Protein AF-0000000085002048 (afdb_homodimer)

Radius of gyration: 29.56 Å; Cα contacts (8 Å, |Δi|>4): 2161; chains: 2; bounding box: 74×94×71 Å

InterPro domains:
  IPR018712 T6SS, Phospholipase effector Tle1-like, catalytic domain [PF09994] (19-318)
  IPR029058 Alpha/Beta hydrolase fold [SSF53474] (70-150)

Nearest PDB structures (foldseek):
  6avy-assembly1_A  TM=4.484E-01  e=8.006E-02  Zea mays
  3fcy-assembly1_A  TM=3.455E-01  e=4.014E-01  Thermoanaerobacterium saccharolyticum JW/SL-YS485
  6e5l-assembly1_A  TM=3.880E-01  e=7.487E+00  Homo sapiens
  5cyp-assembly2_B  TM=2.426E-01  e=3.882E+00  Homo sapiens
  6avy-assembly1_A  TM=4.381E-01  e=1.437E-01  Zea mays

Organism: Metarhizium robertsii (strain ARSEF 23 / ATCC MYA-3075) (NCBI:txid655844)

Sequence (1016 aa):
MNSECNACTSVQFSGNVKKRLIVCCDGTFNSADTGTDDYSSNVARLCHVISNFGISKTGERIPQVVYYQSGVGTGSLTYVDKARQGAFGGSLAENVCEAYNYLSNNWGPGDEIFIFGFSRGAYTARSLAGVICQVGLLTPLLMDNFFEIYSAYKNRGNQAFDETTWANQPLVPGELGTLPPQDGVPPPSYGTRLQHLRKVAHLHVNIKVVGVWDTVGSVGGPNWFAQAGEDTTFLSTKLSPKIENAFHALALDESRGNFPPTLWHIDSTCMQEDGKTPKVNLKQCWFPGYHSDVGGHGQGSVDTNSVDEITFSWMCDQLFGLLQLSGTALQKYILLRIGTSGIDTKNKSIRNLSADWRAIAWSNGELADTNSFTSLWWLSSLVATAKPAYHRIPGETKAYEKIGSEKKSIPWRQFNEEVHPSVIHRVKNRKGYMPGPFAKGWKYVESTNGARAYWVKGSGEGAIVLNEYLIPKLEEFDQSVGHDHWQSSLERTFAPKDVVDKQDTVQRMNSECNACTSVQFSGNVKKRLIVCCDGTFNSADTGTDDYSSNVARLCHVISNFGISKTGERIPQVVYYQSGVGTGSLTYVDKARQGAFGGSLAENVCEAYNYLSNNWGPGDEIFIFGFSRGAYTARSLAGVICQVGLLTPLLMDNFFEIYSAYKNRGNQAFDETTWANQPLVPGELGTLPPQDGVPPPSYGTRLQHLRKVAHLHVNIKVVGVWDTVGSVGGPNWFAQAGEDTTFLSTKLSPKIENAFHALALDESRGNFPPTLWHIDSTCMQEDGKTPKVNLKQCWFPGYHSDVGGHGQGSVDTNSVDEITFSWMCDQLFGLLQLSGTALQKYILLRIGTSGIDTKNKSIRNLSADWRAIAWSNGELADTNSFTSLWWLSSLVATAKPAYHRIPGETKAYEKIGSEKKSIPWRQFNEEVHPSVIHRVKNRKGYMPGPFAKGWKYVESTNGARAYWVKGSGEGAIVLNEYLIPKLEEFDQSVGHDHWQSSLERTFAPKDVVDKQDTVQR

Foldseek 3Di:
DPPQAQQQVDPVFVPDAAAEEEEQFEQADDCVVPVDQWDDWLSRLQVLFFDQWDADPVGDIHGYDYHYDHHDFLPPPPPPDPVVVVVRVVRLVVLLVVVLLVCQARDHPNYAYHFEYAASSLLSRLLNQVCCQQLNRAHNVLVVVVVVLLVLLQQQFQDRSCPRPQQQAFDAAVPSPHHHDDPPDDDDGCHGNNSNSSHRGGNLAAHAEYAYEFYWDQPPDDPDRPAQQGSRGSSGNEDALSYAEYHYEHEFQAFFPSTAGRFYFADPRQDDPVSPHGSHHYEYEYDYAYRCLCTHGGALVQNFALNVVLNSLVVVLVCAPPGWTFLVSVCQQAVQLAPDPDDDQPPPVDGSSCSRRHHRPQLQTDHDPPLDDPPPGVCVSVPDDRPVQGGHAQLPDWDWDDDPPDTDTGHSVRSNYAYEVSQVVCVVPPPPDDRNNCPPQKDWDADDPLDFTWIWGDDDPPIGIHTYDQQDFWAADPSQPPHRTDGGRSNVSHPDPVVNVRSVSNVD/DPPQAQQQVDPVFVPDAAAEEEEQFEQADDCVVPVDLWDDWLSRLQVLFFDQWDADPVQDIHGYDYHYDHHDFLPPPPPPDPVVVVVRVVRLVVLLVVVLLVCQARDHPNYAYHFEYAASSLLSRLLNQVCCQQLNHAHNVLVVVVVVLLVLLQQQFQDRSCPRPQQQAFDAAVPSPHHHDDPPDDDDGCHGNNSNCSHRGGNLAAHAEYYYEFYWDQPPDPPDPPAQQHSRGSSGNEDALSYAEYHYEHEFQAFQPSTAGRFYFADPRQDDPVSPHGSHHYEYEYFYAHRCLCTHGGALVQNFALNVVLNSLVVVLVCAPPGWTFLVSVCQQAVQQAPDPDDDQPPPVDGSSCSRRHHRPQLQTDHDPPLDDPPPRVCVSVPDDSPVQGGHAQLPRWDWDDDDPDTHTGHSVRSNYAYEPSQVVCVVPPPPDDRPNCPPQKDWDADDPLDFTWIWGDDDPPIGIHTYDQQDFWAADPSQPPHRTDGGRSNVSRPDPVSNVRSVSNVD

Solvent-accessible surface area (backbone atoms only — not comparable to full-atom values): 53711 Å² total; per-residue (Å²): 129,72,88,62,28,49,43,56,71,27,57,72,32,57,70,40,57,52,32,34,45,34,40,36,26,26,39,48,57,33,12,44,34,56,59,38,93,38,22,65,31,47,53,54,49,48,57,33,23,45,27,45,34,32,68,43,95,87,63,46,80,24,36,32,42,54,44,75,42,65,24,80,60,61,59,90,65,72,81,78,43,76,69,44,59,60,47,49,58,50,48,45,50,25,51,28,27,37,53,49,40,38,48,24,45,44,66,40,61,80,44,43,36,35,33,27,13,23,30,53,9,15,44,32,32,36,17,37,51,33,47,31,62,57,67,18,38,49,36,38,66,52,35,81,42,33,32,62,56,51,47,51,53,42,66,34,44,86,47,57,49,81,70,28,67,74,29,64,33,73,47,55,70,39,48,86,81,41,69,43,44,32,70,96,45,83,68,78,85,54,52,25,40,44,61,41,42,40,29,58,19,42,51,80,56,58,34,54,34,41,40,30,24,40,27,27,54,78,45,77,62,93,81,73,44,57,57,66,49,39,44,65,40,68,62,18,48,43,68,53,52,47,31,45,27,38,40,38,41,34,38,39,44,32,40,58,53,61,46,55,67,51,60,55,52,59,51,76,80,24,32,40,94,83,68,73,48,64,55,37,52,64,43,30,37,35,35,57,30,21,62,44,33,39,30,29,37,57,41,36,91,68,50,54,25,37,32,30,58,50,48,43,26,50,53,54,46,70,32,59,94,76,56,45,31,25,38,70,50,42,31,60,80,47,56,62,22,53,90,55,73,52,63,54,51,76,60,78,86,40,83,51,34,41,46,64,57,48,63,61,51,45,56,69,27,49,70,57,76,77,79,62,88,74,69,59,62,70,29,67,83,50,60,76,65,66,46,96,80,36,56,46,57,86,74,63,67,83,45,69,46,76,59,89,94,42,79,41,75,52,59,51,75,42,40,40,53,27,32,35,58,51,41,62,50,22,45,74,70,35,88,88,47,65,53,62,46,52,68,62,69,48,45,78,42,76,62,52,98,49,39,76,29,32,39,35,30,77,66,77,92,76,37,45,74,32,42,44,51,73,84,68,88,49,70,70,63,74,87,52,74,88,49,37,52,57,51,57,34,54,49,67,75,65,53,54,64,72,58,53,54,57,49,50,53,40,74,105,128,72,90,61,29,49,42,56,72,26,56,74,34,58,71,39,60,54,33,34,45,33,40,34,25,26,39,46,56,31,12,44,35,55,60,38,94,37,23,65,30,46,53,54,49,48,57,32,24,46,24,43,34,33,67,44,98,87,64,46,79,22,37,32,43,53,44,74,42,64,24,79,60,65,59,90,63,71,84,78,45,77,68,44,58,59,46,48,58,48,48,45,51,26,52,27,27,36,53,48,41,36,48,24,46,42,66,42,61,81,44,42,35,35,34,26,14,22,31,53,8,15,43,33,31,35,18,36,51,31,48,32,62,57,67,18,38,48,36,38,66,51,36,80,41,33,34,62,55,50,49,52,51,43,68,35,42,85,46,57,48,82,69,29,67,74,29,63,34,72,46,56,70,38,45,87,81,40,70,43,43,32,70,95,44,82,67,79,84,53,52,24,40,43,59,41,43,41,28,57,19,42,52,80,56,58,35,54,34,40,39,32,25,41,27,28,54,78,44,78,61,90,81,74,43,60,58,61,45,39,47,64,44,67,61,18,46,40,68,53,50,45,31,44,28,38,39,37,42,33,38,41,44,34,40,58,52,61,46,55,68,49,60,56,52,57,49,76,80,23,31,39,93,81,69,75,48,64,54,37,53,63,42,28,37,34,34,57,30,22,61,44,31,39,29,29,36,56,42,36,90,67,50,53,25,36,32,29,57,51,48,43,25,50,51,54,45,70,33,59,93,74,56,45,30,23,38,69,50,43,31,61,79,45,58,64,21,52,86,57,72,52,64,54,50,78,58,79,86,40,83,50,34,42,47,63,56,49,63,62,50,44,56,71,27,50,73,57,75,78,79,58,87,74,68,59,64,68,29,63,83,51,60,72,67,69,46,96,79,37,56,46,57,88,73,64,67,82,46,69,47,76,58,87,95,43,78,40,75,52,60,52,73,40,40,39,54,26,33,37,58,51,40,62,52,23,45,75,70,35,89,89,48,63,54,60,46,53,68,62,68,48,45,81,44,75,60,54,98,49,38,75,28,30,38,37,31,77,68,78,91,75,37,46,74,32,42,45,49,73,84,68,90,48,70,71,63,74,90,52,74,87,50,38,52,58,52,56,35,55,50,67,74,65,52,55,64,74,58,53,54,57,50,50,51,40,73,106

Structure (mmCIF, N/CA/C/O backbone):
data_AF-0000000085002048-model_v1
#
loop_
_entity.id
_entity.type
_entity.pdbx_description
1 polymer 'T6SS Phospholipase effector Tle1-like catalytic domain-containing protein'
#
loop_
_atom_site.group_PDB
_atom_site.id
_atom_site.type_symbol
_atom_site.label_atom_id
_atom_site.label_alt_id
_atom_site.label_comp_id
_atom_site.label_asym_id
_atom_site.label_entity_id
_atom_site.label_seq_id
_atom_site.pdbx_PDB_ins_code
_atom_site.Cartn_x
_atom_site.Cartn_y
_atom_site.Cartn_z
_atom_site.occupancy
_atom_site.B_iso_or_equiv
_atom_site.auth_seq_id
_atom_site.auth_comp_id
_atom_site.auth_asym_id
_atom_site.auth_atom_id
_atom_site.pdbx_PDB_model_num
ATOM 1 N N . MET A 1 1 ? -15.266 -5.094 22.219 1 43.03 1 MET A N 1
ATOM 2 C CA . MET A 1 1 ? -15.523 -5.82 20.984 1 43.03 1 MET A CA 1
ATOM 3 C C . MET A 1 1 ? -17.016 -5.879 20.688 1 43.03 1 MET A C 1
ATOM 5 O O . MET A 1 1 ? -17.828 -6.137 21.578 1 43.03 1 MET A O 1
ATOM 9 N N . ASN A 1 2 ? -17.438 -5.148 19.641 1 50 2 ASN A N 1
ATOM 10 C CA . ASN A 1 2 ? -18.859 -5.082 19.328 1 50 2 ASN A CA 1
ATOM 11 C C . ASN A 1 2 ? -19.453 -6.473 19.125 1 50 2 ASN A C 1
ATOM 13 O O . ASN A 1 2 ? -18.969 -7.242 18.281 1 50 2 ASN A O 1
ATOM 17 N N . SER A 1 3 ? -20.344 -6.98 19.969 1 63.41 3 SER A N 1
ATOM 18 C CA . SER A 1 3 ? -20.984 -8.281 20.141 1 63.41 3 SER A CA 1
ATOM 19 C C . SER A 1 3 ? -21.688 -8.727 18.859 1 63.41 3 SER A C 1
ATOM 21 O O . SER A 1 3 ? -21.891 -9.922 18.641 1 63.41 3 SER A O 1
ATOM 23 N N . GLU A 1 4 ? -21.828 -7.824 17.953 1 76.44 4 GLU A N 1
ATOM 24 C CA . GLU A 1 4 ? -22.594 -8.227 16.766 1 76.44 4 GLU A CA 1
ATOM 25 C C . GLU A 1 4 ? -21.672 -8.633 15.625 1 76.44 4 GLU A C 1
ATOM 27 O O . GLU A 1 4 ? -22.109 -9.297 14.68 1 76.44 4 GLU A O 1
ATOM 32 N N . CYS A 1 5 ? -20.406 -8.367 15.734 1 88.5 5 CYS A N 1
ATOM 33 C CA . CYS A 1 5 ? -19.484 -8.68 14.656 1 88.5 5 CYS A CA 1
ATOM 34 C C . CYS A 1 5 ? -18.906 -10.078 14.82 1 88.5 5 CYS A C 1
ATOM 36 O O . CYS A 1 5 ? -17.906 -10.266 15.523 1 88.5 5 CYS A O 1
ATOM 38 N N . ASN A 1 6 ? -19.484 -11.016 14.117 1 87.88 6 ASN A N 1
ATOM 39 C CA . ASN A 1 6 ? -19.031 -12.398 14.172 1 87.88 6 ASN A CA 1
ATOM 40 C C . ASN A 1 6 ? -17.625 -12.555 13.602 1 87.88 6 ASN A C 1
ATOM 42 O O . ASN A 1 6 ? -16.875 -13.445 14.008 1 87.88 6 ASN A O 1
ATOM 46 N N . ALA A 1 7 ? -17.312 -11.664 12.711 1 86 7 ALA A N 1
ATOM 47 C CA . ALA A 1 7 ? -15.984 -11.734 12.094 1 86 7 ALA A CA 1
ATOM 48 C C . ALA A 1 7 ? -14.883 -11.547 13.133 1 86 7 ALA A C 1
ATOM 50 O O . ALA A 1 7 ? -13.891 -12.273 13.125 1 86 7 ALA A O 1
ATOM 51 N N . CYS A 1 8 ? -15.062 -10.672 14.086 1 88.62 8 CYS A N 1
ATOM 52 C CA . CYS A 1 8 ? -14.031 -10.359 15.07 1 88.62 8 CYS A CA 1
ATOM 53 C C . CYS A 1 8 ? -13.82 -11.523 16.031 1 88.62 8 CYS A C 1
ATOM 55 O O . CYS A 1 8 ? -12.734 -11.672 16.594 1 88.62 8 CYS A O 1
ATOM 57 N N . THR A 1 9 ? -14.805 -12.344 16.156 1 86.12 9 THR A N 1
ATOM 58 C CA . THR A 1 9 ? -14.703 -13.438 17.109 1 86.12 9 THR A CA 1
ATOM 59 C C . THR A 1 9 ? -14.43 -14.758 16.391 1 86.12 9 THR A C 1
ATOM 61 O O . THR A 1 9 ? -14.242 -15.789 17.047 1 86.12 9 THR A O 1
ATOM 64 N N . SER A 1 10 ? -14.367 -14.641 15.133 1 86.19 10 SER A N 1
ATOM 65 C CA . SER A 1 10 ? -14.133 -15.852 14.359 1 86.19 10 SER A CA 1
ATOM 66 C C . SER A 1 10 ? -12.688 -16.328 14.5 1 86.19 10 SER A C 1
ATOM 68 O O . SER A 1 10 ? -11.797 -15.539 14.82 1 86.19 10 SER A O 1
ATOM 70 N N . VAL A 1 11 ? -12.477 -17.562 14.203 1 80.75 11 VAL A N 1
ATOM 71 C CA . VAL A 1 11 ? -11.148 -18.172 14.258 1 80.75 11 VAL A CA 1
ATOM 72 C C . VAL A 1 11 ? -10.258 -17.562 13.18 1 80.75 11 VAL A C 1
ATOM 74 O O . VAL A 1 11 ? -9.031 -17.562 13.305 1 80.75 11 VAL A O 1
ATOM 77 N N . GLN A 1 12 ? -10.844 -17.031 12.219 1 83.31 12 GLN A N 1
ATOM 78 C CA . GLN A 1 12 ? -10.094 -16.422 11.117 1 83.31 12 GLN A CA 1
ATOM 79 C C . GLN A 1 12 ? -9.32 -15.195 11.586 1 83.31 12 GLN A C 1
ATOM 81 O O . GLN A 1 12 ? -8.211 -14.945 11.133 1 83.31 12 GLN A O 1
ATOM 86 N N . PHE A 1 13 ? -9.891 -14.477 12.547 1 85.56 13 PHE A N 1
ATOM 87 C CA . PHE A 1 13 ? -9.297 -13.195 12.891 1 85.56 13 PHE A CA 1
ATOM 88 C C . PHE A 1 13 ? -8.875 -13.172 14.359 1 85.56 13 PHE A C 1
ATOM 90 O O . PHE A 1 13 ? -8.203 -12.234 14.805 1 85.56 13 PHE A O 1
ATOM 97 N N . SER A 1 14 ? -9.211 -14.188 15.164 1 79.12 14 SER A N 1
ATOM 98 C CA . SER A 1 14 ? -8.984 -14.188 16.609 1 79.12 14 SER A CA 1
ATOM 99 C C . SER A 1 14 ? -7.492 -14.188 16.938 1 79.12 14 SER A C 1
ATOM 101 O O . SER A 1 14 ? -7.082 -13.75 18 1 79.12 14 SER A O 1
ATOM 103 N N . GLY A 1 15 ? -6.648 -14.57 16.062 1 84.75 15 GLY A N 1
ATOM 104 C CA . GLY A 1 15 ? -5.219 -14.617 16.328 1 84.75 15 GLY A CA 1
ATOM 105 C C . GLY A 1 15 ? -4.496 -13.359 15.875 1 84.75 15 GLY A C 1
ATOM 106 O O . GLY A 1 15 ? -3.262 -13.312 15.883 1 84.75 15 GLY A O 1
ATOM 107 N N . ASN A 1 16 ? -5.227 -12.281 15.656 1 90.44 16 ASN A N 1
ATOM 108 C CA . ASN A 1 16 ? -4.633 -11.055 15.148 1 90.44 16 ASN A CA 1
ATOM 109 C C . ASN A 1 16 ? -3.621 -10.469 16.125 1 90.44 16 ASN A C 1
ATOM 111 O O . ASN A 1 16 ? -3.863 -10.453 17.344 1 90.44 16 ASN A O 1
ATOM 115 N N . VAL A 1 17 ? -2.455 -10.141 15.602 1 93.62 17 VAL A N 1
ATOM 116 C CA . VAL A 1 17 ? -1.471 -9.375 16.359 1 93.62 17 VAL A CA 1
ATOM 117 C C . VAL A 1 17 ? -1.727 -7.883 16.188 1 93.62 17 VAL A C 1
ATOM 119 O O . VAL A 1 17 ? -1.686 -7.363 15.07 1 93.62 17 VAL A O 1
ATOM 122 N N . LYS A 1 18 ? -1.966 -7.254 17.328 1 95.12 18 LYS A N 1
ATOM 123 C CA . LYS A 1 18 ? -2.34 -5.844 17.297 1 95.12 18 LYS A CA 1
ATOM 124 C C . LYS A 1 18 ? -1.286 -5.012 16.562 1 95.12 18 LYS A C 1
ATOM 126 O O . LYS A 1 18 ? -0.086 -5.195 16.781 1 95.12 18 LYS A O 1
ATOM 131 N N . LYS A 1 19 ? -1.695 -4.094 15.719 1 97.5 19 LYS A N 1
ATOM 132 C CA . LYS A 1 19 ? -0.821 -3.201 14.969 1 97.5 19 LYS A CA 1
ATOM 133 C C . LYS A 1 19 ? -1.516 -1.874 14.672 1 97.5 19 LYS A C 1
ATOM 135 O O . LYS A 1 19 ? -2.715 -1.728 14.914 1 97.5 19 LYS A O 1
ATOM 140 N N . ARG A 1 20 ? -0.737 -0.937 14.297 1 98.38 20 ARG A N 1
ATOM 141 C CA . ARG A 1 20 ? -1.254 0.335 13.797 1 98.38 20 ARG A CA 1
ATOM 142 C C . ARG A 1 20 ? -1.109 0.433 12.281 1 98.38 20 ARG A C 1
ATOM 144 O O . ARG A 1 20 ? -0.014 0.252 11.75 1 98.38 20 ARG A O 1
ATOM 151 N N . LEU A 1 21 ? -2.23 0.594 11.617 1 98.69 21 LEU A N 1
ATOM 152 C CA . LEU A 1 21 ? -2.238 0.776 10.172 1 98.69 21 LEU A CA 1
ATOM 153 C C . LEU A 1 21 ? -2.33 2.256 9.812 1 98.69 21 LEU A C 1
ATOM 155 O O . LEU A 1 21 ? -3.314 2.92 10.148 1 98.69 21 LEU A O 1
ATOM 159 N N . ILE A 1 22 ? -1.294 2.795 9.164 1 98.88 22 ILE A N 1
ATOM 160 C CA . ILE A 1 22 ? -1.186 4.219 8.852 1 98.88 22 ILE A CA 1
ATOM 161 C C . ILE A 1 22 ? -1.276 4.426 7.344 1 98.88 22 ILE A C 1
ATOM 163 O O . ILE A 1 22 ? -0.461 3.893 6.586 1 98.88 22 ILE A O 1
ATOM 167 N N . VAL A 1 23 ? -2.281 5.164 6.902 1 98.5 23 VAL A N 1
ATOM 168 C CA . VAL A 1 23 ? -2.473 5.469 5.488 1 98.5 23 VAL A CA 1
ATOM 169 C C . VAL A 1 23 ? -2.102 6.93 5.223 1 98.5 23 VAL A C 1
ATOM 171 O O . VAL A 1 23 ? -2.648 7.84 5.852 1 98.5 23 VAL A O 1
ATOM 174 N N . CYS A 1 24 ? -1.183 7.156 4.324 1 97.31 24 CYS A N 1
ATOM 175 C CA . CYS A 1 24 ? -0.73 8.492 3.951 1 97.31 24 CYS A CA 1
ATOM 176 C C . CYS A 1 24 ? -1.041 8.781 2.488 1 97.31 24 CYS A C 1
ATOM 178 O O . CYS A 1 24 ? -0.438 8.195 1.591 1 97.31 24 CYS A O 1
ATOM 180 N N . CYS A 1 25 ? -1.948 9.75 2.26 1 93.31 25 CYS A N 1
ATOM 181 C CA . CYS A 1 25 ? -2.377 10.156 0.926 1 93.31 25 CYS A CA 1
ATOM 182 C C . CYS A 1 25 ? -1.784 11.508 0.549 1 93.31 25 CYS A C 1
ATOM 184 O O . CYS A 1 25 ? -2.207 12.547 1.069 1 93.31 25 CYS A O 1
ATOM 186 N N . ASP A 1 26 ? -0.907 11.438 -0.44 1 90.12 26 ASP A N 1
ATOM 187 C CA . ASP A 1 26 ? -0.236 12.672 -0.83 1 90.12 26 ASP A CA 1
ATOM 188 C C . ASP A 1 26 ? -0.872 13.273 -2.082 1 90.12 26 ASP A C 1
ATOM 190 O O . ASP A 1 26 ? -1.252 12.539 -3.002 1 90.12 26 ASP A O 1
ATOM 194 N N . GLY A 1 27 ? -1.133 14.523 -2.08 1 77.75 27 GLY A N 1
ATOM 195 C CA . GLY A 1 27 ? -1.705 15.188 -3.24 1 77.75 27 GLY A CA 1
ATOM 196 C C . GLY A 1 27 ? -0.688 15.469 -4.332 1 77.75 27 GLY A C 1
ATOM 197 O O . GLY A 1 27 ? -1.054 15.828 -5.453 1 77.75 27 GLY A O 1
ATOM 198 N N . THR A 1 28 ? 0.549 15.344 -3.99 1 68.94 28 THR A N 1
ATOM 199 C CA . THR A 1 28 ? 1.645 15.633 -4.91 1 68.94 28 THR A CA 1
ATOM 200 C C . THR A 1 28 ? 2.42 14.367 -5.246 1 68.94 28 THR A C 1
ATOM 202 O O . THR A 1 28 ? 2.197 13.312 -4.645 1 68.94 28 THR A O 1
ATOM 205 N N . PHE A 1 29 ? 3.227 14.531 -6.348 1 60.59 29 PHE A N 1
ATOM 206 C CA . PHE A 1 29 ? 4.16 13.453 -6.641 1 60.59 29 PHE A CA 1
ATOM 207 C C . PHE A 1 29 ? 5.324 13.461 -5.66 1 60.59 29 PHE A C 1
ATOM 209 O O . PHE A 1 29 ? 5.648 14.508 -5.086 1 60.59 29 PHE A O 1
ATOM 216 N N . ASN A 1 30 ? 5.688 12.406 -5.227 1 66.44 30 ASN A N 1
ATOM 217 C CA . ASN A 1 30 ? 6.863 12.273 -4.375 1 66.44 30 ASN A CA 1
ATOM 218 C C . ASN A 1 30 ? 7.941 11.422 -5.039 1 66.44 30 ASN A C 1
ATOM 220 O O . ASN A 1 30 ? 7.652 10.352 -5.574 1 66.44 30 ASN A O 1
ATOM 224 N N . SER A 1 31 ? 9.109 11.984 -5.031 1 58.19 31 SER A N 1
ATOM 225 C CA . SER A 1 31 ? 10.273 11.336 -5.625 1 58.19 31 SER A CA 1
ATOM 226 C C . SER A 1 31 ? 10.367 9.875 -5.195 1 58.19 31 SER A C 1
ATOM 228 O O . SER A 1 31 ? 10.688 9 -6.004 1 58.19 31 SER A O 1
ATOM 230 N N . ALA A 1 32 ? 10.109 9.672 -3.963 1 58.38 32 ALA A N 1
ATOM 231 C CA . ALA A 1 32 ? 10.273 8.336 -3.393 1 58.38 32 ALA A CA 1
ATOM 232 C C . ALA A 1 32 ? 9.273 7.355 -4 1 58.38 32 ALA A C 1
ATOM 234 O O . ALA A 1 32 ? 9.5 6.141 -4.008 1 58.38 32 ALA A O 1
ATOM 235 N N . ASP A 1 33 ? 8.25 7.906 -4.57 1 57.22 33 ASP A N 1
ATOM 236 C CA . ASP A 1 33 ? 7.16 7.059 -5.047 1 57.22 33 ASP A CA 1
ATOM 237 C C . ASP A 1 33 ? 7.195 6.922 -6.566 1 57.22 33 ASP A C 1
ATOM 239 O O . ASP A 1 33 ? 6.82 5.879 -7.109 1 57.22 33 ASP A O 1
ATOM 243 N N . THR A 1 34 ? 7.754 8.031 -7.203 1 59.94 34 THR A N 1
ATOM 244 C CA . THR A 1 34 ? 7.645 8.023 -8.656 1 59.94 34 THR A CA 1
ATOM 245 C C . THR A 1 34 ? 9.023 7.949 -9.305 1 59.94 34 THR A C 1
ATOM 247 O O . THR A 1 34 ? 9.141 7.711 -10.508 1 59.94 34 THR A O 1
ATOM 250 N N . GLY A 1 35 ? 10.055 8.086 -8.5 1 59 35 GLY A N 1
ATOM 251 C CA . GLY A 1 35 ? 11.406 8.109 -9.039 1 59 35 GLY A CA 1
ATOM 252 C C . GLY A 1 35 ? 11.75 9.406 -9.742 1 59 35 GLY A C 1
ATOM 253 O O . GLY A 1 35 ? 12.625 9.438 -10.609 1 59 35 GLY A O 1
ATOM 254 N N . THR A 1 36 ? 10.953 10.398 -9.352 1 63.34 36 THR A N 1
ATOM 255 C CA . THR A 1 36 ? 11.164 11.703 -9.969 1 63.34 36 THR A CA 1
ATOM 256 C C . THR A 1 36 ? 11.875 12.648 -9 1 63.34 36 THR A C 1
ATOM 258 O O . THR A 1 36 ? 12.117 12.297 -7.844 1 63.34 36 THR A O 1
ATOM 261 N N . ASP A 1 37 ? 12.328 13.734 -9.539 1 68.88 37 ASP A N 1
ATOM 262 C CA . ASP A 1 37 ? 13.094 14.688 -8.75 1 68.88 37 ASP A CA 1
ATOM 263 C C . ASP A 1 37 ? 12.172 15.625 -7.969 1 68.88 37 ASP A C 1
ATOM 265 O O . ASP A 1 37 ? 12.305 16.844 -8.055 1 68.88 37 ASP A O 1
ATOM 269 N N . ASP A 1 38 ? 11.266 14.984 -7.207 1 71.94 38 ASP A N 1
ATOM 270 C CA . ASP A 1 38 ? 10.344 15.773 -6.398 1 71.94 38 ASP A CA 1
ATOM 271 C C . ASP A 1 38 ? 10.828 15.867 -4.953 1 71.94 38 ASP A C 1
ATOM 273 O O . ASP A 1 38 ? 11.539 14.984 -4.469 1 71.94 38 ASP A O 1
ATOM 277 N N . TYR A 1 39 ? 10.477 16.984 -4.375 1 79.12 39 TYR A N 1
ATOM 278 C CA . TYR A 1 39 ? 10.797 17.234 -2.973 1 79.12 39 TYR A CA 1
ATOM 279 C C . TYR A 1 39 ? 9.695 16.703 -2.062 1 79.12 39 TYR A C 1
ATOM 281 O O . TYR A 1 39 ? 8.547 16.562 -2.49 1 79.12 39 TYR A O 1
ATOM 289 N N . SER A 1 40 ? 10.039 16.422 -0.874 1 83.56 40 SER A N 1
ATOM 290 C CA . SER A 1 40 ? 9.125 15.719 0.023 1 83.56 40 SER A CA 1
ATOM 291 C C . SER A 1 40 ? 8.078 16.672 0.597 1 83.56 40 SER A C 1
ATOM 293 O O . SER A 1 40 ? 8.422 17.75 1.104 1 83.56 40 SER A O 1
ATOM 295 N N . SER A 1 41 ? 6.816 16.312 0.503 1 90.56 41 SER A N 1
ATOM 296 C CA . SER A 1 41 ? 5.734 16.984 1.223 1 90.56 41 SER A CA 1
ATOM 297 C C . SER A 1 41 ? 5.762 16.625 2.707 1 90.56 41 SER A C 1
ATOM 299 O O . SER A 1 41 ? 6.551 15.789 3.137 1 90.56 41 SER A O 1
ATOM 301 N N . ASN A 1 42 ? 4.953 17.344 3.494 1 95.06 42 ASN A N 1
ATOM 302 C CA . ASN A 1 42 ? 4.863 17.016 4.914 1 95.06 42 ASN A CA 1
ATOM 303 C C . ASN A 1 42 ? 4.266 15.625 5.129 1 95.06 42 ASN A C 1
ATOM 305 O O . ASN A 1 42 ? 4.555 14.969 6.129 1 95.06 42 ASN A O 1
ATOM 309 N N . VAL A 1 43 ? 3.422 15.141 4.184 1 95.62 43 VAL A N 1
ATOM 310 C CA . VAL A 1 43 ? 2.916 13.773 4.266 1 95.62 43 VAL A CA 1
ATOM 311 C C . VAL A 1 43 ? 4.066 12.781 4.094 1 95.62 43 VAL A C 1
ATOM 313 O O . VAL A 1 43 ? 4.195 11.828 4.867 1 95.62 43 VAL A O 1
ATOM 316 N N . ALA A 1 44 ? 4.891 13.023 3.094 1 92.5 44 ALA A N 1
ATOM 317 C CA . ALA A 1 44 ? 6.043 12.156 2.859 1 92.5 44 ALA A CA 1
ATOM 318 C C . ALA A 1 44 ? 7.004 12.188 4.043 1 92.5 44 ALA A C 1
ATOM 320 O O . ALA A 1 44 ? 7.492 11.141 4.484 1 92.5 44 ALA A O 1
ATOM 321 N N . ARG A 1 45 ? 7.273 13.367 4.562 1 94.56 45 ARG A N 1
ATOM 322 C CA . ARG A 1 45 ? 8.148 13.5 5.723 1 94.56 45 ARG A CA 1
ATOM 323 C C . ARG A 1 45 ? 7.613 12.703 6.91 1 94.56 45 ARG A C 1
ATOM 325 O O . ARG A 1 45 ? 8.375 12.039 7.613 1 94.56 45 ARG A O 1
ATOM 332 N N . LEU A 1 46 ? 6.328 12.844 7.109 1 97.19 46 LEU A N 1
ATOM 333 C CA . LEU A 1 46 ? 5.723 12.094 8.211 1 97.19 46 LEU A CA 1
ATOM 334 C C . LEU A 1 46 ? 5.953 10.602 8.047 1 97.19 46 LEU A C 1
ATOM 336 O O . LEU A 1 46 ? 6.293 9.906 9.008 1 97.19 46 LEU A O 1
ATOM 340 N N . CYS A 1 47 ? 5.824 10.062 6.863 1 95 47 CYS A N 1
ATOM 341 C CA . CYS A 1 47 ? 6.066 8.648 6.59 1 95 47 CYS A CA 1
ATOM 342 C C . CYS A 1 47 ? 7.48 8.25 6.996 1 95 47 CYS A C 1
ATOM 344 O O . CYS A 1 47 ? 7.695 7.156 7.523 1 95 47 CYS A O 1
ATOM 346 N N . HIS A 1 48 ? 8.383 9.18 6.773 1 94.81 48 HIS A N 1
ATOM 347 C CA . HIS A 1 48 ? 9.789 8.867 6.992 1 94.81 48 HIS A CA 1
ATOM 348 C C . HIS A 1 48 ? 10.133 8.883 8.477 1 94.81 48 HIS A C 1
ATOM 350 O O . HIS A 1 48 ? 11.117 8.266 8.898 1 94.81 48 HIS A O 1
ATOM 356 N N . VAL A 1 49 ? 9.32 9.539 9.281 1 96.81 49 VAL A N 1
ATOM 357 C CA . VAL A 1 49 ? 9.727 9.703 10.672 1 96.81 49 VAL A CA 1
ATOM 358 C C . VAL A 1 49 ? 8.914 8.766 11.562 1 96.81 49 VAL A C 1
ATOM 360 O O . VAL A 1 49 ? 9.219 8.609 12.75 1 96.81 49 VAL A O 1
ATOM 363 N N . ILE A 1 50 ? 7.863 8.133 11.055 1 97.19 50 ILE A N 1
ATOM 364 C CA . ILE A 1 50 ? 7.113 7.164 11.844 1 97.19 50 ILE A CA 1
ATOM 365 C C . ILE A 1 50 ? 8.016 5.977 12.188 1 97.19 50 ILE A C 1
ATOM 367 O O . ILE A 1 50 ? 8.641 5.387 11.297 1 97.19 50 ILE A O 1
ATOM 371 N N . SER A 1 51 ? 8.055 5.664 13.469 1 95.69 51 SER A N 1
ATOM 372 C CA . SER A 1 51 ? 8.844 4.523 13.914 1 95.69 51 SER A CA 1
ATOM 373 C C . SER A 1 51 ? 8.25 3.209 13.422 1 95.69 51 SER A C 1
ATOM 375 O O . SER A 1 51 ? 7.035 3.109 13.227 1 95.69 51 SER A O 1
ATOM 377 N N . ASN A 1 52 ? 9.078 2.195 13.297 1 93.31 52 ASN A N 1
ATOM 378 C CA . ASN A 1 52 ? 8.617 0.899 12.812 1 93.31 52 ASN A CA 1
ATOM 379 C C . ASN A 1 52 ? 7.77 0.177 13.852 1 93.31 52 ASN A C 1
ATOM 381 O O . ASN A 1 52 ? 7.086 -0.796 13.539 1 93.31 52 ASN A O 1
ATOM 385 N N . PHE A 1 53 ? 7.848 0.63 15.094 1 94.38 53 PHE A N 1
ATOM 386 C CA . PHE A 1 53 ? 7.023 0.048 16.141 1 94.38 53 PHE A CA 1
ATOM 387 C C . PHE A 1 53 ? 6.625 1.106 17.172 1 94.38 53 PHE A C 1
ATOM 389 O O . PHE A 1 53 ? 7.262 2.158 17.266 1 94.38 53 PHE A O 1
ATOM 396 N N . GLY A 1 54 ? 5.52 0.906 17.781 1 93.81 54 GLY A N 1
ATOM 397 C CA . GLY A 1 54 ? 5.051 1.691 18.906 1 93.81 54 GLY A CA 1
ATOM 398 C C . GLY A 1 54 ? 4.789 0.854 20.156 1 93.81 54 GLY A C 1
ATOM 399 O O . GLY A 1 54 ? 5.098 -0.339 20.172 1 93.81 54 GLY A O 1
ATOM 400 N N . ILE A 1 55 ? 4.414 1.528 21.141 1 91.5 55 ILE A N 1
ATOM 401 C CA . ILE A 1 55 ? 4.047 0.878 22.391 1 91.5 55 ILE A CA 1
ATOM 402 C C . ILE A 1 55 ? 2.551 1.059 22.641 1 91.5 55 ILE A C 1
ATOM 404 O O . ILE A 1 55 ? 2.045 2.184 22.641 1 91.5 55 ILE A O 1
ATOM 408 N N . SER A 1 56 ? 1.9 -0.064 22.875 1 89.75 56 SER A N 1
ATOM 409 C CA . SER A 1 56 ? 0.47 0.003 23.156 1 89.75 56 SER A CA 1
ATOM 410 C C . SER A 1 56 ? 0.203 0.576 24.531 1 89.75 56 SER A C 1
ATOM 412 O O . SER A 1 56 ? 1.134 0.781 25.312 1 89.75 56 SER A O 1
ATOM 414 N N . LYS A 1 57 ? -1.081 0.824 24.781 1 85.5 57 LYS A N 1
ATOM 415 C CA . LYS A 1 57 ? -1.486 1.333 26.078 1 85.5 57 LYS A CA 1
ATOM 416 C C . LYS A 1 57 ? -1.146 0.339 27.188 1 85.5 57 LYS A C 1
ATOM 418 O O . LYS A 1 57 ? -0.891 0.734 28.328 1 85.5 57 LYS A O 1
ATOM 423 N N . THR A 1 58 ? -1.091 -0.934 26.828 1 87.94 58 THR A N 1
ATOM 424 C CA . THR A 1 58 ? -0.803 -1.974 27.812 1 87.94 58 THR A CA 1
ATOM 425 C C . THR A 1 58 ? 0.691 -2.283 27.844 1 87.94 58 THR A C 1
ATOM 427 O O . THR A 1 58 ? 1.121 -3.215 28.531 1 87.94 58 THR A O 1
ATOM 430 N N . GLY A 1 59 ? 1.484 -1.614 27.016 1 86.88 59 GLY A N 1
ATOM 431 C CA . GLY A 1 59 ? 2.934 -1.71 27.109 1 86.88 59 GLY A CA 1
ATOM 432 C C . GLY A 1 59 ? 3.537 -2.646 26.078 1 86.88 59 GLY A C 1
ATOM 433 O O . GLY A 1 59 ? 4.758 -2.82 26.031 1 86.88 59 GLY A O 1
ATOM 434 N N . GLU A 1 60 ? 2.77 -3.258 25.281 1 89.12 60 GLU A N 1
ATOM 435 C CA . GLU A 1 60 ? 3.27 -4.188 24.281 1 89.12 60 GLU A CA 1
ATOM 436 C C . GLU A 1 60 ? 3.826 -3.438 23.062 1 89.12 60 GLU A C 1
ATOM 438 O O . GLU A 1 60 ? 3.273 -2.416 22.656 1 89.12 60 GLU A O 1
ATOM 443 N N . ARG A 1 61 ? 4.961 -3.996 22.531 1 91.81 61 ARG A N 1
ATOM 444 C CA . ARG A 1 61 ? 5.441 -3.471 21.25 1 91.81 61 ARG A CA 1
ATOM 445 C C . ARG A 1 61 ? 4.523 -3.885 20.109 1 91.81 61 ARG A C 1
ATOM 447 O O . ARG A 1 61 ? 4.184 -5.062 19.969 1 91.81 61 ARG A O 1
ATOM 454 N N . ILE A 1 62 ? 4.105 -2.939 19.359 1 94.81 62 ILE A N 1
ATOM 455 C CA . ILE A 1 62 ? 3.215 -3.24 18.234 1 94.81 62 ILE A CA 1
ATOM 456 C C . ILE A 1 62 ? 3.766 -2.619 16.953 1 94.81 62 ILE A C 1
ATOM 458 O O . ILE A 1 62 ? 4.332 -1.524 16.984 1 94.81 62 ILE A O 1
ATOM 462 N N . PRO A 1 63 ? 3.631 -3.34 15.844 1 96.81 63 PRO A N 1
ATOM 463 C CA . PRO A 1 63 ? 4.098 -2.771 14.578 1 96.81 63 PRO A CA 1
ATOM 464 C C . PRO A 1 63 ? 3.314 -1.53 14.164 1 96.81 63 PRO A C 1
ATOM 466 O O . PRO A 1 63 ? 2.102 -1.461 14.383 1 96.81 63 PRO A O 1
ATOM 469 N N . GLN A 1 64 ? 3.951 -0.526 13.664 1 97.81 64 GLN A N 1
ATOM 470 C CA . GLN A 1 64 ? 3.361 0.596 12.945 1 97.81 64 GLN A CA 1
ATOM 471 C C . GLN A 1 64 ? 3.637 0.494 11.445 1 97.81 64 GLN A C 1
ATOM 473 O O . GLN A 1 64 ? 4.777 0.661 11.008 1 97.81 64 GLN A O 1
ATOM 478 N N . VAL A 1 65 ? 2.645 0.18 10.68 1 98.44 65 VAL A N 1
ATOM 479 C CA . VAL A 1 65 ? 2.822 -0.144 9.266 1 98.44 65 VAL A CA 1
ATOM 480 C C . VAL A 1 65 ? 2.27 0.987 8.406 1 98.44 65 VAL A C 1
ATOM 482 O O . VAL A 1 65 ? 1.091 1.337 8.508 1 98.44 65 VAL A O 1
ATOM 485 N N . VAL A 1 66 ? 3.135 1.518 7.52 1 98 66 VAL A N 1
ATOM 486 C CA . VAL A 1 66 ? 2.811 2.707 6.742 1 98 66 VAL A CA 1
ATOM 487 C C . VAL A 1 66 ? 2.434 2.307 5.316 1 98 66 VAL A C 1
ATOM 489 O O . VAL A 1 66 ? 3.141 1.523 4.68 1 98 66 VAL A O 1
ATOM 492 N N . TYR A 1 67 ? 1.291 2.717 4.879 1 96.94 67 TYR A N 1
ATOM 493 C CA . TYR A 1 67 ? 0.871 2.705 3.482 1 96.94 67 TYR A CA 1
ATOM 494 C C . TYR A 1 67 ? 0.903 4.109 2.893 1 96.94 67 TYR A C 1
ATOM 496 O O . TYR A 1 67 ? 0.215 5.012 3.379 1 96.94 67 TYR A O 1
ATOM 504 N N . TYR A 1 68 ? 1.745 4.336 1.881 1 94.19 68 TYR A N 1
ATOM 505 C CA . TYR A 1 68 ? 1.875 5.637 1.234 1 94.19 68 TYR A CA 1
ATOM 506 C C . TYR A 1 68 ? 1.364 5.586 -0.201 1 94.19 68 TYR A C 1
ATOM 508 O O . TYR A 1 68 ? 1.664 4.645 -0.94 1 94.19 68 TYR A O 1
ATOM 516 N N . GLN A 1 69 ? 0.568 6.598 -0.587 1 87.81 69 GLN A N 1
ATOM 517 C CA . GLN A 1 69 ? 0.025 6.727 -1.936 1 87.81 69 GLN A CA 1
ATOM 518 C C . GLN A 1 69 ? 0.283 8.117 -2.504 1 87.81 69 GLN A C 1
ATOM 520 O O . GLN A 1 69 ? -0.083 9.125 -1.889 1 87.81 69 GLN A O 1
ATOM 525 N N . SER A 1 70 ? 0.975 8.094 -3.68 1 81.12 70 SER A N 1
ATOM 526 C CA . SER A 1 70 ? 1.217 9.367 -4.348 1 81.12 70 SER A CA 1
ATOM 527 C C . SER A 1 70 ? -0.021 9.844 -5.105 1 81.12 70 SER A C 1
ATOM 529 O O . SER A 1 70 ? -0.883 9.031 -5.457 1 81.12 70 SER A O 1
ATOM 531 N N . GLY A 1 71 ? -0.088 11.094 -5.148 1 68.5 71 GLY A N 1
ATOM 532 C CA . GLY A 1 71 ? -1.204 11.68 -5.875 1 68.5 71 GLY A CA 1
ATOM 533 C C . GLY A 1 71 ? -1.071 11.547 -7.383 1 68.5 71 GLY A C 1
ATOM 534 O O . GLY A 1 71 ? -0.098 10.977 -7.875 1 68.5 71 GLY A O 1
ATOM 535 N N . VAL A 1 72 ? -2.115 11.555 -8.219 1 50.28 72 VAL A N 1
ATOM 536 C CA . VAL A 1 72 ? -2.188 11.461 -9.672 1 50.28 72 VAL A CA 1
ATOM 537 C C . VAL A 1 72 ? -1.416 12.617 -10.305 1 50.28 72 VAL A C 1
ATOM 539 O O . VAL A 1 72 ? -1.625 13.781 -9.945 1 50.28 72 VAL A O 1
ATOM 542 N N . GLY A 1 73 ? -0.074 12.266 -10.484 1 43.03 73 GLY A N 1
ATOM 543 C CA . GLY A 1 73 ? 0.712 13.297 -11.141 1 43.03 73 GLY A CA 1
ATOM 544 C C . GLY A 1 73 ? -0.052 14.031 -12.227 1 43.03 73 GLY A C 1
ATOM 545 O O . GLY A 1 73 ? -1.025 13.508 -12.773 1 43.03 73 GLY A O 1
ATOM 546 N N . THR A 1 74 ? -0.04 15.266 -12.234 1 36.69 74 THR A N 1
ATOM 547 C CA . THR A 1 74 ? -0.461 16.031 -13.398 1 36.69 74 THR A CA 1
ATOM 548 C C . THR A 1 74 ? 0.251 15.547 -14.656 1 36.69 74 THR A C 1
ATOM 550 O O . THR A 1 74 ? 1.38 15.953 -14.938 1 36.69 74 THR A O 1
ATOM 553 N N . GLY A 1 75 ? 0.613 14.273 -14.891 1 32.59 75 GLY A N 1
ATOM 554 C CA . GLY A 1 75 ? 1.248 14.188 -16.188 1 32.59 75 GLY A CA 1
ATOM 555 C C . GLY A 1 75 ? 0.774 15.25 -17.172 1 32.59 75 GLY A C 1
ATOM 556 O O . GLY A 1 75 ? -0.012 16.125 -16.797 1 32.59 75 GLY A O 1
ATOM 557 N N . SER A 1 76 ? 1.202 14.969 -18.578 1 30.7 76 SER A N 1
ATOM 558 C CA . SER A 1 76 ? 1.017 15.852 -19.719 1 30.7 76 SER A CA 1
ATOM 559 C C . SER A 1 76 ? -0.443 16.266 -19.875 1 30.7 76 SER A C 1
ATOM 561 O O . SER A 1 76 ? -1.201 15.641 -20.609 1 30.7 76 SER A O 1
ATOM 563 N N . LEU A 1 77 ? -1.075 16.266 -19.031 1 31.14 77 LEU A N 1
ATOM 564 C CA . LEU A 1 77 ? -2.438 16.719 -19.266 1 31.14 77 LEU A CA 1
ATOM 565 C C . LEU A 1 77 ? -2.438 18.109 -19.906 1 31.14 77 LEU A C 1
ATOM 567 O O . LEU A 1 77 ? -2.373 19.125 -19.203 1 31.14 77 LEU A O 1
ATOM 571 N N . THR A 1 78 ? -1.925 18.25 -20.938 1 29.31 78 THR A N 1
ATOM 572 C CA . THR A 1 78 ? -2.168 19.516 -21.656 1 29.31 78 THR A CA 1
ATOM 573 C C . THR A 1 78 ? -3.627 19.938 -21.516 1 29.31 78 THR A C 1
ATOM 575 O O . THR A 1 78 ? -3.916 21.109 -21.266 1 29.31 78 THR A O 1
ATOM 578 N N . TYR A 1 79 ? -4.551 19.438 -22.5 1 26.38 79 TYR A N 1
ATOM 579 C CA . TYR A 1 79 ? -5.809 20.047 -22.906 1 26.38 79 TYR A CA 1
ATOM 580 C C . TYR A 1 79 ? -6.918 19.75 -21.906 1 26.38 79 TYR A C 1
ATOM 582 O O . TYR A 1 79 ? -7.266 18.578 -21.703 1 26.38 79 TYR A O 1
ATOM 590 N N . VAL A 1 80 ? -7.156 20.484 -20.953 1 32.78 80 VAL A N 1
ATOM 591 C CA . VAL A 1 80 ? -8.141 20.641 -19.891 1 32.78 80 VAL A CA 1
ATOM 592 C C . VAL A 1 80 ? -9.547 20.422 -20.453 1 32.78 80 VAL A C 1
ATOM 594 O O . VAL A 1 80 ? -10.211 21.375 -20.859 1 32.78 80 VAL A O 1
ATOM 597 N N . ASP A 1 81 ? -9.812 19.719 -21.297 1 30.78 81 ASP A N 1
ATOM 598 C CA . ASP A 1 81 ? -11.203 19.531 -21.688 1 30.78 81 ASP A CA 1
ATOM 599 C C . ASP A 1 81 ? -11.969 18.688 -20.672 1 30.78 81 ASP A C 1
ATOM 601 O O . ASP A 1 81 ? -11.359 17.984 -19.859 1 30.78 81 ASP A O 1
ATOM 605 N N . LYS A 1 82 ? -13.188 18.781 -20.484 1 35.12 82 LYS A N 1
ATOM 606 C CA . LYS A 1 82 ? -14.211 18.062 -19.719 1 35.12 82 LYS A CA 1
ATOM 607 C C . LYS A 1 82 ? -13.789 16.625 -19.453 1 35.12 82 LYS A C 1
ATOM 609 O O . LYS A 1 82 ? -14.055 16.094 -18.375 1 35.12 82 LYS A O 1
ATOM 614 N N . ALA A 1 83 ? -13.102 16.141 -20.266 1 32.66 83 ALA A N 1
ATOM 615 C CA . ALA A 1 83 ? -12.672 14.742 -20.203 1 32.66 83 ALA A CA 1
ATOM 616 C C . ALA A 1 83 ? -11.641 14.539 -19.094 1 32.66 83 ALA A C 1
ATOM 618 O O . ALA A 1 83 ? -11.625 13.492 -18.438 1 32.66 83 ALA A O 1
ATOM 619 N N . ARG A 1 84 ? -11.117 15.609 -18.609 1 37.66 84 ARG A N 1
ATOM 620 C CA . ARG A 1 84 ? -10.023 15.477 -17.656 1 37.66 84 ARG A CA 1
ATOM 621 C C . ARG A 1 84 ? -10.531 15.602 -16.219 1 37.66 84 ARG A C 1
ATOM 623 O O . ARG A 1 84 ? -10.016 14.945 -15.312 1 37.66 84 ARG A O 1
ATOM 630 N N . GLN A 1 85 ? -11.531 16.5 -16.109 1 37.72 85 GLN A N 1
ATOM 631 C CA . GLN A 1 85 ? -12.18 16.562 -14.797 1 37.72 85 GLN A CA 1
ATOM 632 C C . GLN A 1 85 ? -12.727 15.188 -14.391 1 37.72 85 GLN A C 1
ATOM 634 O O . GLN A 1 85 ? -12.617 14.797 -13.227 1 37.72 85 GLN A O 1
ATOM 639 N N . GLY A 1 86 ? -13.5 14.562 -15.305 1 38.31 86 GLY A N 1
ATOM 640 C CA . GLY A 1 86 ? -13.906 13.188 -15.117 1 38.31 86 GLY A CA 1
ATOM 641 C C . GLY A 1 86 ? -12.758 12.258 -14.773 1 38.31 86 GLY A C 1
ATOM 642 O O . GLY A 1 86 ? -12.883 11.391 -13.914 1 38.31 86 GLY A O 1
ATOM 643 N N . ALA A 1 87 ? -11.57 12.68 -15.266 1 42.84 87 ALA A N 1
ATOM 644 C CA . ALA A 1 87 ? -10.383 11.852 -15.062 1 42.84 87 ALA A CA 1
ATOM 645 C C . ALA A 1 87 ? -9.828 12.039 -13.656 1 42.84 87 ALA A C 1
ATOM 647 O O . ALA A 1 87 ? -9.383 11.078 -13.023 1 42.84 87 ALA A O 1
ATOM 648 N N . PHE A 1 88 ? -10.086 13.328 -13.023 1 49.72 88 PHE A N 1
ATOM 649 C CA . PHE A 1 88 ? -9.617 13.602 -11.672 1 49.72 88 PHE A CA 1
ATOM 650 C C . PHE A 1 88 ? -10.461 12.852 -10.641 1 49.72 88 PHE A C 1
ATOM 652 O O . PHE A 1 88 ? -9.922 12.219 -9.734 1 49.72 88 PHE A O 1
ATOM 659 N N . GLY A 1 89 ? -11.789 13.07 -10.719 1 52.34 89 GLY A N 1
ATOM 660 C CA . GLY A 1 89 ? -12.68 12.336 -9.828 1 52.34 89 GLY A CA 1
ATOM 661 C C . GLY A 1 89 ? -12.461 10.836 -9.883 1 52.34 89 GLY A C 1
ATOM 662 O O . GLY A 1 89 ? -12.484 10.164 -8.844 1 52.34 89 GLY A O 1
ATOM 663 N N . GLY A 1 90 ? -12.172 10.477 -11.086 1 60.78 90 GLY A N 1
ATOM 664 C CA . GLY A 1 90 ? -11.922 9.055 -11.273 1 60.78 90 GLY A CA 1
ATOM 665 C C . GLY A 1 90 ? -10.672 8.57 -10.562 1 60.78 90 GLY A C 1
ATOM 666 O O . GLY A 1 90 ? -10.68 7.531 -9.906 1 60.78 90 GLY A O 1
ATOM 667 N N . SER A 1 91 ? -9.688 9.445 -10.57 1 65.69 91 SER A N 1
ATOM 668 C CA . SER A 1 91 ? -8.422 9.078 -9.938 1 65.69 91 SER A CA 1
ATOM 669 C C . SER A 1 91 ? -8.531 9.117 -8.422 1 65.69 91 SER A C 1
ATOM 671 O O . SER A 1 91 ? -7.984 8.25 -7.73 1 65.69 91 SER A O 1
ATOM 673 N N . LEU A 1 92 ? -9.305 10.086 -7.891 1 71.12 92 LEU A N 1
ATOM 674 C CA . LEU A 1 92 ? -9.508 10.18 -6.449 1 71.12 92 LEU A CA 1
ATOM 675 C C . LEU A 1 92 ? -10.266 8.961 -5.934 1 71.12 92 LEU A C 1
ATOM 677 O O . LEU A 1 92 ? -9.914 8.391 -4.898 1 71.12 92 LEU A O 1
ATOM 681 N N . ALA A 1 93 ? -11.273 8.625 -6.676 1 76.44 93 ALA A N 1
ATOM 682 C CA . ALA A 1 93 ? -12.07 7.469 -6.285 1 76.44 93 ALA A CA 1
ATOM 683 C C . ALA A 1 93 ? -11.227 6.195 -6.285 1 76.44 93 ALA A C 1
ATOM 685 O O . ALA A 1 93 ? -11.352 5.363 -5.387 1 76.44 93 ALA A O 1
ATOM 686 N N . GLU A 1 94 ? -10.398 6.133 -7.219 1 79.5 94 GLU A N 1
ATOM 687 C CA . GLU A 1 94 ? -9.516 4.977 -7.293 1 79.5 94 GLU A CA 1
ATOM 688 C C . GLU A 1 94 ? -8.555 4.941 -6.105 1 79.5 94 GLU A C 1
ATOM 690 O O . GLU A 1 94 ? -8.312 3.877 -5.531 1 79.5 94 GLU A O 1
ATOM 695 N N . ASN A 1 95 ? -8.023 6.109 -5.742 1 83.94 95 ASN A N 1
ATOM 696 C CA . ASN A 1 95 ? -7.121 6.195 -4.602 1 83.94 95 ASN A CA 1
ATOM 697 C C . ASN A 1 95 ? -7.812 5.785 -3.307 1 83.94 95 ASN A C 1
ATOM 699 O O . ASN A 1 95 ? -7.219 5.102 -2.469 1 83.94 95 ASN A O 1
ATOM 703 N N . VAL A 1 96 ? -9.047 6.23 -3.156 1 88.19 96 VAL A N 1
ATOM 704 C CA . VAL A 1 96 ? -9.82 5.867 -1.975 1 88.19 96 VAL A CA 1
ATOM 705 C C . VAL A 1 96 ? -10.016 4.352 -1.928 1 88.19 96 VAL A C 1
ATOM 707 O O . VAL A 1 96 ? -9.797 3.725 -0.89 1 88.19 96 VAL A O 1
ATOM 710 N N . CYS A 1 97 ? -10.352 3.777 -3.072 1 88.38 97 CYS A N 1
ATOM 711 C CA . CYS A 1 97 ? -10.609 2.344 -3.15 1 88.38 97 CYS A CA 1
ATOM 712 C C . CYS A 1 97 ? -9.344 1.546 -2.867 1 88.38 97 CYS A C 1
ATOM 714 O O . CYS A 1 97 ? -9.383 0.547 -2.146 1 88.38 97 CYS A O 1
ATOM 716 N N . GLU A 1 98 ? -8.25 1.999 -3.361 1 89.44 98 GLU A N 1
ATOM 717 C CA . GLU A 1 98 ? -6.977 1.315 -3.139 1 89.44 98 GLU A CA 1
ATOM 718 C C . GLU A 1 98 ? -6.598 1.323 -1.66 1 89.44 98 GLU A C 1
ATOM 720 O O . GLU A 1 98 ? -6.188 0.297 -1.114 1 89.44 98 GLU A O 1
ATOM 725 N N . ALA A 1 99 ? -6.711 2.469 -1.089 1 93.75 99 ALA A N 1
ATOM 726 C CA . ALA A 1 99 ? -6.391 2.58 0.331 1 93.75 99 ALA A CA 1
ATOM 727 C C . ALA A 1 99 ? -7.355 1.755 1.179 1 93.75 99 ALA A C 1
ATOM 729 O O . ALA A 1 99 ? -6.953 1.144 2.17 1 93.75 99 ALA A O 1
ATOM 730 N N . TYR A 1 100 ? -8.656 1.776 0.818 1 94.31 100 TYR A N 1
ATOM 731 C CA . TYR A 1 100 ? -9.641 0.953 1.506 1 94.31 100 TYR A CA 1
ATOM 732 C C . TYR A 1 100 ? -9.289 -0.526 1.397 1 94.31 100 TYR A C 1
ATOM 734 O O . TYR A 1 100 ? -9.383 -1.267 2.379 1 94.31 100 TYR A O 1
ATOM 742 N N . ASN A 1 101 ? -8.914 -0.95 0.195 1 93.88 101 ASN A N 1
ATOM 743 C CA . ASN A 1 101 ? -8.5 -2.33 -0.029 1 93.88 101 ASN A CA 1
ATOM 744 C C . ASN A 1 101 ? -7.34 -2.725 0.884 1 93.88 101 ASN A C 1
ATOM 746 O O . ASN A 1 101 ? -7.332 -3.818 1.449 1 93.88 101 ASN A O 1
ATOM 750 N N . TYR A 1 102 ? -6.379 -1.83 1.042 1 96.25 102 TYR A N 1
ATOM 751 C CA . TYR A 1 102 ? -5.25 -2.062 1.938 1 96.25 102 TYR A CA 1
ATOM 752 C C . TYR A 1 102 ? -5.727 -2.305 3.363 1 96.25 102 TYR A C 1
ATOM 754 O O . TYR A 1 102 ? -5.301 -3.264 4.012 1 96.25 102 TYR A O 1
ATOM 762 N N . LEU A 1 103 ? -6.562 -1.458 3.869 1 98 103 LEU A N 1
ATOM 763 C CA . LEU A 1 103 ? -7.055 -1.579 5.238 1 98 103 LEU A CA 1
ATOM 764 C C . LEU A 1 103 ? -7.898 -2.838 5.402 1 98 103 LEU A C 1
ATOM 766 O O . LEU A 1 103 ? -7.789 -3.535 6.414 1 98 103 LEU A O 1
ATOM 770 N N . SER A 1 104 ? -8.727 -3.15 4.41 1 96.31 104 SER A N 1
ATOM 771 C CA . SER A 1 104 ? -9.578 -4.328 4.465 1 96.31 104 SER A CA 1
ATOM 772 C C . SER A 1 104 ? -8.758 -5.609 4.516 1 96.31 104 SER A C 1
ATOM 774 O O . SER A 1 104 ? -9.109 -6.555 5.227 1 96.31 104 SER A O 1
ATOM 776 N N . ASN A 1 105 ? -7.672 -5.656 3.822 1 95.38 105 ASN A N 1
ATOM 777 C CA . ASN A 1 105 ? -6.836 -6.852 3.756 1 95.38 105 ASN A CA 1
ATOM 778 C C . ASN A 1 105 ? -6.043 -7.051 5.047 1 95.38 105 ASN A C 1
ATOM 780 O O . ASN A 1 105 ? -5.594 -8.164 5.336 1 95.38 105 ASN A O 1
ATOM 784 N N . ASN A 1 106 ? -5.887 -5.996 5.836 1 97.75 106 ASN A N 1
ATOM 785 C CA . ASN A 1 106 ? -4.871 -6.113 6.879 1 97.75 106 ASN A CA 1
ATOM 786 C C . ASN A 1 106 ? -5.465 -5.891 8.266 1 97.75 106 ASN A C 1
ATOM 788 O O . ASN A 1 106 ? -4.887 -6.312 9.266 1 97.75 106 ASN A O 1
ATOM 792 N N . TRP A 1 107 ? -6.582 -5.219 8.383 1 97.56 107 TRP A N 1
ATOM 793 C CA . TRP A 1 107 ? -7.102 -4.855 9.695 1 97.56 107 TRP A CA 1
ATOM 794 C C . TRP A 1 107 ? -7.613 -6.086 10.438 1 97.56 107 TRP A C 1
ATOM 796 O O . TRP A 1 107 ? -8.234 -6.965 9.844 1 97.56 107 TRP A O 1
ATOM 806 N N . GLY A 1 108 ? -7.352 -6.227 11.664 1 95.19 108 GLY A N 1
ATOM 807 C CA . GLY A 1 108 ? -7.918 -7.188 12.594 1 95.19 108 GLY A CA 1
ATOM 808 C C . GLY A 1 108 ? -8.352 -6.559 13.906 1 95.19 108 GLY A C 1
ATOM 809 O O . GLY A 1 108 ? -8.086 -5.383 14.156 1 95.19 108 GLY A O 1
ATOM 810 N N . PRO A 1 109 ? -9.07 -7.367 14.672 1 93.44 109 PRO A N 1
ATOM 811 C CA . PRO A 1 109 ? -9.562 -6.832 15.945 1 93.44 109 PRO A CA 1
ATOM 812 C C . PRO A 1 109 ? -8.438 -6.262 16.812 1 93.44 109 PRO A C 1
ATOM 814 O O . PRO A 1 109 ? -7.402 -6.902 16.984 1 93.44 109 PRO A O 1
ATOM 817 N N . GLY A 1 110 ? -8.664 -5.02 17.297 1 93.31 110 GLY A N 1
ATOM 818 C CA . GLY A 1 110 ? -7.688 -4.371 18.156 1 93.31 110 GLY A CA 1
ATOM 819 C C . GLY A 1 110 ? -6.77 -3.418 17.422 1 93.31 110 GLY A C 1
ATOM 820 O O . GLY A 1 110 ? -6.102 -2.582 18.031 1 93.31 110 GLY A O 1
ATOM 821 N N . ASP A 1 111 ? -6.707 -3.523 16.109 1 96.94 111 ASP A N 1
ATOM 822 C CA . ASP A 1 111 ? -5.848 -2.646 15.32 1 96.94 111 ASP A CA 1
ATOM 823 C C . ASP A 1 111 ? -6.332 -1.2 15.383 1 96.94 111 ASP A C 1
ATOM 825 O O . ASP A 1 111 ? -7.52 -0.945 15.594 1 96.94 111 ASP A O 1
ATOM 829 N N . GLU A 1 112 ? -5.414 -0.284 15.281 1 98.19 112 GLU A N 1
ATOM 830 C CA . GLU A 1 112 ? -5.719 1.143 15.227 1 98.19 112 GLU A CA 1
ATOM 831 C C . GLU A 1 112 ? -5.434 1.714 13.844 1 98.19 112 GLU A C 1
ATOM 833 O O . GLU A 1 112 ? -4.465 1.323 13.188 1 98.19 112 GLU A O 1
ATOM 838 N N . ILE A 1 113 ? -6.305 2.676 13.391 1 98.75 113 ILE A N 1
ATOM 839 C CA . ILE A 1 113 ? -6.184 3.238 12.047 1 98.75 113 ILE A CA 1
ATOM 840 C C . ILE A 1 113 ? -5.832 4.719 12.141 1 98.75 113 ILE A C 1
ATOM 842 O O . ILE A 1 113 ? -6.445 5.465 12.906 1 98.75 113 ILE A O 1
ATOM 846 N N . PHE A 1 114 ? -4.84 5.133 11.406 1 98.88 114 PHE A N 1
ATOM 847 C CA . PHE A 1 114 ? -4.426 6.52 11.234 1 98.88 114 PHE A CA 1
ATOM 848 C C . PHE A 1 114 ? -4.438 6.906 9.758 1 98.88 114 PHE A C 1
ATOM 850 O O . PHE A 1 114 ? -3.941 6.16 8.914 1 98.88 114 PHE A O 1
ATOM 857 N N . ILE A 1 115 ? -5.02 8.078 9.398 1 98.75 115 ILE A N 1
ATOM 858 C CA . ILE A 1 115 ? -5.105 8.516 8.008 1 98.75 115 ILE A CA 1
ATOM 859 C C . ILE A 1 115 ? -4.605 9.953 7.887 1 98.75 115 ILE A C 1
ATOM 861 O O . ILE A 1 115 ? -5.066 10.844 8.609 1 98.75 115 ILE A O 1
ATOM 865 N N . PHE A 1 116 ? -3.682 10.188 6.961 1 98.5 116 PHE A N 1
ATOM 866 C CA . PHE A 1 116 ? -3.1 11.508 6.762 1 98.5 116 PHE A CA 1
ATOM 867 C C . PHE A 1 116 ? -3.166 11.914 5.293 1 98.5 116 PHE A C 1
ATOM 869 O O . PHE A 1 116 ? -3.219 11.062 4.41 1 98.5 116 PHE A O 1
ATOM 876 N N . GLY A 1 117 ? -3.191 13.273 5.055 1 96.19 117 GLY A N 1
ATOM 877 C CA . GLY A 1 117 ? -3.211 13.719 3.668 1 96.19 117 GLY A CA 1
ATOM 878 C C . GLY A 1 117 ? -2.877 15.188 3.506 1 96.19 117 GLY A C 1
ATOM 879 O O . GLY A 1 117 ? -2.93 15.953 4.473 1 96.19 117 GLY A O 1
ATOM 880 N N . PHE A 1 118 ? -2.523 15.531 2.268 1 92.75 118 PHE A N 1
ATOM 881 C CA . PHE A 1 118 ? -2.25 16.906 1.869 1 92.75 118 PHE A CA 1
ATOM 882 C C . PHE A 1 118 ? -2.934 17.234 0.546 1 92.75 118 PHE A C 1
ATOM 884 O O . PHE A 1 118 ? -2.857 16.453 -0.406 1 92.75 118 PHE A O 1
ATOM 891 N N . SER A 1 119 ? -3.473 18.406 0.468 1 90.06 119 SER A N 1
ATOM 892 C CA . SER A 1 119 ? -4.078 18.875 -0.77 1 90.06 119 SER A CA 1
ATOM 893 C C . SER A 1 119 ? -5.121 17.891 -1.291 1 90.06 119 SER A C 1
ATOM 895 O O . SER A 1 119 ? -6.004 17.469 -0.547 1 90.06 119 SER A O 1
ATOM 897 N N . ARG A 1 120 ? -5.109 17.469 -2.428 1 84 120 ARG A N 1
ATOM 898 C CA . ARG A 1 120 ? -6.023 16.453 -2.949 1 84 120 ARG A CA 1
ATOM 899 C C . ARG A 1 120 ? -5.895 15.148 -2.176 1 84 120 ARG A C 1
ATOM 901 O O . ARG A 1 120 ? -6.871 14.414 -2.014 1 84 120 ARG A O 1
ATOM 908 N N . GLY A 1 121 ? -4.672 14.883 -1.698 1 90.06 121 GLY A N 1
ATOM 909 C CA . GLY A 1 121 ? -4.488 13.734 -0.824 1 90.06 121 GLY A CA 1
ATOM 910 C C . GLY A 1 121 ? -5.258 13.852 0.478 1 90.06 121 GLY A C 1
ATOM 911 O O . GLY A 1 121 ? -5.715 12.844 1.024 1 90.06 121 GLY A O 1
ATOM 912 N N . ALA A 1 122 ? -5.395 15.109 0.922 1 93 122 ALA A N 1
ATOM 913 C CA . ALA A 1 122 ? -6.23 15.344 2.1 1 93 122 ALA A CA 1
ATOM 914 C C . ALA A 1 122 ? -7.691 15.008 1.811 1 93 122 ALA A C 1
ATOM 916 O O . ALA A 1 122 ? -8.383 14.445 2.66 1 93 122 ALA A O 1
ATOM 917 N N . TYR A 1 123 ? -8.141 15.414 0.659 1 87.69 123 TYR A N 1
ATOM 918 C CA . TYR A 1 123 ? -9.492 15.055 0.239 1 87.69 123 TYR A CA 1
ATOM 919 C C . TYR A 1 123 ? -9.656 13.539 0.174 1 87.69 123 TYR A C 1
ATOM 921 O O . TYR A 1 123 ? -10.68 13 0.612 1 87.69 123 TYR A O 1
ATOM 929 N N . THR A 1 124 ? -8.68 12.875 -0.364 1 88.56 124 THR A N 1
ATOM 930 C CA . THR A 1 124 ? -8.672 11.422 -0.418 1 88.56 124 THR A CA 1
ATOM 931 C C . THR A 1 124 ? -8.734 10.828 0.986 1 88.56 124 THR A C 1
ATOM 933 O O . THR A 1 124 ? -9.523 9.914 1.247 1 88.56 124 THR A O 1
ATOM 936 N N . ALA A 1 125 ? -7.922 11.32 1.867 1 94.88 125 ALA A N 1
ATOM 937 C CA . ALA A 1 125 ? -7.871 10.852 3.25 1 94.88 125 ALA A CA 1
ATOM 938 C C . ALA A 1 125 ? -9.234 10.984 3.922 1 94.88 125 ALA A C 1
ATOM 940 O O . ALA A 1 125 ? -9.719 10.039 4.547 1 94.88 125 ALA A O 1
ATOM 941 N N . ARG A 1 126 ? -9.859 12.117 3.771 1 94.56 126 ARG A N 1
ATOM 942 C CA . ARG A 1 126 ? -11.156 12.359 4.387 1 94.56 126 ARG A CA 1
ATOM 943 C C . ARG A 1 126 ? -12.234 11.484 3.758 1 94.56 126 ARG A C 1
ATOM 945 O O . ARG A 1 126 ? -13.125 10.984 4.453 1 94.56 126 ARG A O 1
ATOM 952 N N . SER A 1 127 ? -12.148 11.352 2.453 1 90.88 127 SER A N 1
ATOM 953 C CA . SER A 1 127 ? -13.109 10.5 1.764 1 90.88 127 SER A CA 1
ATOM 954 C C . SER A 1 127 ? -12.984 9.047 2.207 1 90.88 127 SER A C 1
ATOM 956 O O . SER A 1 127 ? -13.992 8.359 2.404 1 90.88 127 SER A O 1
ATOM 958 N N . LEU A 1 128 ? -11.742 8.594 2.32 1 94.19 128 LEU A N 1
ATOM 959 C CA . LEU A 1 128 ? -11.508 7.246 2.838 1 94.19 128 LEU A CA 1
ATOM 960 C C . LEU A 1 128 ? -12.133 7.082 4.219 1 94.19 128 LEU A C 1
ATOM 962 O O . LEU A 1 128 ? -12.828 6.094 4.477 1 94.19 128 LEU A O 1
ATOM 966 N N . ALA A 1 129 ? -11.875 8.055 5.07 1 96.81 129 ALA A N 1
ATOM 967 C CA . ALA A 1 129 ? -12.469 8.023 6.402 1 96.81 129 ALA A CA 1
ATOM 968 C C . ALA A 1 129 ? -13.992 7.969 6.328 1 96.81 129 ALA A C 1
ATOM 970 O O . ALA A 1 129 ? -14.633 7.227 7.078 1 96.81 129 ALA A O 1
ATOM 971 N N . GLY A 1 130 ? -14.547 8.734 5.422 1 93.5 130 GLY A N 1
ATOM 972 C CA . GLY A 1 130 ? -15.984 8.734 5.234 1 93.5 130 GLY A CA 1
ATOM 973 C C . GLY A 1 130 ? -16.531 7.363 4.875 1 93.5 130 GLY A C 1
ATOM 974 O O . GLY A 1 130 ? -17.531 6.922 5.445 1 93.5 130 GLY A O 1
ATOM 975 N N . VAL A 1 131 ? -15.914 6.695 3.965 1 92.56 131 VAL A N 1
ATOM 976 C CA . VAL A 1 131 ? -16.344 5.363 3.553 1 92.56 131 VAL A CA 1
ATOM 977 C C . VAL A 1 131 ? -16.281 4.406 4.742 1 92.56 131 VAL A C 1
ATOM 979 O O . VAL A 1 131 ? -17.234 3.67 5 1 92.56 131 VAL A O 1
ATOM 982 N N . ILE A 1 132 ? -15.195 4.418 5.48 1 96.5 132 ILE A N 1
ATOM 983 C CA . ILE A 1 132 ? -15 3.521 6.617 1 96.5 132 ILE A CA 1
ATOM 984 C C . ILE A 1 132 ? -16.062 3.789 7.672 1 96.5 132 ILE A C 1
ATOM 986 O O . ILE A 1 132 ? -16.625 2.852 8.25 1 96.5 132 ILE A O 1
ATOM 990 N N . CYS A 1 133 ? -16.312 5.055 7.918 1 95.69 133 CYS A N 1
ATOM 991 C CA . CYS A 1 133 ? -17.266 5.418 8.969 1 95.69 133 CYS A CA 1
ATOM 992 C C . CYS A 1 133 ? -18.688 5.012 8.586 1 95.69 133 CYS A C 1
ATOM 994 O O . CYS A 1 133 ? -19.531 4.828 9.461 1 95.69 133 CYS A O 1
ATOM 996 N N . GLN A 1 134 ? -19 4.883 7.285 1 92.88 134 GLN A N 1
ATOM 997 C CA . GLN A 1 134 ? -20.344 4.547 6.82 1 92.88 134 GLN A CA 1
ATOM 998 C C . GLN A 1 134 ? -20.469 3.045 6.586 1 92.88 134 GLN A C 1
ATOM 1000 O O . GLN A 1 134 ? -21.438 2.426 7.043 1 92.88 134 GLN A O 1
ATOM 1005 N N . VAL A 1 135 ? -19.484 2.451 5.961 1 92.94 135 VAL A N 1
ATOM 1006 C CA . VAL A 1 135 ? -19.594 1.075 5.484 1 92.94 135 VAL A CA 1
ATOM 1007 C C . VAL A 1 135 ? -18.781 0.154 6.391 1 92.94 135 VAL A C 1
ATOM 1009 O O . VAL A 1 135 ? -18.938 -1.069 6.34 1 92.94 135 VAL A O 1
ATOM 1012 N N . GLY A 1 136 ? -17.969 0.702 7.227 1 95.31 136 GLY A N 1
ATOM 1013 C CA . GLY A 1 136 ? -17.016 -0.099 7.98 1 95.31 136 GLY A CA 1
ATOM 1014 C C . GLY A 1 136 ? -15.883 -0.641 7.121 1 95.31 136 GLY A C 1
ATOM 1015 O O . GLY A 1 136 ? -15.523 -0.044 6.105 1 95.31 136 GLY A O 1
ATOM 1016 N N . LEU A 1 137 ? -15.25 -1.686 7.648 1 96.94 137 LEU A N 1
ATOM 1017 C CA . LEU A 1 137 ? -14.234 -2.396 6.883 1 96.94 137 LEU A CA 1
ATOM 1018 C C . LEU A 1 137 ? -14.711 -3.795 6.508 1 96.94 137 LEU A C 1
ATOM 1020 O O . LEU A 1 137 ? -15.07 -4.59 7.383 1 96.94 137 LEU A O 1
ATOM 1024 N N . LEU A 1 138 ? -14.734 -4.023 5.207 1 95.94 138 LEU A N 1
ATOM 1025 C CA . LEU A 1 138 ? -15.047 -5.367 4.734 1 95.94 138 LEU A CA 1
ATOM 1026 C C . LEU A 1 138 ? -13.906 -6.332 5.035 1 95.94 138 LEU A C 1
ATOM 1028 O O . LEU A 1 138 ? -12.742 -5.93 5.09 1 95.94 138 LEU A O 1
ATOM 1032 N N . THR A 1 139 ? -14.289 -7.621 5.312 1 94.88 139 THR A N 1
ATOM 1033 C CA . THR A 1 139 ? -13.258 -8.648 5.398 1 94.88 139 THR A CA 1
ATOM 1034 C C . THR A 1 139 ? -12.641 -8.914 4.027 1 94.88 139 THR A C 1
ATOM 1036 O O . THR A 1 139 ? -13.25 -8.609 2.998 1 94.88 139 THR A O 1
ATOM 1039 N N . PRO A 1 140 ? -11.43 -9.5 4.023 1 93.44 140 PRO A N 1
ATOM 1040 C CA . PRO A 1 140 ? -10.758 -9.695 2.74 1 93.44 140 PRO A CA 1
ATOM 1041 C C . PRO A 1 140 ? -11.609 -10.469 1.738 1 93.44 140 PRO A C 1
ATOM 1043 O O . PRO A 1 140 ? -11.703 -10.078 0.573 1 93.44 140 PRO A O 1
ATOM 1046 N N . LEU A 1 141 ? -12.281 -11.477 2.094 1 91.19 141 LEU A N 1
ATOM 1047 C CA . LEU A 1 141 ? -13.102 -12.281 1.196 1 91.19 141 LEU A CA 1
ATOM 1048 C C . LEU A 1 141 ? -14.273 -11.469 0.65 1 91.19 141 LEU A C 1
ATOM 1050 O O . LEU A 1 141 ? -14.648 -11.625 -0.513 1 91.19 141 LEU A O 1
ATOM 1054 N N . LEU A 1 142 ? -14.82 -10.656 1.501 1 92.31 142 LEU A N 1
ATOM 1055 C CA . LEU A 1 142 ? -15.977 -9.859 1.111 1 92.31 142 LEU A CA 1
ATOM 1056 C C . LEU A 1 142 ? -15.586 -8.789 0.096 1 92.31 142 LEU A C 1
ATOM 1058 O O . LEU A 1 142 ? -16.453 -8.172 -0.526 1 92.31 142 LEU A O 1
ATOM 1062 N N . MET A 1 143 ? -14.297 -8.547 -0.092 1 91.94 143 MET A N 1
ATOM 1063 C CA . MET A 1 143 ? -13.836 -7.574 -1.076 1 91.94 143 MET A CA 1
ATOM 1064 C C . MET A 1 143 ? -14.188 -8.023 -2.492 1 91.94 143 MET A C 1
ATOM 1066 O O . MET A 1 143 ? -14.18 -7.215 -3.424 1 91.94 143 MET A O 1
ATOM 1070 N N . ASP A 1 144 ? -14.492 -9.273 -2.703 1 89.12 144 ASP A N 1
ATOM 1071 C CA . ASP A 1 144 ? -15.016 -9.734 -3.986 1 89.12 144 ASP A CA 1
ATOM 1072 C C . ASP A 1 144 ? -16.328 -9.047 -4.328 1 89.12 144 ASP A C 1
ATOM 1074 O O . ASP A 1 144 ? -16.719 -8.984 -5.496 1 89.12 144 ASP A O 1
ATOM 1078 N N . ASN A 1 145 ? -17.031 -8.562 -3.312 1 90.12 145 ASN A N 1
ATOM 1079 C CA . ASN A 1 145 ? -18.328 -7.922 -3.484 1 90.12 145 ASN A CA 1
ATOM 1080 C C . ASN A 1 145 ? -18.234 -6.414 -3.264 1 90.12 145 ASN A C 1
ATOM 1082 O O . ASN A 1 145 ? -19.266 -5.754 -3.074 1 90.12 145 ASN A O 1
ATOM 1086 N N . PHE A 1 146 ? -17.078 -5.883 -3.236 1 88.5 146 PHE A N 1
ATOM 1087 C CA . PHE A 1 146 ? -16.844 -4.477 -2.932 1 88.5 146 PHE A CA 1
ATOM 1088 C C . PHE A 1 146 ? -17.609 -3.578 -3.898 1 88.5 146 PHE A C 1
ATOM 1090 O O . PHE A 1 146 ? -18.172 -2.559 -3.496 1 88.5 146 PHE A O 1
ATOM 1097 N N . PHE A 1 147 ? -17.625 -3.977 -5.121 1 82.94 147 PHE A N 1
ATOM 1098 C CA . PHE A 1 147 ? -18.25 -3.154 -6.156 1 82.94 147 PHE A CA 1
ATOM 1099 C C . PHE A 1 147 ? -19.703 -2.857 -5.809 1 82.94 147 PHE A C 1
ATOM 1101 O O . PHE A 1 147 ? -20.141 -1.708 -5.879 1 82.94 147 PHE A O 1
ATOM 1108 N N . GLU A 1 148 ? -20.422 -3.832 -5.449 1 87.31 148 GLU A N 1
ATOM 1109 C CA . GLU A 1 148 ? -21.844 -3.688 -5.129 1 87.31 148 GLU A CA 1
ATOM 1110 C C . GLU A 1 148 ? -22.047 -2.809 -3.896 1 87.31 148 GLU A C 1
ATOM 1112 O O . GLU A 1 148 ? -22.906 -1.934 -3.885 1 87.31 148 GLU A O 1
ATOM 1117 N N . ILE A 1 149 ? -21.281 -3.086 -2.92 1 90.88 149 ILE A N 1
ATOM 1118 C CA . ILE A 1 149 ? -21.406 -2.369 -1.655 1 90.88 149 ILE A CA 1
ATOM 1119 C C . ILE A 1 149 ? -21 -0.91 -1.849 1 90.88 149 ILE A C 1
ATOM 1121 O O . ILE A 1 149 ? -21.703 0.002 -1.402 1 90.88 149 ILE A O 1
ATOM 1125 N N . TYR A 1 150 ? -19.875 -0.727 -2.551 1 88 150 TYR A N 1
ATOM 1126 C CA . TYR A 1 150 ? -19.391 0.618 -2.828 1 88 150 TYR A CA 1
ATOM 1127 C C . TYR A 1 150 ? -20.375 1.392 -3.693 1 88 150 TYR A C 1
ATOM 1129 O O . TYR A 1 150 ? -20.562 2.596 -3.506 1 88 150 TYR A O 1
ATOM 1137 N N . SER A 1 151 ? -20.984 0.701 -4.664 1 85.75 151 SER A N 1
ATOM 1138 C CA . SER A 1 151 ? -22 1.33 -5.496 1 85.75 151 SER A CA 1
ATOM 1139 C C . SER A 1 151 ? -23.188 1.803 -4.66 1 85.75 151 SER A C 1
ATOM 1141 O O . SER A 1 151 ? -23.719 2.891 -4.887 1 85.75 151 SER A O 1
ATOM 1143 N N . ALA A 1 152 ? -23.609 0.994 -3.773 1 89.31 152 ALA A N 1
ATOM 1144 C CA . ALA A 1 152 ? -24.688 1.386 -2.879 1 89.31 152 ALA A CA 1
ATOM 1145 C C . ALA A 1 152 ? -24.312 2.613 -2.057 1 89.31 152 ALA A C 1
ATOM 1147 O O . ALA A 1 152 ? -25.125 3.518 -1.865 1 89.31 152 ALA A O 1
ATOM 1148 N N . TYR A 1 153 ? -23.125 2.631 -1.538 1 89.62 153 TYR A N 1
ATOM 1149 C CA . TYR A 1 153 ? -22.625 3.777 -0.79 1 89.62 153 TYR A CA 1
ATOM 1150 C C . TYR A 1 153 ? -22.609 5.031 -1.655 1 89.62 153 TYR A C 1
ATOM 1152 O O . TYR A 1 153 ? -23.062 6.098 -1.222 1 89.62 153 TYR A O 1
ATOM 1160 N N . LYS A 1 154 ? -22.078 4.918 -2.838 1 82.69 154 LYS A N 1
ATOM 1161 C CA . LYS A 1 154 ? -21.938 6.059 -3.738 1 82.69 154 LYS A CA 1
ATOM 1162 C C . LYS A 1 154 ? -23.297 6.648 -4.09 1 82.69 154 LYS A C 1
ATOM 1164 O O . LYS A 1 154 ? -23.438 7.863 -4.266 1 82.69 154 LYS A O 1
ATOM 1169 N N . ASN A 1 155 ? -24.281 5.801 -4.16 1 83.25 155 ASN A N 1
ATOM 1170 C CA . ASN A 1 155 ? -25.594 6.227 -4.645 1 83.25 155 ASN A CA 1
ATOM 1171 C C . ASN A 1 155 ? -26.547 6.531 -3.488 1 83.25 155 ASN A C 1
ATOM 1173 O O . ASN A 1 155 ? -27.75 6.664 -3.691 1 83.25 155 ASN A O 1
ATOM 1177 N N . ARG A 1 156 ? -26.047 6.688 -2.338 1 86.38 156 ARG A N 1
ATOM 1178 C CA . ARG A 1 156 ? -26.891 6.809 -1.151 1 86.38 156 ARG A CA 1
ATOM 1179 C C . ARG A 1 156 ? -27.484 8.203 -1.047 1 86.38 156 ARG A C 1
ATOM 1181 O O . ARG A 1 156 ? -28.406 8.438 -0.252 1 86.38 156 ARG A O 1
ATOM 1188 N N . GLY A 1 157 ? -26.938 9.133 -1.843 1 76.88 157 GLY A N 1
ATOM 1189 C CA . GLY A 1 157 ? -27.375 10.516 -1.707 1 76.88 157 GLY A CA 1
ATOM 1190 C C . GLY A 1 157 ? -27.094 11.094 -0.333 1 76.88 157 GLY A C 1
ATOM 1191 O O . GLY A 1 157 ? -25.969 11.016 0.165 1 76.88 157 GLY A O 1
ATOM 1192 N N . ASN A 1 158 ? -28.078 11.625 0.375 1 74.94 158 ASN A N 1
ATOM 1193 C CA . ASN A 1 158 ? -27.906 12.273 1.671 1 74.94 158 ASN A CA 1
ATOM 1194 C C . ASN A 1 158 ? -28.266 11.336 2.82 1 74.94 158 ASN A C 1
ATOM 1196 O O . ASN A 1 158 ? -28.281 11.742 3.982 1 74.94 158 ASN A O 1
ATOM 1200 N N . GLN A 1 159 ? -28.422 10.125 2.463 1 81.88 159 GLN A N 1
ATOM 1201 C CA . GLN A 1 159 ? -28.797 9.156 3.484 1 81.88 159 GLN A CA 1
ATOM 1202 C C . GLN A 1 159 ? -27.562 8.484 4.082 1 81.88 159 GLN A C 1
ATOM 1204 O O . GLN A 1 159 ? -26.547 8.344 3.412 1 81.88 159 GLN A O 1
ATOM 1209 N N . ALA A 1 160 ? -27.75 8.227 5.367 1 87.44 160 ALA A N 1
ATOM 1210 C CA . ALA A 1 160 ? -26.766 7.316 5.945 1 87.44 160 ALA A CA 1
ATOM 1211 C C . ALA A 1 160 ? -26.812 5.953 5.258 1 87.44 160 ALA A C 1
ATOM 1213 O O . ALA A 1 160 ? -27.891 5.508 4.832 1 87.44 160 ALA A O 1
ATOM 1214 N N . PHE A 1 161 ? -25.688 5.316 5.102 1 91.81 161 PHE A N 1
ATOM 1215 C CA . PHE A 1 161 ? -25.594 4.035 4.418 1 91.81 161 PHE A CA 1
ATOM 1216 C C . PHE A 1 161 ? -26.594 3.035 5.004 1 91.81 161 PHE A C 1
ATOM 1218 O O . PHE A 1 161 ? -27.281 2.324 4.262 1 91.81 161 PHE A O 1
ATOM 1225 N N . ASP A 1 162 ? -26.734 2.973 6.309 1 93.31 162 ASP A N 1
ATOM 1226 C CA . ASP A 1 162 ? -27.562 1.977 6.977 1 93.31 162 ASP A CA 1
ATOM 1227 C C . ASP A 1 162 ? -29.047 2.283 6.789 1 93.31 162 ASP A C 1
ATOM 1229 O O . ASP A 1 162 ? -29.906 1.469 7.141 1 93.31 162 ASP A O 1
ATOM 1233 N N . GLU A 1 163 ? -29.406 3.404 6.176 1 92.62 163 GLU A N 1
ATOM 1234 C CA . GLU A 1 163 ? -30.797 3.779 5.934 1 92.62 163 GLU A CA 1
ATOM 1235 C C . GLU A 1 163 ? -31.172 3.596 4.469 1 92.62 163 GLU A C 1
ATOM 1237 O O . GLU A 1 163 ? -32.344 3.777 4.09 1 92.62 163 GLU A O 1
ATOM 1242 N N . THR A 1 164 ? -30.219 3.273 3.703 1 93.19 164 THR A N 1
ATOM 1243 C CA . THR A 1 164 ? -30.5 3.129 2.279 1 93.19 164 THR A CA 1
ATOM 1244 C C . THR A 1 164 ? -31.438 1.958 2.025 1 93.19 164 THR A C 1
ATOM 1246 O O . THR A 1 164 ? -31.484 1.011 2.812 1 93.19 164 THR A O 1
ATOM 1249 N N . THR A 1 165 ? -32.094 2.068 0.893 1 95.19 165 THR A N 1
ATOM 1250 C CA . THR A 1 165 ? -32.969 0.974 0.47 1 95.19 165 THR A CA 1
ATOM 1251 C C . THR A 1 165 ? -32.156 -0.291 0.213 1 95.19 165 THR A C 1
ATOM 1253 O O . THR A 1 165 ? -32.562 -1.386 0.61 1 95.19 165 THR A O 1
ATOM 1256 N N . TRP A 1 166 ? -31.062 -0.137 -0.379 1 95 166 TRP A N 1
ATOM 1257 C CA . TRP A 1 166 ? -30.219 -1.287 -0.685 1 95 166 TRP A CA 1
ATOM 1258 C C . TRP A 1 166 ? -29.859 -2.049 0.585 1 95 166 TRP A C 1
ATOM 1260 O O . TRP A 1 166 ? -29.984 -3.273 0.642 1 95 166 TRP A O 1
ATOM 1270 N N . ALA A 1 167 ? -29.438 -1.379 1.613 1 96.5 167 ALA A N 1
ATOM 1271 C CA . ALA A 1 167 ? -28.953 -1.988 2.852 1 96.5 167 ALA A CA 1
ATOM 1272 C C . ALA A 1 167 ? -30.094 -2.701 3.584 1 96.5 167 ALA A C 1
ATOM 1274 O O . ALA A 1 167 ? -29.859 -3.711 4.258 1 96.5 167 ALA A O 1
ATOM 1275 N N . ASN A 1 168 ? -31.312 -2.223 3.383 1 97.19 168 ASN A N 1
ATOM 1276 C CA . ASN A 1 168 ? -32.406 -2.73 4.188 1 97.19 168 ASN A CA 1
ATOM 1277 C C . ASN A 1 168 ? -33.281 -3.711 3.396 1 97.19 168 ASN A C 1
ATOM 1279 O O . ASN A 1 168 ? -34.281 -4.207 3.902 1 97.19 168 ASN A O 1
ATOM 1283 N N . GLN A 1 169 ? -32.938 -4.051 2.229 1 96.19 169 GLN A N 1
ATOM 1284 C CA . GLN A 1 169 ? -33.594 -5.102 1.463 1 96.19 169 GLN A CA 1
ATOM 1285 C C . GLN A 1 169 ? -33.125 -6.484 1.905 1 96.19 169 GLN A C 1
ATOM 1287 O O . GLN A 1 169 ? -32 -6.641 2.355 1 96.19 169 GLN A O 1
ATOM 1292 N N . PRO A 1 170 ? -34.031 -7.449 1.742 1 95.19 170 PRO A N 1
ATOM 1293 C CA . PRO A 1 170 ? -33.625 -8.812 2.084 1 95.19 170 PRO A CA 1
ATOM 1294 C C . PRO A 1 170 ? -32.469 -9.312 1.24 1 95.19 170 PRO A C 1
ATOM 1296 O O . PRO A 1 170 ? -32.406 -9.023 0.043 1 95.19 170 PRO A O 1
ATOM 1299 N N . LEU A 1 171 ? -31.562 -10 1.903 1 95.25 171 LEU A N 1
ATOM 1300 C CA . LEU A 1 171 ? -30.438 -10.617 1.203 1 95.25 171 LEU A CA 1
ATOM 1301 C C . LEU A 1 171 ? -30.859 -11.914 0.521 1 95.25 171 LEU A C 1
ATOM 1303 O O . LEU A 1 171 ? -31.453 -12.789 1.155 1 95.25 171 LEU A O 1
ATOM 1307 N N . VAL A 1 172 ? -30.609 -12.039 -0.785 1 92.38 172 VAL A N 1
ATOM 1308 C CA . VAL A 1 172 ? -30.891 -13.242 -1.558 1 92.38 172 VAL A CA 1
ATOM 1309 C C . VAL A 1 172 ? -29.719 -14.211 -1.462 1 92.38 172 VAL A C 1
ATOM 1311 O O . VAL A 1 172 ? -28.562 -13.812 -1.636 1 92.38 172 VAL A O 1
ATOM 1314 N N . PRO A 1 173 ? -30.016 -15.484 -1.157 1 91 173 PRO A N 1
ATOM 1315 C CA . PRO A 1 173 ? -28.906 -16.453 -1.125 1 91 173 PRO A CA 1
ATOM 1316 C C . PRO A 1 173 ? -28.047 -16.406 -2.389 1 91 173 PRO A C 1
ATOM 1318 O O . PRO A 1 173 ? -28.594 -16.344 -3.498 1 91 173 PRO A O 1
ATOM 1321 N N . GLY A 1 174 ? -26.719 -16.422 -2.191 1 89.81 174 GLY A N 1
ATOM 1322 C CA . GLY A 1 174 ? -25.781 -16.25 -3.293 1 89.81 174 GLY A CA 1
ATOM 1323 C C . GLY A 1 174 ? -25.188 -14.859 -3.365 1 89.81 174 GLY A C 1
ATOM 1324 O O . GLY A 1 174 ? -24.109 -14.664 -3.947 1 89.81 174 GLY A O 1
ATOM 1325 N N . GLU A 1 175 ? -25.906 -13.93 -2.723 1 91.75 175 GLU A N 1
ATOM 1326 C CA . GLU A 1 175 ? -25.438 -12.547 -2.686 1 91.75 175 GLU A CA 1
ATOM 1327 C C . GLU A 1 175 ? -24.406 -12.344 -1.584 1 91.75 175 GLU A C 1
ATOM 1329 O O . GLU A 1 175 ? -24.469 -13.008 -0.544 1 91.75 175 GLU A O 1
ATOM 1334 N N . LEU A 1 176 ? -23.453 -11.398 -1.873 1 92.44 176 LEU A N 1
ATOM 1335 C CA . LEU A 1 176 ? -22.484 -10.938 -0.882 1 92.44 176 LEU A CA 1
ATOM 1336 C C . LEU A 1 176 ? -21.719 -12.109 -0.281 1 92.44 176 LEU A C 1
ATOM 1338 O O . LEU A 1 176 ? -21.5 -12.164 0.933 1 92.44 176 LEU A O 1
ATOM 1342 N N . GLY A 1 177 ? -21.438 -13.055 -1.116 1 87.75 177 GLY A N 1
ATOM 1343 C CA . GLY A 1 177 ? -20.547 -14.141 -0.74 1 87.75 177 GLY A CA 1
ATOM 1344 C C . GLY A 1 177 ? -21.266 -15.281 -0.034 1 87.75 177 GLY A C 1
ATOM 1345 O O . GLY A 1 177 ? -20.625 -16.25 0.376 1 87.75 177 GLY A O 1
ATOM 1346 N N . THR A 1 178 ? -22.609 -15.25 0.122 1 90.31 178 THR A N 1
ATOM 1347 C CA . THR A 1 178 ? -23.328 -16.328 0.772 1 90.31 178 THR A CA 1
ATOM 1348 C C . THR A 1 178 ? -23.484 -17.516 -0.17 1 90.31 178 THR A C 1
ATOM 1350 O O . THR A 1 178 ? -23.344 -17.375 -1.386 1 90.31 178 THR A O 1
ATOM 1353 N N . LEU A 1 179 ? -23.766 -18.672 0.442 1 88.25 179 LEU A N 1
ATOM 1354 C CA . LEU A 1 179 ? -23.969 -19.875 -0.344 1 88.25 179 LEU A CA 1
ATOM 1355 C C . LEU A 1 179 ? -25.266 -19.797 -1.142 1 88.25 179 LEU A C 1
ATOM 1357 O O . LEU A 1 179 ? -26.297 -19.391 -0.606 1 88.25 179 LEU A O 1
ATOM 1361 N N . PRO A 1 180 ? -25.156 -20.109 -2.43 1 89.62 180 PRO A N 1
ATOM 1362 C CA . PRO A 1 180 ? -26.391 -20.188 -3.207 1 89.62 180 PRO A CA 1
ATOM 1363 C C . PRO A 1 180 ? -27.297 -21.344 -2.779 1 89.62 180 PRO A C 1
ATOM 1365 O O . PRO A 1 180 ? -26.844 -22.25 -2.068 1 89.62 180 PRO A O 1
ATOM 1368 N N . PRO A 1 181 ? -28.578 -21.203 -3.268 1 88.56 181 PRO A N 1
ATOM 1369 C CA . PRO A 1 181 ? -29.484 -22.312 -2.953 1 88.56 181 PRO A CA 1
ATOM 1370 C C . PRO A 1 181 ? -29 -23.656 -3.494 1 88.56 181 PRO A C 1
ATOM 1372 O O . PRO A 1 181 ? -28.375 -23.703 -4.562 1 88.56 181 PRO A O 1
ATOM 1375 N N . GLN A 1 182 ? -29.203 -24.641 -2.701 1 87.25 182 GLN A N 1
ATOM 1376 C CA . GLN A 1 182 ? -28.844 -26.016 -3.055 1 87.25 182 GLN A CA 1
ATOM 1377 C C . GLN A 1 182 ? -30.078 -26.922 -3.061 1 87.25 182 GLN A C 1
ATOM 1379 O O . GLN A 1 182 ? -30.953 -26.797 -2.199 1 87.25 182 GLN A O 1
ATOM 1384 N N . ASP A 1 183 ? -30.016 -27.734 -4.043 1 85.94 183 ASP A N 1
ATOM 1385 C CA . ASP A 1 183 ? -31.141 -28.656 -4.152 1 85.94 183 ASP A CA 1
ATOM 1386 C C . ASP A 1 183 ? -31.312 -29.453 -2.863 1 85.94 183 ASP A C 1
ATOM 1388 O O . ASP A 1 183 ? -30.344 -30.031 -2.346 1 85.94 183 ASP A O 1
ATOM 1392 N N . GLY A 1 184 ? -32.531 -29.453 -2.408 1 82.38 184 GLY A N 1
ATOM 1393 C CA . GLY A 1 184 ? -32.875 -30.281 -1.258 1 82.38 184 GLY A CA 1
ATOM 1394 C C . GLY A 1 184 ? -32.469 -29.641 0.064 1 82.38 184 GLY A C 1
ATOM 1395 O O . GLY A 1 184 ? -32.719 -30.219 1.127 1 82.38 184 GLY A O 1
ATOM 1396 N N . VAL A 1 185 ? -31.844 -28.531 0.031 1 82.44 185 VAL A N 1
ATOM 1397 C CA . VAL A 1 185 ? -31.422 -27.859 1.253 1 82.44 185 VAL A CA 1
ATOM 1398 C C . VAL A 1 185 ? -32.156 -26.531 1.392 1 82.44 185 VAL A C 1
ATOM 1400 O O . VAL A 1 185 ? -32.156 -25.703 0.479 1 82.44 185 VAL A O 1
ATOM 1403 N N . PRO A 1 186 ? -32.938 -26.359 2.387 1 81.56 186 PRO A N 1
ATOM 1404 C CA . PRO A 1 186 ? -33.594 -25.047 2.574 1 81.56 186 PRO A CA 1
ATOM 1405 C C . PRO A 1 186 ? -32.594 -23.906 2.725 1 81.56 186 PRO A C 1
ATOM 1407 O O . PRO A 1 186 ? -31.578 -24.047 3.441 1 81.56 186 PRO A O 1
ATOM 1410 N N . PRO A 1 187 ? -32.812 -22.922 1.969 1 76.38 187 PRO A N 1
ATOM 1411 C CA . PRO A 1 187 ? -31.844 -21.812 2.078 1 76.38 187 PRO A CA 1
ATOM 1412 C C . PRO A 1 187 ? -31.875 -21.141 3.443 1 76.38 187 PRO A C 1
ATOM 1414 O O . PRO A 1 187 ? -32.969 -20.953 4.02 1 76.38 187 PRO A O 1
ATOM 1417 N N . PRO A 1 188 ? -30.766 -20.844 3.961 1 76.69 188 PRO A N 1
ATOM 1418 C CA . PRO A 1 188 ? -30.75 -20.109 5.23 1 76.69 188 PRO A CA 1
ATOM 1419 C C . PRO A 1 188 ? -31.297 -18.688 5.102 1 76.69 188 PRO A C 1
ATOM 1421 O O . PRO A 1 188 ? -31.25 -18.109 4.016 1 76.69 188 PRO A O 1
ATOM 1424 N N . SER A 1 189 ? -31.953 -18.234 6.105 1 82.94 189 SER A N 1
ATOM 1425 C CA . SER A 1 189 ? -32.344 -16.828 6.152 1 82.94 189 SER A CA 1
ATOM 1426 C C . SER A 1 189 ? -31.203 -15.938 6.613 1 82.94 189 SER A C 1
ATOM 1428 O O . SER A 1 189 ? -30.609 -16.188 7.664 1 82.94 189 SER A O 1
ATOM 1430 N N . TYR A 1 190 ? -30.828 -14.969 5.828 1 87.06 190 TYR A N 1
ATOM 1431 C CA . TYR A 1 190 ? -29.719 -14.07 6.156 1 87.06 190 TYR A CA 1
ATOM 1432 C C . TYR A 1 190 ? -30.25 -12.719 6.637 1 87.06 190 TYR A C 1
ATOM 1434 O O . TYR A 1 190 ? -29.469 -11.859 7.059 1 87.06 190 TYR A O 1
ATOM 1442 N N . GLY A 1 191 ? -31.594 -12.523 6.633 1 93.88 191 GLY A N 1
ATOM 1443 C CA . GLY A 1 191 ? -32.125 -11.203 6.93 1 93.88 191 GLY A CA 1
ATOM 1444 C C . GLY A 1 191 ? -31.859 -10.188 5.832 1 93.88 191 GLY A C 1
ATOM 1445 O O . GLY A 1 191 ? -31.938 -10.516 4.648 1 93.88 191 GLY A O 1
ATOM 1446 N N . THR A 1 192 ? -31.672 -8.922 6.273 1 97 192 THR A N 1
ATOM 1447 C CA . THR A 1 192 ? -31.359 -7.879 5.301 1 97 192 THR A CA 1
ATOM 1448 C C . THR A 1 192 ? -29.875 -7.883 4.961 1 97 192 THR A C 1
ATOM 1450 O O . THR A 1 192 ? -29.078 -8.523 5.648 1 97 192 THR A O 1
ATOM 1453 N N . ARG A 1 193 ? -29.5 -7.156 3.865 1 96.69 193 ARG A N 1
ATOM 1454 C CA . ARG A 1 193 ? -28.094 -7.008 3.516 1 96.69 193 ARG A CA 1
ATOM 1455 C C . ARG A 1 193 ? -27.312 -6.387 4.664 1 96.69 193 ARG A C 1
ATOM 1457 O O . ARG A 1 193 ? -26.188 -6.816 4.965 1 96.69 193 ARG A O 1
ATOM 1464 N N . LEU A 1 194 ? -27.922 -5.391 5.352 1 96.44 194 LEU A N 1
ATOM 1465 C CA . LEU A 1 194 ? -27.266 -4.715 6.473 1 96.44 194 LEU A CA 1
ATOM 1466 C C . LEU A 1 194 ? -27.047 -5.68 7.629 1 96.44 194 LEU A C 1
ATOM 1468 O O . LEU A 1 194 ? -25.969 -5.684 8.242 1 96.44 194 LEU A O 1
ATOM 1472 N N . GLN A 1 195 ? -28.047 -6.445 7.938 1 94.81 195 GLN A N 1
ATOM 1473 C CA . GLN A 1 195 ? -27.922 -7.418 9.016 1 94.81 195 GLN A CA 1
ATOM 1474 C C . GLN A 1 195 ? -26.797 -8.414 8.742 1 94.81 195 GLN A C 1
ATOM 1476 O O . GLN A 1 195 ? -26.047 -8.773 9.641 1 94.81 195 GLN A O 1
ATOM 1481 N N . HIS A 1 196 ? -26.703 -8.859 7.5 1 94.81 196 HIS A N 1
ATOM 1482 C CA . HIS A 1 196 ? -25.625 -9.766 7.098 1 94.81 196 HIS A CA 1
ATOM 1483 C C . HIS A 1 196 ? -24.266 -9.086 7.211 1 94.81 196 HIS A C 1
ATOM 1485 O O . HIS A 1 196 ? -23.328 -9.656 7.766 1 94.81 196 HIS A O 1
ATOM 1491 N N . LEU A 1 197 ? -24.125 -7.852 6.695 1 95.44 197 LEU A N 1
ATOM 1492 C CA . LEU A 1 197 ? -22.875 -7.109 6.734 1 95.44 197 LEU A CA 1
ATOM 1493 C C . LEU A 1 197 ? -22.422 -6.883 8.172 1 95.44 197 LEU A C 1
ATOM 1495 O O . LEU A 1 197 ? -21.234 -6.949 8.469 1 95.44 197 LEU A O 1
ATOM 1499 N N . ARG A 1 198 ? -23.359 -6.621 9.102 1 94.5 198 ARG A N 1
ATOM 1500 C CA . ARG A 1 198 ? -23.031 -6.41 10.508 1 94.5 198 ARG A CA 1
ATOM 1501 C C . ARG A 1 198 ? -22.375 -7.648 11.109 1 94.5 198 ARG A C 1
ATOM 1503 O O . ARG A 1 198 ? -21.578 -7.543 12.031 1 94.5 198 ARG A O 1
ATOM 1510 N N . LYS A 1 199 ? -22.688 -8.766 10.539 1 92.31 199 LYS A N 1
ATOM 1511 C CA . LYS A 1 199 ? -22.156 -10.023 11.055 1 92.31 199 LYS A CA 1
ATOM 1512 C C . LYS A 1 199 ? -20.797 -10.344 10.438 1 92.31 199 LYS A C 1
ATOM 1514 O O . LYS A 1 199 ? -19.906 -10.852 11.117 1 92.31 199 LYS A O 1
ATOM 1519 N N . VAL A 1 200 ? -20.594 -10.039 9.156 1 92.44 200 VAL A N 1
ATOM 1520 C CA . VAL A 1 200 ? -19.469 -10.609 8.438 1 92.44 200 VAL A CA 1
ATOM 1521 C C . VAL A 1 200 ? -18.453 -9.523 8.125 1 92.44 200 VAL A C 1
ATOM 1523 O O . VAL A 1 200 ? -17.375 -9.805 7.582 1 92.44 200 VAL A O 1
ATOM 1526 N N . ALA A 1 201 ? -18.719 -8.242 8.398 1 93.69 201 ALA A N 1
ATOM 1527 C CA . ALA A 1 201 ? -17.797 -7.117 8.211 1 93.69 201 ALA A CA 1
ATOM 1528 C C . ALA A 1 201 ? -17.625 -6.332 9.508 1 93.69 201 ALA A C 1
ATOM 1530 O O . ALA A 1 201 ? -18.375 -6.531 10.469 1 93.69 201 ALA A O 1
ATOM 1531 N N . HIS A 1 202 ? -16.594 -5.504 9.562 1 94.81 202 HIS A N 1
ATOM 1532 C CA . HIS A 1 202 ? -16.281 -4.711 10.75 1 94.81 202 HIS A CA 1
ATOM 1533 C C . HIS A 1 202 ? -16.938 -3.332 10.672 1 94.81 202 HIS A C 1
ATOM 1535 O O . HIS A 1 202 ? -16.25 -2.324 10.516 1 94.81 202 HIS A O 1
ATOM 1541 N N . LEU A 1 203 ? -18.203 -3.283 10.859 1 94.19 203 LEU A N 1
ATOM 1542 C CA . LEU A 1 203 ? -18.938 -2.031 10.727 1 94.19 203 LEU A CA 1
ATOM 1543 C C . LEU A 1 203 ? -18.688 -1.115 11.914 1 94.19 203 LEU A C 1
ATOM 1545 O O . LEU A 1 203 ? -18.969 0.082 11.852 1 94.19 203 LEU A O 1
ATOM 1549 N N . HIS A 1 204 ? -18.109 -1.62 12.969 1 93.88 204 HIS A N 1
ATOM 1550 C CA . HIS A 1 204 ? -17.938 -0.9 14.227 1 93.88 204 HIS A CA 1
ATOM 1551 C C . HIS A 1 204 ? -16.594 -0.172 14.266 1 93.88 204 HIS A C 1
ATOM 1553 O O . HIS A 1 204 ? -16.297 0.555 15.219 1 93.88 204 HIS A O 1
ATOM 1559 N N . VAL A 1 205 ? -15.766 -0.3 13.289 1 95.75 205 VAL A N 1
ATOM 1560 C CA . VAL A 1 205 ? -14.391 0.181 13.305 1 95.75 205 VAL A CA 1
ATOM 1561 C C . VAL A 1 205 ? -14.375 1.698 13.477 1 95.75 205 VAL A C 1
ATOM 1563 O O . VAL A 1 205 ? -15.133 2.412 12.82 1 95.75 205 VAL A O 1
ATOM 1566 N N . ASN A 1 206 ? -13.539 2.209 14.398 1 97.38 206 ASN A N 1
ATOM 1567 C CA . ASN A 1 206 ? -13.266 3.629 14.578 1 97.38 206 ASN A CA 1
ATOM 1568 C C . ASN A 1 206 ? -11.898 4.012 14.016 1 97.38 206 ASN A C 1
ATOM 1570 O O . ASN A 1 206 ? -11.039 3.15 13.812 1 97.38 206 ASN A O 1
ATOM 1574 N N . ILE A 1 207 ? -11.773 5.238 13.711 1 98.56 207 ILE A N 1
ATOM 1575 C CA . ILE A 1 207 ? -10.5 5.785 13.242 1 98.56 207 ILE A CA 1
ATOM 1576 C C . ILE A 1 207 ? -9.859 6.621 14.352 1 98.56 207 ILE A C 1
ATOM 1578 O O . ILE A 1 207 ? -10.5 7.516 14.914 1 98.56 207 ILE A O 1
ATOM 1582 N N . LYS A 1 208 ? -8.617 6.336 14.656 1 98.69 208 LYS A N 1
ATOM 1583 C CA . LYS A 1 208 ? -7.934 7.016 15.75 1 98.69 208 LYS A CA 1
ATOM 1584 C C . LYS A 1 208 ? -7.617 8.461 15.383 1 98.69 208 LYS A C 1
ATOM 1586 O O . LYS A 1 208 ? -7.816 9.367 16.203 1 98.69 208 LYS A O 1
ATOM 1591 N N . VAL A 1 209 ? -7.078 8.68 14.188 1 98.88 209 VAL A N 1
ATOM 1592 C CA . VAL A 1 209 ? -6.703 10.023 13.773 1 98.88 209 VAL A CA 1
ATOM 1593 C C . VAL A 1 209 ? -6.941 10.195 12.281 1 98.88 209 VAL A C 1
ATOM 1595 O O . VAL A 1 209 ? -6.637 9.297 11.492 1 98.88 209 VAL A O 1
ATOM 1598 N N . VAL A 1 210 ? -7.531 11.297 11.914 1 98.75 210 VAL A N 1
ATOM 1599 C CA . VAL A 1 210 ? -7.414 11.852 10.57 1 98.75 210 VAL A CA 1
ATOM 1600 C C . VAL A 1 210 ? -6.688 13.188 10.625 1 98.75 210 VAL A C 1
ATOM 1602 O O . VAL A 1 210 ? -7.188 14.148 11.211 1 98.75 210 VAL A O 1
ATOM 1605 N N . GLY A 1 211 ? -5.48 13.258 10.094 1 98.81 211 GLY A N 1
ATOM 1606 C CA . GLY A 1 211 ? -4.664 14.461 10.062 1 98.81 211 GLY A CA 1
ATOM 1607 C C . GLY A 1 211 ? -4.367 14.938 8.648 1 98.81 211 GLY A C 1
ATOM 1608 O O . GLY A 1 211 ? -3.838 14.18 7.832 1 98.81 211 GLY A O 1
ATOM 1609 N N . VAL A 1 212 ? -4.703 16.203 8.367 1 98 212 VAL A N 1
ATOM 1610 C CA . VAL A 1 212 ? -4.582 16.656 6.984 1 98 212 VAL A CA 1
ATOM 1611 C C . VAL A 1 212 ? -3.969 18.047 6.941 1 98 212 VAL A C 1
ATOM 1613 O O . VAL A 1 212 ? -4.066 18.812 7.91 1 98 212 VAL A O 1
ATOM 1616 N N . TRP A 1 213 ? -3.254 18.344 5.84 1 97.12 213 TRP A N 1
ATOM 1617 C CA . TRP A 1 213 ? -2.75 19.672 5.535 1 97.12 213 TRP A CA 1
ATOM 1618 C C . TRP A 1 213 ? -3.525 20.297 4.383 1 97.12 213 TRP A C 1
ATOM 1620 O O . TRP A 1 213 ? -3.502 19.781 3.26 1 97.12 213 TRP A O 1
ATOM 1630 N N . ASP A 1 214 ? -4.238 21.25 4.633 1 93.94 214 ASP A N 1
ATOM 1631 C CA . ASP A 1 214 ? -4.863 22.188 3.703 1 93.94 214 ASP A CA 1
ATOM 1632 C C . ASP A 1 214 ? -5.703 21.453 2.662 1 93.94 214 ASP A C 1
ATOM 1634 O O . ASP A 1 214 ? -5.438 21.547 1.463 1 93.94 214 ASP A O 1
ATOM 1638 N N . THR A 1 215 ? -6.789 20.906 3.082 1 92.19 215 THR A N 1
ATOM 1639 C CA . THR A 1 215 ? -7.699 20.156 2.223 1 92.19 215 THR A CA 1
ATOM 1640 C C . THR A 1 215 ? -8.312 21.062 1.161 1 92.19 215 THR A C 1
ATOM 1642 O O . THR A 1 215 ? -9.039 22 1.488 1 92.19 215 THR A O 1
ATOM 1645 N N . VAL A 1 216 ? -7.996 20.766 -0.132 1 79.62 216 VAL A N 1
ATOM 1646 C CA . VAL A 1 216 ? -8.594 21.562 -1.202 1 79.62 216 VAL A CA 1
ATOM 1647 C C . VAL A 1 216 ? -9.398 20.656 -2.133 1 79.62 216 VAL A C 1
ATOM 1649 O O . VAL A 1 216 ? -8.961 19.531 -2.449 1 79.62 216 VAL A O 1
ATOM 1652 N N . GLY A 1 217 ? -10.711 20.938 -2.307 1 63.28 217 GLY A N 1
ATOM 1653 C CA . GLY A 1 217 ? -11.562 20.203 -3.23 1 63.28 217 GLY A CA 1
ATOM 1654 C C . GLY A 1 217 ? -11.578 20.797 -4.625 1 63.28 217 GLY A C 1
ATOM 1655 O O . GLY A 1 217 ? -11.227 21.969 -4.812 1 63.28 217 GLY A O 1
ATOM 1656 N N . SER A 1 218 ? -11.289 20.172 -5.828 1 50.09 218 SER A N 1
ATOM 1657 C CA . SER A 1 218 ? -11.422 20.812 -7.129 1 50.09 218 SER A CA 1
ATOM 1658 C C . SER A 1 218 ? -12.859 21.266 -7.371 1 50.09 218 SER A C 1
ATOM 1660 O O . SER A 1 218 ? -13.797 20.469 -7.219 1 50.09 218 SER A O 1
ATOM 1662 N N . VAL A 1 219 ? -13.234 22.516 -7.012 1 40.88 219 VAL A N 1
ATOM 1663 C CA . VAL A 1 219 ? -14.594 23 -7.23 1 40.88 219 VAL A CA 1
ATOM 1664 C C . VAL A 1 219 ? -14.859 23.141 -8.727 1 40.88 219 VAL A C 1
ATOM 1666 O O . VAL A 1 219 ? -15.953 23.531 -9.141 1 40.88 219 VAL A O 1
ATOM 1669 N N . GLY A 1 220 ? -14.094 23.266 -9.609 1 38.03 220 GLY A N 1
ATOM 1670 C CA . GLY A 1 220 ? -14.555 23.906 -10.828 1 38.03 220 GLY A CA 1
ATOM 1671 C C . GLY A 1 220 ? -15.609 23.109 -11.57 1 38.03 220 GLY A C 1
ATOM 1672 O O . GLY A 1 220 ? -16.094 23.516 -12.625 1 38.03 220 GLY A O 1
ATOM 1673 N N . GLY A 1 221 ? -15.594 21.766 -11.789 1 37.12 221 GLY A N 1
ATOM 1674 C CA . GLY A 1 221 ? -16.594 21.422 -12.789 1 37.12 221 GLY A CA 1
ATOM 1675 C C . GLY A 1 221 ? -18.016 21.469 -12.25 1 37.12 221 GLY A C 1
ATOM 1676 O O . GLY A 1 221 ? -18.219 21.641 -11.047 1 37.12 221 GLY A O 1
ATOM 1677 N N . PRO A 1 222 ? -19.188 21.516 -13.133 1 35.31 222 PRO A N 1
ATOM 1678 C CA . PRO A 1 222 ? -20.562 21.766 -12.68 1 35.31 222 PRO A CA 1
ATOM 1679 C C . PRO A 1 222 ? -20.875 21.109 -11.336 1 35.31 222 PRO A C 1
ATOM 1681 O O . PRO A 1 222 ? -21.469 21.75 -10.461 1 35.31 222 PRO A O 1
ATOM 1684 N N . ASN A 1 223 ? -21.344 19.781 -11.203 1 34.16 223 ASN A N 1
ATOM 1685 C CA . ASN A 1 223 ? -22.062 19.156 -10.094 1 34.16 223 ASN A CA 1
ATOM 1686 C C . ASN A 1 223 ? -21.094 18.625 -9.039 1 34.16 223 ASN A C 1
ATOM 1688 O O . ASN A 1 223 ? -21.484 17.859 -8.148 1 34.16 223 ASN A O 1
ATOM 1692 N N . TRP A 1 224 ? -20 18.391 -9.273 1 35.75 224 TRP A N 1
ATOM 1693 C CA . TRP A 1 224 ? -19.359 17.438 -8.375 1 35.75 224 TRP A CA 1
ATOM 1694 C C . TRP A 1 224 ? -18.906 18.125 -7.086 1 35.75 224 TRP A C 1
ATOM 1696 O O . TRP A 1 224 ? -18.328 17.484 -6.211 1 35.75 224 TRP A O 1
ATOM 1706 N N . PHE A 1 225 ? -18.578 19.469 -7.172 1 37.16 225 PHE A N 1
ATOM 1707 C CA . PHE A 1 225 ? -17.938 20.047 -5.996 1 37.16 225 PHE A CA 1
ATOM 1708 C C . PHE A 1 225 ? -18.953 20.25 -4.875 1 37.16 225 PHE A C 1
ATOM 1710 O O . PHE A 1 225 ? -19.672 21.25 -4.859 1 37.16 225 PHE A O 1
ATOM 1717 N N . ALA A 1 226 ? -19.547 19.344 -4.391 1 36.25 226 ALA A N 1
ATOM 1718 C CA . ALA A 1 226 ? -20.422 19.703 -3.287 1 36.25 226 ALA A CA 1
ATOM 1719 C C . ALA A 1 226 ? -19.703 20.547 -2.248 1 36.25 226 ALA A C 1
ATOM 1721 O O . ALA A 1 226 ? -18.469 20.469 -2.133 1 36.25 226 ALA A O 1
ATOM 1722 N N . GLN A 1 227 ? -20.266 21.594 -1.833 1 34.34 227 GLN A N 1
ATOM 1723 C CA . GLN A 1 227 ? -19.906 22.453 -0.709 1 34.34 227 GLN A CA 1
ATOM 1724 C C . GLN A 1 227 ? -19.234 21.656 0.408 1 34.34 227 GLN A C 1
ATOM 1726 O O . GLN A 1 227 ? -19.516 20.469 0.576 1 34.34 227 GLN A O 1
ATOM 1731 N N . ALA A 1 228 ? -18.203 22.25 1.061 1 35.78 228 ALA A N 1
ATOM 1732 C CA . ALA A 1 228 ? -17.578 21.766 2.289 1 35.78 228 ALA A CA 1
ATOM 1733 C C . ALA A 1 228 ? -18.562 20.969 3.141 1 35.78 228 ALA A C 1
ATOM 1735 O O . ALA A 1 228 ? -19.625 21.484 3.498 1 35.78 228 ALA A O 1
ATOM 1736 N N . GLY A 1 229 ? -18.422 19.656 3.293 1 36.62 229 GLY A N 1
ATOM 1737 C CA . GLY A 1 229 ? -19.25 18.844 4.176 1 36.62 229 GLY A CA 1
ATOM 1738 C C . GLY A 1 229 ? -20.391 18.156 3.453 1 36.62 229 GLY A C 1
ATOM 1739 O O . GLY A 1 229 ? -21.219 17.5 4.082 1 36.62 229 GLY A O 1
ATOM 1740 N N . GLU A 1 230 ? -20.625 18.5 2.293 1 41.75 230 GLU A N 1
ATOM 1741 C CA . GLU A 1 230 ? -21.797 17.859 1.685 1 41.75 230 GLU A CA 1
ATOM 1742 C C . GLU A 1 230 ? -21.469 16.453 1.206 1 41.75 230 GLU A C 1
ATOM 1744 O O . GLU A 1 230 ? -20.391 16.219 0.657 1 41.75 230 GLU A O 1
ATOM 1749 N N . ASP A 1 231 ? -22.219 15.562 1.806 1 44.28 231 ASP A N 1
ATOM 1750 C CA . ASP A 1 231 ? -22.203 14.125 1.555 1 44.28 231 ASP A CA 1
ATOM 1751 C C . ASP A 1 231 ? -22.828 13.797 0.193 1 44.28 231 ASP A C 1
ATOM 1753 O O . ASP A 1 231 ? -23.359 12.711 -0.006 1 44.28 231 ASP A O 1
ATOM 1757 N N . THR A 1 232 ? -23.016 14.758 -0.654 1 43 232 THR A N 1
ATOM 1758 C CA . THR A 1 232 ? -23.875 14.422 -1.794 1 43 232 THR A CA 1
ATOM 1759 C C . THR A 1 232 ? -23.094 13.586 -2.812 1 43 232 THR A C 1
ATOM 1761 O O . THR A 1 232 ? -23.688 13.047 -3.752 1 43 232 THR A O 1
ATOM 1764 N N . THR A 1 233 ? -21.781 13.602 -2.555 1 54.47 233 THR A N 1
ATOM 1765 C CA . THR A 1 233 ? -21.016 12.773 -3.475 1 54.47 233 THR A CA 1
ATOM 1766 C C . THR A 1 233 ? -20.203 11.734 -2.711 1 54.47 233 THR A C 1
ATOM 1768 O O . THR A 1 233 ? -20.047 11.828 -1.49 1 54.47 233 THR A O 1
ATOM 1771 N N . PHE A 1 234 ? -20.109 10.555 -3.273 1 54 234 PHE A N 1
ATOM 1772 C CA . PHE A 1 234 ? -19.391 9.43 -2.684 1 54 234 PHE A CA 1
ATOM 1773 C C . PHE A 1 234 ? -18.062 9.891 -2.068 1 54 234 PHE A C 1
ATOM 1775 O O . PHE A 1 234 ? -17.469 9.172 -1.274 1 54 234 PHE A O 1
ATOM 1782 N N . LEU A 1 235 ? -17.75 11.148 -2.17 1 61.91 235 LEU A N 1
ATOM 1783 C CA . LEU A 1 235 ? -16.531 11.695 -1.571 1 61.91 235 LEU A CA 1
ATOM 1784 C C . LEU A 1 235 ? -16.875 12.609 -0.397 1 61.91 235 LEU A C 1
ATOM 1786 O O . LEU A 1 235 ? -16.531 13.797 -0.411 1 61.91 235 LEU A O 1
ATOM 1790 N N . SER A 1 236 ? -17.562 12.016 0.614 1 68.69 236 SER A N 1
ATOM 1791 C CA . SER A 1 236 ? -17.953 12.805 1.776 1 68.69 236 SER A CA 1
ATOM 1792 C C . SER A 1 236 ? -16.734 13.211 2.607 1 68.69 236 SER A C 1
ATOM 1794 O O . SER A 1 236 ? -15.883 12.375 2.906 1 68.69 236 SER A O 1
ATOM 1796 N N . THR A 1 237 ? -16.625 14.43 2.893 1 73.94 237 THR A N 1
ATOM 1797 C CA . THR A 1 237 ? -15.57 14.953 3.758 1 73.94 237 THR A CA 1
ATOM 1798 C C . THR A 1 237 ? -16.141 15.406 5.094 1 73.94 237 THR A C 1
ATOM 1800 O O . THR A 1 237 ? -15.492 16.141 5.84 1 73.94 237 THR A O 1
ATOM 1803 N N . LYS A 1 238 ? -17.297 14.867 5.352 1 84.31 238 LYS A N 1
ATOM 1804 C CA . LYS A 1 238 ? -17.969 15.211 6.598 1 84.31 238 LYS A CA 1
ATOM 1805 C C . LYS A 1 238 ? -17.266 14.578 7.797 1 84.31 238 LYS A C 1
ATOM 1807 O O . LYS A 1 238 ? -16.766 13.461 7.707 1 84.31 238 LYS A O 1
ATOM 1812 N N . LEU A 1 239 ? -17.281 15.32 8.883 1 93.94 239 LEU A N 1
ATOM 1813 C CA . LEU A 1 239 ? -16.766 14.773 10.133 1 93.94 239 LEU A CA 1
ATOM 1814 C C . LEU A 1 239 ? -17.703 13.695 10.68 1 93.94 239 LEU A C 1
ATOM 1816 O O . LEU A 1 239 ? -18.922 13.828 10.594 1 93.94 239 LEU A O 1
ATOM 1820 N N . SER A 1 240 ? -17.141 12.656 11.195 1 95.06 240 SER A N 1
ATOM 1821 C CA . SER A 1 240 ? -17.906 11.547 11.75 1 95.06 240 SER A CA 1
ATOM 1822 C C . SER A 1 240 ? -17.578 11.336 13.227 1 95.06 240 SER A C 1
ATOM 1824 O O . SER A 1 240 ? -16.438 11.523 13.641 1 95.06 240 SER A O 1
ATOM 1826 N N . PRO A 1 241 ? -18.594 10.914 14.016 1 96.12 241 PRO A N 1
ATOM 1827 C CA . PRO A 1 241 ? -18.328 10.602 15.422 1 96.12 241 PRO A CA 1
ATOM 1828 C C . PRO A 1 241 ? -17.422 9.375 15.586 1 96.12 241 PRO A C 1
ATOM 1830 O O . PRO A 1 241 ? -16.953 9.102 16.688 1 96.12 241 PRO A O 1
ATOM 1833 N N . LYS A 1 242 ? -17.219 8.633 14.555 1 96.88 242 LYS A N 1
ATOM 1834 C CA . LYS A 1 242 ? -16.344 7.461 14.602 1 96.88 242 LYS A CA 1
ATOM 1835 C C . LYS A 1 242 ? -14.875 7.852 14.453 1 96.88 242 LYS A C 1
ATOM 1837 O O . LYS A 1 242 ? -13.992 6.996 14.531 1 96.88 242 LYS A O 1
ATOM 1842 N N . ILE A 1 243 ? -14.609 9.062 14.227 1 98.25 243 ILE A N 1
ATOM 1843 C CA . ILE A 1 243 ? -13.258 9.602 14.234 1 98.25 243 ILE A CA 1
ATOM 1844 C C . ILE A 1 243 ? -12.938 10.172 15.617 1 98.25 243 ILE A C 1
ATOM 1846 O O . ILE A 1 243 ? -13.633 11.07 16.094 1 98.25 243 ILE A O 1
ATOM 1850 N N . GLU A 1 244 ? -11.875 9.688 16.234 1 98.44 244 GLU A N 1
ATOM 1851 C CA . GLU A 1 244 ? -11.562 10.156 17.578 1 98.44 244 GLU A CA 1
ATOM 1852 C C . GLU A 1 244 ? -10.883 11.516 17.547 1 98.44 244 GLU A C 1
ATOM 1854 O O . GLU A 1 244 ? -11.219 12.398 18.344 1 98.44 244 GLU A O 1
ATOM 1859 N N . ASN A 1 245 ? -9.93 11.656 16.656 1 98.75 245 ASN A N 1
ATOM 1860 C CA . ASN A 1 245 ? -9.172 12.891 16.516 1 98.75 245 ASN A CA 1
ATOM 1861 C C . ASN A 1 245 ? -9.125 13.359 15.07 1 98.75 245 ASN A C 1
ATOM 1863 O O . ASN A 1 245 ? -8.789 12.586 14.172 1 98.75 245 ASN A O 1
ATOM 1867 N N . ALA A 1 246 ? -9.484 14.586 14.82 1 98.69 246 ALA A N 1
ATOM 1868 C CA . ALA A 1 246 ? -9.398 15.211 13.5 1 98.69 246 ALA A CA 1
ATOM 1869 C C . ALA A 1 246 ? -8.547 16.484 13.547 1 98.69 246 ALA A C 1
ATOM 1871 O O . ALA A 1 246 ? -8.883 17.422 14.258 1 98.69 246 ALA A O 1
ATOM 1872 N N . PHE A 1 247 ? -7.41 16.516 12.859 1 98.88 247 PHE A N 1
ATOM 1873 C CA . PHE A 1 247 ? -6.461 17.625 12.875 1 98.88 247 PHE A CA 1
ATOM 1874 C C . PHE A 1 247 ? -6.285 18.203 11.484 1 98.88 247 PHE A C 1
ATOM 1876 O O . PHE A 1 247 ? -5.984 17.484 10.531 1 98.88 247 PHE A O 1
ATOM 1883 N N . HIS A 1 248 ? -6.41 19.531 11.312 1 98.62 248 HIS A N 1
ATOM 1884 C CA . HIS A 1 248 ? -6.348 20.188 10.016 1 98.62 248 HIS A CA 1
ATOM 1885 C C . HIS A 1 248 ? -5.477 21.438 10.086 1 98.62 248 HIS A C 1
ATOM 1887 O O . HIS A 1 248 ? -5.816 22.406 10.773 1 98.62 248 HIS A O 1
ATOM 1893 N N . ALA A 1 249 ? -4.332 21.406 9.391 1 98.75 249 ALA A N 1
ATOM 1894 C CA . ALA A 1 249 ? -3.496 22.594 9.219 1 98.75 249 ALA A CA 1
ATOM 1895 C C . ALA A 1 249 ? -3.895 23.375 7.969 1 98.75 249 ALA A C 1
ATOM 1897 O O . ALA A 1 249 ? -3.951 22.812 6.871 1 98.75 249 ALA A O 1
ATOM 1898 N N . LEU A 1 250 ? -4.09 24.703 8.109 1 97.25 250 LEU A N 1
ATOM 1899 C CA . LEU A 1 250 ? -4.645 25.516 7.039 1 97.25 250 LEU A CA 1
ATOM 1900 C C . LEU A 1 250 ? -3.709 26.672 6.691 1 97.25 250 LEU A C 1
ATOM 1902 O O . LEU A 1 250 ? -3.068 27.25 7.574 1 97.25 250 LEU A O 1
ATOM 1906 N N . ALA A 1 251 ? -3.703 27.047 5.402 1 95.25 251 ALA A N 1
ATOM 1907 C CA . ALA A 1 251 ? -2.877 28.156 4.902 1 95.25 251 ALA A CA 1
ATOM 1908 C C . ALA A 1 251 ? -3.658 29.453 4.883 1 95.25 251 ALA A C 1
ATOM 1910 O O . ALA A 1 251 ? -4.59 29.625 4.09 1 95.25 251 ALA A O 1
ATOM 1911 N N . LEU A 1 252 ? -3.199 30.359 5.578 1 94.88 252 LEU A N 1
ATOM 1912 C CA . LEU A 1 252 ? -3.936 31.609 5.785 1 94.88 252 LEU A CA 1
ATOM 1913 C C . LEU A 1 252 ? -3.795 32.531 4.578 1 94.88 252 LEU A C 1
ATOM 1915 O O . LEU A 1 252 ? -4.734 33.25 4.227 1 94.88 252 LEU A O 1
ATOM 1919 N N . ASP A 1 253 ? -2.678 32.531 3.889 1 91.88 253 ASP A N 1
ATOM 1920 C CA . ASP A 1 253 ? -2.357 33.5 2.871 1 91.88 253 ASP A CA 1
ATOM 1921 C C . ASP A 1 253 ? -2.75 33.031 1.479 1 91.88 253 ASP A C 1
ATOM 1923 O O . ASP A 1 253 ? -2.621 33.75 0.497 1 91.88 253 ASP A O 1
ATOM 1927 N N . GLU A 1 254 ? -3.211 31.766 1.474 1 88.62 254 GLU A N 1
ATOM 1928 C CA . GLU A 1 254 ? -3.58 31.25 0.157 1 88.62 254 GLU A CA 1
ATOM 1929 C C . GLU A 1 254 ? -4.637 32.125 -0.501 1 88.62 254 GLU A C 1
ATOM 1931 O O . GLU A 1 254 ? -5.637 32.5 0.128 1 88.62 254 GLU A O 1
ATOM 1936 N N . SER A 1 255 ? -4.41 32.438 -1.829 1 80.88 255 SER A N 1
ATOM 1937 C CA . SER A 1 255 ? -5.258 33.438 -2.467 1 80.88 255 SER A CA 1
ATOM 1938 C C . SER A 1 255 ? -5.887 32.906 -3.746 1 80.88 255 SER A C 1
ATOM 1940 O O . SER A 1 255 ? -6.566 33.625 -4.469 1 80.88 255 SER A O 1
ATOM 1942 N N . ARG A 1 256 ? -5.676 31.781 -4.098 1 74.44 256 ARG A N 1
ATOM 1943 C CA . ARG A 1 256 ? -6.324 31.203 -5.27 1 74.44 256 ARG A CA 1
ATOM 1944 C C . ARG A 1 256 ? -7.762 30.797 -4.953 1 74.44 256 ARG A C 1
ATOM 1946 O O . ARG A 1 256 ? -7.996 29.938 -4.105 1 74.44 256 ARG A O 1
ATOM 1953 N N . GLY A 1 257 ? -8.648 31.5 -5.547 1 65.88 257 GLY A N 1
ATOM 1954 C CA . GLY A 1 257 ? -10.07 31.359 -5.262 1 65.88 257 GLY A CA 1
ATOM 1955 C C . GLY A 1 257 ? -10.641 30.031 -5.699 1 65.88 257 GLY A C 1
ATOM 1956 O O . GLY A 1 257 ? -11.695 29.609 -5.215 1 65.88 257 GLY A O 1
ATOM 1957 N N . ASN A 1 258 ? -10.031 29.391 -6.527 1 61.84 258 ASN A N 1
ATOM 1958 C CA . ASN A 1 258 ? -10.555 28.141 -7.07 1 61.84 258 ASN A CA 1
ATOM 1959 C C . ASN A 1 258 ? -10.281 26.969 -6.133 1 61.84 258 ASN A C 1
ATOM 1961 O O . ASN A 1 258 ? -10.781 25.859 -6.352 1 61.84 258 ASN A O 1
ATOM 1965 N N . PHE A 1 259 ? -9.617 27.359 -4.973 1 70.12 259 PHE A N 1
ATOM 1966 C CA . PHE A 1 259 ? -9.273 26.266 -4.066 1 70.12 259 PHE A CA 1
ATOM 1967 C C . PHE A 1 259 ? -9.594 26.641 -2.625 1 70.12 259 PHE A C 1
ATOM 1969 O O . PHE A 1 259 ? -8.703 26.656 -1.772 1 70.12 259 PHE A O 1
ATOM 1976 N N . PRO A 1 260 ? -10.82 26.859 -2.479 1 78.38 260 PRO A N 1
ATOM 1977 C CA . PRO A 1 260 ? -11.117 27.078 -1.061 1 78.38 260 PRO A CA 1
ATOM 1978 C C . PRO A 1 260 ? -10.867 25.828 -0.213 1 78.38 260 PRO A C 1
ATOM 1980 O O . PRO A 1 260 ? -11.078 24.703 -0.684 1 78.38 260 PRO A O 1
ATOM 1983 N N . PRO A 1 261 ? -10.383 26.047 0.979 1 87.81 261 PRO A N 1
ATOM 1984 C CA . PRO A 1 261 ? -10.18 24.891 1.84 1 87.81 261 PRO A CA 1
ATOM 1985 C C . PRO A 1 261 ? -11.492 24.266 2.309 1 87.81 261 PRO A C 1
ATOM 1987 O O . PRO A 1 261 ? -12.5 24.969 2.447 1 87.81 261 PRO A O 1
ATOM 1990 N N . THR A 1 262 ? -11.531 23.016 2.457 1 89.25 262 THR A N 1
ATOM 1991 C CA . THR A 1 262 ? -12.664 22.297 3.012 1 89.25 262 THR A CA 1
ATOM 1992 C C . THR A 1 262 ? -12.5 22.094 4.516 1 89.25 262 THR A C 1
ATOM 1994 O O . THR A 1 262 ? -11.688 21.281 4.953 1 89.25 262 THR A O 1
ATOM 1997 N N . LEU A 1 263 ? -13.312 22.844 5.297 1 93.38 263 LEU A N 1
ATOM 1998 C CA . LEU A 1 263 ? -13.203 22.734 6.75 1 93.38 263 LEU A CA 1
ATOM 1999 C C . LEU A 1 263 ? -14.156 21.672 7.289 1 93.38 263 LEU A C 1
ATOM 2001 O O . LEU A 1 263 ? -15.164 21.359 6.656 1 93.38 263 LEU A O 1
ATOM 2005 N N . TRP A 1 264 ? -13.781 21.078 8.391 1 94.94 264 TRP A N 1
ATOM 2006 C CA . TRP A 1 264 ? -14.688 20.266 9.195 1 94.94 264 TRP A CA 1
ATOM 2007 C C . TRP A 1 264 ? -15.539 21.141 10.109 1 94.94 264 TRP A C 1
ATOM 2009 O O . TRP A 1 264 ? -15.164 22.266 10.422 1 94.94 264 TRP A O 1
ATOM 2019 N N . HIS A 1 265 ? -16.672 20.672 10.477 1 95 265 HIS A N 1
ATOM 2020 C CA . HIS A 1 265 ? -17.469 21.25 11.547 1 95 265 HIS A CA 1
ATOM 2021 C C . HIS A 1 265 ? -18.156 20.156 12.375 1 95 265 HIS A C 1
ATOM 2023 O O . HIS A 1 265 ? -18.375 19.047 11.883 1 95 265 HIS A O 1
ATOM 2029 N N . ILE A 1 266 ? -18.406 20.453 13.578 1 95.94 266 ILE A N 1
ATOM 2030 C CA . ILE A 1 266 ? -19.109 19.547 14.492 1 95.94 266 ILE A CA 1
ATOM 2031 C C . ILE A 1 266 ? -20.609 19.75 14.375 1 95.94 266 ILE A C 1
ATOM 2033 O O . ILE A 1 266 ? -21.141 20.781 14.828 1 95.94 266 ILE A O 1
ATOM 2037 N N . ASP A 1 267 ? -21.281 18.844 13.789 1 92.19 267 ASP A N 1
ATOM 2038 C CA . ASP A 1 267 ? -22.734 18.906 13.719 1 92.19 267 ASP A CA 1
ATOM 2039 C C . ASP A 1 267 ? -23.375 18.109 14.852 1 92.19 267 ASP A C 1
ATOM 2041 O O . ASP A 1 267 ? -22.688 17.672 15.773 1 92.19 267 ASP A O 1
ATOM 2045 N N . SER A 1 268 ? -24.688 17.938 14.797 1 91.25 268 SER A N 1
ATOM 2046 C CA . SER A 1 268 ? -25.406 17.312 15.891 1 91.25 268 SER A CA 1
ATOM 2047 C C . SER A 1 268 ? -25 15.859 16.078 1 91.25 268 SER A C 1
ATOM 2049 O O . SER A 1 268 ? -25.016 15.344 17.203 1 91.25 268 SER A O 1
ATOM 2051 N N . THR A 1 269 ? -24.594 15.164 15 1 90 269 THR A N 1
ATOM 2052 C CA . THR A 1 269 ? -24.203 13.766 15.086 1 90 269 THR A CA 1
ATOM 2053 C C . THR A 1 269 ? -22.859 13.617 15.805 1 90 269 THR A C 1
ATOM 2055 O O . THR A 1 269 ? -22.531 12.539 16.312 1 90 269 THR A O 1
ATOM 2058 N N . CYS A 1 270 ? -22.109 14.648 15.828 1 95 270 CYS A N 1
ATOM 2059 C CA . CYS A 1 270 ? -20.797 14.625 16.453 1 95 270 CYS A CA 1
ATOM 2060 C C . CYS A 1 270 ? -20.828 15.297 17.812 1 95 270 CYS A C 1
ATOM 2062 O O . CYS A 1 270 ? -19.781 15.727 18.328 1 95 270 CYS A O 1
ATOM 2064 N N . MET A 1 271 ? -22.016 15.469 18.375 1 94.56 271 MET A N 1
ATOM 2065 C CA . MET A 1 271 ? -22.219 16.016 19.719 1 94.56 271 MET A CA 1
ATOM 2066 C C . MET A 1 271 ? -22.781 14.969 20.656 1 94.56 271 MET A C 1
ATOM 2068 O O . MET A 1 271 ? -23.609 14.141 20.25 1 94.56 271 MET A O 1
ATOM 2072 N N . GLN A 1 272 ? -22.344 15.094 21.906 1 94.88 272 GLN A N 1
ATOM 2073 C CA . GLN A 1 272 ? -22.969 14.258 22.922 1 94.88 272 GLN A CA 1
ATOM 2074 C C . GLN A 1 272 ? -24.422 14.664 23.141 1 94.88 272 GLN A C 1
ATOM 2076 O O . GLN A 1 272 ? -24.891 15.664 22.594 1 94.88 272 GLN A O 1
ATOM 2081 N N . GLU A 1 273 ? -25.047 13.914 23.969 1 92.25 273 GLU A N 1
ATOM 2082 C CA . GLU A 1 273 ? -26.469 14.125 24.203 1 92.25 273 GLU A CA 1
ATOM 2083 C C . GLU A 1 273 ? -26.719 15.477 24.875 1 92.25 273 GLU A C 1
ATOM 2085 O O . GLU A 1 273 ? -27.781 16.078 24.703 1 92.25 273 GLU A O 1
ATOM 2090 N N . ASP A 1 274 ? -25.75 16.031 25.516 1 92.19 274 ASP A N 1
ATOM 2091 C CA . ASP A 1 274 ? -25.891 17.312 26.203 1 92.19 274 ASP A CA 1
ATOM 2092 C C . ASP A 1 274 ? -25.875 18.469 25.203 1 92.19 274 ASP A C 1
ATOM 2094 O O . ASP A 1 274 ? -26.156 19.609 25.578 1 92.19 274 ASP A O 1
ATOM 2098 N N . GLY A 1 275 ? -25.531 18.141 24 1 87.19 275 GLY A N 1
ATOM 2099 C CA . GLY A 1 275 ? -25.531 19.141 22.969 1 87.19 275 GLY A CA 1
ATOM 2100 C C . GLY A 1 275 ? -24.391 20.141 23.078 1 87.19 275 GLY A C 1
ATOM 2101 O O . GLY A 1 275 ? -24.328 21.109 22.312 1 87.19 275 GLY A O 1
ATOM 2102 N N . LYS A 1 276 ? -23.516 19.953 23.938 1 89.81 276 LYS A N 1
ATOM 2103 C CA . LYS A 1 276 ? -22.453 20.906 24.188 1 89.81 276 LYS A CA 1
ATOM 2104 C C . LYS A 1 276 ? -21.078 20.25 24.047 1 89.81 276 LYS A C 1
ATOM 2106 O O . LYS A 1 276 ? -20.125 20.891 23.578 1 89.81 276 LYS A O 1
ATOM 2111 N N . THR A 1 277 ? -21.031 19.016 24.391 1 94.75 277 THR A N 1
ATOM 2112 C CA . THR A 1 277 ? -19.75 18.328 24.406 1 94.75 277 THR A CA 1
ATOM 2113 C C . THR A 1 277 ? -19.516 17.594 23.078 1 94.75 277 THR A C 1
ATOM 2115 O O . THR A 1 277 ? -20.312 16.734 22.703 1 94.75 277 THR A O 1
ATOM 2118 N N . PRO A 1 278 ? -18.438 17.891 22.391 1 96.38 278 PRO A N 1
ATOM 2119 C CA . PRO A 1 278 ? -18.156 17.188 21.141 1 96.38 278 PRO A CA 1
ATOM 2120 C C . PRO A 1 278 ? -17.734 15.742 21.344 1 96.38 278 PRO A C 1
ATOM 2122 O O . PRO A 1 278 ? -17.062 15.438 22.344 1 96.38 278 PRO A O 1
ATOM 2125 N N . LYS A 1 279 ? -18.031 14.867 20.406 1 96.62 279 LYS A N 1
ATOM 2126 C CA . LYS A 1 279 ? -17.609 13.469 20.406 1 96.62 279 LYS A CA 1
ATOM 2127 C C . LYS A 1 279 ? -16.25 13.297 19.75 1 96.62 279 LYS A C 1
ATOM 2129 O O . LYS A 1 279 ? -15.609 12.258 19.906 1 96.62 279 LYS A O 1
ATOM 2134 N N . VAL A 1 280 ? -15.859 14.312 18.969 1 97.69 280 VAL A N 1
ATOM 2135 C CA . VAL A 1 280 ? -14.625 14.273 18.203 1 97.69 280 VAL A CA 1
ATOM 2136 C C . VAL A 1 280 ? -13.68 15.383 18.672 1 97.69 280 VAL A C 1
ATOM 2138 O O . VAL A 1 280 ? -14.109 16.516 18.906 1 97.69 280 VAL A O 1
ATOM 2141 N N . ASN A 1 281 ? -12.422 15.016 18.953 1 98.25 281 ASN A N 1
ATOM 2142 C CA . ASN A 1 281 ? -11.398 16.031 19.172 1 98.25 281 ASN A CA 1
ATOM 2143 C C . ASN A 1 281 ? -10.984 16.719 17.875 1 98.25 281 ASN A C 1
ATOM 2145 O O . ASN A 1 281 ? -10.086 16.234 17.172 1 98.25 281 ASN A O 1
ATOM 2149 N N . LEU A 1 282 ? -11.656 17.797 17.531 1 98.44 282 LEU A N 1
ATOM 2150 C CA . LEU A 1 282 ? -11.414 18.531 16.297 1 98.44 282 LEU A CA 1
ATOM 2151 C C . LEU A 1 282 ? -10.484 19.719 16.531 1 98.44 282 LEU A C 1
ATOM 2153 O O . LEU A 1 282 ? -10.719 20.531 17.438 1 98.44 282 LEU A O 1
ATOM 2157 N N . LYS A 1 283 ? -9.398 19.812 15.805 1 98.56 283 LYS A N 1
ATOM 2158 C CA . LYS A 1 283 ? -8.508 20.969 15.797 1 98.56 283 LYS A CA 1
ATOM 2159 C C . LYS A 1 283 ? -8.242 21.438 14.367 1 98.56 283 LYS A C 1
ATOM 2161 O O . LYS A 1 283 ? -7.789 20.672 13.523 1 98.56 283 LYS A O 1
ATOM 2166 N N . GLN A 1 284 ? -8.531 22.656 14.07 1 98.44 284 GLN A N 1
ATOM 2167 C CA . GLN A 1 284 ? -8.219 23.297 12.797 1 98.44 284 GLN A CA 1
ATOM 2168 C C . GLN A 1 284 ? -7.453 24.609 13.016 1 98.44 284 GLN A C 1
ATOM 2170 O O . GLN A 1 284 ? -7.973 25.547 13.625 1 98.44 284 GLN A O 1
ATOM 2175 N N . CYS A 1 285 ? -6.238 24.672 12.531 1 98.88 285 CYS A N 1
ATOM 2176 C CA . CYS A 1 285 ? -5.336 25.75 12.883 1 98.88 285 CYS A CA 1
ATOM 2177 C C . CYS A 1 285 ? -4.84 26.469 11.633 1 98.88 285 CYS A C 1
ATOM 2179 O O . CYS A 1 285 ? -4.395 25.828 10.68 1 98.88 285 CYS A O 1
ATOM 2181 N N . TRP A 1 286 ? -4.922 27.828 11.633 1 98.44 286 TRP A N 1
ATOM 2182 C CA . TRP A 1 286 ? -4.441 28.672 10.539 1 98.44 286 TRP A CA 1
ATOM 2183 C C . TRP A 1 286 ? -2.973 29.031 10.734 1 98.44 286 TRP A C 1
ATOM 2185 O O . TRP A 1 286 ? -2.574 29.469 11.812 1 98.44 286 TRP A O 1
ATOM 2195 N N . PHE A 1 287 ? -2.225 28.828 9.719 1 98.06 287 PHE A N 1
ATOM 2196 C CA . PHE A 1 287 ? -0.805 29.172 9.688 1 98.06 287 PHE A CA 1
ATOM 2197 C C . PHE A 1 287 ? -0.519 30.203 8.609 1 98.06 287 PHE A C 1
ATOM 2199 O O . PHE A 1 287 ? -1.253 30.312 7.625 1 98.06 287 PHE A O 1
ATOM 2206 N N . PRO A 1 288 ? 0.556 31 8.812 1 96.25 288 PRO A N 1
ATOM 2207 C CA . PRO A 1 288 ? 0.912 31.891 7.711 1 96.25 288 PRO A CA 1
ATOM 2208 C C . PRO A 1 288 ? 1.383 31.141 6.469 1 96.25 288 PRO A C 1
ATOM 2210 O O . PRO A 1 288 ? 1.863 30 6.578 1 96.25 288 PRO A O 1
ATOM 2213 N N . GLY A 1 289 ? 1.194 31.797 5.312 1 93.69 289 GLY A N 1
ATOM 2214 C CA . GLY A 1 289 ? 1.75 31.25 4.09 1 93.69 289 GLY A CA 1
ATOM 2215 C C . GLY A 1 289 ? 0.694 30.688 3.154 1 93.69 289 GLY A C 1
ATOM 2216 O O . GLY A 1 289 ? -0.5 30.734 3.461 1 93.69 289 GLY A O 1
ATOM 2217 N N . TYR A 1 290 ? 1.225 30.25 2.053 1 91.12 290 TYR A N 1
ATOM 2218 C CA . TYR A 1 290 ? 0.382 29.719 0.985 1 91.12 290 TYR A CA 1
ATOM 2219 C C . TYR A 1 290 ? 0.274 28.203 1.074 1 91.12 290 TYR A C 1
ATOM 2221 O O . TYR A 1 290 ? 0.852 27.578 1.972 1 91.12 290 TYR A O 1
ATOM 2229 N N . HIS A 1 291 ? -0.502 27.609 0.203 1 88.88 291 HIS A N 1
ATOM 2230 C CA . HIS A 1 291 ? -0.837 26.188 0.169 1 88.88 291 HIS A CA 1
ATOM 2231 C C . HIS A 1 291 ? 0.412 25.328 0.306 1 88.88 291 HIS A C 1
ATOM 2233 O O . HIS A 1 291 ? 0.499 24.484 1.21 1 88.88 291 HIS A O 1
ATOM 2239 N N . SER A 1 292 ? 1.462 25.562 -0.464 1 88.19 292 SER A N 1
ATOM 2240 C CA . SER A 1 292 ? 2.672 24.75 -0.465 1 88.19 292 SER A CA 1
ATOM 2241 C C . SER A 1 292 ? 3.561 25.078 0.731 1 88.19 292 SER A C 1
ATOM 2243 O O . SER A 1 292 ? 4.363 24.25 1.159 1 88.19 292 SER A O 1
ATOM 2245 N N . ASP A 1 293 ? 3.43 26.281 1.253 1 92.12 293 ASP A N 1
ATOM 2246 C CA . ASP A 1 293 ? 4.18 26.625 2.457 1 92.12 293 ASP A CA 1
ATOM 2247 C C . ASP A 1 293 ? 3.738 25.766 3.641 1 92.12 293 ASP A C 1
ATOM 2249 O O . ASP A 1 293 ? 4.551 25.422 4.496 1 92.12 293 ASP A O 1
ATOM 2253 N N . VAL A 1 294 ? 2.449 25.438 3.59 1 94.06 294 VAL A N 1
ATOM 2254 C CA . VAL A 1 294 ? 1.874 24.703 4.711 1 94.06 294 VAL A CA 1
ATOM 2255 C C . VAL A 1 294 ? 2.059 23.203 4.5 1 94.06 294 VAL A C 1
ATOM 2257 O O . VAL A 1 294 ? 2.369 22.469 5.441 1 94.06 294 VAL A O 1
ATOM 2260 N N . GLY A 1 295 ? 1.891 22.719 3.322 1 92.5 295 GLY A N 1
ATOM 2261 C CA . GLY A 1 295 ? 1.879 21.297 3.055 1 92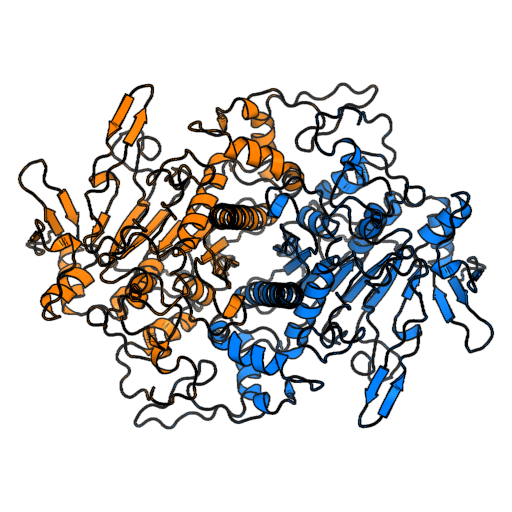.5 295 GLY A CA 1
ATOM 2262 C C . GLY A 1 295 ? 3.215 20.766 2.566 1 92.5 295 GLY A C 1
ATOM 2263 O O . GLY A 1 295 ? 3.451 19.562 2.572 1 92.5 295 GLY A O 1
ATOM 2264 N N . GLY A 1 296 ? 4.039 21.625 2.127 1 87.19 296 GLY A N 1
ATOM 2265 C CA . GLY A 1 296 ? 5.305 21.25 1.521 1 87.19 296 GLY A CA 1
ATOM 2266 C C . GLY A 1 296 ? 5.395 21.609 0.051 1 87.19 296 GLY A C 1
ATOM 2267 O O . GLY A 1 296 ? 4.395 21.562 -0.668 1 87.19 296 GLY A O 1
ATOM 2268 N N . HIS A 1 297 ? 6.668 21.859 -0.386 1 76.81 297 HIS A N 1
ATOM 2269 C CA . HIS A 1 297 ? 6.91 22.25 -1.771 1 76.81 297 HIS A CA 1
ATOM 2270 C C . HIS A 1 297 ? 7.309 21.047 -2.619 1 76.81 297 HIS A C 1
ATOM 2272 O O . HIS A 1 297 ? 7.852 20.078 -2.1 1 76.81 297 HIS A O 1
ATOM 2278 N N . GLY A 1 298 ? 7.016 21.109 -3.857 1 71.19 298 GLY A N 1
ATOM 2279 C CA . GLY A 1 298 ? 7.41 20.047 -4.773 1 71.19 298 GLY A CA 1
ATOM 2280 C C . GLY A 1 298 ? 8.867 20.141 -5.191 1 71.19 298 GLY A C 1
ATOM 2281 O O . GLY A 1 298 ? 9.43 19.156 -5.691 1 71.19 298 GLY A O 1
ATOM 2282 N N . GLN A 1 299 ? 9.391 21.359 -4.98 1 76.25 299 GLN A N 1
ATOM 2283 C CA . GLN A 1 299 ? 10.789 21.578 -5.328 1 76.25 299 GLN A CA 1
ATOM 2284 C C . GLN A 1 299 ? 11.547 22.219 -4.168 1 76.25 299 GLN A C 1
ATOM 2286 O O . GLN A 1 299 ? 11.062 23.156 -3.549 1 76.25 299 GLN A O 1
ATOM 2291 N N . GLY A 1 300 ? 12.711 21.656 -3.994 1 79.88 300 GLY A N 1
ATOM 2292 C CA . GLY A 1 300 ? 13.531 22.172 -2.904 1 79.88 300 GLY A CA 1
ATOM 2293 C C . GLY A 1 300 ? 14.016 23.594 -3.129 1 79.88 300 GLY A C 1
ATOM 2294 O O . GLY A 1 300 ? 14.234 24.328 -2.172 1 79.88 300 GLY A O 1
ATOM 2295 N N . SER A 1 301 ? 14.141 24.031 -4.352 1 77.31 301 SER A N 1
ATOM 2296 C CA . SER A 1 301 ? 14.688 25.344 -4.688 1 77.31 301 SER A CA 1
ATOM 2297 C C . SER A 1 301 ? 13.734 26.453 -4.262 1 77.31 301 SER A C 1
ATOM 2299 O O . SER A 1 301 ? 14.164 27.594 -4.051 1 77.31 301 SER A O 1
ATOM 2301 N N . VAL A 1 302 ? 12.516 26.094 -4.047 1 76 302 VAL A N 1
ATOM 2302 C CA . VAL A 1 302 ? 11.547 27.141 -3.717 1 76 302 VAL A CA 1
ATOM 2303 C C . VAL A 1 302 ? 11.141 27.016 -2.25 1 76 302 VAL A C 1
ATOM 2305 O O . VAL A 1 302 ? 10.344 27.828 -1.753 1 76 302 VAL A O 1
ATOM 2308 N N . ASP A 1 303 ? 11.633 26.047 -1.622 1 79.75 303 ASP A N 1
ATOM 2309 C CA . ASP A 1 303 ? 11.328 25.891 -0.201 1 79.75 303 ASP A CA 1
ATOM 2310 C C . ASP A 1 303 ? 12.227 26.797 0.646 1 79.75 303 ASP A C 1
ATOM 2312 O O . ASP A 1 303 ? 13.312 26.391 1.053 1 79.75 303 ASP A O 1
ATOM 2316 N N . THR A 1 304 ? 11.711 28.078 0.971 1 75 304 THR A N 1
ATOM 2317 C CA . THR A 1 304 ? 12.453 29.047 1.772 1 75 304 THR A CA 1
ATOM 2318 C C . THR A 1 304 ? 11.609 29.516 2.955 1 75 304 THR A C 1
ATOM 2320 O O . THR A 1 304 ? 11.969 30.5 3.619 1 75 304 THR A O 1
ATOM 2323 N N . ASN A 1 305 ? 10.547 29 3.344 1 73 305 ASN A N 1
ATOM 2324 C CA . ASN A 1 305 ? 9.5 29.609 4.168 1 73 305 ASN A CA 1
ATOM 2325 C C . ASN A 1 305 ? 9.641 29.203 5.633 1 73 305 ASN A C 1
ATOM 2327 O O . ASN A 1 305 ? 9.32 29.969 6.531 1 73 305 ASN A O 1
ATOM 2331 N N . SER A 1 306 ? 10 28 6 1 88.31 306 SER A N 1
ATOM 2332 C CA . SER A 1 306 ? 10.07 27.375 7.312 1 88.31 306 SER A CA 1
ATOM 2333 C C . SER A 1 306 ? 8.68 27.062 7.855 1 88.31 306 SER A C 1
ATOM 2335 O O . SER A 1 306 ? 8.539 26.516 8.953 1 88.31 306 SER A O 1
ATOM 2337 N N . VAL A 1 307 ? 7.602 27.547 7.191 1 93.19 307 VAL A N 1
ATOM 2338 C CA . VAL A 1 307 ? 6.227 27.312 7.629 1 93.19 307 VAL A CA 1
ATOM 2339 C C . VAL A 1 307 ? 5.918 25.812 7.566 1 93.19 307 VAL A C 1
ATOM 2341 O O . VAL A 1 307 ? 5.211 25.281 8.43 1 93.19 307 VAL A O 1
ATOM 2344 N N . ASP A 1 308 ? 6.422 25.172 6.539 1 93.75 308 ASP A N 1
ATOM 2345 C CA . ASP A 1 308 ? 6.191 23.734 6.426 1 93.75 308 ASP A CA 1
ATOM 2346 C C . ASP A 1 308 ? 6.777 23 7.621 1 93.75 308 ASP A C 1
ATOM 2348 O O . ASP A 1 308 ? 6.203 22.016 8.086 1 93.75 308 ASP A O 1
ATOM 2352 N N . GLU A 1 309 ? 7.934 23.516 8.203 1 95.31 309 GLU A N 1
ATOM 2353 C CA . GLU A 1 309 ? 8.484 22.922 9.414 1 95.31 309 GLU A CA 1
ATOM 2354 C C . GLU A 1 309 ? 7.574 23.156 10.609 1 95.31 309 GLU A C 1
ATOM 2356 O O . GLU A 1 309 ? 7.445 22.281 11.477 1 95.31 309 GLU A O 1
ATOM 2361 N N . ILE A 1 310 ? 6.988 24.344 10.688 1 97.31 310 ILE A N 1
ATOM 2362 C CA . ILE A 1 310 ? 6.082 24.656 11.789 1 97.31 310 ILE A CA 1
ATOM 2363 C C . ILE A 1 310 ? 4.863 23.734 11.734 1 97.31 310 ILE A C 1
ATOM 2365 O O . ILE A 1 310 ? 4.52 23.109 12.734 1 97.31 310 ILE A O 1
ATOM 2369 N N . THR A 1 311 ? 4.215 23.609 10.555 1 98.12 311 THR A N 1
ATOM 2370 C CA . THR A 1 311 ? 2.998 22.812 10.422 1 98.12 311 THR A CA 1
ATOM 2371 C C . THR A 1 311 ? 3.303 21.328 10.586 1 98.12 311 THR A C 1
ATOM 2373 O O . THR A 1 311 ? 2.482 20.578 11.117 1 98.12 311 THR A O 1
ATOM 2376 N N . PHE A 1 312 ? 4.48 20.906 10.102 1 97.62 312 PHE A N 1
ATOM 2377 C CA . PHE A 1 312 ? 4.926 19.531 10.328 1 97.62 312 PHE A CA 1
ATOM 2378 C C . PHE A 1 312 ? 5.051 19.234 11.82 1 97.62 312 PHE A C 1
ATOM 2380 O O . PHE A 1 312 ? 4.527 18.234 12.305 1 97.62 312 PHE A O 1
ATOM 2387 N N . SER A 1 313 ? 5.695 20.109 12.508 1 98 313 SER A N 1
ATOM 2388 C CA . SER A 1 313 ? 5.906 19.938 13.938 1 98 313 SER A CA 1
ATOM 2389 C C . SER A 1 313 ? 4.59 20.031 14.703 1 98 313 SER A C 1
ATOM 2391 O O . SER A 1 313 ? 4.402 19.328 15.703 1 98 313 SER A O 1
ATOM 2393 N N . TRP A 1 314 ? 3.723 20.938 14.266 1 98.69 314 TRP A N 1
ATOM 2394 C CA . TRP A 1 314 ? 2.389 21.016 14.852 1 98.69 314 TRP A CA 1
ATOM 2395 C C . TRP A 1 314 ? 1.676 19.672 14.781 1 98.69 314 TRP A C 1
ATOM 2397 O O . TRP A 1 314 ? 1.126 19.203 15.781 1 98.69 314 TRP A O 1
ATOM 2407 N N . MET A 1 315 ? 1.649 19.016 13.656 1 98.81 315 MET A N 1
ATOM 2408 C CA . MET A 1 315 ? 1.018 17.719 13.477 1 98.81 315 MET A CA 1
ATOM 2409 C C . MET A 1 315 ? 1.683 16.656 14.352 1 98.81 315 MET A C 1
ATOM 2411 O O . MET A 1 315 ? 0.999 15.875 15.016 1 98.81 315 MET A O 1
ATOM 2415 N N . CYS A 1 316 ? 3.027 16.641 14.398 1 98.12 316 CYS A N 1
ATOM 2416 C CA . CYS A 1 316 ? 3.752 15.695 15.242 1 98.12 316 CYS A CA 1
ATOM 2417 C C . CYS A 1 316 ? 3.33 15.836 16.703 1 98.12 316 CYS A C 1
ATOM 2419 O O . CYS A 1 316 ? 3.141 14.836 17.391 1 98.12 316 CYS A O 1
ATOM 2421 N N . ASP A 1 317 ? 3.193 17.047 17.141 1 98.06 317 ASP A N 1
ATOM 2422 C CA . ASP A 1 317 ? 2.807 17.281 18.531 1 98.06 317 ASP A CA 1
ATOM 2423 C C . ASP A 1 317 ? 1.39 16.781 18.797 1 98.06 317 ASP A C 1
ATOM 2425 O O . ASP A 1 317 ? 1.101 16.281 19.875 1 98.06 317 ASP A O 1
ATOM 2429 N N . GLN A 1 318 ? 0.472 16.953 17.75 1 98.19 318 GLN A N 1
ATOM 2430 C CA . GLN A 1 318 ? -0.877 16.422 17.922 1 98.19 318 GLN A CA 1
ATOM 2431 C C . GLN A 1 318 ? -0.857 14.906 18.094 1 98.19 318 GLN A C 1
ATOM 2433 O O . GLN A 1 318 ? -1.738 14.336 18.734 1 98.19 318 GLN A O 1
ATOM 2438 N N . LEU A 1 319 ? 0.11 14.203 17.562 1 97.62 319 LEU A N 1
ATOM 2439 C CA . LEU A 1 319 ? 0.173 12.75 17.516 1 97.62 319 LEU A CA 1
ATOM 2440 C C . LEU A 1 319 ? 0.851 12.195 18.766 1 97.62 319 LEU A C 1
ATOM 2442 O O . LEU A 1 319 ? 0.936 10.977 18.938 1 97.62 319 LEU A O 1
ATOM 2446 N N . PHE A 1 320 ? 1.342 13.062 19.625 1 94.56 320 PHE A N 1
ATOM 2447 C CA . PHE A 1 320 ? 2.031 12.633 20.828 1 94.56 320 PHE A CA 1
ATOM 2448 C C . PHE A 1 320 ? 1.148 11.711 21.672 1 94.56 320 PHE A C 1
ATOM 2450 O O . PHE A 1 320 ? 0.001 12.055 21.969 1 94.56 320 PHE A O 1
ATOM 2457 N N . GLY A 1 321 ? 1.728 10.562 21.984 1 91.81 321 GLY A N 1
ATOM 2458 C CA . GLY A 1 321 ? 0.996 9.586 22.781 1 91.81 321 GLY A CA 1
ATOM 2459 C C . GLY A 1 321 ? 0.097 8.688 21.953 1 91.81 321 GLY A C 1
ATOM 2460 O O . GLY A 1 321 ? -0.439 7.703 22.453 1 91.81 321 GLY A O 1
ATOM 2461 N N . LEU A 1 322 ? -0.127 9.016 20.719 1 95.44 322 LEU A N 1
ATOM 2462 C CA . LEU A 1 322 ? -0.994 8.234 19.844 1 95.44 322 LEU A CA 1
ATOM 2463 C C . LEU A 1 322 ? -0.171 7.418 18.844 1 95.44 322 LEU A C 1
ATOM 2465 O O . LEU A 1 322 ? -0.483 6.25 18.594 1 95.44 322 LEU A O 1
ATOM 2469 N N . LEU A 1 323 ? 0.848 7.969 18.344 1 96.19 323 LEU A N 1
ATOM 2470 C CA . LEU A 1 323 ? 1.743 7.395 17.344 1 96.19 323 LEU A CA 1
ATOM 2471 C C . LEU A 1 323 ? 3.201 7.668 17.703 1 96.19 323 LEU A C 1
ATOM 2473 O O . LEU A 1 323 ? 3.545 8.773 18.125 1 96.19 323 LEU A O 1
ATOM 2477 N N . GLN A 1 324 ? 4.051 6.68 17.625 1 95.75 324 GLN A N 1
ATOM 2478 C CA . GLN A 1 324 ? 5.453 6.883 17.969 1 95.75 324 GLN A CA 1
ATOM 2479 C C . GLN A 1 324 ? 6.266 7.312 16.75 1 95.75 324 GLN A C 1
ATOM 2481 O O . GLN A 1 324 ? 6.145 6.719 15.672 1 95.75 324 GLN A O 1
ATOM 2486 N N . LEU A 1 325 ? 7.027 8.305 16.922 1 96.38 325 LEU A N 1
ATOM 2487 C CA . LEU A 1 325 ? 7.898 8.875 15.891 1 96.38 325 LEU A CA 1
ATOM 2488 C C . LEU A 1 325 ? 9.367 8.695 16.266 1 96.38 325 LEU A C 1
ATOM 2490 O O . LEU A 1 325 ? 9.719 8.734 17.453 1 96.38 325 LEU A O 1
ATOM 2494 N N . SER A 1 326 ? 10.195 8.547 15.266 1 95.06 326 SER A N 1
ATOM 2495 C CA . SER A 1 326 ? 11.625 8.344 15.469 1 95.06 326 SER A CA 1
ATOM 2496 C C . SER A 1 326 ? 12.328 9.641 15.836 1 95.06 326 SER A C 1
ATOM 2498 O O . SER A 1 326 ? 12.32 10.602 15.062 1 95.06 326 SER A O 1
ATOM 2500 N N . GLY A 1 327 ? 12.977 9.625 17 1 92.81 327 GLY A N 1
ATOM 2501 C CA . GLY A 1 327 ? 13.789 10.773 17.391 1 92.81 327 GLY A CA 1
ATOM 2502 C C . GLY A 1 327 ? 14.961 11.016 16.469 1 92.81 327 GLY A C 1
ATOM 2503 O O . GLY A 1 327 ? 15.266 12.164 16.125 1 92.81 327 GLY A O 1
ATOM 2504 N N . THR A 1 328 ? 15.547 9.945 16.031 1 91.31 328 THR A N 1
ATOM 2505 C CA . THR A 1 328 ? 16.688 10.023 15.125 1 91.31 328 THR A CA 1
ATOM 2506 C C . THR A 1 328 ? 16.281 10.648 13.797 1 91.31 328 THR A C 1
ATOM 2508 O O . THR A 1 328 ? 16.969 11.516 13.266 1 91.31 328 THR A O 1
ATOM 2511 N N . ALA A 1 329 ? 15.172 10.242 13.312 1 92.62 329 ALA A N 1
ATOM 2512 C CA . ALA A 1 329 ? 14.711 10.773 12.031 1 92.62 329 ALA A CA 1
ATOM 2513 C C . ALA A 1 329 ? 14.352 12.25 12.148 1 92.62 329 ALA A C 1
ATOM 2515 O O . ALA A 1 329 ? 14.594 13.039 11.227 1 92.62 329 ALA A O 1
ATOM 2516 N N . LEU A 1 330 ? 13.773 12.648 13.273 1 94.81 330 LEU A N 1
ATOM 2517 C CA . LEU A 1 330 ? 13.352 14.031 13.484 1 94.81 330 LEU A CA 1
ATOM 2518 C C . LEU A 1 330 ? 14.562 14.953 13.609 1 94.81 330 LEU A C 1
ATOM 2520 O O . LEU A 1 330 ? 14.445 16.172 13.422 1 94.81 330 LEU A O 1
ATOM 2524 N N . GLN A 1 331 ? 15.711 14.422 13.914 1 90.25 331 GLN A N 1
ATOM 2525 C CA . GLN A 1 331 ? 16.938 15.219 13.938 1 90.25 331 GLN A CA 1
ATOM 2526 C C . GLN A 1 331 ? 17.219 15.836 12.57 1 90.25 331 GLN A C 1
ATOM 2528 O O . GLN A 1 331 ? 17.516 17.031 12.469 1 90.25 331 GLN A O 1
ATOM 2533 N N . LYS A 1 332 ? 17.016 15.047 11.594 1 86.88 332 LYS A N 1
ATOM 2534 C CA . LYS A 1 332 ? 17.312 15.5 10.242 1 86.88 332 LYS A CA 1
ATOM 2535 C C . LYS A 1 332 ? 16.359 16.609 9.805 1 86.88 332 LYS A C 1
ATOM 2537 O O . LYS A 1 332 ? 16.797 17.656 9.297 1 86.88 332 LYS A O 1
ATOM 2542 N N . TYR A 1 333 ? 15.102 16.484 10.039 1 88.12 333 TYR A N 1
ATOM 2543 C CA . TYR A 1 333 ? 14.117 17.406 9.484 1 88.12 333 TYR A CA 1
ATOM 2544 C C . TYR A 1 333 ? 14.023 18.672 10.328 1 88.12 333 TYR A C 1
ATOM 2546 O O . TYR A 1 333 ? 13.688 19.75 9.812 1 88.12 333 TYR A O 1
ATOM 2554 N N . ILE A 1 334 ? 14.328 18.562 11.625 1 91.75 334 ILE A N 1
ATOM 2555 C CA . ILE A 1 334 ? 14.039 19.719 12.477 1 91.75 334 ILE A CA 1
ATOM 2556 C C . ILE A 1 334 ? 15.242 20 13.367 1 91.75 334 ILE A C 1
ATOM 2558 O O . ILE A 1 334 ? 15.867 21.062 13.25 1 91.75 334 ILE A O 1
ATOM 2562 N N . LEU A 1 335 ? 15.742 19.109 14.086 1 89 335 LEU A N 1
ATOM 2563 C CA . LEU A 1 335 ? 16.578 19.375 15.25 1 89 335 LEU A CA 1
ATOM 2564 C C . LEU A 1 335 ? 17.969 19.844 14.828 1 89 335 LEU A C 1
ATOM 2566 O O . LEU A 1 335 ? 18.562 20.703 15.484 1 89 335 LEU A O 1
ATOM 2570 N N . LEU A 1 336 ? 18.469 19.359 13.773 1 87.5 336 LEU A N 1
ATOM 2571 C CA . LEU A 1 336 ? 19.812 19.734 13.328 1 87.5 336 LEU A CA 1
ATOM 2572 C C . LEU A 1 336 ? 19.766 21.078 12.594 1 87.5 336 LEU A C 1
ATOM 2574 O O . LEU A 1 336 ? 20.812 21.641 12.273 1 87.5 336 LEU A O 1
ATOM 2578 N N . ARG A 1 337 ? 18.609 21.547 12.406 1 89 337 ARG A N 1
ATOM 2579 C CA . ARG A 1 337 ? 18.469 22.781 11.648 1 89 337 ARG A CA 1
ATOM 2580 C C . ARG A 1 337 ? 18.156 23.953 12.578 1 89 337 ARG A C 1
ATOM 2582 O O . ARG A 1 337 ? 17.891 25.062 12.109 1 89 337 ARG A O 1
ATOM 2589 N N . ILE A 1 338 ? 18.172 23.578 13.828 1 88.31 338 ILE A N 1
ATOM 2590 C CA . ILE A 1 338 ? 17.875 24.609 14.812 1 88.31 338 ILE A CA 1
ATOM 2591 C C . ILE A 1 338 ? 19.188 25.141 15.414 1 88.31 338 ILE A C 1
ATOM 2593 O O . ILE A 1 338 ? 19.953 24.391 16.016 1 88.31 338 ILE A O 1
ATOM 2597 N N . GLY A 1 339 ? 19.562 26.344 15.203 1 70.69 339 GLY A N 1
ATOM 2598 C CA . GLY A 1 339 ? 20.672 26.984 15.914 1 70.69 339 GLY A CA 1
ATOM 2599 C C . GLY A 1 339 ? 22.031 26.594 15.375 1 70.69 339 GLY A C 1
ATOM 2600 O O . GLY A 1 339 ? 23.062 26.984 15.938 1 70.69 339 GLY A O 1
ATOM 2601 N N . THR A 1 340 ? 22.062 25.531 14.469 1 66.19 340 THR A N 1
ATOM 2602 C CA . THR A 1 340 ? 23.359 25.141 13.945 1 66.19 340 THR A CA 1
ATOM 2603 C C . THR A 1 340 ? 23.875 26.156 12.93 1 66.19 340 THR A C 1
ATOM 2605 O O . THR A 1 340 ? 23.188 26.453 11.945 1 66.19 340 THR A O 1
ATOM 2608 N N . SER A 1 341 ? 24.828 26.812 13.344 1 70.19 341 SER A N 1
ATOM 2609 C CA . SER A 1 341 ? 25.438 27.812 12.484 1 70.19 341 SER A CA 1
ATOM 2610 C C . SER A 1 341 ? 26.609 27.25 11.695 1 70.19 341 SER A C 1
ATOM 2612 O O . SER A 1 341 ? 27.188 26.234 12.086 1 70.19 341 SER A O 1
ATOM 2614 N N . GLY A 1 342 ? 26.781 27.734 10.555 1 80.31 342 GLY A N 1
ATOM 2615 C CA . GLY A 1 342 ? 27.984 27.5 9.789 1 80.31 342 GLY A CA 1
ATOM 2616 C C . GLY A 1 342 ? 27.875 26.297 8.859 1 80.31 342 GLY A C 1
ATOM 2617 O O . GLY A 1 342 ? 28.891 25.734 8.43 1 80.31 342 GLY A O 1
ATOM 2618 N N . ILE A 1 343 ? 26.641 25.781 8.711 1 85.5 343 ILE A N 1
ATOM 2619 C CA . ILE A 1 343 ? 26.469 24.688 7.766 1 85.5 343 ILE A CA 1
ATOM 2620 C C . ILE A 1 343 ? 26.578 25.234 6.336 1 85.5 343 ILE A C 1
ATOM 2622 O O . ILE A 1 343 ? 25.906 26.203 5.98 1 85.5 343 ILE A O 1
ATOM 2626 N N . ASP A 1 344 ? 27.484 24.625 5.562 1 86.56 344 ASP A N 1
ATOM 2627 C CA . ASP A 1 344 ? 27.703 25.031 4.176 1 86.56 344 ASP A CA 1
ATOM 2628 C C . ASP A 1 344 ? 26.672 24.375 3.256 1 86.56 344 ASP A C 1
ATOM 2630 O O . ASP A 1 344 ? 26.719 23.172 3.012 1 86.56 344 ASP A O 1
ATOM 2634 N N . THR A 1 345 ? 25.797 25.188 2.768 1 87.5 345 THR A N 1
ATOM 2635 C CA . THR A 1 345 ? 24.75 24.688 1.888 1 87.5 345 THR A CA 1
ATOM 2636 C C . THR A 1 345 ? 24.938 25.219 0.469 1 87.5 345 THR A C 1
ATOM 2638 O O . THR A 1 345 ? 23.984 25.25 -0.312 1 87.5 345 THR A O 1
ATOM 2641 N N . LYS A 1 346 ? 26.172 25.578 0.045 1 86.62 346 LYS A N 1
ATOM 2642 C CA . LYS A 1 346 ? 26.391 26.312 -1.197 1 86.62 346 LYS A CA 1
ATOM 2643 C C . LYS A 1 346 ? 26.688 25.359 -2.352 1 86.62 346 LYS A C 1
ATOM 2645 O O . LYS A 1 346 ? 26.641 25.75 -3.518 1 86.62 346 LYS A O 1
ATOM 2650 N N . ASN A 1 347 ? 26.969 24.141 -2.037 1 87.94 347 ASN A N 1
ATOM 2651 C CA . ASN A 1 347 ? 27.281 23.188 -3.104 1 87.94 347 ASN A CA 1
ATOM 2652 C C . ASN A 1 347 ? 26.047 22.875 -3.949 1 87.94 347 ASN A C 1
ATOM 2654 O O . ASN A 1 347 ? 25.219 22.062 -3.549 1 87.94 347 ASN A O 1
ATOM 2658 N N . LYS A 1 348 ? 25.953 23.297 -5.09 1 86.44 348 LYS A N 1
ATOM 2659 C CA . LYS A 1 348 ? 24.781 23.188 -5.949 1 86.44 348 LYS A CA 1
ATOM 2660 C C . LYS A 1 348 ? 24.734 21.828 -6.645 1 86.44 348 LYS A C 1
ATOM 2662 O O . LYS A 1 348 ? 23.719 21.469 -7.234 1 86.44 348 LYS A O 1
ATOM 2667 N N . SER A 1 349 ? 25.766 21.094 -6.559 1 85.75 349 SER A N 1
ATOM 2668 C CA . SER A 1 349 ? 25.797 19.781 -7.195 1 85.75 349 SER A CA 1
ATOM 2669 C C . SER A 1 349 ? 25.031 18.75 -6.375 1 85.75 349 SER A C 1
ATOM 2671 O O . SER A 1 349 ? 24.703 17.672 -6.875 1 85.75 349 SER A O 1
ATOM 2673 N N . ILE A 1 350 ? 24.859 19.156 -5.156 1 87.69 350 ILE A N 1
ATOM 2674 C CA . ILE A 1 350 ? 24.109 18.266 -4.289 1 87.69 350 ILE A CA 1
ATOM 2675 C C . ILE A 1 350 ? 22.625 18.656 -4.309 1 87.69 350 ILE A C 1
ATOM 2677 O O . ILE A 1 350 ? 22.266 19.766 -3.898 1 87.69 350 ILE A O 1
ATOM 2681 N N . ARG A 1 351 ? 21.859 17.688 -4.727 1 85.31 351 ARG A N 1
ATOM 2682 C CA . ARG A 1 351 ? 20.438 17.922 -4.887 1 85.31 351 ARG A CA 1
ATOM 2683 C C . ARG A 1 351 ? 19.797 18.344 -3.568 1 85.31 351 ARG A C 1
ATOM 2685 O O . ARG A 1 351 ? 20 17.688 -2.539 1 85.31 351 ARG A O 1
ATOM 2692 N N . ASN A 1 352 ? 19.031 19.422 -3.564 1 85.5 352 ASN A N 1
ATOM 2693 C CA . ASN A 1 352 ? 18.188 19.906 -2.479 1 85.5 352 ASN A CA 1
ATOM 2694 C C . ASN A 1 352 ? 19 20.203 -1.223 1 85.5 352 ASN A C 1
ATOM 2696 O O . ASN A 1 352 ? 18.453 20.203 -0.114 1 85.5 352 ASN A O 1
ATOM 2700 N N . LEU A 1 353 ? 20.297 20.406 -1.396 1 87.12 353 LEU A N 1
ATOM 2701 C CA . LEU A 1 353 ? 21.172 20.609 -0.244 1 87.12 353 LEU A CA 1
ATOM 2702 C C . LEU A 1 353 ? 20.719 21.812 0.581 1 87.12 353 LEU A C 1
ATOM 2704 O O . LEU A 1 353 ? 20.531 21.703 1.797 1 87.12 353 LEU A O 1
ATOM 2708 N N . SER A 1 354 ? 20.5 22.906 -0.016 1 86.81 354 SER A N 1
ATOM 2709 C CA . SER A 1 354 ? 20.094 24.125 0.69 1 86.81 354 SER A CA 1
ATOM 2710 C C . SER A 1 354 ? 18.75 23.953 1.372 1 86.81 354 SER A C 1
ATOM 2712 O O . SER A 1 354 ? 18.578 24.328 2.533 1 86.81 354 SER A O 1
ATOM 2714 N N . ALA A 1 355 ? 17.812 23.359 0.736 1 86.62 355 ALA A N 1
ATOM 2715 C CA . ALA A 1 355 ? 16.484 23.156 1.283 1 86.62 355 ALA A CA 1
ATOM 2716 C C . ALA A 1 355 ? 16.516 22.203 2.477 1 86.62 355 ALA A C 1
ATOM 2718 O O . ALA A 1 355 ? 15.805 22.406 3.465 1 86.62 355 ALA A O 1
ATOM 2719 N N . ASP A 1 356 ? 17.375 21.219 2.4 1 87.5 356 ASP A N 1
ATOM 2720 C CA . ASP A 1 356 ? 17.438 20.172 3.414 1 87.5 356 ASP A CA 1
ATOM 2721 C C . ASP A 1 356 ? 18.109 20.672 4.688 1 87.5 356 ASP A C 1
ATOM 2723 O O . ASP A 1 356 ? 17.828 20.172 5.781 1 87.5 356 ASP A O 1
ATOM 2727 N N . TRP A 1 357 ? 18.953 21.734 4.52 1 88.81 357 TRP A N 1
ATOM 2728 C CA . TRP A 1 357 ? 19.812 22 5.672 1 88.81 357 TRP A CA 1
ATOM 2729 C C . TRP A 1 357 ? 19.75 23.469 6.066 1 88.81 357 TRP A C 1
ATOM 2731 O O . TRP A 1 357 ? 20.391 23.891 7.031 1 88.81 357 TRP A O 1
ATOM 2741 N N . ARG A 1 358 ? 18.969 24.234 5.367 1 87.06 358 ARG A N 1
ATOM 2742 C CA . ARG A 1 358 ? 18.828 25.641 5.742 1 87.06 358 ARG A CA 1
ATOM 2743 C C . ARG A 1 358 ? 18.297 25.766 7.164 1 87.06 358 ARG A C 1
ATOM 2745 O O . ARG A 1 358 ? 17.391 25.031 7.566 1 87.06 358 ARG A O 1
ATOM 2752 N N . ALA A 1 359 ? 18.828 26.781 7.82 1 89 359 ALA A N 1
ATOM 2753 C CA . ALA A 1 359 ? 18.375 27.031 9.188 1 89 359 ALA A CA 1
ATOM 2754 C C . ALA A 1 359 ? 16.891 27.422 9.211 1 89 359 ALA A C 1
ATOM 2756 O O . ALA A 1 359 ? 16.438 28.172 8.344 1 89 359 ALA A O 1
ATOM 2757 N N . ILE A 1 360 ? 16.188 26.938 10.188 1 91.19 360 ILE A N 1
ATOM 2758 C CA . ILE A 1 360 ? 14.766 27.25 10.328 1 91.19 360 ILE A CA 1
ATOM 2759 C C . ILE A 1 360 ? 14.602 28.656 10.898 1 91.19 360 ILE A C 1
ATOM 2761 O O . ILE A 1 360 ? 15.109 28.953 11.984 1 91.19 360 ILE A O 1
ATOM 2765 N N . ALA A 1 361 ? 13.836 29.453 10.211 1 90 361 ALA A N 1
ATOM 2766 C CA . ALA A 1 361 ? 13.656 30.844 10.594 1 90 361 ALA A CA 1
ATOM 2767 C C . ALA A 1 361 ? 12.305 31.062 11.266 1 90 361 ALA A C 1
ATOM 2769 O O . ALA A 1 361 ? 11.914 32.188 11.547 1 90 361 ALA A O 1
ATOM 2770 N N . TRP A 1 362 ? 11.617 29.922 11.562 1 93.06 362 TRP A N 1
ATOM 2771 C CA . TRP A 1 362 ? 10.281 29.938 12.148 1 93.06 362 TRP A CA 1
ATOM 2772 C C . TRP A 1 362 ? 9.359 30.875 11.375 1 93.06 362 TRP A C 1
ATOM 2774 O O . TRP A 1 362 ? 9.203 30.75 10.164 1 93.06 362 TRP A O 1
ATOM 2784 N N . SER A 1 363 ? 8.773 31.969 11.977 1 90.19 363 SER A N 1
ATOM 2785 C CA . SER A 1 363 ? 7.766 32.781 11.305 1 90.19 363 SER A CA 1
ATOM 2786 C C . SER A 1 363 ? 8.406 33.781 10.336 1 90.19 363 SER A C 1
ATOM 2788 O O . SER A 1 363 ? 7.719 34.375 9.516 1 90.19 363 SER A O 1
ATOM 2790 N N . ASN A 1 364 ? 9.688 33.875 10.266 1 86.38 364 ASN A N 1
ATOM 2791 C CA . ASN A 1 364 ? 10.383 34.875 9.461 1 86.38 364 ASN A CA 1
ATOM 2792 C C . ASN A 1 364 ? 10.836 34.281 8.125 1 86.38 364 ASN A C 1
ATOM 2794 O O . ASN A 1 364 ? 11.508 34.969 7.344 1 86.38 364 ASN A O 1
ATOM 2798 N N . GLY A 1 365 ? 10.531 33.062 7.887 1 86.12 365 GLY A N 1
ATOM 2799 C CA . GLY A 1 365 ? 10.859 32.469 6.594 1 86.12 365 GLY A CA 1
ATOM 2800 C C . GLY A 1 365 ? 10.211 33.219 5.43 1 86.12 365 GLY A C 1
ATOM 2801 O O . GLY A 1 365 ? 9.227 33.938 5.613 1 86.12 365 GLY A O 1
ATOM 2802 N N . GLU A 1 366 ? 10.789 33.094 4.254 1 86.44 366 GLU A N 1
ATOM 2803 C CA . GLU A 1 366 ? 10.266 33.75 3.061 1 86.44 366 GLU A CA 1
ATOM 2804 C C . GLU A 1 366 ? 9.133 32.906 2.434 1 86.44 366 GLU A C 1
ATOM 2806 O O . GLU A 1 366 ? 9.328 31.75 2.08 1 86.44 366 GLU A O 1
ATOM 2811 N N . LEU A 1 367 ? 8.023 33.594 2.385 1 85.62 367 LEU A N 1
ATOM 2812 C CA . LEU A 1 367 ? 6.867 32.906 1.801 1 85.62 367 LEU A CA 1
ATOM 2813 C C . LEU A 1 367 ? 6.902 33 0.278 1 85.62 367 LEU A C 1
ATOM 2815 O O . LEU A 1 367 ? 7.426 33.969 -0.283 1 85.62 367 LEU A O 1
ATOM 2819 N N . ALA A 1 368 ? 6.523 31.984 -0.388 1 73.62 368 ALA A N 1
ATOM 2820 C CA . ALA A 1 368 ? 6.488 31.969 -1.849 1 73.62 368 ALA A CA 1
ATOM 2821 C C . ALA A 1 368 ? 5.094 31.625 -2.361 1 73.62 368 ALA A C 1
ATOM 2823 O O . ALA A 1 368 ? 4.512 30.609 -1.971 1 73.62 368 ALA A O 1
ATOM 2824 N N . ASP A 1 369 ? 4.531 32.688 -3.082 1 61.62 369 ASP A N 1
ATOM 2825 C CA . ASP A 1 369 ? 3.271 32.438 -3.773 1 61.62 369 ASP A CA 1
ATOM 2826 C C . ASP A 1 369 ? 3.492 31.547 -5.004 1 61.62 369 ASP A C 1
ATOM 2828 O O . ASP A 1 369 ? 4.07 32 -5.996 1 61.62 369 ASP A O 1
ATOM 2832 N N . THR A 1 370 ? 3.498 30.406 -4.828 1 56.97 370 THR A N 1
ATOM 2833 C CA . THR A 1 370 ? 3.754 29.531 -5.961 1 56.97 370 THR A CA 1
ATOM 2834 C C . THR A 1 370 ? 2.605 29.594 -6.965 1 56.97 370 THR A C 1
ATOM 2836 O O . THR A 1 370 ? 2.496 28.734 -7.848 1 56.97 370 THR A O 1
ATOM 2839 N N . ASN A 1 371 ? 1.572 30.547 -6.777 1 49.69 371 ASN A N 1
ATOM 2840 C CA . ASN A 1 371 ? 0.511 30.75 -7.754 1 49.69 371 ASN A CA 1
ATOM 2841 C C . ASN A 1 371 ? 1.062 31.281 -9.078 1 49.69 371 ASN A C 1
ATOM 2843 O O . ASN A 1 371 ? 0.345 31.328 -10.078 1 49.69 371 ASN A O 1
ATOM 2847 N N . SER A 1 372 ? 2.049 32.125 -9.07 1 40.06 372 SER A N 1
ATOM 2848 C CA . SER A 1 372 ? 2.453 32.719 -10.344 1 40.06 372 SER A CA 1
ATOM 2849 C C . SER A 1 372 ? 2.611 31.656 -11.43 1 40.06 372 SER A C 1
ATOM 2851 O O . SER A 1 372 ? 2.699 30.453 -11.125 1 40.06 372 SER A O 1
ATOM 2853 N N . PHE A 1 373 ? 3.285 32.062 -12.773 1 33.53 373 PHE A N 1
ATOM 2854 C CA . PHE A 1 373 ? 3.242 31.484 -14.117 1 33.53 373 PHE A CA 1
ATOM 2855 C C . PHE A 1 373 ? 3.6 30 -14.086 1 33.53 373 PHE A C 1
ATOM 2857 O O . PHE A 1 373 ? 3.072 29.203 -14.875 1 33.53 373 PHE A O 1
ATOM 2864 N N . THR A 1 374 ? 4.871 29.688 -13.984 1 33.28 374 THR A N 1
ATOM 2865 C CA . THR A 1 374 ? 5.66 28.688 -14.695 1 33.28 374 THR A CA 1
ATOM 2866 C C . THR A 1 374 ? 5.375 27.297 -14.148 1 33.28 374 THR A C 1
ATOM 2868 O O . THR A 1 374 ? 5.848 26.297 -14.695 1 33.28 374 THR A O 1
ATOM 2871 N N . SER A 1 375 ? 5.281 27.141 -12.867 1 35.69 375 SER A N 1
ATOM 2872 C CA . SER A 1 375 ? 5.391 25.719 -12.562 1 35.69 375 SER A CA 1
ATOM 2873 C C . SER A 1 375 ? 4.09 24.984 -12.875 1 35.69 375 SER A C 1
ATOM 2875 O O . SER A 1 375 ? 3.033 25.328 -12.344 1 35.69 375 SER A O 1
ATOM 2877 N N . LEU A 1 376 ? 3.811 24.688 -14.086 1 33.69 376 LEU A N 1
ATOM 2878 C CA . LEU A 1 376 ? 2.785 24.016 -14.867 1 33.69 376 LEU A CA 1
ATOM 2879 C C . LEU A 1 376 ? 2.15 22.875 -14.07 1 33.69 376 LEU A C 1
ATOM 2881 O O . LEU A 1 376 ? 1.259 22.188 -14.562 1 33.69 376 LEU A O 1
ATOM 2885 N N . TRP A 1 377 ? 2.801 22.578 -13.094 1 34.22 377 TRP A N 1
ATOM 2886 C CA . TRP A 1 377 ? 2.418 21.266 -12.594 1 34.22 377 TRP A CA 1
ATOM 2887 C C . TRP A 1 377 ? 0.967 21.266 -12.125 1 34.22 377 TRP A C 1
ATOM 2889 O O . TRP A 1 377 ? 0.222 20.312 -12.398 1 34.22 377 TRP A O 1
ATOM 2899 N N . TRP A 1 378 ? 0.628 22.281 -11.219 1 39.09 378 TRP A N 1
ATOM 2900 C CA . TRP A 1 378 ? -0.687 22.359 -10.586 1 39.09 378 TRP A CA 1
ATOM 2901 C C . TRP A 1 378 ? -1.662 23.141 -11.461 1 39.09 378 TRP A C 1
ATOM 2903 O O . TRP A 1 378 ? -2.852 23.234 -11.148 1 39.09 378 TRP A O 1
ATOM 2913 N N . LEU A 1 379 ? -1.088 23.938 -12.406 1 35.5 379 LEU A N 1
ATOM 2914 C CA . LEU A 1 379 ? -1.732 25.031 -13.117 1 35.5 379 LEU A CA 1
ATOM 2915 C C . LEU A 1 379 ? -2.889 24.531 -13.969 1 35.5 379 LEU A C 1
ATOM 2917 O O . LEU A 1 379 ? -3.814 25.281 -14.281 1 35.5 379 LEU A O 1
ATOM 2921 N N . SER A 1 380 ? -2.672 23.406 -14.633 1 34.34 380 SER A N 1
ATOM 2922 C CA . SER A 1 380 ? -3.752 23.281 -15.602 1 34.34 380 SER A CA 1
ATOM 2923 C C . SER A 1 380 ? -5.117 23.359 -14.93 1 34.34 380 SER A C 1
ATOM 2925 O O . SER A 1 380 ? -6.113 23.703 -15.57 1 34.34 380 SER A O 1
ATOM 2927 N N . SER A 1 381 ? -5.184 22.688 -13.875 1 35.53 381 SER A N 1
ATOM 2928 C CA . SER A 1 381 ? -6.484 22.938 -13.266 1 35.53 381 SER A CA 1
ATOM 2929 C C . SER A 1 381 ? -6.605 24.391 -12.797 1 35.53 381 SER A C 1
ATOM 2931 O O . SER A 1 381 ? -7.691 24.844 -12.445 1 35.53 381 SER A O 1
ATOM 2933 N N . LEU A 1 382 ? -5.504 24.984 -12.5 1 38.56 382 LEU A N 1
ATOM 2934 C CA . LEU A 1 382 ? -5.32 26.297 -11.914 1 38.56 382 LEU A CA 1
ATOM 2935 C C . LEU A 1 382 ? -5.625 27.406 -12.93 1 38.56 382 LEU A C 1
ATOM 2937 O O . LEU A 1 382 ? -5.605 28.578 -12.594 1 38.56 382 LEU A O 1
ATOM 2941 N N . VAL A 1 383 ? -5.285 27.188 -14.219 1 34.09 383 VAL A N 1
ATOM 2942 C CA . VAL A 1 383 ? -5.281 28.359 -15.086 1 34.09 383 VAL A CA 1
ATOM 2943 C C . VAL A 1 383 ? -6.504 29.234 -14.789 1 34.09 383 VAL A C 1
ATOM 2945 O O . VAL A 1 383 ? -6.449 30.453 -14.922 1 34.09 383 VAL A O 1
ATOM 2948 N N . ALA A 1 384 ? -7.656 28.641 -14.961 1 35.06 384 ALA A N 1
ATOM 2949 C CA . ALA A 1 384 ? -8.656 29.594 -15.453 1 35.06 384 ALA A CA 1
ATOM 2950 C C . ALA A 1 384 ? -8.891 30.719 -14.453 1 35.06 384 ALA A C 1
ATOM 2952 O O . ALA A 1 384 ? -9.016 31.875 -14.836 1 35.06 384 ALA A O 1
ATOM 2953 N N . THR A 1 385 ? -9.539 30.578 -13.25 1 38 385 THR A N 1
ATOM 2954 C CA . THR A 1 385 ? -10.312 31.672 -12.672 1 38 385 THR A CA 1
ATOM 2955 C C . THR A 1 385 ? -9.562 32.312 -11.5 1 38 385 THR A C 1
ATOM 2957 O O . THR A 1 385 ? -9.875 32.031 -10.336 1 38 385 THR A O 1
ATOM 2960 N N . ALA A 1 386 ? -8.219 32.594 -11.703 1 44.28 386 ALA A N 1
ATOM 2961 C CA . ALA A 1 386 ? -7.621 33.438 -10.688 1 44.28 386 ALA A CA 1
ATOM 2962 C C . ALA A 1 386 ? -8.445 34.719 -10.492 1 44.28 386 ALA A C 1
ATOM 2964 O O . ALA A 1 386 ? -8.594 35.5 -11.422 1 44.28 386 ALA A O 1
ATOM 2965 N N . LYS A 1 387 ? -9.305 34.75 -9.703 1 46.44 387 LYS A N 1
ATOM 2966 C CA . LYS A 1 387 ? -9.914 36.031 -9.328 1 46.44 387 LYS A CA 1
ATOM 2967 C C . LYS A 1 387 ? -8.961 36.844 -8.469 1 46.44 387 LYS A C 1
ATOM 2969 O O . LYS A 1 387 ? -8.562 36.406 -7.383 1 46.44 387 LYS A O 1
ATOM 2974 N N . PRO A 1 388 ? -8.141 37.812 -8.961 1 51.19 388 PRO A N 1
ATOM 2975 C CA . PRO A 1 388 ? -7.18 38.688 -8.273 1 51.19 388 PRO A CA 1
ATOM 2976 C C . PRO A 1 388 ? -7.648 39.094 -6.875 1 51.19 388 PRO A C 1
ATOM 2978 O O . PRO A 1 388 ? -6.824 39.406 -6.012 1 51.19 388 PRO A O 1
ATOM 2981 N N . ALA A 1 389 ? -8.844 38.688 -6.414 1 62.03 389 ALA A N 1
ATOM 2982 C CA . ALA A 1 389 ? -9.312 39.312 -5.172 1 62.03 389 ALA A CA 1
ATOM 2983 C C . ALA A 1 389 ? -9.828 38.25 -4.199 1 62.03 389 ALA A C 1
ATOM 2985 O O . ALA A 1 389 ? -10.516 38.594 -3.229 1 62.03 389 ALA A O 1
ATOM 2986 N N . TYR A 1 390 ? -9.117 37.031 -4.191 1 79.81 390 TYR A N 1
ATOM 2987 C CA . TYR A 1 390 ? -9.672 36.031 -3.291 1 79.81 390 TYR A CA 1
ATOM 2988 C C . TYR A 1 390 ? -8.828 35.906 -2.025 1 79.81 390 TYR A C 1
ATOM 2990 O O . TYR A 1 390 ? -7.598 35.938 -2.086 1 79.81 390 TYR A O 1
ATOM 2998 N N . HIS A 1 391 ? -9.531 35.969 -0.829 1 87.38 391 HIS A N 1
ATOM 2999 C CA . HIS A 1 391 ? -8.945 35.656 0.463 1 87.38 391 HIS A CA 1
ATOM 3000 C C . HIS A 1 391 ? -9.75 34.562 1.165 1 87.38 391 HIS A C 1
ATOM 3002 O O . HIS A 1 391 ? -10.984 34.531 1.071 1 87.38 391 HIS A O 1
ATOM 3008 N N . ARG A 1 392 ? -8.992 33.688 1.803 1 91.44 392 ARG A N 1
ATOM 3009 C CA . ARG A 1 392 ? -9.695 32.75 2.691 1 91.44 392 ARG A CA 1
ATOM 3010 C C . ARG A 1 392 ? -10.383 33.5 3.828 1 91.44 392 ARG A C 1
ATOM 3012 O O . ARG A 1 392 ? -10.109 34.688 4.059 1 91.44 392 ARG A O 1
ATOM 3019 N N . ILE A 1 393 ? -11.352 32.812 4.484 1 92.31 393 ILE A N 1
ATOM 3020 C CA . ILE A 1 393 ? -12.227 33.562 5.391 1 92.31 393 ILE A CA 1
ATOM 3021 C C . ILE A 1 393 ? -12.289 32.844 6.738 1 92.31 393 ILE A C 1
ATOM 3023 O O . ILE A 1 393 ? -13.344 32.344 7.141 1 92.31 393 ILE A O 1
ATOM 3027 N N . PRO A 1 394 ? -11.148 32.875 7.516 1 96.19 394 PRO A N 1
ATOM 3028 C CA . PRO A 1 394 ? -11.164 32.25 8.828 1 96.19 394 PRO A CA 1
ATOM 3029 C C . PRO A 1 394 ? -12.359 32.656 9.68 1 96.19 394 PRO A C 1
ATOM 3031 O O . PRO A 1 394 ? -12.648 33.844 9.797 1 96.19 394 PRO A O 1
ATOM 3034 N N . GLY A 1 395 ? -13.031 31.688 10.211 1 96.12 395 GLY A N 1
ATOM 3035 C CA . GLY A 1 395 ? -14.125 31.922 11.141 1 96.12 395 GLY A CA 1
ATOM 3036 C C . GLY A 1 395 ? -15.43 32.281 10.453 1 96.12 395 GLY A C 1
ATOM 3037 O O . GLY A 1 395 ? -16.469 32.438 11.109 1 96.12 395 GLY A O 1
ATOM 3038 N N . GLU A 1 396 ? -15.477 32.344 9.133 1 94.38 396 GLU A N 1
ATOM 3039 C CA . GLU A 1 396 ? -16.656 32.844 8.445 1 94.38 396 GLU A CA 1
ATOM 3040 C C . GLU A 1 396 ? -17.219 31.828 7.469 1 94.38 396 GLU A C 1
ATOM 3042 O O . GLU A 1 396 ? -18.094 32.125 6.664 1 94.38 396 GLU A O 1
ATOM 3047 N N . THR A 1 397 ? -16.609 30.656 7.559 1 91.56 397 THR A N 1
ATOM 3048 C CA . THR A 1 397 ? -17.125 29.609 6.688 1 91.56 397 THR A CA 1
ATOM 3049 C C . THR A 1 397 ? -18.562 29.281 7.031 1 91.56 397 THR A C 1
ATOM 3051 O O . THR A 1 397 ? -18.922 29.156 8.203 1 91.56 397 THR A O 1
ATOM 3054 N N . LYS A 1 398 ? -19.422 29.172 6.016 1 89.81 398 LYS A N 1
ATOM 3055 C CA . LYS A 1 398 ? -20.812 28.828 6.227 1 89.81 398 LYS A CA 1
ATOM 3056 C C . LYS A 1 398 ? -21.078 27.344 5.969 1 89.81 398 LYS A C 1
ATOM 3058 O O . LYS A 1 398 ? -20.5 26.766 5.047 1 89.81 398 LYS A O 1
ATOM 3063 N N . ALA A 1 399 ? -21.797 26.766 6.887 1 88.94 399 ALA A N 1
ATOM 3064 C CA . ALA A 1 399 ? -22.234 25.375 6.742 1 88.94 399 ALA A CA 1
ATOM 3065 C C . ALA A 1 399 ? -23.625 25.172 7.348 1 88.94 399 ALA A C 1
ATOM 3067 O O . ALA A 1 399 ? -24.078 26 8.148 1 88.94 399 ALA A O 1
ATOM 3068 N N . TYR A 1 400 ? -24.312 24.141 6.848 1 88.56 400 TYR A N 1
ATOM 3069 C CA . TYR A 1 400 ? -25.656 23.844 7.309 1 88.56 400 TYR A CA 1
ATOM 3070 C C . TYR A 1 400 ? -25.828 22.344 7.559 1 88.56 400 TYR A C 1
ATOM 3072 O O . TYR A 1 400 ? -25.141 21.531 6.953 1 88.56 400 TYR A O 1
ATOM 3080 N N . GLU A 1 401 ? -26.609 22.031 8.508 1 87.25 401 GLU A N 1
ATOM 3081 C CA . GLU A 1 401 ? -27.031 20.641 8.742 1 87.25 401 GLU A CA 1
ATOM 3082 C C . GLU A 1 401 ? -28.531 20.484 8.547 1 87.25 401 GLU A C 1
ATOM 3084 O O . GLU A 1 401 ? -29.312 21.375 8.914 1 87.25 401 GLU A O 1
ATOM 3089 N N . LYS A 1 402 ? -28.875 19.391 7.883 1 80.5 402 LYS A N 1
ATOM 3090 C CA . LYS A 1 402 ? -30.281 19.094 7.699 1 80.5 402 LYS A CA 1
ATOM 3091 C C . LYS A 1 402 ? -30.812 18.234 8.852 1 80.5 402 LYS A C 1
ATOM 3093 O O . LYS A 1 402 ? -30.312 17.141 9.109 1 80.5 402 LYS A O 1
ATOM 3098 N N . ILE A 1 403 ? -31.656 18.766 9.578 1 79.81 403 ILE A N 1
ATOM 3099 C CA . ILE A 1 403 ? -32.344 18.047 10.633 1 79.81 403 ILE A CA 1
ATOM 3100 C C . ILE A 1 403 ? -33.844 17.922 10.281 1 79.81 403 ILE A C 1
ATOM 3102 O O . ILE A 1 403 ? -34.594 18.906 10.391 1 79.81 403 ILE A O 1
ATOM 3106 N N . GLY A 1 404 ? -34.25 16.719 9.891 1 76.25 404 GLY A N 1
ATOM 3107 C CA . GLY A 1 404 ? -35.594 16.594 9.344 1 76.25 404 GLY A CA 1
ATOM 3108 C C . GLY A 1 404 ? -35.812 17.391 8.078 1 76.25 404 GLY A C 1
ATOM 3109 O O . GLY A 1 404 ? -35.062 17.25 7.109 1 76.25 404 GLY A O 1
ATOM 3110 N N . SER A 1 405 ? -36.75 18.312 8 1 81.38 405 SER A N 1
ATOM 3111 C CA . SER A 1 405 ? -37.062 19.141 6.844 1 81.38 405 SER A CA 1
ATOM 3112 C C . SER A 1 405 ? -36.438 20.531 6.984 1 81.38 405 SER A C 1
ATOM 3114 O O . SER A 1 405 ? -36.531 21.344 6.055 1 81.38 405 SER A O 1
ATOM 3116 N N . GLU A 1 406 ? -35.719 20.719 8.07 1 84.94 406 GLU A N 1
ATOM 3117 C CA . GLU A 1 406 ? -35.188 22.047 8.344 1 84.94 406 GLU A CA 1
ATOM 3118 C C . GLU A 1 406 ? -33.688 22.125 8.102 1 84.94 406 GLU A C 1
ATOM 3120 O O . GLU A 1 406 ? -32.969 21.156 8.359 1 84.94 406 GLU A O 1
ATOM 3125 N N . LYS A 1 407 ? -33.312 23.234 7.621 1 88.44 407 LYS A N 1
ATOM 3126 C CA . LYS A 1 407 ? -31.891 23.562 7.449 1 88.44 407 LYS A CA 1
ATOM 3127 C C . LYS A 1 407 ? -31.406 24.484 8.562 1 88.44 407 LYS A C 1
ATOM 3129 O O . LYS A 1 407 ? -31.906 25.594 8.719 1 88.44 407 LYS A O 1
ATOM 3134 N N . LYS A 1 408 ? -30.484 23.984 9.297 1 89.69 408 LYS A N 1
ATOM 3135 C CA . LYS A 1 408 ? -29.953 24.766 10.414 1 89.69 408 LYS A CA 1
ATOM 3136 C C . LYS A 1 408 ? -28.516 25.172 10.148 1 89.69 408 LYS A C 1
ATOM 3138 O O . LYS A 1 408 ? -27.688 24.344 9.75 1 89.69 408 LYS A O 1
ATOM 3143 N N . SER A 1 409 ? -28.219 26.406 10.391 1 91.69 409 SER A N 1
ATOM 3144 C CA . SER A 1 409 ? -26.859 26.922 10.211 1 91.69 409 SER A CA 1
ATOM 3145 C C . SER A 1 409 ? -25.938 26.438 11.32 1 91.69 409 SER A C 1
ATOM 3147 O O . SER A 1 409 ? -26.328 26.375 12.484 1 91.69 409 SER A O 1
ATOM 3149 N N . ILE A 1 410 ? -24.703 26.125 11 1 92.88 410 ILE A N 1
ATOM 3150 C CA . ILE A 1 410 ? -23.688 25.719 11.961 1 92.88 410 ILE A CA 1
ATOM 3151 C C . ILE A 1 410 ? -22.953 26.953 12.492 1 92.88 410 ILE A C 1
ATOM 3153 O O . ILE A 1 410 ? -22.391 27.734 11.727 1 92.88 410 ILE A O 1
ATOM 3157 N N . PRO A 1 411 ? -22.969 27.156 13.758 1 93.25 411 PRO A N 1
ATOM 3158 C CA . PRO A 1 411 ? -22.234 28.297 14.32 1 93.25 411 PRO A CA 1
ATOM 3159 C C . PRO A 1 411 ? -20.734 28.203 14.086 1 93.25 411 PRO A C 1
ATOM 3161 O O . PRO A 1 411 ? -20.172 27.109 14.016 1 93.25 411 PRO A O 1
ATOM 3164 N N . TRP A 1 412 ? -20.078 29.391 14 1 94.5 412 TRP A N 1
ATOM 3165 C CA . TRP A 1 412 ? -18.656 29.453 13.703 1 94.5 412 TRP A CA 1
ATOM 3166 C C . TRP A 1 412 ? -17.844 28.688 14.758 1 94.5 412 TRP A C 1
ATOM 3168 O O . TRP A 1 412 ? -16.797 28.109 14.453 1 94.5 412 TRP A O 1
ATOM 3178 N N . ARG A 1 413 ? -18.297 28.609 16.016 1 94.88 413 ARG A N 1
ATOM 3179 C CA . ARG A 1 413 ? -17.578 27.969 17.109 1 94.88 413 ARG A CA 1
ATOM 3180 C C . ARG A 1 413 ? -17.453 26.453 16.875 1 94.88 413 ARG A C 1
ATOM 3182 O O . ARG A 1 413 ? -16.547 25.812 17.391 1 94.88 413 ARG A O 1
ATOM 3189 N N . GLN A 1 414 ? -18.344 25.922 16.062 1 95.12 414 GLN A N 1
ATOM 3190 C CA . GLN A 1 414 ? -18.375 24.484 15.852 1 95.12 414 GLN A CA 1
ATOM 3191 C C . GLN A 1 414 ? -17.375 24.062 14.781 1 95.12 414 GLN A C 1
ATOM 3193 O O . GLN A 1 414 ? -17.219 22.859 14.508 1 95.12 414 GLN A O 1
ATOM 3198 N N . PHE A 1 415 ? -16.703 25.016 14.203 1 96.44 415 PHE A N 1
ATOM 3199 C CA . PHE A 1 415 ? -15.578 24.719 13.32 1 96.44 415 PHE A CA 1
ATOM 3200 C C . PHE A 1 415 ? -14.281 24.562 14.117 1 96.44 415 PHE A C 1
ATOM 3202 O O . PHE A 1 415 ? -13.305 24 13.625 1 96.44 415 PHE A O 1
ATOM 3209 N N . ASN A 1 416 ? -14.266 25.094 15.297 1 97.44 416 ASN A N 1
ATOM 3210 C CA . ASN A 1 416 ? -13.141 25 16.219 1 97.44 416 ASN A CA 1
ATOM 3211 C C . ASN A 1 416 ? -11.836 25.453 15.57 1 97.44 416 ASN A C 1
ATOM 3213 O O . ASN A 1 416 ? -10.836 24.734 15.609 1 97.44 416 ASN A O 1
ATOM 3217 N N . GLU A 1 417 ? -11.883 26.625 14.961 1 98.31 417 GLU A N 1
ATOM 3218 C CA . GLU A 1 417 ? -10.719 27.219 14.312 1 98.31 417 GLU A CA 1
ATOM 3219 C C . GLU A 1 417 ? -9.852 27.969 15.32 1 98.31 417 GLU A C 1
ATOM 3221 O O . GLU A 1 417 ? -10.367 28.641 16.219 1 98.31 417 GLU A O 1
ATOM 3226 N N . GLU A 1 418 ? -8.547 27.828 15.156 1 98.56 418 GLU A N 1
ATOM 3227 C CA . GLU A 1 418 ? -7.547 28.578 15.914 1 98.56 418 GLU A CA 1
ATOM 3228 C C . GLU A 1 418 ? -6.504 29.203 14.984 1 98.56 418 GLU A C 1
ATOM 3230 O O . GLU A 1 418 ? -6.414 28.844 13.812 1 98.56 418 GLU A O 1
ATOM 3235 N N . VAL A 1 419 ? -5.801 30.172 15.508 1 98.62 419 VAL A N 1
ATOM 3236 C CA . VAL A 1 419 ? -4.73 30.812 14.742 1 98.62 419 VAL A CA 1
ATOM 3237 C C . VAL A 1 419 ? -3.389 30.562 15.43 1 98.62 419 VAL A C 1
ATOM 3239 O O . VAL A 1 419 ? -3.234 30.828 16.625 1 98.62 419 VAL A O 1
ATOM 3242 N N . HIS A 1 420 ? -2.471 30.047 14.758 1 98.69 420 HIS A N 1
ATOM 3243 C CA . HIS A 1 420 ? -1.151 29.75 15.312 1 98.69 420 HIS A CA 1
ATOM 3244 C C . HIS A 1 420 ? -0.427 31.047 15.703 1 98.69 420 HIS A C 1
ATOM 3246 O O . HIS A 1 420 ? -0.509 32.031 14.992 1 98.69 420 HIS A O 1
ATOM 3252 N N . PRO A 1 421 ? 0.375 31.047 16.734 1 98.06 421 PRO A N 1
ATOM 3253 C CA . PRO A 1 421 ? 1.062 32.281 17.172 1 98.06 421 PRO A CA 1
ATOM 3254 C C . PRO A 1 421 ? 2.074 32.781 16.141 1 98.06 421 PRO A C 1
ATOM 3256 O O . PRO A 1 421 ? 2.492 33.938 16.203 1 98.06 421 PRO A O 1
ATOM 3259 N N . SER A 1 422 ? 2.506 31.938 15.203 1 97.88 422 SER A N 1
ATOM 3260 C CA . SER A 1 422 ? 3.436 32.375 14.164 1 97.88 422 SER A CA 1
ATOM 3261 C C . SER A 1 422 ? 2.82 33.469 13.289 1 97.88 422 SER A C 1
ATOM 3263 O O . SER A 1 422 ? 3.539 34.219 12.633 1 97.88 422 SER A O 1
ATOM 3265 N N . VAL A 1 423 ? 1.478 33.562 13.25 1 97.69 423 VAL A N 1
ATOM 3266 C CA . VAL A 1 423 ? 0.809 34.562 12.438 1 97.69 423 VAL A CA 1
ATOM 3267 C C . VAL A 1 423 ? 1.077 35.969 13.016 1 97.69 423 VAL A C 1
ATOM 3269 O O . VAL A 1 423 ? 1.633 36.812 12.328 1 97.69 423 VAL A O 1
ATOM 3272 N N . ILE A 1 424 ? 0.751 36.125 14.266 1 97.25 424 ILE A N 1
ATOM 3273 C CA . ILE A 1 424 ? 0.925 37.438 14.875 1 97.25 424 ILE A CA 1
ATOM 3274 C C . ILE A 1 424 ? 2.414 37.781 14.992 1 97.25 424 ILE A C 1
ATOM 3276 O O . ILE A 1 424 ? 2.818 38.938 14.852 1 97.25 424 ILE A O 1
ATOM 3280 N N . HIS A 1 425 ? 3.195 36.75 15.305 1 96.75 425 HIS A N 1
ATOM 3281 C CA . HIS A 1 425 ? 4.637 36.969 15.375 1 96.75 425 HIS A CA 1
ATOM 3282 C C . HIS A 1 425 ? 5.18 37.5 14.055 1 96.75 425 HIS A C 1
ATOM 3284 O O . HIS A 1 425 ? 6.023 38.406 14.039 1 96.75 425 HIS A O 1
ATOM 3290 N N . ARG A 1 426 ? 4.773 36.938 12.961 1 95.88 426 ARG A N 1
ATOM 3291 C CA . ARG A 1 426 ? 5.195 37.406 11.641 1 95.88 426 ARG A CA 1
ATOM 3292 C C . ARG A 1 426 ? 4.703 38.844 11.383 1 95.88 426 ARG A C 1
ATOM 3294 O O . ARG A 1 426 ? 5.441 39.688 10.852 1 95.88 426 ARG A O 1
ATOM 3301 N N . VAL A 1 427 ? 3.457 39.188 11.711 1 95.81 427 VAL A N 1
ATOM 3302 C CA . VAL A 1 427 ? 2.889 40.5 11.539 1 95.81 427 VAL A CA 1
ATOM 3303 C C . VAL A 1 427 ? 3.754 41.531 12.266 1 95.81 427 VAL A C 1
ATOM 3305 O O . VAL A 1 427 ? 4.016 42.625 11.742 1 95.81 427 VAL A O 1
ATOM 3308 N N . LYS A 1 428 ? 4.234 41.156 13.367 1 94.12 428 LYS A N 1
ATOM 3309 C CA . LYS A 1 428 ? 4.984 42.094 14.211 1 94.12 428 LYS A CA 1
ATOM 3310 C C . LYS A 1 428 ? 6.438 42.219 13.75 1 94.12 428 LYS A C 1
ATOM 3312 O O . LYS A 1 428 ? 7.074 43.25 13.945 1 94.12 428 LYS A O 1
ATOM 3317 N N . ASN A 1 429 ? 6.961 41.156 13.148 1 91.44 429 ASN A N 1
ATOM 3318 C CA . ASN A 1 429 ? 8.406 41.125 12.938 1 91.44 429 ASN A CA 1
ATOM 3319 C C . ASN A 1 429 ? 8.766 41.25 11.461 1 91.44 429 ASN A C 1
ATOM 3321 O O . ASN A 1 429 ? 9.922 41.5 11.117 1 91.44 429 ASN A O 1
ATOM 3325 N N . ARG A 1 430 ? 7.844 41 10.641 1 90.69 430 ARG A N 1
ATOM 3326 C CA . ARG A 1 430 ? 8.109 41.156 9.211 1 90.69 430 ARG A CA 1
ATOM 3327 C C . ARG A 1 430 ? 7.426 42.406 8.656 1 90.69 430 ARG A C 1
ATOM 3329 O O . ARG A 1 430 ? 6.199 42.469 8.562 1 90.69 430 ARG A O 1
ATOM 3336 N N . LYS A 1 431 ? 8.273 43.281 8.219 1 88.62 431 LYS A N 1
ATOM 3337 C CA . LYS A 1 431 ? 7.746 44.562 7.707 1 88.62 431 LYS A CA 1
ATOM 3338 C C . LYS A 1 431 ? 6.84 44.312 6.5 1 88.62 431 LYS A C 1
ATOM 3340 O O . LYS A 1 431 ? 7.207 43.625 5.562 1 88.62 431 LYS A O 1
ATOM 3345 N N . GLY A 1 432 ? 5.66 44.812 6.605 1 88.94 432 GLY A N 1
ATOM 3346 C CA . GLY A 1 432 ? 4.754 44.812 5.473 1 88.94 432 GLY A CA 1
ATOM 3347 C C . GLY A 1 432 ? 3.877 43.562 5.398 1 88.94 432 GLY A C 1
ATOM 3348 O O . GLY A 1 432 ? 3.012 43.469 4.527 1 88.94 432 GLY A O 1
ATOM 3349 N N . TYR A 1 433 ? 4.105 42.688 6.297 1 92.56 433 TYR A N 1
ATOM 3350 C CA . TYR A 1 433 ? 3.297 41.5 6.227 1 92.56 433 TYR A CA 1
ATOM 3351 C C . TYR A 1 433 ? 1.978 41.656 6.969 1 92.56 433 TYR A C 1
ATOM 3353 O O . TYR A 1 433 ? 1.962 42.094 8.125 1 92.56 433 TYR A O 1
ATOM 3361 N N . MET A 1 434 ? 0.912 41.438 6.32 1 93.06 434 MET A N 1
ATOM 3362 C CA . MET A 1 434 ? -0.444 41.281 6.84 1 93.06 434 MET A CA 1
ATOM 3363 C C . MET A 1 434 ? -1.209 40.219 6.051 1 93.06 434 MET A C 1
ATOM 3365 O O . MET A 1 434 ? -1.374 40.344 4.836 1 93.06 434 MET A O 1
ATOM 3369 N N . PRO A 1 435 ? -1.549 39.156 6.793 1 93.06 435 PRO A N 1
ATOM 3370 C CA . PRO A 1 435 ? -2.305 38.156 6.012 1 93.06 435 PRO A CA 1
ATOM 3371 C C . PRO A 1 435 ? -3.588 38.75 5.418 1 93.06 435 PRO A C 1
ATOM 3373 O O . PRO A 1 435 ? -4.305 39.5 6.098 1 93.06 435 PRO A O 1
ATOM 3376 N N . GLY A 1 436 ? -3.885 38.375 4.191 1 89.44 436 GLY A N 1
ATOM 3377 C CA . GLY A 1 436 ? -5.027 38.906 3.465 1 89.44 436 GLY A CA 1
ATOM 3378 C C . GLY A 1 436 ? -6.328 38.812 4.242 1 89.44 436 GLY A C 1
ATOM 3379 O O . GLY A 1 436 ? -7.027 39.812 4.422 1 89.44 436 GLY A O 1
ATOM 3380 N N . PRO A 1 437 ? -6.633 37.688 4.734 1 93.12 437 PRO A N 1
ATOM 3381 C CA . PRO A 1 437 ? -7.891 37.5 5.453 1 93.12 437 PRO A CA 1
ATOM 3382 C C . PRO A 1 437 ? -8.008 38.375 6.691 1 93.12 437 PRO A C 1
ATOM 3384 O O . PRO A 1 437 ? -9.117 38.75 7.098 1 93.12 437 PRO A O 1
ATOM 3387 N N . PHE A 1 438 ? -6.938 38.812 7.305 1 94.81 438 PHE A N 1
ATOM 3388 C CA . PHE A 1 438 ? -6.973 39.562 8.555 1 94.81 438 PHE A CA 1
ATOM 3389 C C . PHE A 1 438 ? -6.73 41.062 8.297 1 94.81 438 PHE A C 1
ATOM 3391 O O . PHE A 1 438 ? -6.664 41.844 9.234 1 94.81 438 PHE A O 1
ATOM 3398 N N . ALA A 1 439 ? -6.613 41.406 7.02 1 91.12 439 ALA A N 1
ATOM 3399 C CA . ALA A 1 439 ? -6.281 42.781 6.668 1 91.12 439 ALA A CA 1
ATOM 3400 C C . ALA A 1 439 ? -7.438 43.75 6.984 1 91.12 439 ALA A C 1
ATOM 3402 O O . ALA A 1 439 ? -7.227 44.938 7.254 1 91.12 439 ALA A O 1
ATOM 3403 N N . LYS A 1 440 ? -8.625 43.125 6.926 1 89.62 440 LYS A N 1
ATOM 3404 C CA . LYS A 1 440 ? -9.789 44 7.164 1 89.62 440 LYS A CA 1
ATOM 3405 C C . LYS A 1 440 ? -10.695 43.375 8.234 1 89.62 440 LYS A C 1
ATOM 3407 O O . LYS A 1 440 ? -11.102 42.219 8.133 1 89.62 440 LYS A O 1
ATOM 3412 N N . GLY A 1 441 ? -10.961 44.156 9.211 1 91.94 441 GLY A N 1
ATOM 3413 C CA . GLY A 1 441 ? -12.023 43.812 10.141 1 91.94 441 GLY A CA 1
ATOM 3414 C C . GLY A 1 441 ? -11.555 42.969 11.305 1 91.94 441 GLY A C 1
ATOM 3415 O O . GLY A 1 441 ? -12.32 42.688 12.227 1 91.94 441 GLY A O 1
ATOM 3416 N N . TRP A 1 442 ? -10.43 42.5 11.281 1 96.31 442 TRP A N 1
ATOM 3417 C CA . TRP A 1 442 ? -9.914 41.656 12.367 1 96.31 442 TRP A CA 1
ATOM 3418 C C . TRP A 1 442 ? -8.977 42.469 13.266 1 96.31 442 TRP A C 1
ATOM 3420 O O . TRP A 1 442 ? -8.203 43.312 12.781 1 96.31 442 TRP A O 1
ATOM 3430 N N . LYS A 1 443 ? -9.086 42.219 14.57 1 96.12 443 LYS A N 1
ATOM 3431 C CA . LYS A 1 443 ? -8.195 42.812 15.57 1 96.12 443 LYS A CA 1
ATOM 3432 C C . LYS A 1 443 ? -7.57 41.719 16.453 1 96.12 443 LYS A C 1
ATOM 3434 O O . LYS A 1 443 ? -8.242 40.75 16.844 1 96.12 443 LYS A O 1
ATOM 3439 N N . TYR A 1 444 ? -6.301 41.812 16.641 1 96.94 444 TYR A N 1
ATOM 3440 C CA . TYR A 1 444 ? -5.602 40.906 17.547 1 96.94 444 TYR A CA 1
ATOM 3441 C C . TYR A 1 444 ? -5.625 41.438 18.969 1 96.94 444 TYR A C 1
ATOM 3443 O O . TYR A 1 444 ? -5.305 42.594 19.219 1 96.94 444 TYR A O 1
ATOM 3451 N N . VAL A 1 445 ? -6.016 40.625 19.906 1 96.44 445 VAL A N 1
ATOM 3452 C CA . VAL A 1 445 ? -6.023 40.969 21.328 1 96.44 445 VAL A CA 1
ATOM 3453 C C . VAL A 1 445 ? -4.957 40.125 22.047 1 96.44 445 VAL A C 1
ATOM 3455 O O . VAL A 1 445 ? -5.016 38.906 22.062 1 96.44 445 VAL A O 1
ATOM 3458 N N . GLU A 1 446 ? -4.043 40.781 22.688 1 95.25 446 GLU A N 1
ATOM 3459 C CA . GLU A 1 446 ? -2.934 40.125 23.375 1 95.25 446 GLU A CA 1
ATOM 3460 C C . GLU A 1 446 ? -3.41 39.406 24.641 1 95.25 446 GLU A C 1
ATOM 3462 O O . GLU A 1 446 ? -4.469 39.719 25.188 1 95.25 446 GLU A O 1
ATOM 3467 N N . SER A 1 447 ? -2.57 38.406 24.938 1 92.38 447 SER A N 1
ATOM 3468 C CA . SER A 1 447 ? -2.812 37.719 26.203 1 92.38 447 SER A CA 1
ATOM 3469 C C . SER A 1 447 ? -2.613 38.656 27.375 1 92.38 447 SER A C 1
ATOM 3471 O O . SER A 1 447 ? -1.604 39.375 27.453 1 92.38 447 SER A O 1
ATOM 3473 N N . THR A 1 448 ? -3.645 38.781 28.234 1 87.69 448 THR A N 1
ATOM 3474 C CA . THR A 1 448 ? -3.568 39.562 29.453 1 87.69 448 THR A CA 1
ATOM 3475 C C . THR A 1 448 ? -4.051 38.781 30.656 1 87.69 448 THR A C 1
ATOM 3477 O O . THR A 1 448 ? -5.055 38.062 30.578 1 87.69 448 THR A O 1
ATOM 3480 N N . ASN A 1 449 ? -3.33 38.875 31.844 1 85.94 449 ASN A N 1
ATOM 3481 C CA . ASN A 1 449 ? -3.715 38.281 33.125 1 85.94 449 ASN A CA 1
ATOM 3482 C C . ASN A 1 449 ? -4.07 36.781 32.969 1 85.94 449 ASN A C 1
ATOM 3484 O O . ASN A 1 449 ? -5.117 36.344 33.469 1 85.94 449 ASN A O 1
ATOM 3488 N N . GLY A 1 450 ? -3.281 36.125 32.125 1 86.69 450 GLY A N 1
ATOM 3489 C CA . GLY A 1 450 ? -3.471 34.688 32.031 1 86.69 450 GLY A CA 1
ATOM 3490 C C . GLY A 1 450 ? -4.5 34.281 31 1 86.69 450 GLY A C 1
ATOM 3491 O O . GLY A 1 450 ? -4.715 33.094 30.766 1 86.69 450 GLY A O 1
ATOM 3492 N N . ALA A 1 451 ? -5.18 35.188 30.422 1 92.19 451 ALA A N 1
ATOM 3493 C CA . ALA A 1 451 ? -6.16 34.875 29.391 1 92.19 451 ALA A CA 1
ATOM 3494 C C . ALA A 1 451 ? -5.473 34.625 28.047 1 92.19 451 ALA A C 1
ATOM 3496 O O . ALA A 1 451 ? -4.453 35.219 27.734 1 92.19 451 ALA A O 1
ATOM 3497 N N . ARG A 1 452 ? -6.035 33.75 27.328 1 95.19 452 ARG A N 1
ATOM 3498 C CA . ARG A 1 452 ? -5.5 33.375 26.016 1 95.19 452 ARG A CA 1
ATOM 3499 C C . ARG A 1 452 ? -5.684 34.469 25 1 95.19 452 ARG A C 1
ATOM 3501 O O . ARG A 1 452 ? -6.715 35.156 24.984 1 95.19 452 ARG A O 1
ATOM 3508 N N . ALA A 1 453 ? -4.629 34.812 24.188 1 97.19 453 ALA A N 1
ATOM 3509 C CA . ALA A 1 453 ? -4.738 35.781 23.078 1 97.19 453 ALA A CA 1
ATOM 3510 C C . ALA A 1 453 ? -5.703 35.25 22.016 1 97.19 453 ALA A C 1
ATOM 3512 O O . ALA A 1 453 ? -5.984 34.062 21.938 1 97.19 453 ALA A O 1
ATOM 3513 N N . TYR A 1 454 ? -6.301 36.188 21.219 1 97.56 454 TYR A N 1
ATOM 3514 C CA . TYR A 1 454 ? -7.258 35.812 20.188 1 97.56 454 TYR A CA 1
ATOM 3515 C C . TYR A 1 454 ? -7.379 36.875 19.125 1 97.56 454 TYR A C 1
ATOM 3517 O O . TYR A 1 454 ? -6.895 38 19.297 1 97.56 454 TYR A O 1
ATOM 3525 N N . TRP A 1 455 ? -7.848 36.5 17.953 1 97.94 455 TRP A N 1
ATOM 3526 C CA . TRP A 1 455 ? -8.289 37.406 16.891 1 97.94 455 TRP A CA 1
ATOM 3527 C C . TRP A 1 455 ? -9.805 37.594 16.938 1 97.94 455 TRP A C 1
ATOM 3529 O O . TRP A 1 455 ? -10.547 36.625 17.141 1 97.94 455 TRP A O 1
ATOM 3539 N N . VAL A 1 456 ? -10.227 38.812 16.781 1 97.81 456 VAL A N 1
ATOM 3540 C CA . VAL A 1 456 ? -11.664 39.062 16.891 1 97.81 456 VAL A CA 1
ATOM 3541 C C . VAL A 1 456 ? -12.125 39.906 15.711 1 97.81 456 VAL A C 1
ATOM 3543 O O . VAL A 1 456 ? -11.414 40.812 15.266 1 97.81 456 VAL A O 1
ATOM 3546 N N . LYS A 1 457 ? -13.203 39.562 15.125 1 97.19 457 LYS A N 1
ATOM 3547 C CA . LYS A 1 457 ? -13.898 40.312 14.102 1 97.19 457 LYS A CA 1
ATOM 3548 C C . LYS A 1 457 ? -15.312 40.688 14.539 1 97.19 457 LYS A C 1
ATOM 3550 O O . LYS A 1 457 ? -16.078 39.812 14.945 1 97.19 457 LYS A O 1
ATOM 3555 N N . GLY A 1 458 ? -15.586 42 14.336 1 94 458 GLY A N 1
ATOM 3556 C CA . GLY A 1 458 ? -16.891 42.469 14.773 1 94 458 GLY A CA 1
ATOM 3557 C C . GLY A 1 458 ? -16.938 42.812 16.25 1 94 458 GLY A C 1
ATOM 3558 O O . GLY A 1 458 ? -15.891 43.031 16.875 1 94 458 GLY A O 1
ATOM 3559 N N . SER A 1 459 ? -18.25 43.219 16.734 1 90.5 459 SER A N 1
ATOM 3560 C CA . SER A 1 459 ? -18.422 43.625 18.125 1 90.5 459 SER A CA 1
ATOM 3561 C C . SER A 1 459 ? -19.703 43.031 18.719 1 90.5 459 SER A C 1
ATOM 3563 O O . SER A 1 459 ? -20.594 42.625 18 1 90.5 459 SER A O 1
ATOM 3565 N N . GLY A 1 460 ? -19.688 42.875 20.031 1 88.31 460 GLY A N 1
ATOM 3566 C CA . GLY A 1 460 ? -20.875 42.438 20.75 1 88.31 460 GLY A CA 1
ATOM 3567 C C . GLY A 1 460 ? -21.094 40.938 20.656 1 88.31 460 GLY A C 1
ATOM 3568 O O . GLY A 1 460 ? -20.125 40.156 20.672 1 88.31 460 GLY A O 1
ATOM 3569 N N . GLU A 1 461 ? -22.312 40.469 20.672 1 86.88 461 GLU A N 1
ATOM 3570 C CA . GLU A 1 461 ? -22.688 39.062 20.719 1 86.88 461 GLU A CA 1
ATOM 3571 C C . GLU A 1 461 ? -22.438 38.375 19.375 1 86.88 461 GLU A C 1
ATOM 3573 O O . GLU A 1 461 ? -22.266 37.156 19.312 1 86.88 461 GLU A O 1
ATOM 3578 N N . GLY A 1 462 ? -22.266 39.094 18.391 1 89.69 462 GLY A N 1
ATOM 3579 C CA . GLY A 1 462 ? -22.094 38.531 17.047 1 89.69 462 GLY A CA 1
ATOM 3580 C C . GLY A 1 462 ? -20.641 38.5 16.609 1 89.69 462 GLY A C 1
ATOM 3581 O O . GLY A 1 462 ? -20.328 38.062 15.492 1 89.69 462 GLY A O 1
ATOM 3582 N N . ALA A 1 463 ? -19.781 38.812 17.531 1 95.38 463 ALA A N 1
ATOM 3583 C CA . ALA A 1 463 ? -18.359 38.844 17.188 1 95.38 463 ALA A CA 1
ATOM 3584 C C . ALA A 1 463 ? -17.828 37.438 16.969 1 95.38 463 ALA A C 1
ATOM 3586 O O . ALA A 1 463 ? -18.234 36.5 17.672 1 95.38 463 ALA A O 1
ATOM 3587 N N . ILE A 1 464 ? -17.031 37.281 15.984 1 96.94 464 ILE A N 1
ATOM 3588 C CA . ILE A 1 464 ? -16.312 36.031 15.742 1 96.94 464 ILE A CA 1
ATOM 3589 C C . ILE A 1 464 ? -14.961 36.094 16.438 1 96.94 464 ILE A C 1
ATOM 3591 O O . ILE A 1 464 ? -14.188 37.031 16.266 1 96.94 464 ILE A O 1
ATOM 3595 N N . VAL A 1 465 ? -14.672 35.094 17.266 1 97.44 465 VAL A N 1
ATOM 3596 C CA . VAL A 1 465 ? -13.422 35.031 18.016 1 97.44 465 VAL A CA 1
ATOM 3597 C C . VAL A 1 465 ? -12.664 33.75 17.656 1 97.44 465 VAL A C 1
ATOM 3599 O O . VAL A 1 465 ? -13.211 32.656 17.734 1 97.44 465 VAL A O 1
ATOM 3602 N N . LEU A 1 466 ? -11.461 33.906 17.203 1 98.25 466 LEU A N 1
ATOM 3603 C CA . LEU A 1 466 ? -10.539 32.781 16.984 1 98.25 466 LEU A CA 1
ATOM 3604 C C . LEU A 1 466 ? -9.398 32.812 17.984 1 98.25 466 LEU A C 1
ATOM 3606 O O . LEU A 1 466 ? -8.547 33.719 17.938 1 98.25 466 LEU A O 1
ATOM 3610 N N . ASN A 1 467 ? -9.336 31.844 18.844 1 97.81 467 ASN A N 1
ATOM 3611 C CA . ASN A 1 467 ? -8.289 31.781 19.859 1 97.81 467 ASN A CA 1
ATOM 3612 C C . ASN A 1 467 ? -6.922 31.516 19.25 1 97.81 467 ASN A C 1
ATOM 3614 O O . ASN A 1 467 ? -6.82 30.875 18.203 1 97.81 467 ASN A O 1
ATOM 3618 N N . GLU A 1 468 ? -5.926 32.062 19.859 1 98.12 468 GLU A N 1
ATOM 3619 C CA . GLU A 1 468 ? -4.562 31.688 19.5 1 98.12 468 GLU A CA 1
ATOM 3620 C C . GLU A 1 468 ? -4.266 30.25 19.938 1 98.12 468 GLU A C 1
ATOM 3622 O O . GLU A 1 468 ? -4.59 29.859 21.047 1 98.12 468 GLU A O 1
ATOM 3627 N N . TYR A 1 469 ? -3.746 29.484 19.047 1 98.31 469 TYR A N 1
ATOM 3628 C CA . TYR A 1 469 ? -3.328 28.125 19.359 1 98.31 469 TYR A CA 1
ATOM 3629 C C . TYR A 1 469 ? -2.248 28.125 20.438 1 98.31 469 TYR A C 1
ATOM 3631 O O . TYR A 1 469 ? -1.324 28.938 20.391 1 98.31 469 TYR A O 1
ATOM 3639 N N . LEU A 1 470 ? -2.355 27.266 21.453 1 97.56 470 LEU A N 1
ATOM 3640 C CA . LEU A 1 470 ? -1.345 27.094 22.484 1 97.56 470 LEU A CA 1
ATOM 3641 C C . LEU A 1 470 ? -0.439 25.906 22.172 1 97.56 470 LEU A C 1
ATOM 3643 O O . LEU A 1 470 ? -0.904 24.766 22.109 1 97.56 470 LEU A O 1
ATOM 3647 N N . ILE A 1 471 ? 0.861 26.156 21.969 1 97.56 471 ILE A N 1
ATOM 3648 C CA . ILE A 1 471 ? 1.832 25.078 21.781 1 97.56 471 ILE A CA 1
ATOM 3649 C C . ILE A 1 471 ? 1.917 24.234 23.047 1 97.56 471 ILE A C 1
ATOM 3651 O O . ILE A 1 471 ? 2.24 24.75 24.125 1 97.56 471 ILE A O 1
ATOM 3655 N N . PRO A 1 472 ? 1.689 22.953 22.891 1 95.81 472 PRO A N 1
ATOM 3656 C CA . PRO A 1 472 ? 1.544 22.141 24.094 1 95.81 472 PRO A CA 1
ATOM 3657 C C . PRO A 1 472 ? 2.873 21.875 24.812 1 95.81 472 PRO A C 1
ATOM 3659 O O . PRO A 1 472 ? 3.916 21.781 24.156 1 95.81 472 PRO A O 1
ATOM 3662 N N . LYS A 1 473 ? 2.773 21.812 26.141 1 92.81 473 LYS A N 1
ATOM 3663 C CA . LYS A 1 473 ? 3.863 21.266 26.938 1 92.81 473 LYS A CA 1
ATOM 3664 C C . LYS A 1 473 ? 3.764 19.75 27.047 1 92.81 473 LYS A C 1
ATOM 3666 O O . LYS A 1 473 ? 2.797 19.219 27.609 1 92.81 473 LYS A O 1
ATOM 3671 N N . LEU A 1 474 ? 4.637 19.094 26.344 1 89.44 474 LEU A N 1
ATOM 3672 C CA . LEU A 1 474 ? 4.555 17.641 26.328 1 89.44 474 LEU A CA 1
ATOM 3673 C C . LEU A 1 474 ? 5.703 17.016 27.125 1 89.44 474 LEU A C 1
ATOM 3675 O O . LEU A 1 474 ? 6.848 17.453 27 1 89.44 474 LEU A O 1
ATOM 3679 N N . GLU A 1 475 ? 5.41 16.312 28.25 1 74 475 GLU A N 1
ATOM 3680 C CA . GLU A 1 475 ? 6.434 15.703 29.094 1 74 475 GLU A CA 1
ATOM 3681 C C . GLU A 1 475 ? 6.621 14.234 28.75 1 74 475 GLU A C 1
ATOM 3683 O O . GLU A 1 475 ? 5.773 13.633 28.078 1 74 475 GLU A O 1
ATOM 3688 N N . GLU A 1 476 ? 7.75 13.758 29.188 1 64.5 476 GLU A N 1
ATOM 3689 C CA . GLU A 1 476 ? 8.32 12.453 28.844 1 64.5 476 GLU A CA 1
ATOM 3690 C C . GLU A 1 476 ? 7.336 11.328 29.141 1 64.5 476 GLU A C 1
ATOM 3692 O O . GLU A 1 476 ? 6.625 11.367 30.156 1 64.5 476 GLU A O 1
ATOM 3697 N N . PHE A 1 477 ? 6.949 10.711 28.031 1 57.59 477 PHE A N 1
ATOM 3698 C CA . PHE A 1 477 ? 6.215 9.461 28.219 1 57.59 477 PHE A CA 1
ATOM 3699 C C . PHE A 1 477 ? 7.125 8.375 28.781 1 57.59 477 PHE A C 1
ATOM 3701 O O . PHE A 1 477 ? 8.234 8.172 28.281 1 57.59 477 PHE A O 1
ATOM 3708 N N . ASP A 1 478 ? 7.109 7.91 30 1 55.09 478 ASP A N 1
ATOM 3709 C CA . ASP A 1 478 ? 7.938 6.945 30.719 1 55.09 478 ASP A CA 1
ATOM 3710 C C . ASP A 1 478 ? 8.211 5.715 29.859 1 55.09 478 ASP A C 1
ATOM 3712 O O . ASP A 1 478 ? 9.305 5.145 29.906 1 55.09 478 ASP A O 1
ATOM 3716 N N . GLN A 1 479 ? 7.266 5.113 29.219 1 52.81 479 GLN A N 1
ATOM 3717 C CA . GLN A 1 479 ? 7.297 3.729 28.766 1 52.81 479 GLN A CA 1
ATOM 3718 C C . GLN A 1 479 ? 8.219 3.568 27.562 1 52.81 479 GLN A C 1
ATOM 3720 O O . GLN A 1 479 ? 8.477 2.449 27.109 1 52.81 479 GLN A O 1
ATOM 3725 N N . SER A 1 480 ? 8.781 4.625 27 1 57.94 480 SER A N 1
ATOM 3726 C CA . SER A 1 480 ? 9.586 4.426 25.797 1 57.94 480 SER A CA 1
ATOM 3727 C C . SER A 1 480 ? 11.078 4.492 26.125 1 57.94 480 SER A C 1
ATOM 3729 O O . SER A 1 480 ? 11.898 4.777 25.25 1 57.94 480 SER A O 1
ATOM 3731 N N . VAL A 1 481 ? 11.391 4.07 27.359 1 61.12 481 VAL A N 1
ATOM 3732 C CA . VAL A 1 481 ? 12.797 4.152 27.75 1 61.12 481 VAL A CA 1
ATOM 3733 C C . VAL A 1 481 ? 13.602 3.08 27.016 1 61.12 481 VAL A C 1
ATOM 3735 O O . VAL A 1 481 ? 13.219 1.908 27 1 61.12 481 VAL A O 1
ATOM 3738 N N . GLY A 1 482 ? 14.555 3.506 26.266 1 74.25 482 GLY A N 1
ATOM 3739 C CA . GLY A 1 482 ? 15.508 2.676 25.547 1 74.25 482 GLY A CA 1
ATOM 3740 C C . GLY A 1 482 ? 15.203 2.57 24.062 1 74.25 482 GLY A C 1
ATOM 3741 O O . GLY A 1 482 ? 15.969 1.953 23.312 1 74.25 482 GLY A O 1
ATOM 3742 N N . HIS A 1 483 ? 14.062 3.258 23.719 1 85.94 483 HIS A N 1
ATOM 3743 C CA . HIS A 1 483 ? 13.742 3.219 22.297 1 85.94 483 HIS A CA 1
ATOM 3744 C C . HIS A 1 483 ? 13.992 4.574 21.641 1 85.94 483 HIS A C 1
ATOM 3746 O O . HIS A 1 483 ? 14.211 5.574 22.328 1 85.94 483 HIS A O 1
ATOM 3752 N N . ASP A 1 484 ? 14.062 4.598 20.328 1 91.19 484 ASP A N 1
ATOM 3753 C CA . ASP A 1 484 ? 14.312 5.809 19.562 1 91.19 484 ASP A CA 1
ATOM 3754 C C . ASP A 1 484 ? 13.031 6.621 19.375 1 91.19 484 ASP A C 1
ATOM 3756 O O . ASP A 1 484 ? 12.883 7.34 18.391 1 91.19 484 ASP A O 1
ATOM 3760 N N . HIS A 1 485 ? 12.141 6.68 20.359 1 91.94 485 HIS A N 1
ATOM 3761 C CA . HIS A 1 485 ? 10.875 7.402 20.219 1 91.94 485 HIS A CA 1
ATOM 3762 C C . HIS A 1 485 ? 11.008 8.836 20.719 1 91.94 485 HIS A C 1
ATOM 3764 O O . HIS A 1 485 ? 11.555 9.086 21.797 1 91.94 485 HIS A O 1
ATOM 3770 N N . TRP A 1 486 ? 10.539 9.781 19.891 1 93.19 486 TRP A N 1
ATOM 3771 C CA . TRP A 1 486 ? 10.5 11.18 20.297 1 93.19 486 TRP A CA 1
ATOM 3772 C C . TRP A 1 486 ? 9.508 11.383 21.438 1 93.19 486 TRP A C 1
ATOM 3774 O O . TRP A 1 486 ? 8.367 10.906 21.375 1 93.19 486 TRP A O 1
ATOM 3784 N N . GLN A 1 487 ? 9.93 12.18 22.516 1 89.88 487 GLN A N 1
ATOM 3785 C CA . GLN A 1 487 ? 9.117 12.234 23.719 1 89.88 487 GLN A CA 1
ATOM 3786 C C . GLN A 1 487 ? 8.953 13.672 24.203 1 89.88 487 GLN A C 1
ATOM 3788 O O . GLN A 1 487 ? 8.93 13.93 25.422 1 89.88 487 GLN A O 1
ATOM 3793 N N . SER A 1 488 ? 8.898 14.609 23.328 1 91.88 488 SER A N 1
ATOM 3794 C CA . SER A 1 488 ? 8.734 16.016 23.703 1 91.88 488 SER A CA 1
ATOM 3795 C C . SER A 1 488 ? 7.953 16.781 22.656 1 91.88 488 SER A C 1
ATOM 3797 O O . SER A 1 488 ? 7.496 16.203 21.656 1 91.88 488 SER A O 1
ATOM 3799 N N . SER A 1 489 ? 7.668 18.062 23.031 1 95.06 489 SER A N 1
ATOM 3800 C CA . SER A 1 489 ? 7.047 18.953 22.062 1 95.06 489 SER A CA 1
ATOM 3801 C C . SER A 1 489 ? 8.047 19.391 21 1 95.06 489 SER A C 1
ATOM 3803 O O . SER A 1 489 ? 8.992 20.125 21.297 1 95.06 489 SER A O 1
ATOM 3805 N N . LEU A 1 490 ? 7.805 18.984 19.812 1 95.88 490 LEU A N 1
ATOM 3806 C CA . LEU A 1 490 ? 8.711 19.328 18.719 1 95.88 490 LEU A CA 1
ATOM 3807 C C . LEU A 1 490 ? 8.656 20.828 18.422 1 95.88 490 LEU A C 1
ATOM 3809 O O . LEU A 1 490 ? 9.695 21.453 18.219 1 95.88 490 LEU A O 1
ATOM 3813 N N . GLU A 1 491 ? 7.48 21.453 18.5 1 96.56 491 GLU A N 1
ATOM 3814 C CA . GLU A 1 491 ? 7.316 22.875 18.234 1 96.56 491 GLU A CA 1
ATOM 3815 C C . GLU A 1 491 ? 8.109 23.719 19.219 1 96.56 491 GLU A C 1
ATOM 3817 O O . GLU A 1 491 ? 8.695 24.734 18.844 1 96.56 491 GLU A O 1
ATOM 3822 N N . ARG A 1 492 ? 8.141 23.328 20.375 1 95.56 492 ARG A N 1
ATOM 3823 C CA . ARG A 1 492 ? 8.781 24.125 21.406 1 95.56 492 ARG A CA 1
ATOM 3824 C C . ARG A 1 492 ? 10.297 24.109 21.25 1 95.56 492 ARG A C 1
ATOM 3826 O O . ARG A 1 492 ? 10.992 24.938 21.844 1 95.56 492 ARG A O 1
ATOM 3833 N N . THR A 1 493 ? 10.852 23.172 20.516 1 93.62 493 THR A N 1
ATOM 3834 C CA . THR A 1 493 ? 12.297 23.094 20.359 1 93.62 493 THR A CA 1
ATOM 3835 C C . THR A 1 493 ? 12.812 24.281 19.547 1 93.62 493 THR A C 1
ATOM 3837 O O . THR A 1 493 ? 14.008 24.609 19.594 1 93.62 493 THR A O 1
ATOM 3840 N N . PHE A 1 494 ? 11.938 24.938 18.734 1 93 494 PHE A N 1
ATOM 3841 C CA . PHE A 1 494 ? 12.484 26 17.891 1 93 494 PHE A CA 1
ATOM 3842 C C . PHE A 1 494 ? 11.562 27.203 17.875 1 93 494 PHE A C 1
ATOM 3844 O O . PHE A 1 494 ? 11.859 28.203 17.219 1 93 494 PHE A O 1
ATOM 3851 N N . ALA A 1 495 ? 10.398 27.188 18.625 1 95.56 495 ALA A N 1
ATOM 3852 C CA . ALA A 1 495 ? 9.602 28.406 18.781 1 95.56 495 ALA A CA 1
ATOM 3853 C C . ALA A 1 495 ? 10.375 29.469 19.547 1 95.56 495 ALA A C 1
ATOM 3855 O O . ALA A 1 495 ? 11.086 29.172 20.5 1 95.56 495 ALA A O 1
ATOM 3856 N N . PRO A 1 496 ? 10.219 30.75 19.094 1 94.94 496 PRO A N 1
ATOM 3857 C CA . PRO A 1 496 ? 10.93 31.828 19.797 1 94.94 496 PRO A CA 1
ATOM 3858 C C . PRO A 1 496 ? 10.594 31.891 21.281 1 94.94 496 PRO A C 1
ATOM 3860 O O . PRO A 1 496 ? 9.445 31.656 21.672 1 94.94 496 PRO A O 1
ATOM 3863 N N . LYS A 1 497 ? 11.578 32.281 22.047 1 94.06 497 LYS A N 1
ATOM 3864 C CA . LYS A 1 497 ? 11.445 32.312 23.5 1 94.06 497 LYS A CA 1
ATOM 3865 C C . LYS A 1 497 ? 10.336 33.281 23.922 1 94.06 497 LYS A C 1
ATOM 3867 O O . LYS A 1 497 ? 9.594 33 24.859 1 94.06 497 LYS A O 1
ATOM 3872 N N . ASP A 1 498 ? 10.273 34.375 23.297 1 92.94 498 ASP A N 1
ATOM 3873 C CA . ASP A 1 498 ? 9.266 35.375 23.656 1 92.94 498 ASP A CA 1
ATOM 3874 C C . ASP A 1 498 ? 7.859 34.844 23.422 1 92.94 498 ASP A C 1
ATOM 3876 O O . ASP A 1 498 ? 6.926 35.188 24.156 1 92.94 498 ASP A O 1
ATOM 3880 N N . VAL A 1 499 ? 7.664 34 22.406 1 95 499 VAL A N 1
ATOM 3881 C CA . VAL A 1 499 ? 6.371 33.406 22.125 1 95 499 VAL A CA 1
ATOM 3882 C C . VAL A 1 499 ? 6.047 32.344 23.188 1 95 499 VAL A C 1
ATOM 3884 O O . VAL A 1 499 ? 4.965 32.375 23.781 1 95 499 VAL A O 1
ATOM 3887 N N . VAL A 1 500 ? 7 31.469 23.484 1 95.19 500 VAL A N 1
ATOM 3888 C CA . VAL A 1 500 ? 6.793 30.375 24.422 1 95.19 500 VAL A CA 1
ATOM 3889 C C . VAL A 1 500 ? 6.543 30.922 25.812 1 95.19 500 VAL A C 1
ATOM 3891 O O . VAL A 1 500 ? 5.684 30.406 26.547 1 95.19 500 VAL A O 1
ATOM 3894 N N . ASP A 1 501 ? 7.27 31.969 26.188 1 93.5 501 ASP A N 1
ATOM 3895 C CA . ASP A 1 501 ? 7.109 32.594 27.516 1 93.5 501 ASP A CA 1
ATOM 3896 C C . ASP A 1 501 ? 5.699 33.125 27.688 1 93.5 501 ASP A C 1
ATOM 3898 O O . ASP A 1 501 ? 5.086 32.938 28.75 1 93.5 501 ASP A O 1
ATOM 3902 N N . LYS A 1 502 ? 5.223 33.812 26.719 1 92.25 502 LYS A N 1
ATOM 3903 C CA . LYS A 1 502 ? 3.871 34.375 26.766 1 92.25 502 LYS A CA 1
ATOM 3904 C C . LYS A 1 502 ? 2.826 33.25 26.859 1 92.25 502 LYS A C 1
ATOM 3906 O O . LYS A 1 502 ? 1.868 33.344 27.641 1 92.25 502 LYS A O 1
ATOM 3911 N N . GLN A 1 503 ? 3.029 32.219 26.062 1 94.44 503 GLN A N 1
ATOM 3912 C CA . GLN A 1 503 ? 2.09 31.125 26.047 1 94.44 503 GLN A CA 1
ATOM 3913 C C . GLN A 1 503 ? 2.102 30.359 27.375 1 94.44 503 GLN A C 1
ATOM 3915 O O . GLN A 1 503 ? 1.065 29.875 27.828 1 94.44 503 GLN A O 1
ATOM 3920 N N . ASP A 1 504 ? 3.256 30.25 28.031 1 93.5 504 ASP A N 1
ATOM 3921 C CA . ASP A 1 504 ? 3.391 29.531 29.297 1 93.5 504 ASP A CA 1
ATOM 3922 C C . ASP A 1 504 ? 2.631 30.25 30.422 1 93.5 504 ASP A C 1
ATOM 3924 O O . ASP A 1 504 ? 2.174 29.609 31.375 1 93.5 504 ASP A O 1
ATOM 3928 N N . THR A 1 505 ? 2.412 31.531 30.312 1 91.38 505 THR A N 1
ATOM 3929 C CA . THR A 1 505 ? 1.646 32.281 31.297 1 91.38 505 THR A CA 1
ATOM 3930 C C . THR A 1 505 ? 0.166 31.922 31.234 1 91.38 505 THR A C 1
ATOM 3932 O O . THR A 1 505 ? -0.541 31.984 32.25 1 91.38 505 THR A O 1
ATOM 3935 N N . VAL A 1 506 ? -0.227 31.531 30.094 1 91.5 506 VAL A N 1
ATOM 3936 C CA . VAL A 1 506 ? -1.624 31.172 29.859 1 91.5 506 VAL A CA 1
ATOM 3937 C C . VAL A 1 506 ? -1.871 29.734 30.312 1 91.5 506 VAL A C 1
ATOM 3939 O O . VAL A 1 506 ? -2.969 29.406 30.766 1 91.5 506 VAL A O 1
ATOM 3942 N N . GLN A 1 507 ? -0.887 28.844 30.172 1 88.94 507 GLN A N 1
ATOM 3943 C CA . GLN A 1 507 ? -1.043 27.406 30.422 1 88.94 507 GLN A CA 1
ATOM 3944 C C . GLN A 1 507 ? -0.73 27.078 31.875 1 88.94 507 GLN A C 1
ATOM 3946 O O . GLN A 1 507 ? -0.734 25.906 32.281 1 88.94 507 GLN A O 1
ATOM 3951 N N . ARG A 1 508 ? -0.489 28.031 32.812 1 75.25 508 ARG A N 1
ATOM 3952 C CA . A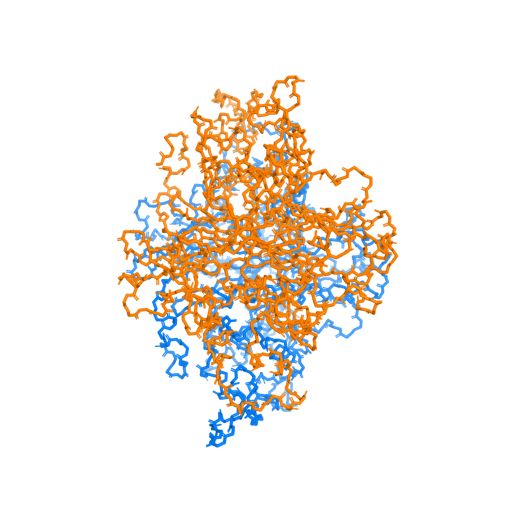RG A 1 508 ? -0.294 27.828 34.25 1 75.25 508 ARG A CA 1
ATOM 3953 C C . ARG A 1 508 ? -1.624 27.578 34.938 1 75.25 508 ARG A C 1
ATOM 3955 O O . ARG A 1 508 ? -2.656 28.109 34.531 1 75.25 508 ARG A O 1
ATOM 3962 N N . MET B 1 1 ? 22.516 -11.555 11.227 1 43.16 1 MET B N 1
ATOM 3963 C CA . MET B 1 1 ? 22.469 -10.109 11.023 1 43.16 1 MET B CA 1
ATOM 3964 C C . MET B 1 1 ? 23.781 -9.609 10.43 1 43.16 1 MET B C 1
ATOM 3966 O O . MET B 1 1 ? 24.859 -10.016 10.867 1 43.16 1 MET B O 1
ATOM 3970 N N . ASN B 1 2 ? 23.75 -9.211 9.148 1 49.78 2 ASN B N 1
ATOM 3971 C CA . ASN B 1 2 ? 24.969 -8.773 8.477 1 49.78 2 ASN B CA 1
ATOM 3972 C C . ASN B 1 2 ? 25.672 -7.664 9.25 1 49.78 2 ASN B C 1
ATOM 3974 O O . ASN B 1 2 ? 25.078 -6.629 9.547 1 49.78 2 ASN B O 1
ATOM 3978 N N . SER B 1 3 ? 26.859 -7.844 9.828 1 63.62 3 SER B N 1
ATOM 3979 C CA . SER B 1 3 ? 27.703 -7.066 10.727 1 63.62 3 SER B CA 1
ATOM 3980 C C . SER B 1 3 ? 28.016 -5.695 10.141 1 63.62 3 SER B C 1
ATOM 3982 O O . SER B 1 3 ? 28.328 -4.754 10.875 1 63.62 3 SER B O 1
ATOM 3984 N N . GLU B 1 4 ? 27.734 -5.52 8.898 1 76.75 4 GLU B N 1
ATOM 3985 C CA . GLU B 1 4 ? 28.141 -4.242 8.32 1 76.75 4 GLU B CA 1
ATOM 3986 C C . GLU B 1 4 ? 26.969 -3.254 8.289 1 76.75 4 GLU B C 1
ATOM 3988 O O . GLU B 1 4 ? 27.188 -2.047 8.156 1 76.75 4 GLU B O 1
ATOM 3993 N N . CYS B 1 5 ? 25.781 -3.719 8.539 1 88.62 5 CYS B N 1
ATOM 3994 C CA . CYS B 1 5 ? 24.625 -2.842 8.477 1 88.62 5 CYS B CA 1
ATOM 3995 C C . CYS B 1 5 ? 24.359 -2.189 9.836 1 88.62 5 CYS B C 1
ATOM 3997 O O . CYS B 1 5 ? 23.688 -2.771 10.688 1 88.62 5 CYS B O 1
ATOM 3999 N N . ASN B 1 6 ? 24.812 -0.975 9.969 1 87.94 6 ASN B N 1
ATOM 4000 C CA . ASN B 1 6 ? 24.641 -0.232 11.211 1 87.94 6 ASN B CA 1
ATOM 4001 C C . ASN B 1 6 ? 23.156 0.085 11.461 1 87.94 6 ASN B C 1
ATOM 4003 O O . ASN B 1 6 ? 22.734 0.218 12.609 1 87.94 6 ASN B O 1
ATOM 4007 N N . ALA B 1 7 ? 22.453 0.173 10.391 1 86.06 7 ALA B N 1
ATOM 4008 C CA . ALA B 1 7 ? 21.031 0.478 10.523 1 86.06 7 ALA B CA 1
ATOM 4009 C C . ALA B 1 7 ? 20.312 -0.612 11.312 1 86.06 7 ALA B C 1
ATOM 4011 O O . ALA B 1 7 ? 19.484 -0.318 12.18 1 86.06 7 ALA B O 1
ATOM 4012 N N . CYS B 1 8 ? 20.641 -1.85 11.117 1 88.69 8 CYS B N 1
ATOM 4013 C CA . CYS B 1 8 ? 19.953 -2.967 11.75 1 88.69 8 CYS B CA 1
ATOM 4014 C C . CYS B 1 8 ? 20.234 -3.008 13.25 1 88.69 8 CYS B C 1
ATOM 4016 O O . CYS B 1 8 ? 19.422 -3.52 14.023 1 88.69 8 CYS B O 1
ATOM 4018 N N . THR B 1 9 ? 21.328 -2.451 13.633 1 86.19 9 THR B N 1
ATOM 4019 C CA . THR B 1 9 ? 21.719 -2.52 15.039 1 86.19 9 THR B CA 1
ATOM 4020 C C . THR B 1 9 ? 21.438 -1.191 15.734 1 86.19 9 THR B C 1
ATOM 4022 O O . THR B 1 9 ? 21.656 -1.065 16.938 1 86.19 9 THR B O 1
ATOM 4025 N N . SER B 1 10 ? 20.953 -0.309 14.969 1 86.31 10 SER B N 1
ATOM 4026 C CA . SER B 1 10 ? 20.672 1.002 15.547 1 86.31 10 SER B CA 1
ATOM 4027 C C . SER B 1 10 ? 19.453 0.959 16.453 1 86.31 10 SER B C 1
ATOM 4029 O O . SER B 1 10 ? 18.594 0.079 16.312 1 86.31 10 SER B O 1
ATOM 4031 N N . VAL B 1 11 ? 19.344 1.933 17.297 1 81.06 11 VAL B N 1
ATOM 4032 C CA . VAL B 1 11 ? 18.219 2.059 18.219 1 81.06 11 VAL B CA 1
ATOM 4033 C C . VAL B 1 11 ? 16.938 2.365 17.438 1 81.06 11 VAL B C 1
ATOM 4035 O O . VAL B 1 11 ? 15.836 2.07 17.891 1 81.06 11 VAL B O 1
ATOM 4038 N N . GLN B 1 12 ? 17.109 2.869 16.297 1 83.44 12 GLN B N 1
ATOM 4039 C CA . GLN B 1 12 ? 15.969 3.223 15.453 1 83.44 12 GLN B CA 1
ATOM 4040 C C . GLN B 1 12 ? 15.203 1.978 15.016 1 83.44 12 GLN B C 1
ATOM 4042 O O . GLN B 1 12 ? 13.977 1.997 14.914 1 83.44 12 GLN B O 1
ATOM 4047 N N . PHE B 1 13 ? 15.93 0.883 14.82 1 85.75 13 PHE B N 1
ATOM 4048 C CA . PHE B 1 13 ? 15.281 -0.272 14.211 1 85.75 13 PHE B CA 1
ATOM 4049 C C . PHE B 1 13 ? 15.352 -1.482 15.133 1 85.75 13 PHE B C 1
ATOM 4051 O O . PHE B 1 13 ? 14.719 -2.508 14.875 1 85.75 13 PHE B O 1
ATOM 4058 N N . SER B 1 14 ? 16.094 -1.426 16.25 1 79.38 14 SER B N 1
ATOM 4059 C CA . SER B 1 14 ? 16.328 -2.57 17.125 1 79.38 14 SER B CA 1
ATOM 4060 C C . SER B 1 14 ? 15.039 -3.047 17.781 1 79.38 14 SER B C 1
ATOM 4062 O O . SER B 1 14 ? 14.93 -4.211 18.172 1 79.38 14 SER B O 1
ATOM 4064 N N . GLY B 1 15 ? 14.047 -2.275 17.875 1 84.81 15 GLY B N 1
ATOM 4065 C CA . GLY B 1 15 ? 12.797 -2.676 18.516 1 84.81 15 GLY B CA 1
ATOM 4066 C C . GLY B 1 15 ? 11.781 -3.225 17.531 1 84.81 15 GLY B C 1
ATOM 4067 O O . GLY B 1 15 ? 10.625 -3.449 17.891 1 84.81 15 GLY B O 1
ATOM 4068 N N . ASN B 1 16 ? 12.211 -3.613 16.359 1 90.5 16 ASN B N 1
ATOM 4069 C CA . ASN B 1 16 ? 11.297 -4.082 15.32 1 90.5 16 ASN B CA 1
ATOM 4070 C C . ASN B 1 16 ? 10.57 -5.352 15.742 1 90.5 16 ASN B C 1
ATOM 4072 O O . ASN B 1 16 ? 11.18 -6.258 16.312 1 90.5 16 ASN B O 1
ATOM 4076 N N . VAL B 1 17 ? 9.258 -5.328 15.562 1 93.69 17 VAL B N 1
ATOM 4077 C CA . VAL B 1 17 ? 8.461 -6.539 15.719 1 93.69 17 VAL B CA 1
ATOM 4078 C C . VAL B 1 17 ? 8.414 -7.301 14.391 1 93.69 17 VAL B C 1
ATOM 4080 O O . VAL B 1 17 ? 7.945 -6.77 13.383 1 93.69 17 VAL B O 1
ATOM 4083 N N . LYS B 1 18 ? 8.891 -8.531 14.469 1 95.12 18 LYS B N 1
ATOM 4084 C CA . LYS B 1 18 ? 9.008 -9.328 13.25 1 95.12 18 LYS B CA 1
ATOM 4085 C C . LYS B 1 18 ? 7.66 -9.445 12.539 1 95.12 18 LYS B C 1
ATOM 4087 O O . LYS B 1 18 ? 6.637 -9.688 13.188 1 95.12 18 LYS B O 1
ATOM 4092 N N . LYS B 1 19 ? 7.633 -9.305 11.242 1 97.5 19 LYS B N 1
ATOM 4093 C CA . LYS B 1 19 ? 6.434 -9.422 10.414 1 97.5 19 LYS B CA 1
ATOM 4094 C C . LYS B 1 19 ? 6.781 -9.906 9.008 1 97.5 19 LYS B C 1
ATOM 4096 O O . LYS B 1 19 ? 7.957 -10 8.648 1 97.5 19 LYS B O 1
ATOM 4101 N N . ARG B 1 20 ? 5.785 -10.32 8.328 1 98.38 20 ARG B N 1
ATOM 4102 C CA . ARG B 1 20 ? 5.91 -10.648 6.914 1 98.38 20 ARG B CA 1
ATOM 4103 C C . ARG B 1 20 ? 5.273 -9.57 6.043 1 98.38 20 ARG B C 1
ATOM 4105 O O . ARG B 1 20 ? 4.109 -9.219 6.238 1 98.38 20 ARG B O 1
ATOM 4112 N N . LEU B 1 21 ? 6.078 -8.992 5.191 1 98.69 21 LEU B N 1
ATOM 4113 C CA . LEU B 1 21 ? 5.59 -7.996 4.246 1 98.69 21 LEU B CA 1
ATOM 4114 C C . LEU B 1 21 ? 5.328 -8.625 2.881 1 98.69 21 LEU B C 1
ATOM 4116 O O . LEU B 1 21 ? 6.25 -9.141 2.246 1 98.69 21 LEU B O 1
ATOM 4120 N N . ILE B 1 22 ? 4.074 -8.625 2.436 1 98.88 22 ILE B N 1
ATOM 4121 C CA . ILE B 1 22 ? 3.652 -9.289 1.205 1 98.88 22 ILE B CA 1
ATOM 4122 C C . ILE B 1 22 ? 3.227 -8.242 0.176 1 98.88 22 ILE B C 1
ATOM 4124 O O . ILE B 1 22 ? 2.307 -7.457 0.423 1 98.88 22 ILE B O 1
ATOM 4128 N N . VAL B 1 23 ? 3.91 -8.203 -0.958 1 98.5 23 VAL B N 1
ATOM 4129 C CA . VAL B 1 23 ? 3.592 -7.281 -2.045 1 98.5 23 VAL B CA 1
ATOM 4130 C C . VAL B 1 23 ? 2.93 -8.047 -3.189 1 98.5 23 VAL B C 1
ATOM 4132 O O . VAL B 1 23 ? 3.492 -9.008 -3.709 1 98.5 23 VAL B O 1
ATOM 4135 N N . CYS B 1 24 ? 1.747 -7.633 -3.574 1 97.31 24 CYS B N 1
ATOM 4136 C CA . CYS B 1 24 ? 0.995 -8.25 -4.66 1 97.31 24 CYS B CA 1
ATOM 4137 C C . CYS B 1 24 ? 0.772 -7.262 -5.797 1 97.31 24 CYS B C 1
ATOM 4139 O O . CYS B 1 24 ? 0.015 -6.301 -5.652 1 97.31 24 CYS B O 1
ATOM 4141 N N . CYS B 1 25 ? 1.394 -7.547 -6.957 1 93.31 25 CYS B N 1
ATOM 4142 C CA . CYS B 1 25 ? 1.305 -6.711 -8.148 1 93.31 25 CYS B CA 1
ATOM 4143 C C . CYS B 1 25 ? 0.416 -7.355 -9.203 1 93.31 25 CYS B C 1
ATOM 4145 O O . CYS B 1 25 ? 0.812 -8.336 -9.836 1 93.31 25 CYS B O 1
ATOM 4147 N N . ASP B 1 26 ? -0.699 -6.691 -9.422 1 90.12 26 ASP B N 1
ATOM 4148 C CA . ASP B 1 26 ? -1.646 -7.266 -10.367 1 90.12 26 ASP B CA 1
ATOM 4149 C C . ASP B 1 26 ? -1.548 -6.578 -11.727 1 90.12 26 ASP B C 1
ATOM 4151 O O . ASP B 1 26 ? -1.368 -5.359 -11.797 1 90.12 26 ASP B O 1
ATOM 4155 N N . GLY B 1 27 ? -1.505 -7.316 -12.766 1 77.69 27 GLY B N 1
ATOM 4156 C CA . GLY B 1 27 ? -1.442 -6.75 -14.102 1 77.69 27 GLY B CA 1
ATOM 4157 C C . GLY B 1 27 ? -2.785 -6.246 -14.602 1 77.69 27 GLY B C 1
ATOM 4158 O O . GLY B 1 27 ? -2.855 -5.559 -15.617 1 77.69 27 GLY B O 1
ATOM 4159 N N . THR B 1 28 ? -3.814 -6.617 -13.922 1 68.25 28 THR B N 1
ATOM 4160 C CA . THR B 1 28 ? -5.176 -6.266 -14.312 1 68.25 28 THR B CA 1
ATOM 4161 C C . THR B 1 28 ? -5.812 -5.336 -13.281 1 68.25 28 THR B C 1
ATOM 4163 O O . THR B 1 28 ? -5.242 -5.109 -12.211 1 68.25 28 THR B O 1
ATOM 4166 N N . PHE B 1 29 ? -6.938 -4.723 -13.773 1 59.81 29 PHE B N 1
ATOM 4167 C CA . PHE B 1 29 ? -7.734 -3.973 -12.805 1 59.81 29 PHE B CA 1
ATOM 4168 C C . PHE B 1 29 ? -8.516 -4.918 -11.906 1 59.81 29 PHE B C 1
ATOM 4170 O O . PHE B 1 29 ? -8.828 -6.047 -12.297 1 59.81 29 PHE B O 1
ATOM 4177 N N . ASN B 1 30 ? -8.539 -4.656 -10.734 1 64.44 30 ASN B N 1
ATOM 4178 C CA . ASN B 1 30 ? -9.344 -5.418 -9.781 1 64.44 30 ASN B CA 1
ATOM 4179 C C . ASN B 1 30 ? -10.43 -4.551 -9.156 1 64.44 30 ASN B C 1
ATOM 4181 O O . ASN B 1 30 ? -10.164 -3.432 -8.719 1 64.44 30 ASN B O 1
ATOM 4185 N N . SER B 1 31 ? -11.617 -5.09 -9.219 1 55.56 31 SER B N 1
ATOM 4186 C CA . SER B 1 31 ? -12.789 -4.414 -8.68 1 55.56 31 SER B CA 1
ATOM 4187 C C . SER B 1 31 ? -12.516 -3.854 -7.285 1 55.56 31 SER B C 1
ATOM 4189 O O . SER B 1 31 ? -12.93 -2.738 -6.965 1 55.56 31 SER B O 1
ATOM 4191 N N . ALA B 1 32 ? -11.852 -4.629 -6.527 1 55.78 32 ALA B N 1
ATOM 4192 C CA . ALA B 1 32 ? -11.609 -4.262 -5.133 1 55.78 32 ALA B CA 1
ATOM 4193 C C . ALA B 1 32 ? -10.719 -3.029 -5.035 1 55.78 32 ALA B C 1
ATOM 4195 O O . ALA B 1 32 ? -10.734 -2.318 -4.027 1 55.78 32 ALA B O 1
ATOM 4196 N N . ASP B 1 33 ? -10.023 -2.779 -6.098 1 55.38 33 ASP B N 1
ATOM 4197 C CA . ASP B 1 33 ? -9.031 -1.716 -6.059 1 55.38 33 ASP B CA 1
ATOM 4198 C C . ASP B 1 33 ? -9.523 -0.471 -6.789 1 55.38 33 ASP B C 1
ATOM 4200 O O . ASP B 1 33 ? -9.18 0.653 -6.418 1 55.38 33 ASP B O 1
ATOM 4204 N N . THR B 1 34 ? -10.422 -0.76 -7.812 1 57.81 34 THR B N 1
ATOM 4205 C CA . THR B 1 34 ? -10.781 0.375 -8.656 1 57.81 34 THR B CA 1
ATOM 4206 C C . THR B 1 34 ? -12.266 0.702 -8.516 1 57.81 34 THR B C 1
ATOM 4208 O O . THR B 1 34 ? -12.719 1.758 -8.961 1 57.81 34 THR B O 1
ATOM 4211 N N . GLY B 1 35 ? -13 -0.155 -7.84 1 56.5 35 GLY B N 1
ATOM 4212 C CA . GLY B 1 35 ? -14.438 0.03 -7.719 1 56.5 35 GLY B CA 1
ATOM 4213 C C . GLY B 1 35 ? -15.188 -0.294 -8.992 1 56.5 35 GLY B C 1
ATOM 4214 O O . GLY B 1 35 ? -16.281 0.215 -9.219 1 56.5 35 GLY B O 1
ATOM 4215 N N . THR B 1 36 ? -14.469 -1.094 -9.797 1 61.84 36 THR B N 1
ATOM 4216 C CA . THR B 1 36 ? -15.07 -1.468 -11.07 1 61.84 36 THR B CA 1
ATOM 4217 C C . THR B 1 36 ? -15.586 -2.904 -11.031 1 61.84 36 THR B C 1
ATOM 4219 O O . THR B 1 36 ? -15.383 -3.609 -10.039 1 61.84 36 THR B O 1
ATOM 4222 N N . ASP B 1 37 ? -16.344 -3.232 -12.023 1 67.75 37 ASP B N 1
ATOM 4223 C CA . ASP B 1 37 ? -16.969 -4.551 -12.07 1 67.75 37 ASP B CA 1
ATOM 4224 C C . ASP B 1 37 ? -16.016 -5.59 -12.633 1 67.75 37 ASP B C 1
ATOM 4226 O O . ASP B 1 37 ? -16.344 -6.316 -13.578 1 67.75 37 ASP B O 1
ATOM 4230 N N . ASP B 1 38 ? -14.805 -5.629 -12.016 1 71 38 ASP B N 1
ATOM 4231 C CA . ASP B 1 38 ? -13.812 -6.598 -12.469 1 71 38 ASP B CA 1
ATOM 4232 C C . ASP B 1 38 ? -13.812 -7.84 -11.586 1 71 38 ASP B C 1
ATOM 4234 O O . ASP B 1 38 ? -14.195 -7.773 -10.414 1 71 38 ASP B O 1
ATOM 4238 N N . TYR B 1 39 ? -13.461 -8.93 -12.242 1 78.25 39 TYR B N 1
ATOM 4239 C CA . TYR B 1 39 ? -13.352 -10.203 -11.547 1 78.25 39 TYR B CA 1
ATOM 4240 C C . TYR B 1 39 ? -11.945 -10.398 -10.984 1 78.25 39 TYR B C 1
ATOM 4242 O O . TYR B 1 39 ? -10.984 -9.789 -11.469 1 78.25 39 TYR B O 1
ATOM 4250 N N . SER B 1 40 ? -11.852 -11.195 -9.992 1 83.06 40 SER B N 1
ATOM 4251 C CA . SER B 1 40 ? -10.602 -11.305 -9.25 1 83.06 40 SER B CA 1
ATOM 4252 C C . SER B 1 40 ? -9.594 -12.164 -9.992 1 83.06 40 SER B C 1
ATOM 4254 O O . SER B 1 40 ? -9.914 -13.273 -10.438 1 83.06 40 SER B O 1
ATOM 4256 N N . SER B 1 41 ? -8.383 -11.672 -10.172 1 90.44 41 SER B N 1
ATOM 4257 C CA . SER B 1 41 ? -7.238 -12.461 -10.625 1 90.44 41 SER B CA 1
ATOM 4258 C C . SER B 1 41 ? -6.738 -13.391 -9.516 1 90.44 41 SER B C 1
ATOM 4260 O O . SER B 1 41 ? -7.207 -13.32 -8.383 1 90.44 41 SER B O 1
ATOM 4262 N N . ASN B 1 42 ? -5.84 -14.312 -9.891 1 95.06 42 ASN B N 1
ATOM 4263 C CA . ASN B 1 42 ? -5.25 -15.18 -8.875 1 95.06 42 ASN B CA 1
ATOM 4264 C C . ASN B 1 42 ? -4.41 -14.383 -7.879 1 95.06 42 ASN B C 1
ATOM 4266 O O . ASN B 1 42 ? -4.266 -14.789 -6.723 1 95.06 42 ASN B O 1
ATOM 4270 N N . VAL B 1 43 ? -3.85 -13.227 -8.305 1 95.56 43 VAL B N 1
ATOM 4271 C CA . VAL B 1 43 ? -3.137 -12.359 -7.371 1 95.56 43 VAL B CA 1
ATOM 4272 C C . VAL B 1 43 ? -4.113 -11.797 -6.34 1 95.56 43 VAL B C 1
ATOM 4274 O O . VAL B 1 43 ? -3.836 -11.812 -5.141 1 95.56 43 VAL B O 1
ATOM 4277 N N . ALA B 1 44 ? -5.238 -11.305 -6.812 1 92.31 44 ALA B N 1
ATOM 4278 C CA . ALA B 1 44 ? -6.254 -10.766 -5.91 1 92.31 44 ALA B CA 1
ATOM 4279 C C . ALA B 1 44 ? -6.781 -11.844 -4.969 1 92.31 44 ALA B C 1
ATOM 4281 O O . ALA B 1 44 ? -6.93 -11.609 -3.77 1 92.31 44 ALA B O 1
ATOM 4282 N N . ARG B 1 45 ? -7.047 -13.023 -5.5 1 94.56 45 ARG B N 1
ATOM 4283 C CA . ARG B 1 45 ? -7.516 -14.133 -4.676 1 94.56 45 ARG B CA 1
ATOM 4284 C C . ARG B 1 45 ? -6.512 -14.461 -3.574 1 94.56 45 ARG B C 1
ATOM 4286 O O . ARG B 1 45 ? -6.895 -14.703 -2.43 1 94.56 45 ARG B O 1
ATOM 4293 N N . LEU B 1 46 ? -5.273 -14.5 -3.982 1 97.19 46 LEU B N 1
ATOM 4294 C CA . LEU B 1 46 ? -4.238 -14.781 -2.994 1 97.19 46 LEU B CA 1
ATOM 4295 C C . LEU B 1 46 ? -4.277 -13.758 -1.863 1 97.19 46 LEU B C 1
ATOM 4297 O O . LEU B 1 46 ? -4.176 -14.125 -0.689 1 97.19 46 LEU B O 1
ATOM 4301 N N . CYS B 1 47 ? -4.441 -12.484 -2.145 1 95.06 47 CYS B N 1
ATOM 4302 C CA . CYS B 1 47 ? -4.531 -11.438 -1.133 1 95.06 47 CYS B CA 1
ATOM 4303 C C . CYS B 1 47 ? -5.66 -11.719 -0.151 1 95.06 47 CYS B C 1
ATOM 4305 O O . CYS B 1 47 ? -5.523 -11.477 1.049 1 95.06 47 CYS B O 1
ATOM 4307 N N . HIS B 1 48 ? -6.719 -12.281 -0.702 1 94.75 48 HIS B N 1
ATOM 4308 C CA . HIS B 1 48 ? -7.918 -12.477 0.108 1 94.75 48 HIS B CA 1
ATOM 4309 C C . HIS B 1 48 ? -7.762 -13.68 1.034 1 94.75 48 HIS B C 1
ATOM 4311 O O . HIS B 1 48 ? -8.445 -13.773 2.057 1 94.75 48 HIS B O 1
ATOM 4317 N N . VAL B 1 49 ? -6.859 -14.578 0.712 1 96.81 49 VAL B N 1
ATOM 4318 C CA . VAL B 1 49 ? -6.82 -15.812 1.491 1 96.81 49 VAL B CA 1
ATOM 4319 C C . VAL B 1 49 ? -5.629 -15.781 2.447 1 96.81 49 VAL B C 1
ATOM 4321 O O . VAL B 1 49 ? -5.504 -16.641 3.318 1 96.81 49 VAL B O 1
ATOM 4324 N N . ILE B 1 50 ? -4.711 -14.836 2.311 1 97.19 50 ILE B N 1
ATOM 4325 C CA . ILE B 1 50 ? -3.605 -14.719 3.256 1 97.19 50 ILE B CA 1
ATOM 4326 C C . ILE B 1 50 ? -4.148 -14.391 4.645 1 97.19 50 ILE B C 1
ATOM 4328 O O . ILE B 1 50 ? -4.922 -13.438 4.805 1 97.19 50 ILE B O 1
ATOM 4332 N N . SER B 1 51 ? -3.727 -15.188 5.609 1 95.69 51 SER B N 1
ATOM 4333 C CA . SER B 1 51 ? -4.145 -14.945 6.984 1 95.69 51 SER B CA 1
ATOM 4334 C C . SER B 1 51 ? -3.545 -13.648 7.527 1 95.69 51 SER B C 1
ATOM 4336 O O . SER B 1 51 ? -2.463 -13.242 7.102 1 95.69 51 SER B O 1
ATOM 4338 N N . ASN B 1 52 ? -4.211 -13.047 8.5 1 93.25 52 ASN B N 1
ATOM 4339 C CA . ASN B 1 52 ? -3.736 -11.797 9.078 1 93.25 52 ASN B CA 1
ATOM 4340 C C . ASN B 1 52 ? -2.496 -12.016 9.945 1 93.25 52 ASN B C 1
ATOM 4342 O O . ASN B 1 52 ? -1.807 -11.055 10.297 1 93.25 52 ASN B O 1
ATOM 4346 N N . PHE B 1 53 ? -2.236 -13.266 10.312 1 94.38 53 PHE B N 1
ATOM 4347 C CA . PHE B 1 53 ? -1.038 -13.578 11.086 1 94.38 53 PHE B CA 1
ATOM 4348 C C . PHE B 1 53 ? -0.503 -14.961 10.711 1 94.38 53 PHE B C 1
ATOM 4350 O O . PHE B 1 53 ? -1.233 -15.789 10.164 1 94.38 53 PHE B O 1
ATOM 4357 N N . GLY B 1 54 ? 0.763 -15.125 10.859 1 93.81 54 GLY B N 1
ATOM 4358 C CA . GLY B 1 54 ? 1.438 -16.406 10.734 1 93.81 54 GLY B CA 1
ATOM 4359 C C . GLY B 1 54 ? 2.203 -16.797 11.984 1 93.81 54 GLY B C 1
ATOM 4360 O O . GLY B 1 54 ? 2.1 -16.141 13.016 1 93.81 54 GLY B O 1
ATOM 4361 N N . ILE B 1 55 ? 2.771 -17.906 11.898 1 91.38 55 ILE B N 1
ATOM 4362 C CA . ILE B 1 55 ? 3.615 -18.422 12.977 1 91.38 55 ILE B CA 1
ATOM 4363 C C . ILE B 1 55 ? 5.066 -18.484 12.508 1 91.38 55 ILE B C 1
ATOM 4365 O O . ILE B 1 55 ? 5.359 -19.094 11.477 1 91.38 55 ILE B O 1
ATOM 4369 N N . SER B 1 56 ? 5.918 -17.859 13.281 1 89.38 56 SER B N 1
ATOM 4370 C CA . SER B 1 56 ? 7.332 -17.906 12.93 1 89.38 56 SER B CA 1
ATOM 4371 C C . SER B 1 56 ? 7.93 -19.281 13.18 1 89.38 56 SER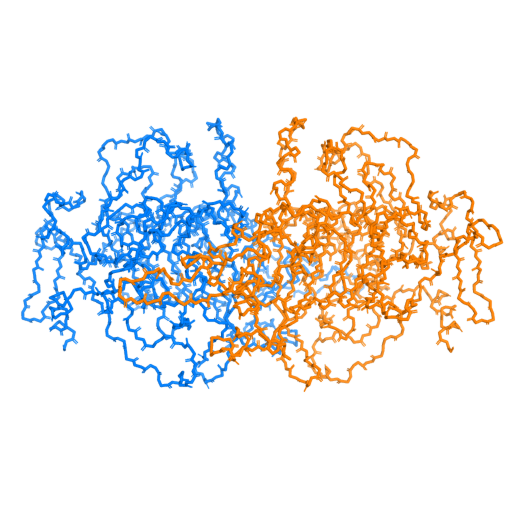 B C 1
ATOM 4373 O O . SER B 1 56 ? 7.273 -20.156 13.758 1 89.38 56 SER B O 1
ATOM 4375 N N . LYS B 1 57 ? 9.164 -19.422 12.703 1 85 57 LYS B N 1
ATOM 4376 C CA . LYS B 1 57 ? 9.875 -20.672 12.914 1 85 57 LYS B CA 1
ATOM 4377 C C . LYS B 1 57 ? 10.062 -20.969 14.398 1 85 57 LYS B C 1
ATOM 4379 O O . LYS B 1 57 ? 10.125 -22.125 14.812 1 85 57 LYS B O 1
ATOM 4384 N N . THR B 1 58 ? 10.102 -19.891 15.188 1 87.62 58 THR B N 1
ATOM 4385 C CA . THR B 1 58 ? 10.312 -20.047 16.625 1 87.62 58 THR B CA 1
ATOM 4386 C C . THR B 1 58 ? 8.977 -20.109 17.359 1 87.62 58 THR B C 1
ATOM 4388 O O . THR B 1 58 ? 8.938 -20.125 18.594 1 87.62 58 THR B O 1
ATOM 4391 N N . GLY B 1 59 ? 7.875 -20.016 16.641 1 86.69 59 GLY B N 1
ATOM 4392 C CA . GLY B 1 59 ? 6.566 -20.25 17.234 1 86.69 59 GLY B CA 1
ATOM 4393 C C . GLY B 1 59 ? 5.82 -18.969 17.562 1 86.69 59 GLY B C 1
ATOM 4394 O O . GLY B 1 59 ? 4.691 -19.016 18.062 1 86.69 59 GLY B O 1
ATOM 4395 N N . GLU B 1 60 ? 6.383 -17.859 17.344 1 89.06 60 GLU B N 1
ATOM 4396 C CA . GLU B 1 60 ? 5.742 -16.594 17.656 1 89.06 60 GLU B CA 1
ATOM 4397 C C . GLU B 1 60 ? 4.719 -16.219 16.594 1 89.06 60 GLU B C 1
ATOM 4399 O O . GLU B 1 60 ? 4.945 -16.438 15.398 1 89.06 60 GLU B O 1
ATOM 4404 N N . ARG B 1 61 ? 3.566 -15.641 17.078 1 91.75 61 ARG B N 1
ATOM 4405 C CA . ARG B 1 61 ? 2.627 -15.062 16.125 1 91.75 61 ARG B CA 1
ATOM 4406 C C . ARG B 1 61 ? 3.186 -13.781 15.508 1 91.75 61 ARG B C 1
ATOM 4408 O O . ARG B 1 61 ? 3.65 -12.898 16.219 1 91.75 61 ARG B O 1
ATOM 4415 N N . ILE B 1 62 ? 3.184 -13.719 14.227 1 94.75 62 ILE B N 1
ATOM 4416 C CA . ILE B 1 62 ? 3.709 -12.539 13.547 1 94.75 62 ILE B CA 1
ATOM 4417 C C . ILE B 1 62 ? 2.688 -12.031 12.539 1 94.75 62 ILE B C 1
ATOM 4419 O O . ILE B 1 62 ? 1.991 -12.82 11.898 1 94.75 62 ILE B O 1
ATOM 4423 N N . PRO B 1 63 ? 2.574 -10.711 12.438 1 96.81 63 PRO B N 1
ATOM 4424 C CA . PRO B 1 63 ? 1.646 -10.164 11.445 1 96.81 63 PRO B CA 1
ATOM 4425 C C . PRO B 1 63 ? 2.053 -10.492 10.008 1 96.81 63 PRO B C 1
ATOM 4427 O O . PRO B 1 63 ? 3.244 -10.508 9.688 1 96.81 63 PRO B O 1
ATOM 4430 N N . GLN B 1 64 ? 1.139 -10.836 9.164 1 97.75 64 GLN B N 1
ATOM 4431 C CA . GLN B 1 64 ? 1.285 -10.891 7.711 1 97.75 64 GLN B CA 1
ATOM 4432 C C . GLN B 1 64 ? 0.568 -9.727 7.039 1 97.75 64 GLN B C 1
ATOM 4434 O O . GLN B 1 64 ? -0.664 -9.672 7.027 1 97.75 64 GLN B O 1
ATOM 4439 N N . VAL B 1 65 ? 1.297 -8.773 6.535 1 98.44 65 VAL B N 1
ATOM 4440 C CA . VAL B 1 65 ? 0.73 -7.516 6.055 1 98.44 65 VAL B CA 1
ATOM 4441 C C . VAL B 1 65 ? 0.794 -7.469 4.531 1 98.44 65 VAL B C 1
ATOM 4443 O O . VAL B 1 65 ? 1.875 -7.574 3.945 1 98.44 65 VAL B O 1
ATOM 4446 N N . VAL B 1 66 ? -0.381 -7.266 3.912 1 98 66 VAL B N 1
ATOM 4447 C CA . VAL B 1 66 ? -0.513 -7.355 2.463 1 98 66 VAL B CA 1
ATOM 4448 C C . VAL B 1 66 ? -0.555 -5.953 1.857 1 98 66 VAL B C 1
ATOM 4450 O O . VAL B 1 66 ? -1.297 -5.09 2.33 1 98 66 VAL B O 1
ATOM 4453 N N . TYR B 1 67 ? 0.312 -5.695 0.938 1 96.94 67 TYR B N 1
ATOM 4454 C CA . TYR B 1 67 ? 0.26 -4.547 0.039 1 96.94 67 TYR B CA 1
ATOM 4455 C C . TYR B 1 67 ? -0.176 -4.973 -1.359 1 96.94 67 TYR B C 1
ATOM 4457 O O . TYR B 1 67 ? 0.491 -5.781 -2.006 1 96.94 67 TYR B O 1
ATOM 4465 N N . TYR B 1 68 ? -1.321 -4.477 -1.831 1 94.19 68 TYR B N 1
ATOM 4466 C CA . TYR B 1 68 ? -1.854 -4.809 -3.148 1 94.19 68 TYR B CA 1
ATOM 4467 C C . TYR B 1 68 ? -1.829 -3.592 -4.066 1 94.19 68 TYR B C 1
ATOM 4469 O O . TYR B 1 68 ? -2.199 -2.488 -3.658 1 94.19 68 TYR B O 1
ATOM 4477 N N . GLN B 1 69 ? -1.37 -3.801 -5.312 1 87.56 69 GLN B N 1
ATOM 4478 C CA . GLN B 1 69 ? -1.325 -2.756 -6.328 1 87.56 69 GLN B CA 1
ATOM 4479 C C . GLN B 1 69 ? -1.963 -3.23 -7.633 1 87.56 69 GLN B C 1
ATOM 4481 O O . GLN B 1 69 ? -1.581 -4.27 -8.172 1 87.56 69 GLN B O 1
ATOM 4486 N N . SER B 1 70 ? -2.979 -2.416 -8.055 1 80.94 70 SER B N 1
ATOM 4487 C CA . SER B 1 70 ? -3.617 -2.73 -9.328 1 80.94 70 SER B CA 1
ATOM 4488 C C . SER B 1 70 ? -2.775 -2.248 -10.5 1 80.94 70 SER B C 1
ATOM 4490 O O . SER B 1 70 ? -1.962 -1.333 -10.352 1 80.94 70 SER B O 1
ATOM 4492 N N . GLY B 1 71 ? -2.912 -2.986 -11.508 1 68.12 71 GLY B N 1
ATOM 4493 C CA . GLY B 1 71 ? -2.186 -2.621 -12.711 1 68.12 71 GLY B CA 1
ATOM 4494 C C . GLY B 1 71 ? -2.773 -1.412 -13.414 1 68.12 71 GLY B C 1
ATOM 4495 O O . GLY B 1 71 ? -3.766 -0.842 -12.961 1 68.12 71 GLY B O 1
ATOM 4496 N N . VAL B 1 72 ? -2.062 -0.603 -14.211 1 50.09 72 VAL B N 1
ATOM 4497 C CA . VAL B 1 72 ? -2.438 0.578 -14.977 1 50.09 72 VAL B CA 1
ATOM 4498 C C . VAL B 1 72 ? -3.541 0.218 -15.969 1 50.09 72 VAL B C 1
ATOM 4500 O O . VAL B 1 72 ? -3.41 -0.739 -16.734 1 50.09 72 VAL B O 1
ATOM 4503 N N . GLY B 1 73 ? -4.805 0.344 -15.367 1 42.81 73 GLY B N 1
ATOM 4504 C CA . GLY B 1 73 ? -5.902 0.067 -16.281 1 42.81 73 GLY B CA 1
ATOM 4505 C C . GLY B 1 73 ? -5.652 0.569 -17.688 1 42.81 73 GLY B C 1
ATOM 4506 O O . GLY B 1 73 ? -4.844 1.476 -17.891 1 42.81 73 GLY B O 1
ATOM 4507 N N . THR B 1 74 ? -5.84 -0.203 -18.625 1 36.81 74 THR B N 1
ATOM 4508 C CA . THR B 1 74 ? -5.93 0.28 -20 1 36.81 74 THR B CA 1
ATOM 4509 C C . THR B 1 74 ? -6.949 1.41 -20.109 1 36.81 74 THR B C 1
ATOM 4511 O O . THR B 1 74 ? -8.156 1.159 -20.219 1 36.81 74 THR B O 1
ATOM 4514 N N . GLY B 1 75 ? -7.164 2.348 -19.172 1 32.59 75 GLY B N 1
ATOM 4515 C CA . GLY B 1 75 ? -8.164 3.291 -19.656 1 32.59 75 GLY B CA 1
ATOM 4516 C C . GLY B 1 75 ? -8.219 3.393 -21.156 1 32.59 75 GLY B C 1
ATOM 4517 O O . GLY B 1 75 ? -7.477 2.697 -21.859 1 32.59 75 GLY B O 1
ATOM 4518 N N . SER B 1 76 ? -9.141 4.469 -21.656 1 30.27 76 SER B N 1
ATOM 4519 C CA . SER B 1 76 ? -9.469 4.754 -23.047 1 30.27 76 SER B CA 1
ATOM 4520 C C . SER B 1 76 ? -8.211 4.918 -23.891 1 30.27 76 SER B C 1
ATOM 4522 O O . SER B 1 76 ? -7.715 6.035 -24.062 1 30.27 76 SER B O 1
ATOM 4524 N N . LEU B 1 77 ? -7.332 4.387 -23.594 1 31.31 77 LEU B N 1
ATOM 4525 C CA . LEU B 1 77 ? -6.203 4.559 -24.5 1 31.31 77 LEU B CA 1
ATOM 4526 C C . LEU B 1 77 ? -6.594 4.191 -25.938 1 31.31 77 LEU B C 1
ATOM 4528 O O . LEU B 1 77 ? -6.551 3.02 -26.312 1 31.31 77 LEU B O 1
ATOM 4532 N N . THR B 1 78 ? -7.457 4.809 -26.484 1 29.3 78 THR B N 1
ATOM 4533 C CA . THR B 1 78 ? -7.609 4.633 -27.938 1 29.3 78 THR B CA 1
ATOM 4534 C C . THR B 1 78 ? -6.246 4.535 -28.609 1 29.3 78 THR B C 1
ATOM 4536 O O . THR B 1 78 ? -6.027 3.65 -29.438 1 29.3 78 THR B O 1
ATOM 4539 N N . TYR B 1 79 ? -5.672 5.75 -29.125 1 25.73 79 TYR B N 1
ATOM 4540 C CA . TYR B 1 79 ? -4.68 5.914 -30.172 1 25.73 79 TYR B CA 1
ATOM 4541 C C . TYR B 1 79 ? -3.281 5.582 -29.656 1 25.73 79 TYR B C 1
ATOM 4543 O O . TYR B 1 79 ? -2.764 6.258 -28.766 1 25.73 79 TYR B O 1
ATOM 4551 N N . VAL B 1 80 ? -2.795 4.383 -29.75 1 31.17 80 VAL B N 1
ATOM 4552 C CA . VAL B 1 80 ? -1.527 3.705 -29.5 1 31.17 80 VAL B CA 1
ATOM 4553 C C . VAL B 1 80 ? -0.381 4.508 -30.109 1 31.17 80 VAL B C 1
ATOM 4555 O O . VAL B 1 80 ? -0.024 4.301 -31.281 1 31.17 80 VAL B O 1
ATOM 4558 N N . ASP B 1 81 ? -0.324 5.68 -30.141 1 31.83 81 ASP B N 1
ATOM 4559 C CA . ASP B 1 81 ? 0.877 6.32 -30.672 1 31.83 81 ASP B CA 1
ATOM 4560 C C . ASP B 1 81 ? 2.059 6.137 -29.719 1 31.83 81 ASP B C 1
ATOM 4562 O O . ASP B 1 81 ? 1.868 5.855 -28.531 1 31.83 81 ASP B O 1
ATOM 4566 N N . LYS B 1 82 ? 3.334 6.09 -30.094 1 34.09 82 LYS B N 1
ATOM 4567 C CA . LYS B 1 82 ? 4.645 6.109 -29.453 1 34.09 82 LYS B CA 1
ATOM 4568 C C . LYS B 1 82 ? 4.555 6.703 -28.047 1 34.09 82 LYS B C 1
ATOM 4570 O O . LYS B 1 82 ? 5.227 6.238 -27.125 1 34.09 82 LYS B O 1
ATOM 4575 N N . ALA B 1 83 ? 3.686 7.574 -27.891 1 31.58 83 ALA B N 1
ATOM 4576 C CA . ALA B 1 83 ? 3.533 8.32 -26.641 1 31.58 83 ALA B CA 1
ATOM 4577 C C . ALA B 1 83 ? 2.938 7.445 -25.547 1 31.58 83 ALA B C 1
ATOM 4579 O O . ALA B 1 83 ? 3.285 7.586 -24.375 1 31.58 83 ALA B O 1
ATOM 4580 N N . ARG B 1 84 ? 2.395 6.34 -25.922 1 37.47 84 ARG B N 1
ATOM 4581 C CA . ARG B 1 84 ? 1.689 5.512 -24.938 1 37.47 84 ARG B CA 1
ATOM 4582 C C . ARG B 1 84 ? 2.59 4.402 -24.406 1 37.47 84 ARG B C 1
ATOM 4584 O O . ARG B 1 84 ? 2.486 4.016 -23.25 1 37.47 84 ARG B O 1
ATOM 4591 N N . GLN B 1 85 ? 3.424 3.924 -25.375 1 38.22 85 GLN B N 1
ATOM 4592 C CA . GLN B 1 85 ? 4.434 2.979 -24.906 1 38.22 85 GLN B CA 1
ATOM 4593 C C . GLN B 1 85 ? 5.289 3.588 -23.797 1 38.22 85 GLN B C 1
ATOM 4595 O O . GLN B 1 85 ? 5.625 2.912 -22.828 1 38.22 85 GLN B O 1
ATOM 4600 N N . GLY B 1 86 ? 5.824 4.805 -24.062 1 38.38 86 GLY B N 1
ATOM 4601 C CA . GLY B 1 86 ? 6.484 5.574 -23.016 1 38.38 86 GLY B CA 1
ATOM 4602 C C . GLY B 1 86 ? 5.656 5.699 -21.75 1 38.38 86 GLY B C 1
ATOM 4603 O O . GLY B 1 86 ? 6.184 5.594 -20.641 1 38.38 86 GLY B O 1
ATOM 4604 N N . ALA B 1 87 ? 4.324 5.641 -21.984 1 42.72 87 ALA B N 1
ATOM 4605 C CA . ALA B 1 87 ? 3.402 5.805 -20.859 1 42.72 87 ALA B CA 1
ATOM 4606 C C . ALA B 1 87 ? 3.295 4.516 -20.047 1 42.72 87 ALA B C 1
ATOM 4608 O O . ALA B 1 87 ? 3.234 4.559 -18.812 1 42.72 87 ALA B O 1
ATOM 4609 N N . PHE B 1 88 ? 3.539 3.275 -20.781 1 49.25 88 PHE B N 1
ATOM 4610 C CA . PHE B 1 88 ? 3.49 1.989 -20.094 1 49.25 88 PHE B CA 1
ATOM 4611 C C . PHE B 1 88 ? 4.723 1.796 -19.219 1 49.25 88 PHE B C 1
ATOM 4613 O O . PHE B 1 88 ? 4.605 1.408 -18.047 1 49.25 88 PHE B O 1
ATOM 4620 N N . GLY B 1 89 ? 5.91 1.92 -19.859 1 51.66 89 GLY B N 1
ATOM 4621 C CA . GLY B 1 89 ? 7.141 1.834 -19.094 1 51.66 89 GLY B CA 1
ATOM 4622 C C . GLY B 1 89 ? 7.156 2.766 -17.891 1 51.66 89 GLY B C 1
ATOM 4623 O O . GLY B 1 89 ? 7.617 2.389 -16.812 1 51.66 89 GLY B O 1
ATOM 4624 N N . GLY B 1 90 ? 6.559 3.879 -18.188 1 60.19 90 GLY B N 1
ATOM 4625 C CA . GLY B 1 90 ? 6.488 4.859 -17.125 1 60.19 90 GLY B CA 1
ATOM 4626 C C . GLY B 1 90 ? 5.617 4.418 -15.961 1 60.19 90 GLY B C 1
ATOM 4627 O O . GLY B 1 90 ? 6 4.562 -14.797 1 60.19 90 GLY B O 1
ATOM 4628 N N . SER B 1 91 ? 4.566 3.721 -16.312 1 65.81 91 SER B N 1
ATOM 4629 C CA . SER B 1 91 ? 3.645 3.262 -15.281 1 65.81 91 SER B CA 1
ATOM 4630 C C . SER B 1 91 ? 4.227 2.088 -14.508 1 65.81 91 SER B C 1
ATOM 4632 O O . SER B 1 91 ? 4.074 2.006 -13.289 1 65.81 91 SER B O 1
ATOM 4634 N N . LEU B 1 92 ? 4.973 1.195 -15.203 1 71.19 92 LEU B N 1
ATOM 4635 C CA . LEU B 1 92 ? 5.605 0.064 -14.531 1 71.19 92 LEU B CA 1
ATOM 4636 C C . LEU B 1 92 ? 6.676 0.539 -13.555 1 71.19 92 LEU B C 1
ATOM 4638 O O . LEU B 1 92 ? 6.762 0.039 -12.43 1 71.19 92 LEU B O 1
ATOM 4642 N N . ALA B 1 93 ? 7.434 1.475 -14.031 1 76.56 93 ALA B N 1
ATOM 4643 C CA . ALA B 1 93 ? 8.484 2.021 -13.18 1 76.56 93 ALA B CA 1
ATOM 4644 C C . ALA B 1 93 ? 7.895 2.674 -11.93 1 76.56 93 ALA B C 1
ATOM 4646 O O . ALA B 1 93 ? 8.43 2.52 -10.828 1 76.56 93 ALA B O 1
ATOM 4647 N N . GLU B 1 94 ? 6.824 3.295 -12.141 1 79.75 94 GLU B N 1
ATOM 4648 C CA . GLU B 1 94 ? 6.152 3.93 -11.008 1 79.75 94 GLU B CA 1
ATOM 4649 C C . GLU B 1 94 ? 5.641 2.891 -10.016 1 79.75 94 GLU B C 1
ATOM 4651 O O . GLU B 1 94 ? 5.766 3.07 -8.797 1 79.75 94 GLU B O 1
ATOM 4656 N N . ASN B 1 95 ? 5.086 1.799 -10.539 1 84.12 95 ASN B N 1
ATOM 4657 C CA . ASN B 1 95 ? 4.594 0.729 -9.68 1 84.12 95 ASN B CA 1
ATOM 4658 C C . ASN B 1 95 ? 5.723 0.096 -8.867 1 84.12 95 ASN B C 1
ATOM 4660 O O . ASN B 1 95 ? 5.543 -0.216 -7.691 1 84.12 95 ASN B O 1
ATOM 4664 N N . VAL B 1 96 ? 6.844 -0.096 -9.523 1 88.31 96 VAL B N 1
ATOM 4665 C CA . VAL B 1 96 ? 8.008 -0.658 -8.844 1 88.31 96 VAL B CA 1
ATOM 4666 C C . VAL B 1 96 ? 8.445 0.276 -7.715 1 88.31 96 VAL B C 1
ATOM 4668 O O . VAL B 1 96 ? 8.672 -0.167 -6.586 1 88.31 96 VAL B O 1
ATOM 4671 N N . CYS B 1 97 ? 8.492 1.572 -8.023 1 88.62 97 CYS B N 1
ATOM 4672 C CA . CYS B 1 97 ? 8.93 2.562 -7.047 1 88.62 97 CYS B CA 1
ATOM 4673 C C . CYS B 1 97 ? 7.965 2.641 -5.871 1 88.62 97 CYS B C 1
ATOM 4675 O O . CYS B 1 97 ? 8.391 2.713 -4.719 1 88.62 97 CYS B O 1
ATOM 4677 N N . GLU B 1 98 ? 6.707 2.564 -6.145 1 89.56 98 GLU B N 1
ATOM 4678 C CA . GLU B 1 98 ? 5.695 2.615 -5.09 1 89.56 98 GLU B CA 1
ATOM 4679 C C . GLU B 1 98 ? 5.812 1.418 -4.152 1 89.56 98 GLU B C 1
ATOM 4681 O O . GLU B 1 98 ? 5.766 1.572 -2.932 1 89.56 98 GLU B O 1
ATOM 4686 N N . ALA B 1 99 ? 5.926 0.286 -4.75 1 93.81 99 ALA B N 1
ATOM 4687 C CA . ALA B 1 99 ? 6.066 -0.923 -3.941 1 93.81 99 ALA B CA 1
ATOM 4688 C C . ALA B 1 99 ? 7.367 -0.906 -3.146 1 93.81 99 ALA B C 1
ATOM 4690 O O . ALA B 1 99 ? 7.406 -1.347 -1.995 1 93.81 99 ALA B O 1
ATOM 4691 N N . TYR B 1 100 ? 8.461 -0.434 -3.777 1 94.44 100 TYR B N 1
ATOM 4692 C CA . TYR B 1 100 ? 9.734 -0.294 -3.078 1 94.44 100 TYR B CA 1
ATOM 4693 C C . TYR B 1 100 ? 9.602 0.654 -1.892 1 94.44 100 TYR B C 1
ATOM 4695 O O . TYR B 1 100 ? 10.117 0.378 -0.808 1 94.44 100 TYR B O 1
ATOM 4703 N N . ASN B 1 101 ? 8.93 1.781 -2.117 1 94 101 ASN B N 1
ATOM 4704 C CA . ASN B 1 101 ? 8.688 2.748 -1.053 1 94 101 ASN B CA 1
ATOM 4705 C C . ASN B 1 101 ? 7.957 2.111 0.127 1 94 101 ASN B C 1
ATOM 4707 O O . ASN B 1 101 ? 8.305 2.361 1.283 1 94 101 ASN B O 1
ATOM 4711 N N . TYR B 1 102 ? 6.98 1.276 -0.161 1 96.25 102 TYR B N 1
ATOM 4712 C CA . TYR B 1 102 ? 6.25 0.556 0.876 1 96.25 102 TYR B CA 1
ATOM 4713 C C . TYR B 1 102 ? 7.191 -0.312 1.703 1 96.25 102 TYR B C 1
ATOM 4715 O O . TYR B 1 102 ? 7.152 -0.281 2.936 1 96.25 102 TYR B O 1
ATOM 4723 N N . LEU B 1 103 ? 7.992 -1.088 1.063 1 98 103 LEU B N 1
ATOM 4724 C CA . LEU B 1 103 ? 8.914 -1.983 1.761 1 98 103 LEU B CA 1
ATOM 4725 C C . LEU B 1 103 ? 9.953 -1.192 2.547 1 98 103 LEU B C 1
ATOM 4727 O O . LEU B 1 103 ? 10.281 -1.552 3.68 1 98 103 LEU B O 1
ATOM 4731 N N . SER B 1 104 ? 10.453 -0.104 1.973 1 96.38 104 SER B N 1
ATOM 4732 C CA . SER B 1 104 ? 11.461 0.722 2.633 1 96.38 104 SER B CA 1
ATOM 4733 C C . SER B 1 104 ? 10.906 1.35 3.908 1 96.38 104 SER B C 1
ATOM 4735 O O . SER B 1 104 ? 11.617 1.449 4.914 1 96.38 104 SER B O 1
ATOM 4737 N N . ASN B 1 105 ? 9.672 1.731 3.902 1 95.5 105 ASN B N 1
ATOM 4738 C CA . ASN B 1 105 ? 9.062 2.393 5.051 1 95.5 105 ASN B CA 1
ATOM 4739 C C . ASN B 1 105 ? 8.758 1.402 6.172 1 95.5 105 ASN B C 1
ATOM 4741 O O . ASN B 1 105 ? 8.602 1.796 7.328 1 95.5 105 ASN B O 1
ATOM 4745 N N . ASN B 1 106 ? 8.703 0.119 5.852 1 97.75 106 ASN B N 1
ATOM 4746 C CA . ASN B 1 106 ? 8.102 -0.768 6.844 1 97.75 106 ASN B CA 1
ATOM 4747 C C . ASN B 1 106 ? 9.062 -1.88 7.254 1 97.75 106 ASN B C 1
ATOM 4749 O O . ASN B 1 106 ? 8.898 -2.484 8.32 1 97.75 106 ASN B O 1
ATOM 4753 N N . TRP B 1 107 ? 10.031 -2.207 6.453 1 97.56 107 TRP B N 1
ATOM 4754 C CA . TRP B 1 107 ? 10.875 -3.359 6.738 1 97.56 107 TRP B CA 1
ATOM 4755 C C . TRP B 1 107 ? 11.789 -3.084 7.934 1 97.56 107 TRP B C 1
ATOM 4757 O O . TRP B 1 107 ? 12.32 -1.981 8.07 1 97.56 107 TRP B O 1
ATOM 4767 N N . GLY B 1 108 ? 11.961 -3.975 8.805 1 95.12 108 GLY B N 1
ATOM 4768 C CA . GLY B 1 108 ? 12.945 -4.004 9.875 1 95.12 108 GLY B CA 1
ATOM 4769 C C . GLY B 1 108 ? 13.672 -5.332 9.992 1 95.12 108 GLY B C 1
ATOM 4770 O O . GLY B 1 108 ? 13.312 -6.301 9.312 1 95.12 108 GLY B O 1
ATOM 4771 N N . PRO B 1 109 ? 14.703 -5.305 10.805 1 93.44 109 PRO B N 1
ATOM 4772 C CA . PRO B 1 109 ? 15.477 -6.539 10.945 1 93.44 109 PRO B CA 1
ATOM 4773 C C . PRO B 1 109 ? 14.625 -7.734 11.352 1 93.44 109 PRO B C 1
ATOM 4775 O O . PRO B 1 109 ? 13.805 -7.633 12.273 1 93.44 109 PRO B O 1
ATOM 4778 N N . GLY B 1 110 ? 14.797 -8.852 10.594 1 93.31 110 GLY B N 1
ATOM 4779 C CA . GLY B 1 110 ? 14.062 -10.07 10.891 1 93.31 110 GLY B CA 1
ATOM 4780 C C . GLY B 1 110 ? 12.82 -10.234 10.039 1 93.31 110 GLY B C 1
ATOM 4781 O O . GLY B 1 110 ? 12.258 -11.328 9.953 1 93.31 110 GLY B O 1
ATOM 4782 N N . ASP B 1 111 ? 12.352 -9.172 9.406 1 96.94 111 ASP B N 1
ATOM 4783 C CA . ASP B 1 111 ? 11.156 -9.25 8.578 1 96.94 111 ASP B CA 1
ATOM 4784 C C . ASP B 1 111 ? 11.398 -10.117 7.344 1 96.94 111 ASP B C 1
ATOM 4786 O O . ASP B 1 111 ? 12.539 -10.25 6.887 1 96.94 111 ASP B O 1
ATOM 4790 N N . GLU B 1 112 ? 10.367 -10.758 6.883 1 98.19 112 GLU B N 1
ATOM 4791 C CA . GLU B 1 112 ? 10.414 -11.547 5.656 1 98.19 112 GLU B CA 1
ATOM 4792 C C . GLU B 1 112 ? 9.609 -10.883 4.539 1 98.19 112 GLU B C 1
ATOM 4794 O O . GLU B 1 112 ? 8.562 -10.297 4.789 1 98.19 112 GLU B O 1
ATOM 4799 N N . ILE B 1 113 ? 10.125 -11 3.271 1 98.75 113 ILE B N 1
ATOM 4800 C CA . ILE B 1 113 ? 9.492 -10.344 2.135 1 98.75 113 ILE B CA 1
ATOM 4801 C C . ILE B 1 113 ? 8.961 -11.391 1.16 1 98.75 113 ILE B C 1
ATOM 4803 O O . ILE B 1 113 ? 9.664 -12.344 0.823 1 98.75 113 ILE B O 1
ATOM 4807 N N . PHE B 1 114 ? 7.738 -11.234 0.755 1 98.88 114 PHE B N 1
ATOM 4808 C CA . PHE B 1 114 ? 7.078 -12.031 -0.275 1 98.88 114 PHE B CA 1
ATOM 4809 C C . PHE B 1 114 ? 6.559 -11.141 -1.396 1 98.88 114 PHE B C 1
ATOM 4811 O O . PHE B 1 114 ? 5.941 -10.102 -1.137 1 98.88 114 PHE B O 1
ATOM 4818 N N . ILE B 1 115 ? 6.809 -11.5 -2.676 1 98.81 115 ILE B N 1
ATOM 4819 C CA . ILE B 1 115 ? 6.375 -10.695 -3.811 1 98.81 115 ILE B CA 1
ATOM 4820 C C . ILE B 1 115 ? 5.645 -11.578 -4.824 1 98.81 115 ILE B C 1
ATOM 4822 O O . ILE B 1 115 ? 6.164 -12.609 -5.242 1 98.81 115 ILE B O 1
ATOM 4826 N N . PHE B 1 116 ? 4.449 -11.156 -5.223 1 98.5 116 PHE B N 1
ATOM 4827 C CA . PHE B 1 116 ? 3.635 -11.922 -6.164 1 98.5 116 PHE B CA 1
ATOM 4828 C C . PHE B 1 116 ? 3.166 -11.039 -7.312 1 98.5 116 PHE B C 1
ATOM 4830 O O . PHE B 1 116 ? 3.064 -9.812 -7.164 1 98.5 116 PHE B O 1
ATOM 4837 N N . GLY B 1 117 ? 2.896 -11.695 -8.492 1 96.12 117 GLY B N 1
ATOM 4838 C CA . GLY B 1 117 ? 2.4 -10.906 -9.602 1 96.12 117 GLY B CA 1
ATOM 4839 C C . GLY B 1 117 ? 1.809 -11.75 -10.719 1 96.12 117 GLY B C 1
ATOM 4840 O O . GLY B 1 117 ? 2.049 -12.953 -10.781 1 96.12 117 GLY B O 1
ATOM 4841 N N . PHE B 1 118 ? 1.033 -11.062 -11.555 1 92.69 118 PHE B N 1
ATOM 4842 C CA . PHE B 1 118 ? 0.433 -11.656 -12.75 1 92.69 118 PHE B CA 1
ATOM 4843 C C . PHE B 1 118 ? 0.603 -10.742 -13.953 1 92.69 118 PHE B C 1
ATOM 4845 O O . PHE B 1 118 ? 0.361 -9.531 -13.859 1 92.69 118 PHE B O 1
ATOM 4852 N N . SER B 1 119 ? 0.882 -11.328 -15.062 1 90 119 SER B N 1
ATOM 4853 C CA . SER B 1 119 ? 0.98 -10.586 -16.312 1 90 119 SER B CA 1
ATOM 4854 C C . SER B 1 119 ? 1.946 -9.414 -16.172 1 90 119 SER B C 1
ATOM 4856 O O . SER B 1 119 ? 3.08 -9.578 -15.727 1 90 119 SER B O 1
ATOM 4858 N N . ARG B 1 120 ? 1.644 -8.266 -16.484 1 84 120 ARG B N 1
ATOM 4859 C CA . ARG B 1 120 ? 2.492 -7.098 -16.297 1 84 120 ARG B CA 1
ATOM 4860 C C . ARG B 1 120 ? 2.82 -6.895 -14.82 1 84 120 ARG B C 1
ATOM 4862 O O . ARG B 1 120 ? 3.9 -6.402 -14.484 1 84 120 ARG B O 1
ATOM 4869 N N . GLY B 1 121 ? 1.875 -7.297 -13.969 1 90 121 GLY B N 1
ATOM 4870 C CA . GLY B 1 121 ? 2.16 -7.281 -12.539 1 90 121 GLY B CA 1
ATOM 4871 C C . GLY B 1 121 ? 3.277 -8.227 -12.148 1 90 121 GLY B C 1
ATOM 4872 O O . GLY B 1 121 ? 4.035 -7.945 -11.219 1 90 121 GLY B O 1
ATOM 4873 N N . ALA B 1 122 ? 3.348 -9.336 -12.906 1 93 122 ALA B N 1
ATOM 4874 C CA . ALA B 1 122 ? 4.465 -10.25 -12.695 1 93 122 ALA B CA 1
ATOM 4875 C C . ALA B 1 122 ? 5.789 -9.594 -13.062 1 93 122 ALA B C 1
ATOM 4877 O O . ALA B 1 122 ? 6.797 -9.781 -12.375 1 93 122 ALA B O 1
ATOM 4878 N N . TYR B 1 123 ? 5.781 -8.891 -14.164 1 87.75 123 TYR B N 1
ATOM 4879 C CA . TYR B 1 123 ? 6.965 -8.133 -14.555 1 87.75 123 TYR B CA 1
ATOM 4880 C C . TYR B 1 123 ? 7.34 -7.109 -13.484 1 87.75 123 TYR B C 1
ATOM 4882 O O . TYR B 1 123 ? 8.516 -6.953 -13.156 1 87.75 123 TYR B O 1
ATOM 4890 N N . THR B 1 124 ? 6.359 -6.441 -12.961 1 88.69 124 THR B N 1
ATOM 4891 C CA . THR B 1 124 ? 6.562 -5.492 -11.875 1 88.69 124 THR B CA 1
ATOM 4892 C C . THR B 1 124 ? 7.16 -6.188 -10.656 1 88.69 124 THR B C 1
ATOM 4894 O O . THR B 1 124 ? 8.125 -5.695 -10.062 1 88.69 124 THR B O 1
ATOM 4897 N N . ALA B 1 125 ? 6.605 -7.297 -10.289 1 94.88 125 ALA B N 1
ATOM 4898 C CA . ALA B 1 125 ? 7.074 -8.07 -9.141 1 94.88 125 ALA B CA 1
ATOM 4899 C C . ALA B 1 125 ? 8.539 -8.461 -9.305 1 94.88 125 ALA B C 1
ATOM 4901 O O . ALA B 1 125 ? 9.344 -8.266 -8.391 1 94.88 125 ALA B O 1
ATOM 4902 N N . ARG B 1 126 ? 8.891 -8.953 -10.445 1 94.62 126 ARG B N 1
ATOM 4903 C CA . ARG B 1 126 ? 10.266 -9.375 -10.711 1 94.62 126 ARG B CA 1
ATOM 4904 C C . ARG B 1 126 ? 11.211 -8.18 -10.734 1 94.62 126 ARG B C 1
ATOM 4906 O O . ARG B 1 126 ? 12.344 -8.258 -10.25 1 94.62 126 ARG B O 1
ATOM 4913 N N . SER B 1 127 ? 10.727 -7.102 -11.328 1 91 127 SER B N 1
ATOM 4914 C CA . SER B 1 127 ? 11.547 -5.891 -11.367 1 91 127 SER B CA 1
ATOM 4915 C C . SER B 1 127 ? 11.797 -5.348 -9.961 1 91 127 SER B C 1
ATOM 4917 O O . SER B 1 127 ? 12.906 -4.914 -9.648 1 91 127 SER B O 1
ATOM 4919 N N . LEU B 1 128 ? 10.75 -5.348 -9.156 1 94.19 128 LEU B N 1
ATOM 4920 C CA . LEU B 1 128 ? 10.906 -4.945 -7.762 1 94.19 128 LEU B CA 1
ATOM 4921 C C . LEU B 1 128 ? 11.961 -5.805 -7.066 1 94.19 128 LEU B C 1
ATOM 4923 O O . LEU B 1 128 ? 12.844 -5.277 -6.387 1 94.19 128 LEU B O 1
ATOM 4927 N N . ALA B 1 129 ? 11.844 -7.094 -7.258 1 96.81 129 ALA B N 1
ATOM 4928 C CA . ALA B 1 129 ? 12.828 -8 -6.68 1 96.81 129 ALA B CA 1
ATOM 4929 C C . ALA B 1 129 ? 14.234 -7.668 -7.168 1 96.81 129 ALA B C 1
ATOM 4931 O O . ALA B 1 129 ? 15.195 -7.688 -6.391 1 96.81 129 ALA B O 1
ATOM 4932 N N . GLY B 1 130 ? 14.336 -7.363 -8.445 1 93.5 130 GLY B N 1
ATOM 4933 C CA . GLY B 1 130 ? 15.625 -6.988 -9.008 1 93.5 130 GLY B CA 1
ATOM 4934 C C . GLY B 1 130 ? 16.234 -5.777 -8.336 1 93.5 130 GLY B C 1
ATOM 4935 O O . GLY B 1 130 ? 17.422 -5.781 -7.992 1 93.5 130 GLY B O 1
ATOM 4936 N N . VAL B 1 131 ? 15.461 -4.77 -8.117 1 92.62 131 VAL B N 1
ATOM 4937 C CA . VAL B 1 131 ? 15.938 -3.555 -7.461 1 92.62 131 VAL B CA 1
ATOM 4938 C C . VAL B 1 131 ? 16.422 -3.881 -6.051 1 92.62 131 VAL B C 1
ATOM 4940 O O . VAL B 1 131 ? 17.5 -3.467 -5.645 1 92.62 131 VAL B O 1
ATOM 4943 N N . ILE B 1 132 ? 15.641 -4.625 -5.301 1 96.44 132 ILE B N 1
ATOM 4944 C CA . ILE B 1 132 ? 15.961 -4.969 -3.92 1 96.44 132 ILE B CA 1
ATOM 4945 C C . ILE B 1 132 ? 17.25 -5.773 -3.877 1 96.44 132 ILE B C 1
ATOM 4947 O O . ILE B 1 132 ? 18.109 -5.543 -3.018 1 96.44 132 ILE B O 1
ATOM 4951 N N . CYS B 1 133 ? 17.375 -6.703 -4.789 1 95.69 133 CYS B N 1
ATOM 4952 C CA . CYS B 1 133 ? 18.531 -7.586 -4.781 1 95.69 133 CYS B CA 1
ATOM 4953 C C . CYS B 1 133 ? 19.797 -6.816 -5.137 1 95.69 133 CYS B C 1
ATOM 4955 O O . CYS B 1 133 ? 20.906 -7.238 -4.785 1 95.69 133 CYS B O 1
ATOM 4957 N N . GLN B 1 134 ? 19.688 -5.695 -5.867 1 92.94 134 GLN B N 1
ATOM 4958 C CA . GLN B 1 134 ? 20.844 -4.914 -6.297 1 92.94 134 GLN B CA 1
ATOM 4959 C C . GLN B 1 134 ? 21.141 -3.775 -5.32 1 92.94 134 GLN B C 1
ATOM 4961 O O . GLN B 1 134 ? 22.281 -3.594 -4.895 1 92.94 134 GLN B O 1
ATOM 4966 N N . VAL B 1 135 ? 20.109 -3.078 -4.902 1 93 135 VAL B N 1
ATOM 4967 C CA . VAL B 1 135 ? 20.266 -1.841 -4.141 1 93 135 VAL B CA 1
ATOM 4968 C C . VAL B 1 135 ? 19.938 -2.092 -2.672 1 93 135 VAL B C 1
ATOM 4970 O O . VAL B 1 135 ? 20.266 -1.268 -1.811 1 93 135 VAL B O 1
ATOM 4973 N N . GLY B 1 136 ? 19.359 -3.207 -2.365 1 95.25 136 GLY B N 1
ATOM 4974 C CA . GLY B 1 136 ? 18.844 -3.438 -1.028 1 95.25 136 GLY B CA 1
ATOM 4975 C C . GLY B 1 136 ? 17.594 -2.621 -0.724 1 95.25 136 GLY B C 1
ATOM 4976 O O . GLY B 1 136 ? 16.844 -2.268 -1.632 1 95.25 136 GLY B O 1
ATOM 4977 N N . LEU B 1 137 ? 17.344 -2.473 0.575 1 97 137 LEU B N 1
ATOM 4978 C CA . LEU B 1 137 ? 16.266 -1.603 1.02 1 97 137 LEU B CA 1
ATOM 4979 C C . LEU B 1 137 ? 16.812 -0.371 1.731 1 97 137 LEU B C 1
ATOM 4981 O O . LEU B 1 137 ? 17.547 -0.493 2.715 1 97 137 LEU B O 1
ATOM 4985 N N . LEU B 1 138 ? 16.453 0.773 1.187 1 96 138 LEU B N 1
ATOM 4986 C CA . LEU B 1 138 ? 16.812 2.023 1.851 1 96 138 LEU B CA 1
ATOM 4987 C C . LEU B 1 138 ? 15.992 2.213 3.125 1 96 138 LEU B C 1
ATOM 4989 O O . LEU B 1 138 ? 14.859 1.732 3.219 1 96 138 LEU B O 1
ATOM 4993 N N . THR B 1 139 ? 16.641 2.855 4.133 1 94.94 139 THR B N 1
ATOM 4994 C CA . THR B 1 139 ? 15.867 3.27 5.301 1 94.94 139 THR B CA 1
ATOM 4995 C C . THR B 1 139 ? 14.898 4.391 4.934 1 94.94 139 THR B C 1
ATOM 4997 O O . THR B 1 139 ? 15.094 5.082 3.934 1 94.94 139 THR B O 1
ATOM 5000 N N . PRO B 1 140 ? 13.852 4.57 5.773 1 93.56 140 PRO B N 1
ATOM 5001 C CA . PRO B 1 140 ? 12.844 5.57 5.422 1 93.56 140 PRO B CA 1
ATOM 5002 C C . PRO B 1 140 ? 13.445 6.953 5.188 1 93.56 140 PRO B C 1
ATOM 5004 O O . PRO B 1 140 ? 13.102 7.621 4.203 1 93.56 140 PRO B O 1
ATOM 5007 N N . LEU B 1 141 ? 14.344 7.418 5.926 1 91.12 141 LEU B N 1
ATOM 5008 C CA . LEU B 1 141 ? 14.953 8.734 5.781 1 91.12 141 LEU B CA 1
ATOM 5009 C C . LEU B 1 141 ? 15.742 8.828 4.477 1 91.12 141 LEU B C 1
ATOM 5011 O O . LEU B 1 141 ? 15.75 9.875 3.826 1 91.12 141 LEU B O 1
ATOM 5015 N N . LEU B 1 142 ? 16.391 7.75 4.16 1 92.5 142 LEU B N 1
ATOM 5016 C CA . LEU B 1 142 ? 17.219 7.734 2.961 1 92.5 142 LEU B CA 1
ATOM 5017 C C . LEU B 1 142 ? 16.359 7.785 1.703 1 92.5 142 LEU B C 1
ATOM 5019 O O . LEU B 1 142 ? 16.875 8.016 0.604 1 92.5 142 LEU B O 1
ATOM 5023 N N . MET B 1 143 ? 15.055 7.586 1.821 1 92.19 143 MET B N 1
ATOM 5024 C CA . MET B 1 143 ? 14.156 7.664 0.674 1 92.19 143 MET B CA 1
ATOM 5025 C C . MET B 1 143 ? 14.102 9.086 0.124 1 92.19 143 MET B C 1
ATOM 5027 O O . MET B 1 143 ? 13.672 9.297 -1.01 1 92.19 143 MET B O 1
ATOM 5031 N N . ASP B 1 144 ? 14.523 10.07 0.871 1 89.31 144 ASP B N 1
ATOM 5032 C CA . ASP B 1 144 ? 14.68 11.422 0.349 1 89.31 144 ASP B CA 1
ATOM 5033 C C . ASP B 1 144 ? 15.695 11.461 -0.792 1 89.31 144 ASP B C 1
ATOM 5035 O O . ASP B 1 144 ? 15.672 12.375 -1.615 1 89.31 144 ASP B O 1
ATOM 5039 N N . ASN B 1 145 ? 16.594 10.492 -0.812 1 90.44 145 ASN B N 1
ATOM 5040 C CA . ASN B 1 145 ? 17.656 10.43 -1.813 1 90.44 145 ASN B CA 1
ATOM 5041 C C . ASN B 1 145 ? 17.406 9.312 -2.82 1 90.44 145 ASN B C 1
ATOM 5043 O O . ASN B 1 145 ? 18.312 8.914 -3.555 1 90.44 145 ASN B O 1
ATOM 5047 N N . PHE B 1 146 ? 16.234 8.766 -2.844 1 88.88 146 PHE B N 1
ATOM 5048 C CA . PHE B 1 146 ? 15.891 7.625 -3.68 1 88.88 146 PHE B CA 1
ATOM 5049 C C . PHE B 1 146 ? 16.156 7.93 -5.148 1 88.88 146 PHE B C 1
ATOM 5051 O O . PHE B 1 146 ? 16.656 7.074 -5.887 1 88.88 146 PHE B O 1
ATOM 5058 N N . PHE B 1 147 ? 15.844 9.125 -5.539 1 83.5 147 PHE B N 1
ATOM 5059 C CA . PHE B 1 147 ? 15.969 9.5 -6.941 1 83.5 147 PHE B CA 1
ATOM 5060 C C . PHE B 1 147 ? 17.391 9.273 -7.441 1 83.5 147 PHE B C 1
ATOM 5062 O O . PHE B 1 147 ? 17.594 8.688 -8.508 1 83.5 147 PHE B O 1
ATOM 5069 N N . GLU B 1 148 ? 18.344 9.727 -6.719 1 87.62 148 GLU B N 1
ATOM 5070 C CA . GLU B 1 148 ? 19.734 9.609 -7.105 1 87.62 148 GLU B CA 1
ATOM 5071 C C . GLU B 1 148 ? 20.188 8.156 -7.156 1 87.62 148 GLU B C 1
ATOM 5073 O O . GLU B 1 148 ? 20.859 7.738 -8.102 1 87.62 148 GLU B O 1
ATOM 5078 N N . ILE B 1 149 ? 19.828 7.449 -6.16 1 91.06 149 ILE B N 1
ATOM 5079 C CA . ILE B 1 149 ? 20.234 6.051 -6.047 1 91.06 149 ILE B CA 1
ATOM 5080 C C . ILE B 1 149 ? 19.562 5.23 -7.145 1 91.06 149 ILE B C 1
ATOM 5082 O O . ILE B 1 149 ? 20.219 4.43 -7.82 1 91.06 149 ILE B O 1
ATOM 5086 N N . TYR B 1 150 ? 18.266 5.477 -7.32 1 88.19 150 TYR B N 1
ATOM 5087 C CA . TYR B 1 150 ? 17.5 4.781 -8.352 1 88.19 150 TYR B CA 1
ATOM 5088 C C . TYR B 1 150 ? 18.031 5.117 -9.742 1 88.19 150 TYR B C 1
ATOM 5090 O O . TYR B 1 150 ? 18.078 4.254 -10.617 1 88.19 150 TYR B O 1
ATOM 5098 N N . SER B 1 151 ? 18.391 6.387 -9.945 1 86 151 SER B N 1
ATOM 5099 C CA . SER B 1 151 ? 18.984 6.797 -11.219 1 86 151 SER B CA 1
ATOM 5100 C C . SER B 1 151 ? 20.281 6.047 -11.492 1 86 151 SER B C 1
ATOM 5102 O O . SER B 1 151 ? 20.531 5.629 -12.625 1 86 151 SER B O 1
ATOM 5104 N N . ALA B 1 152 ? 21.078 5.93 -10.508 1 89.5 152 ALA B N 1
ATOM 5105 C CA . ALA B 1 152 ? 22.328 5.172 -10.656 1 89.5 152 ALA B CA 1
ATOM 5106 C C . ALA B 1 152 ? 22.031 3.719 -11.016 1 89.5 152 ALA B C 1
ATOM 5108 O O . ALA B 1 152 ? 22.719 3.137 -11.867 1 89.5 152 ALA B O 1
ATOM 5109 N N . TYR B 1 153 ? 21.078 3.119 -10.375 1 89.69 153 TYR B N 1
ATOM 5110 C CA . TYR B 1 153 ? 20.672 1.753 -10.68 1 89.69 153 TYR B CA 1
ATOM 5111 C C . TYR B 1 153 ? 20.188 1.637 -12.117 1 89.69 153 TYR B C 1
ATOM 5113 O O . TYR B 1 153 ? 20.578 0.713 -12.844 1 89.69 153 TYR B O 1
ATOM 5121 N N . LYS B 1 154 ? 19.328 2.533 -12.516 1 82.88 154 LYS B N 1
ATOM 5122 C CA . LYS B 1 154 ? 18.719 2.498 -13.844 1 82.88 154 LYS B CA 1
ATOM 5123 C C . LYS B 1 154 ? 19.781 2.611 -14.93 1 82.88 154 LYS B C 1
ATOM 5125 O O . LYS B 1 154 ? 19.656 2.012 -16 1 82.88 154 LYS B O 1
ATOM 5130 N N . ASN B 1 155 ? 20.812 3.357 -14.641 1 83.31 155 ASN B N 1
ATOM 5131 C CA . ASN B 1 155 ? 21.812 3.666 -15.656 1 83.31 155 ASN B CA 1
ATOM 5132 C C . ASN B 1 155 ? 23.031 2.746 -15.547 1 83.31 155 ASN B C 1
ATOM 5134 O O . ASN B 1 155 ? 24.078 3.012 -16.156 1 83.31 155 ASN B O 1
ATOM 5138 N N . ARG B 1 156 ? 22.906 1.683 -14.867 1 86.31 156 ARG B N 1
ATOM 5139 C CA . ARG B 1 156 ? 24.062 0.833 -14.57 1 86.31 156 ARG B CA 1
ATOM 5140 C C . ARG B 1 156 ? 24.438 -0.018 -15.781 1 86.31 156 ARG B C 1
ATOM 5142 O O . ARG B 1 156 ? 25.516 -0.624 -15.805 1 86.31 156 ARG B O 1
ATOM 5149 N N . GLY B 1 157 ? 23.531 -0.075 -16.766 1 76.94 157 GLY B N 1
ATOM 5150 C CA . GLY B 1 157 ? 23.781 -0.966 -17.875 1 76.94 157 GLY B CA 1
ATOM 5151 C C . GLY B 1 157 ? 23.875 -2.424 -17.469 1 76.94 157 GLY B C 1
ATOM 5152 O O . GLY B 1 157 ? 23.016 -2.938 -16.766 1 76.94 157 GLY B O 1
ATOM 5153 N N . ASN B 1 158 ? 24.922 -3.15 -17.812 1 74.75 158 ASN B N 1
ATOM 5154 C CA . ASN B 1 158 ? 25.078 -4.574 -17.531 1 74.75 158 ASN B CA 1
ATOM 5155 C C . ASN B 1 158 ? 25.922 -4.816 -16.297 1 74.75 158 ASN B C 1
ATOM 5157 O O . ASN B 1 158 ? 26.25 -5.961 -15.969 1 74.75 158 ASN B O 1
ATOM 5161 N N . GLN B 1 159 ? 26.141 -3.771 -15.602 1 81.75 159 GLN B N 1
ATOM 5162 C CA . GLN B 1 159 ? 26.969 -3.895 -14.406 1 81.75 159 GLN B CA 1
ATOM 5163 C C . GLN B 1 159 ? 26.109 -4.133 -13.164 1 81.75 159 GLN B C 1
ATOM 5165 O O . GLN B 1 159 ? 24.953 -3.695 -13.109 1 81.75 159 GLN B O 1
ATOM 5170 N N . ALA B 1 160 ? 26.734 -4.918 -12.312 1 87.31 160 ALA B N 1
ATOM 5171 C CA . ALA B 1 160 ? 26.141 -4.945 -10.977 1 87.31 160 ALA B CA 1
ATOM 5172 C C . ALA B 1 160 ? 26.188 -3.566 -10.328 1 87.31 160 ALA B C 1
ATOM 5174 O O . ALA B 1 160 ? 27.109 -2.789 -10.562 1 87.31 160 ALA B O 1
ATOM 5175 N N . PHE B 1 161 ? 25.172 -3.236 -9.57 1 91.88 161 PHE B N 1
ATOM 5176 C CA . PHE B 1 161 ? 25.062 -1.929 -8.93 1 91.88 161 PHE B CA 1
ATOM 5177 C C . PHE B 1 161 ? 26.344 -1.6 -8.164 1 91.88 161 PHE B C 1
ATOM 5179 O O . PHE B 1 161 ? 26.844 -0.481 -8.242 1 91.88 161 PHE B O 1
ATOM 5186 N N . ASP B 1 162 ? 26.891 -2.537 -7.43 1 93.31 162 ASP B N 1
ATOM 5187 C CA . ASP B 1 162 ? 28.047 -2.303 -6.559 1 93.31 162 ASP B CA 1
ATOM 5188 C C . ASP B 1 162 ? 29.328 -2.111 -7.371 1 93.31 162 ASP B C 1
ATOM 5190 O O . ASP B 1 162 ? 30.359 -1.737 -6.82 1 93.31 162 ASP B O 1
ATOM 5194 N N . GLU B 1 163 ? 29.281 -2.281 -8.688 1 92.56 163 GLU B N 1
ATOM 5195 C CA . GLU B 1 163 ? 30.453 -2.111 -9.555 1 92.56 163 GLU B CA 1
ATOM 5196 C C . GLU B 1 163 ? 30.359 -0.811 -10.344 1 92.56 163 GLU B C 1
ATOM 5198 O O . GLU B 1 163 ? 31.297 -0.452 -11.062 1 92.56 163 GLU B O 1
ATOM 5203 N N . THR B 1 164 ? 29.266 -0.184 -10.219 1 93.12 164 THR B N 1
ATOM 5204 C CA . THR B 1 164 ? 29.094 1.043 -10.992 1 93.12 164 THR B CA 1
ATOM 5205 C C . THR B 1 164 ? 30.078 2.113 -10.539 1 93.12 164 THR B C 1
ATOM 5207 O O . THR B 1 164 ? 30.531 2.105 -9.391 1 93.12 164 THR B O 1
ATOM 5210 N N . THR B 1 165 ? 30.344 3.021 -11.469 1 95.19 165 THR B N 1
ATOM 5211 C CA . THR B 1 165 ? 31.188 4.164 -11.141 1 95.19 165 THR B CA 1
ATOM 5212 C C . THR B 1 165 ? 30.547 5.02 -10.055 1 95.19 165 THR B C 1
ATOM 5214 O O . THR B 1 165 ? 31.219 5.457 -9.117 1 95.19 165 THR B O 1
ATOM 5217 N N . TRP B 1 166 ? 29.312 5.203 -10.148 1 95 166 TRP B N 1
ATOM 5218 C CA . TRP B 1 166 ? 28.594 6.02 -9.164 1 95 166 TRP B CA 1
ATOM 5219 C C . TRP B 1 166 ? 28.781 5.457 -7.762 1 95 166 TRP B C 1
ATOM 5221 O O . TRP B 1 166 ? 29.125 6.199 -6.832 1 95 166 TRP B O 1
ATOM 5231 N N . ALA B 1 167 ? 28.609 4.188 -7.566 1 96.56 167 ALA B N 1
ATOM 5232 C CA . ALA B 1 167 ? 28.656 3.541 -6.258 1 96.56 167 ALA B CA 1
ATOM 5233 C C . ALA B 1 167 ? 30.062 3.6 -5.664 1 96.56 167 ALA B C 1
ATOM 5235 O O . ALA B 1 167 ? 30.234 3.68 -4.445 1 96.56 167 ALA B O 1
ATOM 5236 N N . ASN B 1 168 ? 31.062 3.645 -6.535 1 97.25 168 ASN B N 1
ATOM 5237 C CA . ASN B 1 168 ? 32.438 3.518 -6.055 1 97.25 168 ASN B CA 1
ATOM 5238 C C . ASN B 1 168 ? 33.125 4.867 -6.012 1 97.25 168 ASN B C 1
ATOM 5240 O O . ASN B 1 168 ? 34.312 4.945 -5.672 1 97.25 168 ASN B O 1
ATOM 5244 N N . GLN B 1 169 ? 32.5 5.922 -6.297 1 96.19 169 GLN B N 1
ATOM 5245 C CA . GLN B 1 169 ? 33.062 7.27 -6.129 1 96.19 169 GLN B CA 1
ATOM 5246 C C . GLN B 1 169 ? 32.969 7.715 -4.672 1 96.19 169 GLN B C 1
ATOM 5248 O O . GLN B 1 169 ? 32.062 7.285 -3.936 1 96.19 169 GLN B O 1
ATOM 5253 N N . PRO B 1 170 ? 33.906 8.586 -4.309 1 95.12 170 PRO B N 1
ATOM 5254 C CA . PRO B 1 170 ? 33.844 9.109 -2.943 1 95.12 170 PRO B CA 1
ATOM 5255 C C . PRO B 1 170 ? 32.562 9.883 -2.656 1 95.12 170 PRO B C 1
ATOM 5257 O O . PRO B 1 170 ? 32.094 10.609 -3.523 1 95.12 170 PRO B O 1
ATOM 5260 N N . LEU B 1 171 ? 32.062 9.664 -1.47 1 95.25 171 LEU B N 1
ATOM 5261 C CA . LEU B 1 171 ? 30.891 10.406 -1.031 1 95.25 171 LEU B CA 1
ATOM 5262 C C . LEU B 1 171 ? 31.266 11.805 -0.559 1 95.25 171 LEU B C 1
ATOM 5264 O O . LEU B 1 171 ? 32.156 11.961 0.265 1 95.25 171 LEU B O 1
ATOM 5268 N N . VAL B 1 172 ? 30.625 12.844 -1.101 1 92.31 172 VAL B N 1
ATOM 5269 C CA . VAL B 1 172 ? 30.828 14.234 -0.703 1 92.31 172 VAL B CA 1
ATOM 5270 C C . VAL B 1 172 ? 29.922 14.578 0.475 1 92.31 172 VAL B C 1
ATOM 5272 O O . VAL B 1 172 ? 28.719 14.281 0.45 1 92.31 172 VAL B O 1
ATOM 5275 N N . PRO B 1 173 ? 30.484 15.18 1.517 1 90.81 173 PRO B N 1
ATOM 5276 C CA . PRO B 1 173 ? 29.625 15.578 2.629 1 90.81 173 PRO B CA 1
ATOM 5277 C C . PRO B 1 173 ? 28.406 16.391 2.174 1 90.81 173 PRO B C 1
ATOM 5279 O O . PRO B 1 173 ? 28.531 17.281 1.331 1 90.81 173 PRO B O 1
ATOM 5282 N N . GLY B 1 174 ? 27.234 16.047 2.744 1 89.69 174 GLY B N 1
ATOM 5283 C CA . GLY B 1 174 ? 25.984 16.625 2.307 1 89.69 174 GLY B CA 1
ATOM 5284 C C . GLY B 1 174 ? 25.188 15.727 1.386 1 89.69 174 GLY B C 1
ATOM 5285 O O . GLY B 1 174 ? 23.969 15.891 1.251 1 89.69 174 GLY B O 1
ATOM 5286 N N . GLU B 1 175 ? 25.922 14.781 0.803 1 91.75 175 GLU B N 1
ATOM 5287 C CA . GLU B 1 175 ? 25.281 13.82 -0.092 1 91.75 175 GLU B CA 1
ATOM 5288 C C . GLU B 1 175 ? 2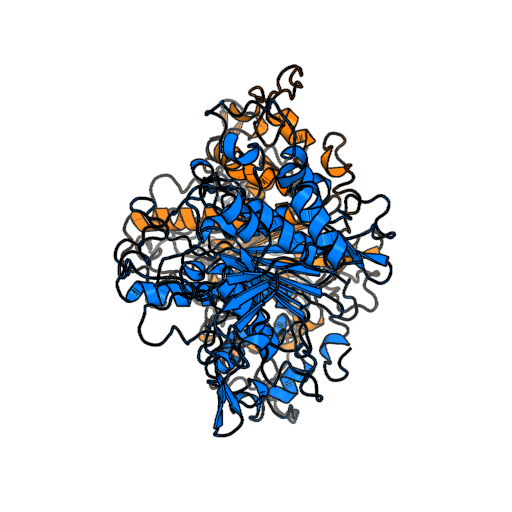4.641 12.68 0.691 1 91.75 175 GLU B C 1
ATOM 5290 O O . GLU B 1 175 ? 25.125 12.289 1.752 1 91.75 175 GLU B O 1
ATOM 5295 N N . LEU B 1 176 ? 23.5 12.156 0.116 1 92.56 176 LEU B N 1
ATOM 5296 C CA . LEU B 1 176 ? 22.844 10.953 0.621 1 92.56 176 LEU B CA 1
ATOM 5297 C C . LEU B 1 176 ? 22.5 11.094 2.102 1 92.56 176 LEU B C 1
ATOM 5299 O O . LEU B 1 176 ? 22.719 10.164 2.883 1 92.56 176 LEU B O 1
ATOM 5303 N N . GLY B 1 177 ? 22.125 12.273 2.447 1 87.75 177 GLY B N 1
ATOM 5304 C CA . GLY B 1 177 ? 21.578 12.516 3.775 1 87.75 177 GLY B CA 1
ATOM 5305 C C . GLY B 1 177 ? 22.641 12.797 4.812 1 87.75 177 GLY B C 1
ATOM 5306 O O . GLY B 1 177 ? 22.344 12.984 5.992 1 87.75 177 GLY B O 1
ATOM 5307 N N . THR B 1 178 ? 23.938 12.875 4.445 1 90.25 178 THR B N 1
ATOM 5308 C CA . THR B 1 178 ? 25 13.172 5.402 1 90.25 178 THR B CA 1
ATOM 5309 C C . THR B 1 178 ? 25.031 14.656 5.738 1 90.25 178 THR B C 1
ATOM 5311 O O . THR B 1 178 ? 24.484 15.477 4.996 1 90.25 178 THR B O 1
ATOM 5314 N N . LEU B 1 179 ? 25.656 14.945 6.867 1 88.06 179 LEU B N 1
ATOM 5315 C CA . LEU B 1 179 ? 25.781 16.344 7.289 1 88.06 179 LEU B CA 1
ATOM 5316 C C . LEU B 1 179 ? 26.734 17.094 6.363 1 88.06 179 LEU B C 1
ATOM 5318 O O . LEU B 1 179 ? 27.812 16.609 6.023 1 88.06 179 LEU B O 1
ATOM 5322 N N . PRO B 1 180 ? 26.266 18.266 5.93 1 89.44 180 PRO B N 1
ATOM 5323 C CA . PRO B 1 180 ? 27.188 19.094 5.156 1 89.44 180 PRO B CA 1
ATOM 5324 C C . PRO B 1 180 ? 28.359 19.625 5.992 1 89.44 180 PRO B C 1
ATOM 5326 O O . PRO B 1 180 ? 28.312 19.562 7.227 1 89.44 180 PRO B O 1
ATOM 5329 N N . PRO B 1 181 ? 29.375 20.125 5.199 1 88.38 181 PRO B N 1
ATOM 5330 C CA . PRO B 1 181 ? 30.5 20.719 5.934 1 88.38 181 PRO B CA 1
ATOM 5331 C C . PRO B 1 181 ? 30.078 21.891 6.816 1 88.38 181 PRO B C 1
ATOM 5333 O O . PRO B 1 181 ? 29.172 22.641 6.453 1 88.38 181 PRO B O 1
ATOM 5336 N N . GLN B 1 182 ? 30.672 21.938 7.953 1 87.06 182 GLN B N 1
ATOM 5337 C CA . GLN B 1 182 ? 30.438 23 8.914 1 87.06 182 GLN B CA 1
ATOM 5338 C C . GLN B 1 182 ? 31.734 23.766 9.211 1 87.06 182 GLN B C 1
ATOM 5340 O O . GLN B 1 182 ? 32.812 23.156 9.32 1 87.06 182 GLN B O 1
ATOM 5345 N N . ASP B 1 183 ? 31.484 25 9.297 1 85.62 183 ASP B N 1
ATOM 5346 C CA . ASP B 1 183 ? 32.656 25.844 9.586 1 85.62 183 ASP B CA 1
ATOM 5347 C C . ASP B 1 183 ? 33.344 25.391 10.859 1 85.62 183 ASP B C 1
ATOM 5349 O O . ASP B 1 183 ? 32.719 25.203 11.898 1 85.62 183 ASP B O 1
ATOM 5353 N N . GLY B 1 184 ? 34.625 25.219 10.711 1 82.25 184 GLY B N 1
ATOM 5354 C CA . GLY B 1 184 ? 35.438 24.906 11.867 1 82.25 184 GLY B CA 1
ATOM 5355 C C . GLY B 1 184 ? 35.406 23.438 12.25 1 82.25 184 GLY B C 1
ATOM 5356 O O . GLY B 1 184 ? 36.062 23.016 13.203 1 82.25 184 GLY B O 1
ATOM 5357 N N . VAL B 1 185 ? 34.625 22.672 11.586 1 82.31 185 VAL B N 1
ATOM 5358 C CA . VAL B 1 185 ? 34.531 21.25 11.891 1 82.31 185 VAL B CA 1
ATOM 5359 C C . VAL B 1 185 ? 35.031 20.422 10.711 1 82.31 185 VAL B C 1
ATOM 5361 O O . VAL B 1 185 ? 34.594 20.594 9.578 1 82.31 185 VAL B O 1
ATOM 5364 N N . PRO B 1 186 ? 36.062 19.688 10.875 1 81.12 186 PRO B N 1
ATOM 5365 C CA . PRO B 1 186 ? 36.5 18.828 9.781 1 81.12 186 PRO B CA 1
ATOM 5366 C C . PRO B 1 186 ? 35.438 17.844 9.328 1 81.12 186 PRO B C 1
ATOM 5368 O O . PRO B 1 186 ? 34.781 17.219 10.172 1 81.12 186 PRO B O 1
ATOM 5371 N N . PRO B 1 187 ? 35.219 17.812 8.078 1 76.19 187 PRO B N 1
ATOM 5372 C CA . PRO B 1 187 ? 34.188 16.891 7.633 1 76.19 187 PRO B CA 1
ATOM 5373 C C . PRO B 1 187 ? 34.562 15.43 7.844 1 76.19 187 PRO B C 1
ATOM 5375 O O . PRO B 1 187 ? 35.719 15.055 7.668 1 76.19 187 PRO B O 1
ATOM 5378 N N . PRO B 1 188 ? 33.656 14.656 8.281 1 76.62 188 PRO B N 1
ATOM 5379 C CA . PRO B 1 188 ? 33.938 13.227 8.422 1 76.62 188 PRO B CA 1
ATOM 5380 C C . PRO B 1 188 ? 34.188 12.539 7.082 1 76.62 188 PRO B C 1
ATOM 5382 O O . PRO B 1 188 ? 33.688 13.008 6.047 1 76.62 188 PRO B O 1
ATOM 5385 N N . SER B 1 189 ? 35.062 11.602 7.059 1 82.94 189 SER B N 1
ATOM 5386 C CA . SER B 1 189 ? 35.219 10.758 5.875 1 82.94 189 SER B CA 1
ATOM 5387 C C . SER B 1 189 ? 34.156 9.672 5.812 1 82.94 189 SER B C 1
ATOM 5389 O O . SER B 1 189 ? 33.969 8.922 6.773 1 82.94 189 SER B O 1
ATOM 5391 N N . TYR B 1 190 ? 33.406 9.617 4.77 1 87.12 190 TYR B N 1
ATOM 5392 C CA . TYR B 1 190 ? 32.344 8.641 4.609 1 87.12 190 TYR B CA 1
ATOM 5393 C C . TYR B 1 190 ? 32.75 7.516 3.672 1 87.12 190 TYR B C 1
ATOM 5395 O O . TYR B 1 190 ? 32.031 6.539 3.49 1 87.12 190 TYR B O 1
ATOM 5403 N N . GLY B 1 191 ? 34 7.613 3.084 1 93.88 191 GLY B N 1
ATOM 5404 C CA . GLY B 1 191 ? 34.375 6.648 2.066 1 93.88 191 GLY B CA 1
ATOM 5405 C C . GLY B 1 191 ? 33.625 6.816 0.765 1 93.88 191 GLY B C 1
ATOM 5406 O O . GLY B 1 191 ? 33.375 7.945 0.333 1 93.88 191 GLY B O 1
ATOM 5407 N N . THR B 1 192 ? 33.375 5.66 0.093 1 97 192 THR B N 1
ATOM 5408 C CA . THR B 1 192 ? 32.625 5.707 -1.147 1 97 192 THR B CA 1
ATOM 5409 C C . THR B 1 192 ? 31.109 5.73 -0.858 1 97 192 THR B C 1
ATOM 5411 O O . THR B 1 192 ? 30.688 5.48 0.273 1 97 192 THR B O 1
ATOM 5414 N N . ARG B 1 193 ? 30.312 6.062 -1.9 1 96.69 193 ARG B N 1
ATOM 5415 C CA . ARG B 1 193 ? 28.859 6.016 -1.758 1 96.69 193 ARG B CA 1
ATOM 5416 C C . ARG B 1 193 ? 28.391 4.625 -1.348 1 96.69 193 ARG B C 1
ATOM 5418 O O . ARG B 1 193 ? 27.516 4.48 -0.494 1 96.69 193 ARG B O 1
ATOM 5425 N N . LEU B 1 194 ? 29.016 3.58 -1.92 1 96.5 194 LEU B N 1
ATOM 5426 C CA . LEU B 1 194 ? 28.672 2.199 -1.607 1 96.5 194 LEU B CA 1
ATOM 5427 C C . LEU B 1 194 ? 28.984 1.876 -0.151 1 96.5 194 LEU B C 1
ATOM 5429 O O . LEU B 1 194 ? 28.188 1.24 0.535 1 96.5 194 LEU B O 1
ATOM 5433 N N . GLN B 1 195 ? 30.141 2.266 0.282 1 94.81 195 GLN B N 1
ATOM 5434 C CA . GLN B 1 195 ? 30.531 2.023 1.669 1 94.81 195 GLN B CA 1
ATOM 5435 C C . GLN B 1 195 ? 29.547 2.676 2.635 1 94.81 195 GLN B C 1
ATOM 5437 O O . GLN B 1 195 ? 29.188 2.086 3.654 1 94.81 195 GLN B O 1
ATOM 5442 N N . HIS B 1 196 ? 29.125 3.891 2.328 1 94.88 196 HIS B N 1
ATOM 5443 C CA . HIS B 1 196 ? 28.125 4.59 3.143 1 94.88 196 HIS B CA 1
ATOM 5444 C C . HIS B 1 196 ? 26.781 3.867 3.121 1 94.88 196 HIS B C 1
ATOM 5446 O O . HIS B 1 196 ? 26.172 3.65 4.172 1 94.88 196 HIS B O 1
ATOM 5452 N N . LEU B 1 197 ? 26.297 3.477 1.935 1 95.44 197 LEU B N 1
ATOM 5453 C CA . LEU B 1 197 ? 25.031 2.787 1.789 1 95.44 197 LEU B CA 1
ATOM 5454 C C . LEU B 1 197 ? 25.031 1.469 2.557 1 95.44 197 LEU B C 1
ATOM 5456 O O . LEU B 1 197 ? 24.016 1.093 3.156 1 95.44 197 LEU B O 1
ATOM 5460 N N . ARG B 1 198 ? 26.172 0.751 2.57 1 94.5 198 ARG B N 1
ATOM 5461 C CA . ARG B 1 198 ? 26.281 -0.511 3.293 1 94.5 198 ARG B CA 1
ATOM 5462 C C . ARG B 1 198 ? 26.062 -0.306 4.789 1 94.5 198 ARG B C 1
ATOM 5464 O O . ARG B 1 198 ? 25.594 -1.209 5.48 1 94.5 198 ARG B O 1
ATOM 5471 N N . LYS B 1 199 ? 26.344 0.866 5.23 1 92.31 199 LYS B N 1
ATOM 5472 C CA . LYS B 1 199 ? 26.219 1.174 6.652 1 92.31 199 LYS B CA 1
ATOM 5473 C C . LYS B 1 199 ? 24.797 1.63 6.988 1 92.31 199 LYS B C 1
ATOM 5475 O O . LYS B 1 199 ? 24.266 1.278 8.039 1 92.31 199 LYS B O 1
ATOM 5480 N N . VAL B 1 200 ? 24.156 2.395 6.105 1 92.44 200 VAL B N 1
ATOM 5481 C CA . VAL B 1 200 ? 22.953 3.125 6.512 1 92.44 200 VAL B CA 1
ATOM 5482 C C . VAL B 1 200 ? 21.734 2.525 5.832 1 92.44 200 VAL B C 1
ATOM 5484 O O . VAL B 1 200 ? 20.594 2.939 6.098 1 92.44 200 VAL B O 1
ATOM 5487 N N . ALA B 1 201 ? 21.859 1.565 4.918 1 93.75 201 ALA B N 1
ATOM 5488 C CA . ALA B 1 201 ? 20.781 0.869 4.242 1 93.75 201 ALA B CA 1
ATOM 5489 C C . ALA B 1 201 ? 20.891 -0.642 4.418 1 93.75 201 ALA B C 1
ATOM 5491 O O . ALA B 1 201 ? 21.938 -1.14 4.863 1 93.75 201 ALA B O 1
ATOM 5492 N N . HIS B 1 202 ? 19.828 -1.363 4.137 1 94.88 202 HIS B N 1
ATOM 5493 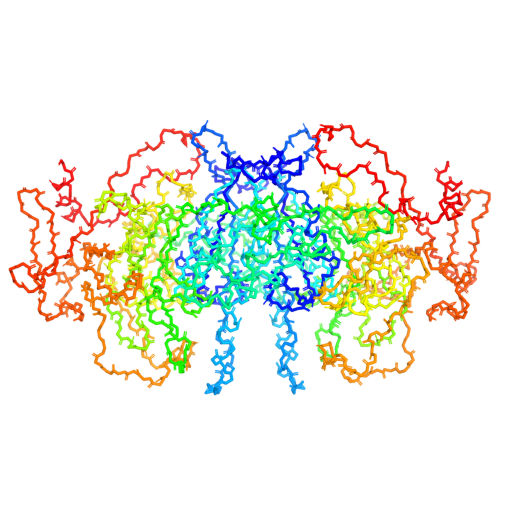C CA . HIS B 1 202 ? 19.797 -2.814 4.281 1 94.88 202 HIS B CA 1
ATOM 5494 C C . HIS B 1 202 ? 20.156 -3.51 2.977 1 94.88 202 HIS B C 1
ATOM 5496 O O . HIS B 1 202 ? 19.297 -4.125 2.336 1 94.88 202 HIS B O 1
ATOM 5502 N N . LEU B 1 203 ? 21.391 -3.482 2.643 1 94.19 203 LEU B N 1
ATOM 5503 C CA . LEU B 1 203 ? 21.828 -4.035 1.369 1 94.19 203 LEU B CA 1
ATOM 5504 C C . LEU B 1 203 ? 21.828 -5.562 1.409 1 94.19 203 LEU B C 1
ATOM 5506 O O . LEU B 1 203 ? 21.891 -6.215 0.365 1 94.19 203 LEU B O 1
ATOM 5510 N N . HIS B 1 204 ? 21.703 -6.152 2.564 1 93.88 204 HIS B N 1
ATOM 5511 C CA . HIS B 1 204 ? 21.828 -7.59 2.766 1 93.88 204 HIS B CA 1
ATOM 5512 C C . HIS B 1 204 ? 20.469 -8.281 2.656 1 93.88 204 HIS B C 1
ATOM 5514 O O . HIS B 1 204 ? 20.391 -9.516 2.723 1 93.88 204 HIS B O 1
ATOM 5520 N N . VAL B 1 205 ? 19.406 -7.586 2.479 1 95.75 205 VAL B N 1
ATOM 5521 C CA . VAL B 1 205 ? 18.062 -8.117 2.557 1 95.75 205 VAL B CA 1
ATOM 5522 C C . VAL B 1 205 ? 17.859 -9.195 1.495 1 95.75 205 VAL B C 1
ATOM 5524 O O . VAL B 1 205 ? 18.25 -9.016 0.339 1 95.75 205 VAL B O 1
ATOM 5527 N N . ASN B 1 206 ? 17.297 -10.344 1.887 1 97.38 206 ASN B N 1
ATOM 5528 C CA . ASN B 1 206 ? 16.859 -11.406 0.987 1 97.38 206 ASN B CA 1
ATOM 5529 C C . ASN B 1 206 ? 15.352 -11.43 0.816 1 97.38 206 ASN B C 1
ATOM 5531 O O . ASN B 1 206 ? 14.617 -10.875 1.641 1 97.38 206 ASN B O 1
ATOM 5535 N N . ILE B 1 207 ? 14.938 -11.984 -0.256 1 98.5 207 ILE B N 1
ATOM 5536 C CA . ILE B 1 207 ? 13.516 -12.164 -0.532 1 98.5 207 ILE B CA 1
ATOM 5537 C C . ILE B 1 207 ? 13.133 -13.633 -0.353 1 98.5 207 ILE B C 1
ATOM 5539 O O . ILE B 1 207 ? 13.766 -14.516 -0.932 1 98.5 207 ILE B O 1
ATOM 5543 N N . LYS B 1 208 ? 12.117 -13.883 0.446 1 98.69 208 LYS B N 1
ATOM 5544 C CA . LYS B 1 208 ? 11.719 -15.25 0.752 1 98.69 208 LYS B CA 1
ATOM 5545 C C . LYS B 1 208 ? 11.078 -15.922 -0.461 1 98.69 208 LYS B C 1
ATOM 5547 O O . LYS B 1 208 ? 11.383 -17.078 -0.773 1 98.69 208 LYS B O 1
ATOM 5552 N N . VAL B 1 209 ? 10.172 -15.227 -1.124 1 98.88 209 VAL B N 1
ATOM 5553 C CA . VAL B 1 209 ? 9.469 -15.805 -2.268 1 98.88 209 VAL B CA 1
ATOM 5554 C C . VAL B 1 209 ? 9.195 -14.727 -3.307 1 98.88 209 VAL B C 1
ATOM 5556 O O . VAL B 1 209 ? 8.797 -13.609 -2.961 1 98.88 209 VAL B O 1
ATOM 5559 N N . VAL B 1 210 ? 9.461 -15.039 -4.539 1 98.75 210 VAL B N 1
ATOM 5560 C CA . VAL B 1 210 ? 8.836 -14.367 -5.676 1 98.75 210 VAL B CA 1
ATOM 5561 C C . VAL B 1 210 ? 7.961 -15.359 -6.441 1 98.75 210 VAL B C 1
ATOM 5563 O O . VAL B 1 210 ? 8.469 -16.328 -7.02 1 98.75 210 VAL B O 1
ATOM 5566 N N . GLY B 1 211 ? 6.645 -15.188 -6.398 1 98.81 211 GLY B N 1
ATOM 5567 C CA . GLY B 1 211 ? 5.684 -16.031 -7.082 1 98.81 211 GLY B CA 1
ATOM 5568 C C . GLY B 1 211 ? 4.883 -15.305 -8.141 1 98.81 211 GLY B C 1
ATOM 5569 O O . GLY B 1 211 ? 4.25 -14.281 -7.848 1 98.81 211 GLY B O 1
ATOM 5570 N N . VAL B 1 212 ? 4.902 -15.828 -9.375 1 98 212 VAL B N 1
ATOM 5571 C CA . VAL B 1 212 ? 4.281 -15.062 -10.445 1 98 212 VAL B CA 1
ATOM 5572 C C . VAL B 1 212 ? 3.475 -16 -11.344 1 98 212 VAL B C 1
ATOM 5574 O O . VAL B 1 212 ? 3.754 -17.203 -11.414 1 98 212 VAL B O 1
ATOM 5577 N N . TRP B 1 213 ? 2.412 -15.445 -11.961 1 97.12 213 TRP B N 1
ATOM 5578 C CA . TRP B 1 213 ? 1.632 -16.125 -12.992 1 97.12 213 TRP B CA 1
ATOM 5579 C C . TRP B 1 213 ? 1.891 -15.5 -14.359 1 97.12 213 TRP B C 1
ATOM 5581 O O . TRP B 1 213 ? 1.59 -14.328 -14.586 1 97.12 213 TRP B O 1
ATOM 5591 N N . ASP B 1 214 ? 2.486 -16.172 -15.172 1 93.94 214 ASP B N 1
ATOM 5592 C CA . ASP B 1 214 ? 2.625 -15.945 -16.609 1 93.94 214 ASP B CA 1
ATOM 5593 C C . ASP B 1 214 ? 3.193 -14.555 -16.891 1 93.94 214 ASP B C 1
ATOM 5595 O O . ASP B 1 214 ? 2.543 -13.734 -17.547 1 93.94 214 ASP B O 1
ATOM 5599 N N . THR B 1 215 ? 4.43 -14.367 -16.578 1 92.19 215 THR B N 1
ATOM 5600 C CA . THR B 1 215 ? 5.121 -13.094 -16.766 1 92.19 215 THR B CA 1
ATOM 5601 C C . THR B 1 215 ? 5.215 -12.742 -18.25 1 92.19 215 THR B C 1
ATOM 5603 O O . THR B 1 215 ? 5.852 -13.461 -19.016 1 92.19 215 THR B O 1
ATOM 5606 N N . VAL B 1 216 ? 4.555 -11.609 -18.641 1 79.75 216 VAL B N 1
ATOM 5607 C CA . VAL B 1 216 ? 4.652 -11.18 -20.031 1 79.75 216 VAL B CA 1
ATOM 5608 C C . VAL B 1 216 ? 5.242 -9.773 -20.094 1 79.75 216 VAL B C 1
ATOM 5610 O O . VAL B 1 216 ? 4.91 -8.914 -19.266 1 79.75 216 VAL B O 1
ATOM 5613 N N . GLY B 1 217 ? 6.383 -9.602 -20.828 1 63.28 217 GLY B N 1
ATOM 5614 C CA . GLY B 1 217 ? 6.984 -8.297 -21.047 1 63.28 217 GLY B CA 1
ATOM 5615 C C . GLY B 1 217 ? 6.449 -7.598 -22.281 1 63.28 217 GLY B C 1
ATOM 5616 O O . GLY B 1 217 ? 5.875 -8.234 -23.172 1 63.28 217 GLY B O 1
ATOM 5617 N N . SER B 1 218 ? 5.895 -6.32 -22.391 1 49.97 218 SER B N 1
ATOM 5618 C CA . SER B 1 218 ? 5.5 -5.711 -23.656 1 49.97 218 SER B CA 1
ATOM 5619 C C . SER B 1 218 ? 6.691 -5.574 -24.594 1 49.97 218 SER B C 1
ATOM 5621 O O . SER B 1 218 ? 7.734 -5.043 -24.203 1 49.97 218 SER B O 1
ATOM 5623 N N . VAL B 1 219 ? 6.992 -6.586 -25.438 1 40.72 219 VAL B N 1
ATOM 5624 C CA . VAL B 1 219 ? 8.117 -6.508 -26.375 1 40.72 219 VAL B CA 1
ATOM 5625 C C . VAL B 1 219 ? 7.859 -5.402 -27.391 1 40.72 219 VAL B C 1
ATOM 5627 O O . VAL B 1 219 ? 8.711 -5.125 -28.25 1 40.72 219 VAL B O 1
ATOM 5630 N N . GLY B 1 220 ? 6.828 -4.957 -27.766 1 38.16 220 GLY B N 1
ATOM 5631 C CA . GLY B 1 220 ? 6.781 -4.359 -29.094 1 38.16 220 GLY B CA 1
ATOM 5632 C C . GLY B 1 220 ? 7.586 -3.078 -29.203 1 38.16 220 GLY B C 1
ATOM 5633 O O . GLY B 1 220 ? 7.641 -2.457 -30.266 1 38.16 220 GLY B O 1
ATOM 5634 N N . GLY B 1 221 ? 7.727 -2.115 -28.25 1 37.31 221 GLY B N 1
ATOM 5635 C CA . GLY B 1 221 ? 8.398 -0.957 -28.812 1 37.31 221 GLY B CA 1
ATOM 5636 C C . GLY B 1 221 ? 9.891 -1.163 -29 1 37.31 221 GLY B C 1
ATOM 5637 O O . GLY B 1 221 ? 10.445 -2.172 -28.562 1 37.31 221 GLY B O 1
ATOM 5638 N N . PRO B 1 222 ? 10.719 -0.328 -29.844 1 35.12 222 PRO B N 1
ATOM 5639 C CA . PRO B 1 222 ? 12.109 -0.594 -30.203 1 35.12 222 PRO B CA 1
ATOM 5640 C C . PRO B 1 222 ? 12.922 -1.191 -29.062 1 35.12 222 PRO B C 1
ATOM 5642 O O . PRO B 1 222 ? 13.664 -2.156 -29.25 1 35.12 222 PRO B O 1
ATOM 5645 N N . ASN B 1 223 ? 13.633 -0.439 -28.094 1 34.34 223 ASN B N 1
ATOM 5646 C CA . ASN B 1 223 ? 14.734 -0.869 -27.25 1 34.34 223 ASN B CA 1
ATOM 5647 C C . ASN B 1 223 ? 14.227 -1.546 -25.969 1 34.34 223 ASN B C 1
ATOM 5649 O O . ASN B 1 223 ? 14.977 -1.709 -25.016 1 34.34 223 ASN B O 1
ATOM 5653 N N . TRP B 1 224 ? 13.195 -1.416 -25.594 1 35.72 224 TRP B N 1
ATOM 5654 C CA . TRP B 1 224 ? 12.984 -1.675 -24.172 1 35.72 224 TRP B CA 1
ATOM 5655 C C . TRP B 1 224 ? 12.898 -3.174 -23.891 1 35.72 224 TRP B C 1
ATOM 5657 O O . TRP B 1 224 ? 12.688 -3.592 -22.75 1 35.72 224 TRP B O 1
ATOM 5667 N N . PHE B 1 225 ? 12.406 -3.973 -24.906 1 36.84 225 PHE B N 1
ATOM 5668 C CA . PHE B 1 225 ? 12.094 -5.352 -24.547 1 36.84 225 PHE B CA 1
ATOM 5669 C C . PHE B 1 225 ? 13.375 -6.16 -24.359 1 36.84 225 PHE B C 1
ATOM 5671 O O . PHE B 1 225 ? 13.961 -6.641 -25.328 1 36.84 225 PHE B O 1
ATOM 5678 N N . ALA B 1 226 ? 14.18 -5.844 -23.547 1 36.81 226 ALA B N 1
ATOM 5679 C CA . ALA B 1 226 ? 15.305 -6.773 -23.469 1 36.81 226 ALA B CA 1
ATOM 5680 C C . ALA B 1 226 ? 14.812 -8.203 -23.266 1 36.81 226 ALA B C 1
ATOM 5682 O O . ALA B 1 226 ? 13.719 -8.43 -22.75 1 36.81 226 ALA B O 1
ATOM 5683 N N . GLN B 1 227 ? 15.328 -9.117 -24 1 36 227 GLN B N 1
ATOM 5684 C CA . GLN B 1 227 ? 15.211 -10.57 -23.906 1 36 227 GLN B CA 1
ATOM 5685 C C . GLN B 1 227 ? 15.047 -11.008 -22.453 1 36 227 GLN B C 1
ATOM 5687 O O . GLN B 1 227 ? 15.531 -10.344 -21.531 1 36 227 GLN B O 1
ATOM 5692 N N . ALA B 1 228 ? 14.172 -12 -22.234 1 37.22 228 ALA B N 1
ATOM 5693 C CA . ALA B 1 228 ? 14.016 -12.719 -20.969 1 37.22 228 ALA B CA 1
ATOM 5694 C C . ALA B 1 228 ? 15.32 -12.734 -20.172 1 37.22 228 ALA B C 1
ATOM 5696 O O . ALA B 1 228 ? 16.359 -13.141 -20.703 1 37.22 228 ALA B O 1
ATOM 5697 N N . GLY B 1 229 ? 15.406 -12.078 -19.016 1 37.78 229 GLY B N 1
ATOM 5698 C CA . GLY B 1 229 ? 16.562 -12.164 -18.125 1 37.78 229 GLY B CA 1
ATOM 5699 C C . GLY B 1 229 ? 17.562 -11.039 -18.344 1 37.78 229 GLY B C 1
ATOM 5700 O O . GLY B 1 229 ? 18.625 -11.016 -17.734 1 37.78 229 GLY B O 1
ATOM 5701 N N . GLU B 1 230 ? 17.375 -10.289 -19.328 1 42.56 230 GLU B N 1
ATOM 5702 C CA . GLU B 1 230 ? 18.406 -9.273 -19.531 1 42.56 230 GLU B CA 1
ATOM 5703 C C . GLU B 1 230 ? 18.188 -8.07 -18.625 1 42.56 230 GLU B C 1
ATOM 5705 O O . GLU B 1 230 ? 17.047 -7.66 -18.391 1 42.56 230 GLU B O 1
ATOM 5710 N N . ASP B 1 231 ? 19.281 -7.848 -17.891 1 45.12 231 ASP B N 1
ATOM 5711 C CA . ASP B 1 231 ? 19.422 -6.754 -16.922 1 45.12 231 ASP B CA 1
ATOM 5712 C C . ASP B 1 231 ? 19.656 -5.426 -17.641 1 45.12 231 ASP B C 1
ATOM 5714 O O . ASP B 1 231 ? 20.359 -4.555 -17.141 1 45.12 231 ASP B O 1
ATOM 5718 N N . THR B 1 232 ? 19.344 -5.285 -18.906 1 43.5 232 THR B N 1
ATOM 5719 C CA . THR B 1 232 ? 19.859 -4.102 -19.578 1 43.5 232 THR B CA 1
ATOM 5720 C C . THR B 1 232 ? 19 -2.881 -19.266 1 43.5 232 THR B C 1
ATOM 5722 O O . THR B 1 232 ? 19.375 -1.75 -19.578 1 43.5 232 THR B O 1
ATOM 5725 N N . THR B 1 233 ? 17.844 -3.238 -18.734 1 54.84 233 THR B N 1
ATOM 5726 C CA . THR B 1 233 ? 17 -2.088 -18.422 1 54.84 233 THR B CA 1
ATOM 5727 C C . THR B 1 233 ? 16.594 -2.109 -16.953 1 54.84 233 THR B C 1
ATOM 5729 O O . THR B 1 233 ? 16.797 -3.107 -16.25 1 54.84 233 THR B O 1
ATOM 5732 N N . PHE B 1 234 ? 16.438 -0.941 -16.391 1 53.94 234 PHE B N 1
ATOM 5733 C CA . PHE B 1 234 ? 16.031 -0.756 -15 1 53.94 234 PHE B CA 1
ATOM 5734 C C . PHE B 1 234 ? 14.961 -1.76 -14.609 1 53.94 234 PHE B C 1
ATOM 5736 O O . PHE B 1 234 ? 14.727 -1.997 -13.422 1 53.94 234 PHE B O 1
ATOM 5743 N N . LEU B 1 235 ? 14.492 -2.521 -15.516 1 61.56 235 LEU B N 1
ATOM 5744 C CA . LEU B 1 235 ? 13.469 -3.518 -15.219 1 61.56 235 LEU B CA 1
ATOM 5745 C C . LEU B 1 235 ? 14.023 -4.93 -15.375 1 61.56 235 LEU B C 1
ATOM 5747 O O . LEU B 1 235 ? 13.508 -5.719 -16.172 1 61.56 235 LEU B O 1
ATOM 5751 N N . SER B 1 236 ? 15.109 -5.215 -14.586 1 68.62 236 SER B N 1
ATOM 5752 C CA . SER B 1 236 ? 15.719 -6.539 -14.672 1 68.62 236 SER B CA 1
ATOM 5753 C C . SER B 1 236 ? 14.789 -7.609 -14.109 1 68.62 236 SER B C 1
ATOM 5755 O O . SER B 1 236 ? 14.234 -7.453 -13.023 1 68.62 236 SER B O 1
ATOM 5757 N N . THR B 1 237 ? 14.547 -8.609 -14.844 1 73.62 237 THR B N 1
ATOM 5758 C CA . THR B 1 237 ? 13.75 -9.758 -14.43 1 73.62 237 THR B CA 1
ATOM 5759 C C . THR B 1 237 ? 14.633 -10.984 -14.227 1 73.62 237 THR B C 1
ATOM 5761 O O . THR B 1 237 ? 14.133 -12.109 -14.148 1 73.62 237 THR B O 1
ATOM 5764 N N . LYS B 1 238 ? 15.875 -10.68 -14.031 1 84.31 238 LYS B N 1
ATOM 5765 C CA . LYS B 1 238 ? 16.844 -11.75 -13.836 1 84.31 238 LYS B CA 1
ATOM 5766 C C . LYS B 1 238 ? 16.688 -12.383 -12.453 1 84.31 238 LYS B C 1
ATOM 5768 O O . LYS B 1 238 ? 16.375 -11.695 -11.477 1 84.31 238 LYS B O 1
ATOM 5773 N N . LEU B 1 239 ? 16.938 -13.68 -12.43 1 93.94 239 LEU B N 1
ATOM 5774 C CA . LEU B 1 239 ? 16.953 -14.383 -11.148 1 93.94 239 LEU B CA 1
ATOM 5775 C C . LEU B 1 239 ? 18.172 -13.977 -10.32 1 93.94 239 LEU B C 1
ATOM 5777 O O . LEU B 1 239 ? 19.266 -13.805 -10.859 1 93.94 239 LEU B O 1
ATOM 5781 N N . SER B 1 240 ? 17.984 -13.82 -9.055 1 95.06 240 SER B N 1
ATOM 5782 C CA . SER B 1 240 ? 19.047 -13.438 -8.141 1 95.06 240 SER B CA 1
ATOM 5783 C C . SER B 1 240 ? 19.25 -14.484 -7.051 1 95.06 240 SER B C 1
ATOM 5785 O O . SER B 1 240 ? 18.281 -15.102 -6.594 1 95.06 240 SER B O 1
ATOM 5787 N N . PRO B 1 241 ? 20.516 -14.68 -6.621 1 96.06 241 PRO B N 1
ATOM 5788 C CA . PRO B 1 241 ? 20.75 -15.602 -5.508 1 96.06 241 PRO B CA 1
ATOM 5789 C C . PRO B 1 241 ? 20.156 -15.102 -4.191 1 96.06 241 PRO B C 1
ATOM 5791 O O . PRO B 1 241 ? 20.109 -15.859 -3.215 1 96.06 241 PRO B O 1
ATOM 5794 N N . LYS B 1 242 ? 19.75 -13.883 -4.133 1 96.88 242 LYS B N 1
ATOM 5795 C CA . LYS B 1 242 ? 19.141 -13.328 -2.93 1 96.88 242 LYS B CA 1
ATOM 5796 C C . LYS B 1 242 ? 17.656 -13.688 -2.848 1 96.88 242 LYS B C 1
ATOM 5798 O O . LYS B 1 242 ? 16.984 -13.344 -1.871 1 96.88 242 LYS B O 1
ATOM 5803 N N . ILE B 1 243 ? 17.156 -14.312 -3.816 1 98.25 243 ILE B N 1
ATOM 5804 C CA . ILE B 1 243 ? 15.805 -14.867 -3.787 1 98.25 243 ILE B CA 1
ATOM 5805 C C . ILE B 1 243 ? 15.859 -16.328 -3.361 1 98.25 243 ILE B C 1
ATOM 5807 O O . ILE B 1 243 ? 16.531 -17.141 -3.998 1 98.25 243 ILE B O 1
ATOM 5811 N N . GLU B 1 244 ? 15.141 -16.656 -2.303 1 98.44 244 GLU B N 1
ATOM 5812 C CA . GLU B 1 244 ? 15.203 -18.031 -1.805 1 98.44 244 GLU B CA 1
ATOM 5813 C C . GLU B 1 244 ? 14.344 -18.969 -2.65 1 98.44 244 GLU B C 1
ATOM 5815 O O . GLU B 1 244 ? 14.773 -20.078 -2.992 1 98.44 244 GLU B O 1
ATOM 5820 N N . ASN B 1 245 ? 13.148 -18.531 -2.943 1 98.75 245 ASN B N 1
ATOM 5821 C CA . ASN B 1 245 ? 12.203 -19.312 -3.727 1 98.75 245 ASN B CA 1
ATOM 5822 C C . ASN B 1 245 ? 11.617 -18.5 -4.879 1 98.75 245 ASN B C 1
ATOM 5824 O O . ASN B 1 245 ? 11.141 -17.375 -4.676 1 98.75 245 ASN B O 1
ATOM 5828 N N . ALA B 1 246 ? 11.68 -19 -6.074 1 98.69 246 ALA B N 1
ATOM 5829 C CA . ALA B 1 246 ? 11.086 -18.391 -7.258 1 98.69 246 ALA B CA 1
ATOM 5830 C C . ALA B 1 246 ? 10.109 -19.359 -7.934 1 98.69 246 ALA B C 1
ATOM 5832 O O . ALA B 1 246 ? 10.5 -20.438 -8.375 1 98.69 246 ALA B O 1
ATOM 5833 N N . PHE B 1 247 ? 8.82 -19.031 -7.98 1 98.88 247 PHE B N 1
ATOM 5834 C CA . PHE B 1 247 ? 7.766 -19.875 -8.523 1 98.88 247 PHE B CA 1
ATOM 5835 C C . PHE B 1 247 ? 7.062 -19.203 -9.688 1 98.88 247 PHE B C 1
ATOM 5837 O O . PHE B 1 247 ? 6.598 -18.062 -9.562 1 98.88 247 PHE B O 1
ATOM 5844 N N . HIS B 1 248 ? 6.926 -19.875 -10.828 1 98.62 248 HIS B N 1
ATOM 5845 C CA . HIS B 1 248 ? 6.348 -19.297 -12.039 1 98.62 248 HIS B CA 1
ATOM 5846 C C . HIS B 1 248 ? 5.359 -20.266 -12.68 1 98.62 248 HIS B C 1
ATOM 5848 O O . HIS B 1 248 ? 5.746 -21.344 -13.148 1 98.62 248 HIS B O 1
ATOM 5854 N N . ALA B 1 249 ? 4.066 -19.906 -12.68 1 98.75 249 ALA B N 1
ATOM 5855 C CA . ALA B 1 249 ? 3.045 -20.641 -13.414 1 98.75 249 ALA B CA 1
ATOM 5856 C C . ALA B 1 249 ? 2.898 -20.109 -14.836 1 98.75 249 ALA B C 1
ATOM 5858 O O . ALA B 1 249 ? 2.691 -18.906 -15.039 1 98.75 249 ALA B O 1
ATOM 5859 N N . LEU B 1 250 ? 2.914 -21.016 -15.836 1 97.25 250 LEU B N 1
ATOM 5860 C CA . LEU B 1 250 ? 2.959 -20.609 -17.234 1 97.25 250 LEU B CA 1
ATOM 5861 C C . LEU B 1 250 ? 1.792 -21.203 -18.016 1 97.25 250 LEU B C 1
ATOM 5863 O O . LEU B 1 250 ? 1.386 -22.344 -17.766 1 97.25 250 LEU B O 1
ATOM 5867 N N . ALA B 1 251 ? 1.313 -20.453 -19.016 1 95.25 251 ALA B N 1
ATOM 5868 C CA . ALA B 1 251 ? 0.209 -20.875 -19.875 1 95.25 251 ALA B CA 1
ATOM 5869 C C . ALA B 1 251 ? 0.726 -21.562 -21.141 1 95.25 251 ALA B C 1
ATOM 5871 O O . ALA B 1 251 ? 1.312 -20.906 -22 1 95.25 251 ALA B O 1
ATOM 5872 N N . LEU B 1 252 ? 0.376 -22.734 -21.297 1 94.88 252 LEU B N 1
ATOM 5873 C CA . LEU B 1 252 ? 0.933 -23.547 -22.375 1 94.88 252 LEU B CA 1
ATOM 5874 C C . LEU B 1 252 ? 0.272 -23.219 -23.703 1 94.88 252 LEU B C 1
ATOM 5876 O O . LEU B 1 252 ? 0.927 -23.234 -24.75 1 94.88 252 LEU B O 1
ATOM 5880 N N . ASP B 1 253 ? -0.986 -22.859 -23.719 1 91.88 253 ASP B N 1
ATOM 5881 C CA . ASP B 1 253 ? -1.767 -22.75 -24.953 1 91.88 253 ASP B CA 1
ATOM 5882 C C . ASP B 1 253 ? -1.769 -21.312 -25.469 1 91.88 253 ASP B C 1
ATOM 5884 O O . ASP B 1 253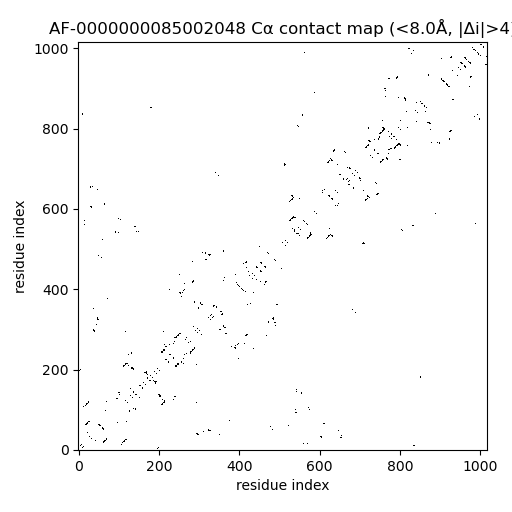 ? -2.312 -21.031 -26.547 1 91.88 253 ASP B O 1
ATOM 5888 N N . GLU B 1 254 ? -1.148 -20.453 -24.656 1 88.56 254 GLU B N 1
ATOM 5889 C CA . GLU B 1 254 ? -1.144 -19.062 -25.109 1 88.56 254 GLU B CA 1
ATOM 5890 C C . GLU B 1 254 ? -0.502 -18.938 -26.5 1 88.56 254 GLU B C 1
ATOM 5892 O O . GLU B 1 254 ? 0.579 -19.484 -26.734 1 88.56 254 GLU B O 1
ATOM 5897 N N . SER B 1 255 ? -1.188 -18.141 -27.406 1 80.75 255 SER B N 1
ATOM 5898 C CA . SER B 1 255 ? -0.758 -18.141 -28.797 1 80.75 255 SER B CA 1
ATOM 5899 C C . SER B 1 255 ? -0.491 -16.734 -29.297 1 80.75 255 SER B C 1
ATOM 5901 O O . SER B 1 255 ? -0.198 -16.531 -30.469 1 80.75 255 SER B O 1
ATOM 5903 N N . ARG B 1 256 ? -0.626 -15.797 -28.562 1 74.25 256 ARG B N 1
ATOM 5904 C CA . ARG B 1 256 ? -0.304 -14.438 -28.984 1 74.25 256 ARG B CA 1
ATOM 5905 C C . ARG B 1 256 ? 1.201 -14.195 -28.953 1 74.25 256 ARG B C 1
ATOM 5907 O O . ARG B 1 256 ? 1.825 -14.266 -27.891 1 74.25 256 ARG B O 1
ATOM 5914 N N . GLY B 1 257 ? 1.741 -14.047 -30.109 1 65.75 257 GLY B N 1
ATOM 5915 C CA . GLY B 1 257 ? 3.18 -13.953 -30.297 1 65.75 257 GLY B CA 1
ATOM 5916 C C . GLY B 1 257 ? 3.777 -12.695 -29.703 1 65.75 257 GLY B C 1
ATOM 5917 O O . GLY B 1 257 ? 4.98 -12.633 -29.438 1 65.75 257 GLY B O 1
ATOM 5918 N N . ASN B 1 258 ? 3.037 -11.758 -29.469 1 61.75 258 ASN B N 1
ATOM 5919 C CA . ASN B 1 258 ? 3.543 -10.477 -28.969 1 61.75 258 ASN B CA 1
ATOM 5920 C C . ASN B 1 258 ? 3.779 -10.516 -27.453 1 61.75 258 ASN B C 1
ATOM 5922 O O . ASN B 1 258 ? 4.367 -9.594 -26.891 1 61.75 258 ASN B O 1
ATOM 5926 N N . PHE B 1 259 ? 3.461 -11.742 -26.906 1 70.19 259 PHE B N 1
ATOM 5927 C CA . PHE B 1 259 ? 3.602 -11.82 -25.453 1 70.19 259 PHE B CA 1
ATOM 5928 C C . PHE B 1 259 ? 4.301 -13.109 -25.047 1 70.19 259 PHE B C 1
ATOM 5930 O O . PHE B 1 259 ? 3.736 -13.922 -24.312 1 70.19 259 PHE B O 1
ATOM 5937 N N . PRO B 1 260 ? 5.477 -13.148 -25.516 1 78.31 260 PRO B N 1
ATOM 5938 C CA . PRO B 1 260 ? 6.172 -14.328 -25 1 78.31 260 PRO B CA 1
ATOM 5939 C C . PRO B 1 260 ? 6.406 -14.25 -23.484 1 78.31 260 PRO B C 1
ATOM 5941 O O . PRO B 1 260 ? 6.625 -13.164 -22.953 1 78.31 260 PRO B O 1
ATOM 5944 N N . PRO B 1 261 ? 6.293 -15.391 -22.844 1 87.81 261 PRO B N 1
ATOM 5945 C CA . PRO B 1 261 ? 6.562 -15.359 -21.406 1 87.81 261 PRO B CA 1
ATOM 5946 C C . PRO B 1 261 ? 8.039 -15.125 -21.094 1 87.81 261 PRO B C 1
ATOM 5948 O O . PRO B 1 261 ? 8.914 -15.5 -21.875 1 87.81 261 PRO B O 1
ATOM 5951 N N . THR B 1 262 ? 8.32 -14.453 -20.062 1 89.19 262 THR B N 1
ATOM 5952 C CA . THR B 1 262 ? 9.672 -14.25 -19.562 1 89.19 262 THR B CA 1
ATOM 5953 C C . THR B 1 262 ? 10.031 -15.305 -18.531 1 89.19 262 THR B C 1
ATOM 5955 O O . THR B 1 262 ? 9.547 -15.258 -17.391 1 89.19 262 THR B O 1
ATOM 5958 N N . LEU B 1 263 ? 10.922 -16.234 -18.922 1 93.31 263 LEU B N 1
ATOM 5959 C CA . LEU B 1 263 ? 11.297 -17.312 -18 1 93.31 263 LEU B CA 1
ATOM 5960 C C . LEU B 1 263 ? 12.531 -16.906 -17.188 1 93.31 263 LEU B C 1
ATOM 5962 O O . LEU B 1 263 ? 13.32 -16.078 -17.625 1 93.31 263 LEU B O 1
ATOM 5966 N N . TRP B 1 264 ? 12.633 -17.453 -16 1 94.94 264 TRP B N 1
ATOM 5967 C CA . TRP B 1 264 ? 13.867 -17.406 -15.219 1 94.94 264 TRP B CA 1
ATOM 5968 C C . TRP B 1 264 ? 14.812 -18.531 -15.656 1 94.94 264 TRP B C 1
ATOM 5970 O O . TRP B 1 264 ? 14.383 -19.531 -16.234 1 94.94 264 TRP B O 1
ATOM 5980 N N . HIS B 1 265 ? 16.047 -18.328 -15.445 1 94.94 265 HIS B N 1
ATOM 5981 C CA . HIS B 1 265 ? 17.047 -19.375 -15.547 1 94.94 265 HIS B CA 1
ATOM 5982 C C . HIS B 1 265 ? 18.125 -19.234 -14.477 1 94.94 265 HIS B C 1
ATOM 5984 O O . HIS B 1 265 ? 18.344 -18.125 -13.961 1 94.94 265 HIS B O 1
ATOM 5990 N N . ILE B 1 266 ? 18.703 -20.297 -14.117 1 95.88 266 ILE B N 1
ATOM 5991 C CA . ILE B 1 266 ? 19.797 -20.328 -13.141 1 95.88 266 ILE B CA 1
ATOM 5992 C C . ILE B 1 266 ? 21.125 -20.141 -13.844 1 95.88 266 ILE B C 1
ATOM 5994 O O . ILE B 1 266 ? 21.609 -21.031 -14.539 1 95.88 266 ILE B O 1
ATOM 5998 N N . ASP B 1 267 ? 21.703 -19.016 -13.688 1 92.12 267 ASP B N 1
ATOM 5999 C CA . ASP B 1 267 ? 23.031 -18.766 -14.242 1 92.12 267 ASP B CA 1
ATOM 6000 C C . ASP B 1 267 ? 24.125 -19.031 -13.203 1 92.12 267 ASP B C 1
ATOM 6002 O O . ASP B 1 267 ? 23.844 -19.578 -12.133 1 92.12 267 ASP B O 1
ATOM 6006 N N . SER B 1 268 ? 25.359 -18.688 -13.516 1 91.06 268 SER B N 1
ATOM 6007 C CA . SER B 1 268 ? 26.484 -19.016 -12.656 1 91.06 268 SER B CA 1
ATOM 6008 C C . SER B 1 268 ? 26.375 -18.312 -11.305 1 91.06 268 SER B C 1
ATOM 6010 O O . SER B 1 268 ? 26.844 -18.844 -10.289 1 91.06 268 SER B O 1
ATOM 6012 N N . THR B 1 269 ? 25.766 -17.125 -11.258 1 89.94 269 THR B N 1
ATOM 6013 C CA . THR B 1 269 ? 25.656 -16.375 -10.008 1 89.94 269 THR B CA 1
ATOM 6014 C C . THR B 1 269 ? 24.656 -17.047 -9.07 1 89.94 269 THR B C 1
ATOM 6016 O O . THR B 1 269 ? 24.672 -16.812 -7.859 1 89.94 269 THR B O 1
ATOM 6019 N N . CYS B 1 270 ? 23.812 -17.828 -9.602 1 95 270 CYS B N 1
ATOM 6020 C CA . CYS B 1 270 ? 22.781 -18.5 -8.82 1 95 270 CYS B CA 1
ATOM 6021 C C . CYS B 1 270 ? 23.141 -19.953 -8.578 1 95 270 CYS B C 1
ATOM 6023 O O . CYS B 1 270 ? 22.266 -20.781 -8.273 1 95 270 CYS B O 1
ATOM 6025 N N . MET B 1 271 ? 24.406 -20.297 -8.781 1 94.56 271 MET B N 1
ATOM 6026 C CA . MET B 1 271 ? 24.938 -21.641 -8.516 1 94.56 271 MET B CA 1
ATOM 6027 C C . MET B 1 271 ? 25.938 -21.609 -7.363 1 94.56 271 MET B C 1
ATOM 6029 O O . MET B 1 271 ? 26.703 -20.656 -7.219 1 94.56 271 MET B O 1
ATOM 6033 N N . GLN B 1 272 ? 25.891 -22.703 -6.629 1 94.88 272 GLN B N 1
ATOM 6034 C CA . GLN B 1 272 ? 26.938 -22.859 -5.621 1 94.88 272 GLN B CA 1
ATOM 6035 C C . GLN B 1 272 ? 28.297 -23.062 -6.266 1 94.88 272 GLN B C 1
ATOM 6037 O O . GLN B 1 272 ? 28.406 -23.188 -7.488 1 94.88 272 GLN B O 1
ATOM 6042 N N . GLU B 1 273 ? 29.25 -23.125 -5.43 1 92.25 273 GLU B N 1
ATOM 6043 C CA . GLU B 1 273 ? 30.625 -23.219 -5.906 1 92.25 273 GLU B CA 1
ATOM 6044 C C . GLU B 1 273 ? 30.859 -24.531 -6.656 1 92.25 273 GLU B C 1
ATOM 6046 O O . GLU B 1 273 ? 31.719 -24.609 -7.539 1 92.25 273 GLU B O 1
ATOM 6051 N N . ASP B 1 274 ? 30.047 -25.516 -6.414 1 92 274 ASP B N 1
ATOM 6052 C CA . ASP B 1 274 ? 30.219 -26.812 -7.059 1 92 274 ASP B CA 1
ATOM 6053 C C . ASP B 1 274 ? 29.703 -26.781 -8.5 1 92 274 ASP B C 1
ATOM 6055 O O . ASP B 1 274 ? 29.906 -27.734 -9.258 1 92 274 ASP B O 1
ATOM 6059 N N . GLY B 1 275 ? 29.062 -25.719 -8.812 1 87.12 275 GLY B N 1
ATOM 6060 C CA . GLY B 1 275 ? 28.578 -25.547 -10.172 1 87.12 275 GLY B CA 1
ATOM 6061 C C . GLY B 1 275 ? 27.391 -26.422 -10.5 1 87.12 275 GLY B C 1
ATOM 6062 O O . GLY B 1 275 ? 26.938 -26.469 -11.648 1 87.12 275 GLY B O 1
ATOM 6063 N N . LYS B 1 276 ? 26.875 -27.109 -9.602 1 89.81 276 LYS B N 1
ATOM 6064 C CA . LYS B 1 276 ? 25.812 -28.078 -9.859 1 89.81 276 LYS B CA 1
ATOM 6065 C C . LYS B 1 276 ? 24.578 -27.766 -9.008 1 89.81 276 LYS B C 1
ATOM 6067 O O . LYS B 1 276 ? 23.453 -27.969 -9.453 1 89.81 276 LYS B O 1
ATOM 6072 N N . THR B 1 277 ? 24.828 -27.281 -7.848 1 94.69 277 THR B N 1
ATOM 6073 C CA . THR B 1 277 ? 23.75 -27.062 -6.902 1 94.69 277 THR B CA 1
ATOM 6074 C C . THR B 1 277 ? 23.234 -25.625 -7.004 1 94.69 277 THR B C 1
ATOM 6076 O O . THR B 1 277 ? 23.984 -24.672 -6.809 1 94.69 277 THR B O 1
ATOM 6079 N N . PRO B 1 278 ? 21.953 -25.453 -7.266 1 96.38 278 PRO B N 1
ATOM 6080 C CA . PRO B 1 278 ? 21.391 -24.094 -7.34 1 96.38 278 PRO B CA 1
ATOM 6081 C C . PRO B 1 278 ? 21.297 -23.422 -5.973 1 96.38 278 PRO B C 1
ATOM 6083 O O . PRO B 1 278 ? 21.047 -24.109 -4.969 1 96.38 278 PRO B O 1
ATOM 6086 N N . LYS B 1 279 ? 21.406 -22.109 -5.91 1 96.62 279 LYS B N 1
ATOM 6087 C CA . LYS B 1 279 ? 21.25 -21.312 -4.699 1 96.62 279 LYS B CA 1
ATOM 6088 C C . LYS B 1 279 ? 19.781 -20.922 -4.5 1 96.62 279 LYS B C 1
ATOM 6090 O O . LYS B 1 279 ? 19.391 -20.484 -3.412 1 96.62 279 LYS B O 1
ATOM 6095 N N . VAL B 1 280 ? 19.016 -21.031 -5.598 1 97.62 280 VAL B N 1
ATOM 6096 C CA . VAL B 1 280 ? 17.609 -20.609 -5.602 1 97.62 280 VAL B CA 1
ATOM 6097 C C . VAL B 1 280 ? 16.719 -21.797 -5.883 1 97.62 280 VAL B C 1
ATOM 6099 O O . VAL B 1 280 ? 17.016 -22.625 -6.758 1 97.62 280 VAL B O 1
ATOM 6102 N N . ASN B 1 281 ? 15.68 -21.984 -5.051 1 98.25 281 ASN B N 1
ATOM 6103 C CA . ASN B 1 281 ? 14.633 -22.953 -5.379 1 98.25 281 ASN B CA 1
ATOM 6104 C C . ASN B 1 281 ? 13.727 -22.438 -6.488 1 98.25 281 ASN B C 1
ATOM 6106 O O . ASN B 1 281 ? 12.734 -21.75 -6.219 1 98.25 281 ASN B O 1
ATOM 6110 N N . LEU B 1 282 ? 14.086 -22.75 -7.73 1 98.44 282 LEU B N 1
ATOM 6111 C CA . LEU B 1 282 ? 13.344 -22.297 -8.898 1 98.44 282 LEU B CA 1
ATOM 6112 C C . LEU B 1 282 ? 12.367 -23.359 -9.383 1 98.44 282 LEU B C 1
ATOM 6114 O O . LEU B 1 282 ? 12.75 -24.516 -9.586 1 98.44 282 LEU B O 1
ATOM 6118 N N . LYS B 1 283 ? 11.102 -23.031 -9.508 1 98.56 283 LYS B N 1
ATOM 6119 C CA . LYS B 1 283 ? 10.086 -23.891 -10.117 1 98.56 283 LYS B CA 1
ATOM 6120 C C . LYS B 1 283 ? 9.305 -23.125 -11.188 1 98.56 283 LYS B C 1
ATOM 6122 O O . LYS B 1 283 ? 8.734 -22.078 -10.922 1 98.56 283 LYS B O 1
ATOM 6127 N N . GLN B 1 284 ? 9.297 -23.609 -12.383 1 98.44 284 GLN B N 1
ATOM 6128 C CA . GLN B 1 284 ? 8.5 -23.078 -13.484 1 98.44 284 GLN B CA 1
ATOM 6129 C C . GLN B 1 284 ? 7.645 -24.188 -14.117 1 98.44 284 GLN B C 1
ATOM 6131 O O . GLN B 1 284 ? 8.18 -25.156 -14.664 1 98.44 284 GLN B O 1
ATOM 6136 N N . CYS B 1 285 ? 6.352 -24.031 -14.031 1 98.88 285 CYS B N 1
ATOM 6137 C CA . CYS B 1 285 ? 5.445 -25.125 -14.383 1 98.88 285 CYS B CA 1
ATOM 6138 C C . CYS B 1 285 ? 4.469 -24.688 -15.469 1 98.88 285 CYS B C 1
ATOM 6140 O O . CYS B 1 285 ? 3.85 -23.625 -15.367 1 98.88 285 CYS B O 1
ATOM 6142 N N . TRP B 1 286 ? 4.324 -25.516 -16.547 1 98.44 286 TRP B N 1
ATOM 6143 C CA . TRP B 1 286 ? 3.396 -25.281 -17.641 1 98.44 286 TRP B CA 1
ATOM 6144 C C . TRP B 1 286 ? 2.029 -25.891 -17.344 1 98.44 286 TRP B C 1
ATOM 6146 O O . TRP B 1 286 ? 1.933 -27.047 -16.953 1 98.44 286 TRP B O 1
ATOM 6156 N N . PHE B 1 287 ? 1.039 -25.109 -17.516 1 98.12 287 PHE B N 1
ATOM 6157 C CA . PHE B 1 287 ? -0.349 -25.516 -17.328 1 98.12 287 PHE B CA 1
ATOM 6158 C C . PHE B 1 287 ? -1.126 -25.391 -18.641 1 98.12 287 PHE B C 1
ATOM 6160 O O . PHE B 1 287 ? -0.772 -24.578 -19.5 1 98.12 287 PHE B O 1
ATOM 6167 N N . PRO B 1 288 ? -2.195 -26.203 -18.797 1 96.25 288 PRO B N 1
ATOM 6168 C CA . PRO B 1 288 ? -3.023 -25.969 -19.984 1 96.25 288 PRO B CA 1
ATOM 6169 C C . PRO B 1 288 ? -3.738 -24.625 -19.938 1 96.25 288 PRO B C 1
ATOM 6171 O O . PRO B 1 288 ? -3.973 -24.078 -18.859 1 96.25 288 PRO B O 1
ATOM 6174 N N . GLY B 1 289 ? -4.043 -24.125 -21.141 1 93.75 289 GLY B N 1
ATOM 6175 C CA . GLY B 1 289 ? -4.863 -22.922 -21.219 1 93.75 289 GLY B CA 1
ATOM 6176 C C . GLY B 1 289 ? -4.09 -21.688 -21.656 1 93.75 289 GLY B C 1
ATOM 6177 O O . GLY B 1 289 ? -2.883 -21.766 -21.906 1 93.75 289 GLY B O 1
ATOM 6178 N N . TYR B 1 290 ? -4.855 -20.656 -21.75 1 91.19 290 TYR B N 1
ATOM 6179 C CA . TYR B 1 290 ? -4.328 -19.375 -22.219 1 91.19 290 TYR B CA 1
ATOM 6180 C C . TYR B 1 290 ? -3.955 -18.484 -21.047 1 91.19 290 TYR B C 1
ATOM 6182 O O . TYR B 1 290 ? -4.109 -18.875 -19.891 1 91.19 290 TYR B O 1
ATOM 6190 N N . HIS B 1 291 ? -3.414 -17.328 -21.328 1 88.75 291 HIS B N 1
ATOM 6191 C CA . HIS B 1 291 ? -2.889 -16.359 -20.359 1 88.75 291 HIS B CA 1
ATOM 6192 C C . HIS B 1 291 ? -3.879 -16.125 -19.234 1 88.75 291 HIS B C 1
ATOM 6194 O O . HIS B 1 291 ? -3.543 -16.312 -18.062 1 88.75 291 HIS B O 1
ATOM 6200 N N . SER B 1 292 ? -5.145 -15.852 -19.516 1 88.06 292 SER B N 1
ATOM 6201 C CA . SER B 1 292 ? -6.148 -15.531 -18.5 1 88.06 292 SER B CA 1
ATOM 6202 C C . SER B 1 292 ? -6.652 -16.797 -17.797 1 88.06 292 SER B C 1
ATOM 6204 O O . SER B 1 292 ? -7.145 -16.719 -16.672 1 88.06 292 SER B O 1
ATOM 6206 N N . ASP B 1 293 ? -6.547 -17.922 -18.484 1 92.12 293 ASP B N 1
ATOM 6207 C CA . ASP B 1 293 ? -6.918 -19.172 -17.828 1 92.12 293 ASP B CA 1
ATOM 6208 C C . ASP B 1 293 ? -5.992 -19.484 -16.656 1 92.12 293 ASP B C 1
ATOM 6210 O O . ASP B 1 293 ? -6.426 -20.047 -15.648 1 92.12 293 ASP B O 1
ATOM 6214 N N . VAL B 1 294 ? -4.75 -19.031 -16.844 1 94.19 294 VAL B N 1
ATOM 6215 C CA . VAL B 1 294 ? -3.736 -19.344 -15.836 1 94.19 294 VAL B CA 1
ATOM 6216 C C . VAL B 1 294 ? -3.742 -18.281 -14.742 1 94.19 294 VAL B C 1
ATOM 6218 O O . VAL B 1 294 ? -3.611 -18.594 -13.562 1 94.19 294 VAL B O 1
ATOM 6221 N N . GLY B 1 295 ? -3.896 -17.047 -15.094 1 92.5 295 GLY B N 1
ATOM 6222 C CA . GLY B 1 295 ? -3.746 -15.953 -14.148 1 92.5 295 GLY B CA 1
ATOM 6223 C C . GLY B 1 295 ? -5.07 -15.469 -13.586 1 92.5 295 GLY B C 1
ATOM 6224 O O . GLY B 1 295 ? -5.094 -14.75 -12.586 1 92.5 295 GLY B O 1
ATOM 6225 N N . GLY B 1 296 ? -6.113 -15.812 -14.203 1 87 296 GLY B N 1
ATOM 6226 C CA . GLY B 1 296 ? -7.43 -15.32 -13.844 1 87 296 GLY B CA 1
ATOM 6227 C C . GLY B 1 296 ? -8.039 -14.414 -14.906 1 87 296 GLY B C 1
ATOM 6228 O O . GLY B 1 296 ? -7.324 -13.656 -15.562 1 87 296 GLY B O 1
ATOM 6229 N N . HIS B 1 297 ? -9.398 -14.445 -14.953 1 76.69 297 HIS B N 1
ATOM 6230 C CA . HIS B 1 297 ? -10.125 -13.641 -15.938 1 76.69 297 HIS B CA 1
ATOM 6231 C C . HIS B 1 297 ? -10.57 -12.312 -15.344 1 76.69 297 HIS B C 1
ATOM 6233 O O . HIS B 1 297 ? -10.758 -12.203 -14.125 1 76.69 297 HIS B O 1
ATOM 6239 N N . GLY B 1 298 ? -10.688 -11.328 -16.156 1 70.88 298 GLY B N 1
ATOM 6240 C CA . GLY B 1 298 ? -11.18 -10.039 -15.719 1 70.88 298 GLY B CA 1
ATOM 6241 C C . GLY B 1 298 ? -12.688 -9.992 -15.562 1 70.88 298 GLY B C 1
ATOM 6242 O O . GLY B 1 298 ? -13.227 -9.094 -14.914 1 70.88 298 GLY B O 1
ATOM 6243 N N . GLN B 1 299 ? -13.312 -10.992 -16.219 1 75.94 299 GLN B N 1
ATOM 6244 C CA . GLN B 1 299 ? -14.766 -11.078 -16.156 1 75.94 299 GLN B CA 1
ATOM 6245 C C . GLN B 1 299 ? -15.219 -12.484 -15.766 1 75.94 299 GLN B C 1
ATOM 6247 O O . GLN B 1 299 ? -14.719 -13.469 -16.312 1 75.94 299 GLN B O 1
ATOM 6252 N N . GLY B 1 300 ? -16.156 -12.453 -14.875 1 79.5 300 GLY B N 1
ATOM 6253 C CA . GLY B 1 300 ? -16.672 -13.734 -14.406 1 79.5 300 GLY B CA 1
ATOM 6254 C C . GLY B 1 300 ? -17.406 -14.508 -15.469 1 79.5 300 GLY B C 1
ATOM 6255 O O . GLY B 1 300 ? -17.438 -15.742 -15.453 1 79.5 300 GLY B O 1
ATOM 6256 N N . SER B 1 301 ? -17.984 -13.844 -16.453 1 77.25 301 SER B N 1
ATOM 6257 C CA . SER B 1 301 ? -18.812 -14.484 -17.469 1 77.25 301 SER B CA 1
ATOM 6258 C C . SER B 1 301 ? -17.969 -15.359 -18.391 1 77.25 301 SER B C 1
ATOM 6260 O O . SER B 1 301 ? -18.484 -16.281 -19.016 1 77.25 301 SER B O 1
ATOM 6262 N N . VAL B 1 302 ? -16.703 -15.109 -18.391 1 75.75 302 VAL B N 1
ATOM 6263 C CA . VAL B 1 302 ? -15.859 -15.859 -19.328 1 75.75 302 VAL B CA 1
ATOM 6264 C C . VAL B 1 302 ? -15 -16.859 -18.547 1 75.75 302 VAL B C 1
ATOM 6266 O O . VAL B 1 302 ? -14.242 -17.625 -19.156 1 75.75 302 VAL B O 1
ATOM 6269 N N . ASP B 1 303 ? -15.094 -16.797 -17.297 1 79.88 303 ASP B N 1
ATOM 6270 C CA . ASP B 1 303 ? -14.336 -17.766 -16.5 1 79.88 303 ASP B CA 1
ATOM 6271 C C . ASP B 1 303 ? -15.055 -19.109 -16.422 1 79.88 303 ASP B C 1
ATOM 6273 O O . ASP B 1 303 ? -15.867 -19.344 -15.539 1 79.88 303 ASP B O 1
ATOM 6277 N N . THR B 1 304 ? -14.672 -20.078 -17.406 1 75.12 304 THR B N 1
ATOM 6278 C CA . THR B 1 304 ? -15.266 -21.406 -17.453 1 75.12 304 THR B CA 1
ATOM 6279 C C . THR B 1 304 ? -14.18 -22.484 -17.422 1 75.12 304 THR B C 1
ATOM 6281 O O . THR B 1 304 ? -14.453 -23.656 -17.672 1 75.12 304 THR B O 1
ATOM 6284 N N . ASN B 1 305 ? -12.969 -22.297 -17.172 1 73.38 305 ASN B N 1
ATOM 6285 C CA . ASN B 1 305 ? -11.836 -23.141 -17.484 1 73.38 305 ASN B CA 1
ATOM 6286 C C . ASN B 1 305 ? -11.469 -24.047 -16.297 1 73.38 305 ASN B C 1
ATOM 6288 O O . ASN B 1 305 ? -11.109 -25.203 -16.5 1 73.38 305 ASN B O 1
ATOM 6292 N N . SER B 1 306 ? -11.422 -23.641 -15.047 1 88.44 306 SER B N 1
ATOM 6293 C CA . SER B 1 306 ? -10.969 -24.25 -13.805 1 88.44 306 SER B CA 1
ATOM 6294 C C . SER B 1 306 ? -9.445 -24.266 -13.711 1 88.44 306 SER B C 1
ATOM 6296 O O . SER B 1 306 ? -8.883 -24.734 -12.719 1 88.44 306 SER B O 1
ATOM 6298 N N . VAL B 1 307 ? -8.727 -23.906 -14.797 1 93.31 307 VAL B N 1
ATOM 6299 C CA . VAL B 1 307 ? -7.27 -23.875 -14.812 1 93.31 307 VAL B CA 1
ATOM 6300 C C . VAL B 1 307 ? -6.762 -22.859 -13.805 1 93.31 307 VAL B C 1
ATOM 6302 O O . VAL B 1 307 ? -5.746 -23.078 -13.141 1 93.31 307 VAL B O 1
ATOM 6305 N N . ASP B 1 308 ? -7.473 -21.75 -13.727 1 93.81 308 ASP B N 1
ATOM 6306 C CA . ASP B 1 308 ? -7.066 -20.734 -12.766 1 93.81 308 ASP B CA 1
ATOM 6307 C C . ASP B 1 308 ? -7.121 -21.281 -11.336 1 93.81 308 ASP B C 1
ATOM 6309 O O . ASP B 1 308 ? -6.277 -20.938 -10.508 1 93.81 308 ASP B O 1
ATOM 6313 N N . GLU B 1 309 ? -8.102 -22.219 -11.047 1 95.38 309 GLU B N 1
ATOM 6314 C CA . GLU B 1 309 ? -8.133 -22.859 -9.734 1 95.38 309 GLU B CA 1
ATOM 6315 C C . GLU B 1 309 ? -6.938 -23.781 -9.539 1 95.38 309 GLU B C 1
ATOM 6317 O O . GLU B 1 309 ? -6.402 -23.891 -8.438 1 95.38 309 GLU B O 1
ATOM 6322 N N . ILE B 1 310 ? -6.555 -24.5 -10.594 1 97.38 310 ILE B N 1
ATOM 6323 C CA . ILE B 1 310 ? -5.41 -25.391 -10.516 1 97.38 310 ILE B CA 1
ATOM 6324 C C . ILE B 1 310 ? -4.145 -24.594 -10.227 1 97.38 310 ILE B C 1
ATOM 6326 O O . ILE B 1 310 ? -3.398 -24.906 -9.297 1 97.38 310 ILE B O 1
ATOM 6330 N N . THR B 1 311 ? -3.893 -23.516 -10.992 1 98.19 311 THR B N 1
ATOM 6331 C CA . THR B 1 311 ? -2.674 -22.719 -10.852 1 98.19 311 THR B CA 1
ATOM 6332 C C . THR B 1 311 ? -2.67 -21.969 -9.523 1 98.19 311 THR B C 1
ATOM 6334 O O . THR B 1 311 ? -1.614 -21.781 -8.914 1 98.19 311 THR B O 1
ATOM 6337 N N . PHE B 1 312 ? -3.855 -21.5 -9.086 1 97.69 312 PHE B N 1
ATOM 6338 C CA . PHE B 1 312 ? -3.984 -20.891 -7.77 1 97.69 312 PHE B CA 1
ATOM 6339 C C . PHE B 1 312 ? -3.578 -21.875 -6.676 1 97.69 312 PHE B C 1
ATOM 6341 O O . PHE B 1 312 ? -2.773 -21.547 -5.801 1 97.69 312 PHE B O 1
ATOM 6348 N N . SER B 1 313 ? -4.094 -23.047 -6.758 1 98.06 313 SER B N 1
ATOM 6349 C CA . SER B 1 313 ? -3.807 -24.078 -5.758 1 98.06 313 SER B CA 1
ATOM 6350 C C . SER B 1 313 ? -2.348 -24.516 -5.816 1 98.06 313 SER B C 1
ATOM 6352 O O . SER B 1 313 ? -1.743 -24.812 -4.785 1 98.06 313 SER B O 1
ATOM 6354 N N . TRP B 1 314 ? -1.82 -24.609 -7.031 1 98.69 314 TRP B N 1
ATOM 6355 C CA . TRP B 1 314 ? -0.401 -24.906 -7.195 1 98.69 314 TRP B CA 1
ATOM 6356 C C . TRP B 1 314 ? 0.456 -23.891 -6.43 1 98.69 314 TRP B C 1
ATOM 6358 O O . TRP B 1 314 ? 1.363 -24.281 -5.691 1 98.69 314 TRP B O 1
ATOM 6368 N N . MET B 1 315 ? 0.216 -22.609 -6.566 1 98.81 315 MET B N 1
ATOM 6369 C CA . MET B 1 315 ? 0.955 -21.562 -5.867 1 98.81 315 MET B CA 1
ATOM 6370 C C . MET B 1 315 ? 0.781 -21.688 -4.359 1 98.81 315 MET B C 1
ATOM 6372 O O . MET B 1 315 ? 1.754 -21.609 -3.607 1 98.81 315 MET B O 1
ATOM 6376 N N . CYS B 1 316 ? -0.46 -21.922 -3.887 1 98.12 316 CYS B N 1
ATOM 6377 C CA . CYS B 1 316 ? -0.719 -22.094 -2.463 1 98.12 316 CYS B CA 1
ATOM 6378 C C . CYS B 1 316 ? 0.12 -23.234 -1.892 1 98.12 316 CYS B C 1
ATOM 6380 O O . CYS B 1 316 ? 0.675 -23.109 -0.797 1 98.12 316 CYS B O 1
ATOM 6382 N N . ASP B 1 317 ? 0.203 -24.312 -2.623 1 98.06 317 ASP B N 1
ATOM 6383 C CA . ASP B 1 317 ? 0.969 -25.453 -2.156 1 98.06 317 ASP B CA 1
ATOM 6384 C C . ASP B 1 317 ? 2.459 -25.125 -2.072 1 98.06 317 ASP B C 1
ATOM 6386 O O . ASP B 1 317 ? 3.154 -25.609 -1.173 1 98.06 317 ASP B O 1
ATOM 6390 N N . GLN B 1 318 ? 2.951 -24.281 -3.072 1 98.19 318 GLN B N 1
ATOM 6391 C CA . GLN B 1 318 ? 4.352 -23.875 -3 1 98.19 318 GLN B CA 1
ATOM 6392 C C . GLN B 1 318 ? 4.625 -23.062 -1.739 1 98.19 318 GLN B C 1
ATOM 6394 O O . GLN B 1 318 ? 5.742 -23.062 -1.224 1 98.19 318 GLN B O 1
ATOM 6399 N N . LEU B 1 319 ? 3.656 -22.391 -1.187 1 97.56 319 LEU B N 1
ATOM 6400 C CA . LEU B 1 319 ? 3.811 -21.453 -0.077 1 97.56 319 LEU B CA 1
ATOM 6401 C C . LEU B 1 319 ? 3.664 -22.172 1.262 1 97.56 319 LEU B C 1
ATOM 6403 O O . LEU B 1 319 ? 3.834 -21.562 2.32 1 97.56 319 LEU B O 1
ATOM 6407 N N . PHE B 1 320 ? 3.355 -23.438 1.229 1 94.5 320 PHE B N 1
ATOM 6408 C CA . PHE B 1 320 ? 3.164 -24.219 2.449 1 94.5 320 PHE B CA 1
ATOM 6409 C C . PHE B 1 320 ? 4.402 -24.141 3.336 1 94.5 320 PHE B C 1
ATOM 6411 O O . PHE B 1 320 ? 5.516 -24.406 2.877 1 94.5 320 PHE B O 1
ATOM 6418 N N . GLY B 1 321 ? 4.137 -23.766 4.582 1 91.75 321 GLY B N 1
ATOM 6419 C CA . GLY B 1 321 ? 5.227 -23.641 5.535 1 91.75 321 GLY B CA 1
ATOM 6420 C C . GLY B 1 321 ? 5.941 -22.312 5.477 1 91.75 321 GLY B C 1
ATOM 6421 O O . GLY B 1 321 ? 6.762 -22 6.34 1 91.75 321 GLY B O 1
ATOM 6422 N N . LEU B 1 322 ? 5.707 -21.531 4.477 1 95.38 322 LEU B N 1
ATOM 6423 C CA . LEU B 1 322 ? 6.355 -20.234 4.305 1 95.38 322 LEU B CA 1
ATOM 6424 C C . LEU B 1 322 ? 5.398 -19.109 4.645 1 95.38 322 LEU B C 1
ATOM 6426 O O . LEU B 1 322 ? 5.789 -18.125 5.293 1 95.38 322 LEU B O 1
ATOM 6430 N N . LEU B 1 323 ? 4.207 -19.219 4.277 1 96.12 323 LEU B N 1
ATOM 6431 C CA . LEU B 1 323 ? 3.139 -18.234 4.445 1 96.12 323 LEU B CA 1
ATOM 6432 C C . LEU B 1 323 ? 1.847 -18.922 4.898 1 96.12 323 LEU B C 1
ATOM 6434 O O . LEU B 1 323 ? 1.483 -19.984 4.387 1 96.12 323 LEU B O 1
ATOM 6438 N N . GLN B 1 324 ? 1.188 -18.375 5.883 1 95.62 324 GLN B N 1
ATOM 6439 C CA . GLN B 1 324 ? -0.045 -18.984 6.367 1 95.62 324 GLN B CA 1
ATOM 6440 C C . GLN B 1 324 ? -1.259 -18.438 5.613 1 95.62 324 GLN B C 1
ATOM 6442 O O . GLN B 1 324 ? -1.396 -17.234 5.43 1 95.62 324 GLN B O 1
ATOM 6447 N N . LEU B 1 325 ? -2.076 -19.312 5.184 1 96.38 325 LEU B N 1
ATOM 6448 C CA . LEU B 1 325 ? -3.307 -19.016 4.457 1 96.38 325 LEU B CA 1
ATOM 6449 C C . LEU B 1 325 ? -4.531 -19.422 5.27 1 96.38 325 LEU B C 1
ATOM 6451 O O . LEU B 1 325 ? -4.488 -20.406 6.008 1 96.38 325 LEU B O 1
ATOM 6455 N N . SER B 1 326 ? -5.602 -18.688 5.098 1 95.12 326 SER B N 1
ATOM 6456 C CA . SER B 1 326 ? -6.844 -18.938 5.824 1 95.12 326 SER B CA 1
ATOM 6457 C C . SER B 1 326 ? -7.586 -20.141 5.258 1 95.12 326 SER B C 1
ATOM 6459 O O . SER B 1 326 ? -7.984 -20.141 4.09 1 95.12 326 SER B O 1
ATOM 6461 N N . GLY B 1 327 ? -7.82 -21.141 6.137 1 92.88 327 GLY B N 1
ATOM 6462 C CA . GLY B 1 327 ? -8.633 -22.266 5.73 1 92.88 327 GLY B CA 1
ATOM 6463 C C . GLY B 1 327 ? -10.07 -21.891 5.406 1 92.88 327 GLY B C 1
ATOM 6464 O O . GLY B 1 327 ? -10.641 -22.406 4.441 1 92.88 327 GLY B O 1
ATOM 6465 N N . THR B 1 328 ? -10.578 -21 6.172 1 91.5 328 THR B N 1
ATOM 6466 C CA . THR B 1 328 ? -11.938 -20.516 5.973 1 91.5 328 THR B CA 1
ATOM 6467 C C . THR B 1 328 ? -12.078 -19.828 4.625 1 91.5 328 THR B C 1
ATOM 6469 O O . THR B 1 328 ? -13.039 -20.078 3.889 1 91.5 328 THR B O 1
ATOM 6472 N N . ALA B 1 329 ? -11.141 -19.016 4.312 1 92.75 329 ALA B N 1
ATOM 6473 C CA . ALA B 1 329 ? -11.211 -18.297 3.041 1 92.75 329 ALA B CA 1
ATOM 6474 C C . ALA B 1 329 ? -11.062 -19.25 1.86 1 92.75 329 ALA B C 1
ATOM 6476 O O . ALA B 1 329 ? -11.711 -19.078 0.826 1 92.75 329 ALA B O 1
ATOM 6477 N N . LEU B 1 330 ? -10.227 -20.281 1.996 1 94.94 330 LEU B N 1
ATOM 6478 C CA . LEU B 1 330 ? -9.984 -21.234 0.917 1 94.94 330 LEU B CA 1
ATOM 6479 C C . LEU B 1 330 ? -11.219 -22.094 0.667 1 94.94 330 LEU B C 1
ATOM 6481 O O . LEU B 1 330 ? -11.352 -22.688 -0.401 1 94.94 330 LEU B O 1
ATOM 6485 N N . GLN B 1 331 ? -12.109 -22.172 1.613 1 90.38 331 GLN B N 1
ATOM 6486 C CA . GLN B 1 331 ? -13.367 -22.875 1.406 1 90.38 331 GLN B CA 1
ATOM 6487 C C . GLN B 1 331 ? -14.164 -22.25 0.26 1 90.38 331 GLN B C 1
ATOM 6489 O O . GLN B 1 331 ? -14.664 -22.969 -0.611 1 90.38 331 GLN B O 1
ATOM 6494 N N . LYS B 1 332 ? -14.172 -20.984 0.258 1 87.06 332 LYS B N 1
ATOM 6495 C CA . LYS B 1 332 ? -14.961 -20.281 -0.745 1 87.06 332 LYS B CA 1
ATOM 6496 C C . LYS B 1 332 ? -14.391 -20.484 -2.145 1 87.06 332 LYS B C 1
ATOM 6498 O O . LYS B 1 332 ? -15.125 -20.812 -3.078 1 87.06 332 LYS B O 1
ATOM 6503 N N . TYR B 1 333 ? -13.117 -20.375 -2.33 1 88.25 333 TYR B N 1
ATOM 6504 C CA . TYR B 1 333 ? -12.523 -20.375 -3.664 1 88.25 333 TYR B CA 1
ATOM 6505 C C . TYR B 1 333 ? -12.367 -21.797 -4.195 1 88.25 333 TYR B C 1
ATOM 6507 O O . TYR B 1 333 ? -12.391 -22.016 -5.406 1 88.25 333 TYR B O 1
ATOM 6515 N N . ILE B 1 334 ? -12.227 -22.781 -3.295 1 92.06 334 ILE B N 1
ATOM 6516 C CA . ILE B 1 334 ? -11.867 -24.094 -3.795 1 92.06 334 ILE B CA 1
ATOM 6517 C C . ILE B 1 334 ? -12.75 -25.156 -3.139 1 92.06 334 ILE B C 1
ATOM 6519 O O . ILE B 1 334 ? -13.539 -25.828 -3.816 1 92.06 334 ILE B O 1
ATOM 6523 N N . LEU B 1 335 ? -12.836 -25.234 -1.89 1 89.25 335 LEU B N 1
ATOM 6524 C CA . LEU B 1 335 ? -13.289 -26.422 -1.183 1 89.25 335 LEU B CA 1
ATOM 6525 C C . LEU B 1 335 ? -14.797 -26.609 -1.331 1 89.25 335 LEU B C 1
ATOM 6527 O O . LEU B 1 335 ? -15.281 -27.734 -1.422 1 89.25 335 LEU B O 1
ATOM 6531 N N . LEU B 1 336 ? -15.531 -25.578 -1.383 1 87.75 336 LEU B N 1
ATOM 6532 C CA . LEU B 1 336 ? -16.984 -25.672 -1.507 1 87.75 336 LEU B CA 1
ATOM 6533 C C . LEU B 1 336 ? -17.391 -25.953 -2.951 1 87.75 336 LEU B C 1
ATOM 6535 O O . LEU B 1 336 ? -18.547 -26.234 -3.23 1 87.75 336 LEU B O 1
ATOM 6539 N N . ARG B 1 337 ? -16.422 -25.922 -3.777 1 89.56 337 ARG B N 1
ATOM 6540 C CA . ARG B 1 337 ? -16.734 -26.094 -5.195 1 89.56 337 ARG B CA 1
ATOM 6541 C C . ARG B 1 337 ? -16.328 -27.484 -5.68 1 89.56 337 ARG B C 1
ATOM 6543 O O . ARG B 1 337 ? -16.375 -27.766 -6.879 1 89.56 337 ARG B O 1
ATOM 6550 N N . ILE B 1 338 ? -15.867 -28.203 -4.703 1 88.38 338 ILE B N 1
ATOM 6551 C CA . ILE B 1 338 ? -15.414 -29.547 -5.055 1 88.38 338 ILE B CA 1
ATOM 6552 C C . ILE B 1 338 ? -16.5 -30.562 -4.699 1 88.38 338 ILE B C 1
ATOM 6554 O O . ILE B 1 338 ? -16.844 -30.734 -3.527 1 88.38 338 ILE B O 1
ATOM 6558 N N . GLY B 1 339 ? -17.219 -31.125 -5.613 1 70.81 339 GLY B N 1
ATOM 6559 C CA . GLY B 1 339 ? -18.109 -32.25 -5.375 1 70.81 339 GLY B CA 1
ATOM 6560 C C . GLY B 1 339 ? -19.484 -31.828 -4.898 1 70.81 339 GLY B C 1
ATOM 6561 O O . GLY B 1 339 ? -20.328 -32.656 -4.566 1 70.81 339 GLY B O 1
ATOM 6562 N N . THR B 1 340 ? -19.641 -30.484 -4.551 1 66.56 340 THR B N 1
ATOM 6563 C CA . THR B 1 340 ? -20.969 -30.047 -4.117 1 66.56 340 THR B CA 1
ATOM 6564 C C . THR B 1 340 ? -21.922 -29.984 -5.297 1 66.56 340 THR B C 1
ATOM 6566 O O . THR B 1 340 ? -21.656 -29.297 -6.289 1 66.56 340 THR B O 1
ATOM 6569 N N . SER B 1 341 ? -22.781 -30.859 -5.27 1 71.31 341 SER B N 1
ATOM 6570 C CA . SER B 1 341 ? -23.781 -30.922 -6.336 1 71.31 341 SER B CA 1
ATOM 6571 C C . SER B 1 341 ? -25.031 -30.141 -5.969 1 71.31 341 SER B C 1
ATOM 6573 O O . SER B 1 341 ? -25.297 -29.875 -4.793 1 71.31 341 SER B O 1
ATOM 6575 N N . GLY B 1 342 ? -25.641 -29.625 -6.93 1 80.56 342 GLY B N 1
ATOM 6576 C CA . GLY B 1 342 ? -26.984 -29.078 -6.781 1 80.56 342 GLY B CA 1
ATOM 6577 C C . GLY B 1 342 ? -26.984 -27.594 -6.426 1 80.56 342 GLY B C 1
ATOM 6578 O O . GLY B 1 342 ? -27.984 -27.078 -5.914 1 80.56 342 GLY B O 1
ATOM 6579 N N . ILE B 1 343 ? -25.781 -26.969 -6.527 1 85.94 343 ILE B N 1
ATOM 6580 C CA . ILE B 1 343 ? -25.766 -25.547 -6.273 1 85.94 343 ILE B CA 1
ATOM 6581 C C . ILE B 1 343 ? -26.406 -24.797 -7.445 1 85.94 343 ILE B C 1
ATOM 6583 O O . ILE B 1 343 ? -26.047 -25.031 -8.602 1 85.94 343 ILE B O 1
ATOM 6587 N N . ASP B 1 344 ? -27.406 -23.969 -7.125 1 86.88 344 ASP B N 1
ATOM 6588 C CA . ASP B 1 344 ? -28.109 -23.188 -8.141 1 86.88 344 ASP B CA 1
ATOM 6589 C C . ASP B 1 344 ? -27.328 -21.922 -8.484 1 86.88 344 ASP B C 1
ATOM 6591 O O . ASP B 1 344 ? -27.266 -20.984 -7.684 1 86.88 344 ASP B O 1
ATOM 6595 N N . THR B 1 345 ? -26.797 -21.906 -9.656 1 87.75 345 THR B N 1
ATOM 6596 C CA . THR B 1 345 ? -26.016 -20.766 -10.094 1 87.75 345 THR B CA 1
ATOM 6597 C C . THR B 1 345 ? -26.719 -20.031 -11.227 1 87.75 345 THR B C 1
ATOM 6599 O O . THR B 1 345 ? -26.078 -19.297 -11.992 1 87.75 345 THR B O 1
ATOM 6602 N N . LYS B 1 346 ? -28.062 -20.141 -11.367 1 86.81 346 LYS B N 1
ATOM 6603 C CA . LYS B 1 346 ? -28.781 -19.672 -12.547 1 86.81 346 LYS B CA 1
ATOM 6604 C C . LYS B 1 346 ? -29.281 -18.234 -12.359 1 86.81 346 LYS B C 1
ATOM 6606 O O . LYS B 1 346 ? -29.672 -17.578 -13.328 1 86.81 346 LYS B O 1
ATOM 6611 N N . ASN B 1 347 ? -29.234 -17.766 -11.148 1 88.12 347 ASN B N 1
ATOM 6612 C CA . ASN B 1 347 ? -29.734 -16.406 -10.922 1 88.12 347 ASN B CA 1
ATOM 6613 C C . ASN B 1 347 ? -28.812 -15.359 -11.539 1 88.12 347 ASN B C 1
ATOM 6615 O O . ASN B 1 347 ? -27.766 -15.031 -10.969 1 88.12 347 ASN B O 1
ATOM 6619 N N . LYS B 1 348 ? -29.156 -14.734 -12.531 1 86.75 348 LYS B N 1
ATOM 6620 C CA . LYS B 1 348 ? -28.312 -13.828 -13.305 1 86.75 348 LYS B CA 1
ATOM 6621 C C . LYS B 1 348 ? -28.281 -12.438 -12.672 1 86.75 348 LYS B C 1
ATOM 6623 O O . LYS B 1 348 ? -27.453 -11.602 -13.047 1 86.75 348 LYS B O 1
ATOM 6628 N N . SER B 1 349 ? -29.094 -12.203 -11.734 1 86.06 349 SER B N 1
ATOM 6629 C CA . SER B 1 349 ? -29.125 -10.898 -11.078 1 86.06 349 SER B CA 1
ATOM 6630 C C . SER B 1 349 ? -27.984 -10.766 -10.07 1 86.06 349 SER B C 1
ATOM 6632 O O . SER B 1 349 ? -27.672 -9.664 -9.625 1 86.06 349 SER B O 1
ATOM 6634 N N . ILE B 1 350 ? -27.5 -11.922 -9.734 1 87.88 350 ILE B N 1
ATOM 6635 C CA . ILE B 1 350 ? -26.375 -11.906 -8.812 1 87.88 350 ILE B CA 1
ATOM 6636 C C . ILE B 1 350 ? -25.062 -11.906 -9.594 1 87.88 350 ILE B C 1
ATOM 6638 O O . ILE B 1 350 ? -24.781 -12.859 -10.328 1 87.88 350 ILE B O 1
ATOM 6642 N N . ARG B 1 351 ? -24.328 -10.859 -9.328 1 85.38 351 ARG B N 1
ATOM 6643 C CA . ARG B 1 351 ? -23.078 -10.656 -10.055 1 85.38 351 ARG B CA 1
ATOM 6644 C C . ARG B 1 351 ? -22.125 -11.828 -9.852 1 85.38 351 ARG B C 1
ATOM 6646 O O . ARG B 1 351 ? -21.891 -12.25 -8.711 1 85.38 351 ARG B O 1
ATOM 6653 N N . ASN B 1 352 ? -21.594 -12.391 -10.922 1 85.88 352 ASN B N 1
ATOM 6654 C CA . ASN B 1 352 ? -20.531 -13.391 -10.953 1 85.88 352 ASN B CA 1
ATOM 6655 C C . ASN B 1 352 ? -20.938 -14.664 -10.227 1 85.88 352 ASN B C 1
ATOM 6657 O O . ASN B 1 352 ? -20.078 -15.438 -9.781 1 85.88 352 ASN B O 1
ATOM 6661 N N . LEU B 1 353 ? -22.234 -14.867 -10.07 1 87.44 353 LEU B N 1
ATOM 6662 C CA . LEU B 1 353 ? -22.719 -16.016 -9.305 1 87.44 353 LEU B C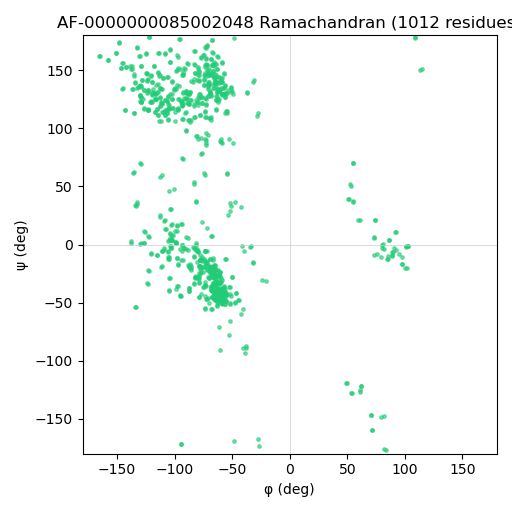A 1
ATOM 6663 C C . LEU B 1 353 ? -22.219 -17.328 -9.914 1 87.44 353 LEU B C 1
ATOM 6665 O O . LEU B 1 353 ? -21.656 -18.156 -9.219 1 87.44 353 LEU B O 1
ATOM 6669 N N . SER B 1 354 ? -22.391 -17.516 -11.164 1 86.94 354 SER B N 1
ATOM 6670 C CA . SER B 1 354 ? -21.984 -18.75 -11.828 1 86.94 354 SER B CA 1
ATOM 6671 C C . SER B 1 354 ? -20.469 -18.953 -11.742 1 86.94 354 SER B C 1
ATOM 6673 O O . SER B 1 354 ? -20 -20.047 -11.445 1 86.94 354 SER B O 1
ATOM 6675 N N . ALA B 1 355 ? -19.703 -17.938 -11.945 1 86.69 355 ALA B N 1
ATOM 6676 C CA . ALA B 1 355 ? -18.25 -18.016 -11.906 1 86.69 355 ALA B CA 1
ATOM 6677 C C . ALA B 1 355 ? -17.75 -18.359 -10.5 1 86.69 355 ALA B C 1
ATOM 6679 O O . ALA B 1 355 ? -16.812 -19.125 -10.336 1 86.69 355 ALA B O 1
ATOM 6680 N N . ASP B 1 356 ? -18.422 -17.828 -9.516 1 87.62 356 ASP B N 1
ATOM 6681 C CA . ASP B 1 356 ? -17.984 -17.953 -8.133 1 87.62 356 ASP B CA 1
ATOM 6682 C C . ASP B 1 356 ? -18.297 -19.344 -7.586 1 87.62 356 ASP B C 1
ATOM 6684 O O . ASP B 1 356 ? -17.609 -19.828 -6.688 1 87.62 356 ASP B O 1
ATOM 6688 N N . TRP B 1 357 ? -19.312 -20.016 -8.203 1 89.06 357 TRP B N 1
ATOM 6689 C CA . TRP B 1 357 ? -19.781 -21.188 -7.5 1 89.06 357 TRP B CA 1
ATOM 6690 C C . TRP B 1 357 ? -19.828 -22.406 -8.43 1 89.06 357 TRP B C 1
ATOM 6692 O O . TRP B 1 357 ? -20.188 -23.5 -8.008 1 89.06 357 TRP B O 1
ATOM 6702 N N . ARG B 1 358 ? -19.438 -22.219 -9.656 1 87.31 358 ARG B N 1
ATOM 6703 C CA . ARG B 1 358 ? -19.406 -23.359 -10.57 1 87.31 358 ARG B CA 1
ATOM 6704 C C . ARG B 1 358 ? -18.484 -24.453 -10.055 1 87.31 358 ARG B C 1
ATOM 6706 O O . ARG B 1 358 ? -17.391 -24.156 -9.539 1 87.31 358 ARG B O 1
ATOM 6713 N N . ALA B 1 359 ? -18.922 -25.672 -10.289 1 89.12 359 ALA B N 1
ATOM 6714 C CA . ALA B 1 359 ? -18.109 -26.812 -9.875 1 89.12 359 ALA B CA 1
ATOM 6715 C C . ALA B 1 359 ? -16.781 -26.828 -10.625 1 89.12 359 ALA B C 1
ATOM 6717 O O . ALA B 1 359 ? -16.734 -26.562 -11.828 1 89.12 359 ALA B O 1
ATOM 6718 N N . ILE B 1 360 ? -15.727 -27.156 -9.922 1 91.44 360 ILE B N 1
ATOM 6719 C CA . ILE B 1 360 ? -14.406 -27.234 -10.531 1 91.44 360 ILE B CA 1
ATOM 6720 C C . ILE B 1 360 ? -14.289 -28.516 -11.344 1 91.44 360 ILE B C 1
ATOM 6722 O O . ILE B 1 360 ? -14.461 -29.625 -10.812 1 91.44 360 ILE B O 1
ATOM 6726 N N . ALA B 1 361 ? -13.906 -28.375 -12.586 1 90.06 361 ALA B N 1
ATOM 6727 C CA . ALA B 1 361 ? -13.836 -29.516 -13.5 1 90.06 361 ALA B CA 1
ATOM 6728 C C . ALA B 1 361 ? -12.391 -29.953 -13.719 1 90.06 361 ALA B C 1
ATOM 6730 O O . ALA B 1 361 ? -12.109 -30.781 -14.578 1 90.06 361 ALA B O 1
ATOM 6731 N N . TRP B 1 362 ? -11.484 -29.375 -12.883 1 93.06 362 TRP B N 1
ATOM 6732 C CA . TRP B 1 362 ? -10.055 -29.625 -12.992 1 93.06 362 TRP B CA 1
ATOM 6733 C C . TRP B 1 362 ? -9.586 -29.469 -14.438 1 93.06 362 TRP B C 1
ATOM 6735 O O . TRP B 1 362 ? -9.812 -28.422 -15.055 1 93.06 362 TRP B O 1
ATOM 6745 N N . SER B 1 363 ? -9.016 -30.5 -15.141 1 90.25 363 SER B N 1
ATOM 6746 C CA . SER B 1 363 ? -8.422 -30.344 -16.469 1 90.25 363 SER B CA 1
ATOM 6747 C C . SER B 1 363 ? -9.484 -30.312 -17.547 1 90.25 363 SER B C 1
ATOM 6749 O O . SER B 1 363 ? -9.195 -29.969 -18.703 1 90.25 363 SER B O 1
ATOM 6751 N N . ASN B 1 364 ? -10.719 -30.516 -17.266 1 86.5 364 ASN B N 1
ATOM 6752 C CA . ASN B 1 364 ? -11.781 -30.641 -18.25 1 86.5 364 ASN B CA 1
ATOM 6753 C C . ASN B 1 364 ? -12.547 -29.328 -18.406 1 86.5 364 ASN B C 1
ATOM 6755 O O . ASN B 1 364 ? -13.531 -29.25 -19.141 1 86.5 364 ASN B O 1
ATOM 6759 N N . GLY B 1 365 ? -12.148 -28.328 -17.688 1 86.25 365 GLY B N 1
ATOM 6760 C CA . GLY B 1 365 ? -12.781 -27.031 -17.859 1 86.25 365 GLY B CA 1
ATOM 6761 C C . GLY B 1 365 ? -12.672 -26.484 -19.266 1 86.25 365 GLY B C 1
ATOM 6762 O O . GLY B 1 365 ? -11.797 -26.922 -20.031 1 86.25 365 GLY B O 1
ATOM 6763 N N . GLU B 1 366 ? -13.57 -25.594 -19.641 1 86.56 366 GLU B N 1
ATOM 6764 C CA . GLU B 1 366 ? -13.562 -25 -20.969 1 86.56 366 GLU B CA 1
ATOM 6765 C C . GLU B 1 366 ? -12.594 -23.828 -21.047 1 86.56 366 GLU B C 1
ATOM 6767 O O . GLU B 1 366 ? -12.719 -22.859 -20.312 1 86.56 366 GLU B O 1
ATOM 6772 N N . LEU B 1 367 ? -11.656 -24.031 -21.938 1 85.38 367 LEU B N 1
ATOM 6773 C CA . LEU B 1 367 ? -10.656 -22.984 -22.125 1 85.38 367 LEU B CA 1
ATOM 6774 C C . LEU B 1 367 ? -11.188 -21.859 -23.016 1 85.38 367 LEU B C 1
ATOM 6776 O O . LEU B 1 367 ? -12.008 -22.109 -23.906 1 85.38 367 LEU B O 1
ATOM 6780 N N . ALA B 1 368 ? -10.875 -20.656 -22.719 1 73.5 368 ALA B N 1
ATOM 6781 C CA . ALA B 1 368 ? -11.305 -19.531 -23.531 1 73.5 368 ALA B CA 1
ATOM 6782 C C . ALA B 1 368 ? -10.102 -18.719 -24.016 1 73.5 368 ALA B C 1
ATOM 6784 O O . ALA B 1 368 ? -9.273 -18.281 -23.219 1 73.5 368 ALA B O 1
ATOM 6785 N N . ASP B 1 369 ? -9.977 -18.75 -25.406 1 60.97 369 ASP B N 1
ATOM 6786 C CA . ASP B 1 369 ? -8.977 -17.859 -26 1 60.97 369 ASP B CA 1
ATOM 6787 C C . ASP B 1 369 ? -9.43 -16.406 -25.953 1 60.97 369 ASP B C 1
ATOM 6789 O O . ASP B 1 369 ? -10.367 -16.016 -26.656 1 60.97 369 ASP B O 1
ATOM 6793 N N . THR B 1 370 ? -9.156 -15.812 -24.969 1 57.03 370 THR B N 1
ATOM 6794 C CA . THR B 1 370 ? -9.609 -14.43 -24.844 1 57.03 370 THR B CA 1
ATOM 6795 C C . THR B 1 370 ? -8.883 -13.539 -25.844 1 57.03 370 THR B C 1
ATOM 6797 O O . THR B 1 370 ? -8.922 -12.312 -25.734 1 57.03 370 THR B O 1
ATOM 6800 N N . ASN B 1 371 ? -8.023 -14.125 -26.828 1 49.59 371 ASN B N 1
ATOM 6801 C CA . ASN B 1 371 ? -7.395 -13.352 -27.891 1 49.59 371 ASN B CA 1
ATOM 6802 C C . ASN B 1 371 ? -8.438 -12.773 -28.844 1 49.59 371 ASN B C 1
ATOM 6804 O O . ASN B 1 371 ? -8.102 -11.953 -29.703 1 49.59 371 ASN B O 1
ATOM 6808 N N . SER B 1 372 ? -9.508 -13.438 -29.109 1 39.94 372 SER B N 1
ATOM 6809 C CA . SER B 1 372 ? -10.406 -12.891 -30.125 1 39.94 372 SER B CA 1
ATOM 6810 C C . SER B 1 372 ? -10.695 -11.414 -29.875 1 39.94 372 SER B C 1
ATOM 6812 O O . SER B 1 372 ? -10.484 -10.914 -28.766 1 39.94 372 SER B O 1
ATOM 6814 N N . PHE B 1 373 ? -11.586 -10.656 -30.875 1 33.69 373 PHE B N 1
ATOM 6815 C CA . PHE B 1 373 ? -11.789 -9.242 -31.188 1 33.69 373 PHE B CA 1
ATOM 6816 C C . PHE B 1 373 ? -12.086 -8.453 -29.906 1 33.69 373 PHE B C 1
ATOM 6818 O O . PHE B 1 373 ? -11.898 -7.238 -29.859 1 33.69 373 PHE B O 1
ATOM 6825 N N . THR B 1 374 ? -13.164 -8.711 -29.297 1 33.19 374 THR B N 1
ATOM 6826 C CA . THR B 1 374 ? -14.031 -7.727 -28.672 1 33.19 374 THR B CA 1
ATOM 6827 C C . THR B 1 374 ? -13.406 -7.211 -27.375 1 33.19 374 THR B C 1
ATOM 6829 O O . THR B 1 374 ? -13.914 -6.266 -26.766 1 33.19 374 THR B O 1
ATOM 6832 N N . SER B 1 375 ? -12.883 -8.062 -26.578 1 35.47 375 SER B N 1
ATOM 6833 C CA . SER B 1 375 ? -12.688 -7.441 -25.266 1 35.47 375 SER B CA 1
ATOM 6834 C C . SER B 1 375 ? -11.492 -6.5 -25.281 1 35.47 375 SER B C 1
ATOM 6836 O O . SER B 1 375 ? -10.367 -6.914 -25.578 1 35.47 375 SER B O 1
ATOM 6838 N N . LEU B 1 376 ? -11.617 -5.336 -25.781 1 33.44 376 LEU B N 1
ATOM 6839 C CA . LEU B 1 376 ? -10.828 -4.125 -26 1 33.44 376 LEU B CA 1
ATOM 6840 C C . LEU B 1 376 ? -9.805 -3.932 -24.891 1 33.44 376 LEU B C 1
ATOM 6842 O O . LEU B 1 376 ? -9.039 -2.965 -24.906 1 33.44 376 LEU B O 1
ATOM 6846 N N . TRP B 1 377 ? -10.047 -4.621 -23.922 1 34.12 377 TRP B N 1
ATOM 6847 C CA . TRP B 1 377 ? -9.328 -4.137 -22.75 1 34.12 377 TRP B CA 1
ATOM 6848 C C . TRP B 1 377 ? -7.824 -4.246 -22.953 1 34.12 377 TRP B C 1
ATOM 6850 O O . TRP B 1 377 ? -7.07 -3.338 -22.594 1 34.12 377 TRP B O 1
ATOM 6860 N N . TRP B 1 378 ? -7.367 -5.523 -23.344 1 38.72 378 TRP B N 1
ATOM 6861 C CA . TRP B 1 378 ? -5.949 -5.828 -23.484 1 38.72 378 TRP B CA 1
ATOM 6862 C C . TRP B 1 378 ? -5.457 -5.461 -24.891 1 38.72 378 TRP B C 1
ATOM 6864 O O . TRP B 1 378 ? -4.262 -5.559 -25.172 1 38.72 378 TRP B O 1
ATOM 6874 N N . LEU B 1 379 ? -6.434 -5.285 -25.812 1 35.38 379 LEU B N 1
ATOM 6875 C CA . LEU B 1 379 ? -6.242 -5.281 -27.266 1 35.38 379 LEU B CA 1
ATOM 6876 C C . LEU B 1 379 ? -5.34 -4.125 -27.688 1 35.38 379 LEU B C 1
ATOM 6878 O O . LEU B 1 379 ? -4.641 -4.219 -28.703 1 35.38 379 LEU B O 1
ATOM 6882 N N . SER B 1 380 ? -5.57 -2.961 -27.109 1 33.94 380 SER B N 1
ATOM 6883 C CA . SER B 1 380 ? -4.852 -1.961 -27.891 1 33.94 380 SER B CA 1
ATOM 6884 C C . SER B 1 380 ? -3.369 -2.309 -28 1 33.94 380 SER B C 1
ATOM 6886 O O . SER B 1 380 ? -2.688 -1.852 -28.922 1 33.94 380 SER B O 1
ATOM 6888 N N . SER B 1 381 ? -2.879 -2.705 -26.906 1 34.97 381 SER B N 1
ATOM 6889 C CA . SER B 1 381 ? -1.513 -3.135 -27.188 1 34.97 381 SER B CA 1
ATOM 6890 C C . SER B 1 381 ? -1.494 -4.363 -28.078 1 34.97 381 SER B C 1
ATOM 6892 O O . SER B 1 381 ? -0.433 -4.777 -28.547 1 34.97 381 SER B O 1
ATOM 6894 N N . LEU B 1 382 ? -2.529 -5.09 -28.047 1 37.94 382 LEU B N 1
ATOM 6895 C CA . LEU B 1 382 ? -2.725 -6.371 -28.719 1 37.94 382 LEU B CA 1
ATOM 6896 C C . LEU B 1 382 ? -2.91 -6.172 -30.219 1 37.94 382 LEU B C 1
ATOM 6898 O O . LEU B 1 382 ? -3.113 -7.137 -30.953 1 37.94 382 LEU B O 1
ATOM 6902 N N . VAL B 1 383 ? -3.51 -5.047 -30.641 1 33.72 383 VAL B N 1
ATOM 6903 C CA . VAL B 1 383 ? -3.896 -5.066 -32.031 1 33.72 383 VAL B CA 1
ATOM 6904 C C . VAL B 1 383 ? -2.797 -5.727 -32.875 1 33.72 383 VAL B C 1
ATOM 6906 O O . VAL B 1 383 ? -3.059 -6.254 -33.969 1 33.72 383 VAL B O 1
ATOM 6909 N N . ALA B 1 384 ? -1.609 -5.188 -32.75 1 35.03 384 ALA B N 1
ATOM 6910 C CA . ALA B 1 384 ? -0.884 -5.305 -34.031 1 35.03 384 ALA B CA 1
ATOM 6911 C C . ALA B 1 384 ? -0.71 -6.766 -34.406 1 35.03 384 ALA B C 1
ATOM 6913 O O . ALA B 1 384 ? -0.984 -7.137 -35.562 1 35.03 384 ALA B O 1
ATOM 6914 N N . THR B 1 385 ? 0.417 -7.555 -34.031 1 37.44 385 THR B N 1
ATOM 6915 C CA . THR B 1 385 ? 1.065 -8.578 -34.844 1 37.44 385 THR B CA 1
ATOM 6916 C C . THR B 1 385 ? 0.615 -9.977 -34.406 1 37.44 385 THR B C 1
ATOM 6918 O O . THR B 1 385 ? 1.312 -10.648 -33.656 1 37.44 385 THR B O 1
ATOM 6921 N N . ALA B 1 386 ? -0.765 -10.172 -34.25 1 43.91 386 ALA B N 1
ATOM 6922 C CA . ALA B 1 386 ? -1.152 -11.578 -34.156 1 43.91 386 ALA B CA 1
ATOM 6923 C C . ALA B 1 386 ? -0.521 -12.391 -35.281 1 43.91 386 ALA B C 1
ATOM 6925 O O . ALA B 1 386 ? -0.802 -12.156 -36.469 1 43.91 386 ALA B O 1
ATOM 6926 N N . LYS B 1 387 ? 0.541 -12.844 -35.156 1 46.09 387 LYS B N 1
ATOM 6927 C CA . LYS B 1 387 ? 1.028 -13.836 -36.125 1 46.09 387 LYS B CA 1
ATOM 6928 C C . LYS B 1 387 ? 0.292 -15.164 -35.969 1 46.09 387 LYS B C 1
ATOM 6930 O O . LYS B 1 387 ? 0.339 -15.781 -34.906 1 46.09 387 LYS B O 1
ATOM 6935 N N . PRO B 1 388 ? -0.815 -15.492 -36.719 1 51.06 388 PRO B N 1
ATOM 6936 C CA . PRO B 1 388 ? -1.618 -16.719 -36.688 1 51.06 388 PRO B CA 1
ATOM 6937 C C . PRO B 1 388 ? -0.79 -17.953 -36.375 1 51.06 388 PRO B C 1
ATOM 6939 O O . PRO B 1 388 ? -1.323 -18.938 -35.844 1 51.06 388 PRO B O 1
ATOM 6942 N N . ALA B 1 389 ? 0.538 -17.859 -36.188 1 62.16 389 ALA B N 1
ATOM 6943 C CA . ALA B 1 389 ? 1.284 -19.109 -36.125 1 62.16 389 ALA B CA 1
ATOM 6944 C C . ALA B 1 389 ? 2.23 -19.125 -34.938 1 62.16 389 ALA B C 1
ATOM 6946 O O . ALA B 1 389 ? 3.115 -19.984 -34.844 1 62.16 389 ALA B O 1
ATOM 6947 N N . TYR B 1 390 ? 1.753 -18.453 -33.781 1 79.56 390 TYR B N 1
ATOM 6948 C CA . TYR B 1 390 ? 2.713 -18.438 -32.656 1 79.56 390 TYR B CA 1
ATOM 6949 C C . TYR B 1 390 ? 2.346 -19.469 -31.609 1 79.56 390 TYR B C 1
ATOM 6951 O O . TYR B 1 390 ? 1.171 -19.625 -31.266 1 79.56 390 TYR B O 1
ATOM 6959 N N . HIS B 1 391 ? 3.373 -20.312 -31.219 1 87.31 391 HIS B N 1
ATOM 6960 C CA . HIS B 1 391 ? 3.287 -21.188 -30.047 1 87.31 391 HIS B CA 1
ATOM 6961 C C . HIS B 1 391 ? 4.43 -20.922 -29.078 1 87.31 391 HIS B C 1
ATOM 6963 O O . HIS B 1 391 ? 5.555 -20.641 -29.5 1 87.31 391 HIS B O 1
ATOM 6969 N N . ARG B 1 392 ? 4.055 -20.984 -27.812 1 91.38 392 ARG B N 1
ATOM 6970 C CA . ARG B 1 392 ? 5.133 -20.984 -26.828 1 91.38 392 ARG B CA 1
ATOM 6971 C C . ARG B 1 392 ? 6.023 -22.203 -26.984 1 91.38 392 ARG B C 1
ATOM 6973 O O . ARG B 1 392 ? 5.656 -23.172 -27.672 1 91.38 392 ARG B O 1
ATOM 6980 N N . ILE B 1 393 ? 7.25 -22.125 -26.406 1 92.12 393 ILE B N 1
ATOM 6981 C CA . ILE B 1 393 ? 8.25 -23.125 -26.75 1 92.12 393 ILE B CA 1
ATOM 6982 C C . ILE B 1 393 ? 8.844 -23.719 -25.469 1 92.12 393 ILE B C 1
ATOM 6984 O O . ILE B 1 393 ? 10.031 -23.547 -25.188 1 92.12 393 ILE B O 1
ATOM 6988 N N . PRO B 1 394 ? 8.023 -24.531 -24.688 1 96.06 394 PRO B N 1
ATOM 6989 C CA . PRO B 1 394 ? 8.562 -25.125 -23.469 1 96.06 394 PRO B CA 1
ATOM 6990 C C . PRO B 1 394 ? 9.883 -25.859 -23.719 1 96.06 394 PRO B C 1
ATOM 6992 O O . PRO B 1 394 ? 10 -26.641 -24.656 1 96.06 394 PRO B O 1
ATOM 6995 N N . GLY B 1 395 ? 10.836 -25.547 -22.875 1 96.06 395 GLY B N 1
ATOM 6996 C CA . GLY B 1 395 ? 12.117 -26.219 -22.891 1 96.06 395 GLY B CA 1
ATOM 6997 C C . GLY B 1 395 ? 13.055 -25.703 -23.969 1 96.06 395 GLY B C 1
ATOM 6998 O O . GLY B 1 395 ? 14.211 -26.141 -24.047 1 96.06 395 GLY B O 1
ATOM 6999 N N . GLU B 1 396 ? 12.656 -24.75 -24.75 1 94.31 396 GLU B N 1
ATOM 7000 C CA . GLU B 1 396 ? 13.461 -24.344 -25.906 1 94.31 396 GLU B CA 1
ATOM 7001 C C . GLU B 1 396 ? 13.828 -22.875 -25.844 1 94.31 396 GLU B C 1
ATOM 7003 O O . GLU B 1 396 ? 14.352 -22.312 -26.812 1 94.31 396 GLU B O 1
ATOM 7008 N N . THR B 1 397 ? 13.469 -22.312 -24.703 1 91.5 397 THR B N 1
ATOM 7009 C CA . THR B 1 397 ? 13.828 -20.922 -24.547 1 91.5 397 THR B CA 1
ATOM 7010 C C . THR B 1 397 ? 15.344 -20.75 -24.562 1 91.5 397 THR B C 1
ATOM 7012 O O . THR B 1 397 ? 16.062 -21.516 -23.938 1 91.5 397 THR B O 1
ATOM 7015 N N . LYS B 1 398 ? 15.844 -19.75 -25.312 1 89.5 398 LYS B N 1
ATOM 7016 C CA . LYS B 1 398 ? 17.281 -19.484 -25.375 1 89.5 398 LYS B CA 1
ATOM 7017 C C . LYS B 1 398 ? 17.672 -18.328 -24.469 1 89.5 398 LYS B C 1
ATOM 7019 O O . LYS B 1 398 ? 16.922 -17.344 -24.344 1 89.5 398 LYS B O 1
ATOM 7024 N N . ALA B 1 399 ? 18.734 -18.562 -23.75 1 88.88 399 ALA B N 1
ATOM 7025 C CA . ALA B 1 399 ? 19.312 -17.516 -22.906 1 88.88 399 ALA B CA 1
ATOM 7026 C C . ALA B 1 399 ? 20.828 -17.641 -22.859 1 88.88 399 ALA B C 1
ATOM 7028 O O . ALA B 1 399 ? 21.391 -18.688 -23.203 1 88.88 399 ALA B O 1
ATOM 7029 N N . TYR B 1 400 ? 21.484 -16.5 -22.562 1 88.25 400 TYR B N 1
ATOM 7030 C CA . TYR B 1 400 ? 22.938 -16.453 -22.516 1 88.25 400 TYR B CA 1
ATOM 7031 C C . TYR B 1 400 ? 23.422 -15.695 -21.281 1 88.25 400 TYR B C 1
ATOM 7033 O O . TYR B 1 400 ? 22.703 -14.828 -20.766 1 88.25 400 TYR B O 1
ATOM 7041 N N . GLU B 1 401 ? 24.484 -16.109 -20.75 1 87 401 GLU B N 1
ATOM 7042 C CA . GLU B 1 401 ? 25.172 -15.367 -19.703 1 87 401 GLU B CA 1
ATOM 7043 C C . GLU B 1 401 ? 26.547 -14.883 -20.172 1 87 401 GLU B C 1
ATOM 7045 O O . GLU B 1 401 ? 27.25 -15.594 -20.891 1 87 401 GLU B O 1
ATOM 7050 N N . LYS B 1 402 ? 26.859 -13.641 -19.812 1 79.25 402 LYS B N 1
ATOM 7051 C CA . LYS B 1 402 ? 28.172 -13.094 -20.141 1 79.25 402 LYS B CA 1
ATOM 7052 C C . LYS B 1 402 ? 29.156 -13.352 -19.016 1 79.25 402 LYS B C 1
ATOM 7054 O O . LYS B 1 402 ? 28.953 -12.93 -17.875 1 79.25 402 LYS B O 1
ATOM 7059 N N . ILE B 1 403 ? 30.062 -14.117 -19.281 1 79.56 403 ILE B N 1
ATOM 7060 C CA . ILE B 1 403 ? 31.172 -14.352 -18.359 1 79.56 403 ILE B CA 1
ATOM 7061 C C . ILE B 1 403 ? 32.469 -13.773 -18.938 1 79.56 403 ILE B C 1
ATOM 7063 O O . ILE B 1 403 ? 33.031 -14.336 -19.859 1 79.56 403 ILE B O 1
ATOM 7067 N N . GLY B 1 404 ? 32.906 -12.648 -18.359 1 76.12 404 GLY B N 1
ATOM 7068 C CA . GLY B 1 404 ? 34 -11.938 -18.984 1 76.12 404 GLY B CA 1
ATOM 7069 C C . GLY B 1 404 ? 33.688 -11.438 -20.375 1 76.12 404 GLY B C 1
ATOM 7070 O O . GLY B 1 404 ? 32.688 -10.727 -20.562 1 76.12 404 GLY B O 1
ATOM 7071 N N . SER B 1 405 ? 34.406 -11.789 -21.438 1 81 405 SER B N 1
ATOM 7072 C CA . SER B 1 405 ? 34.188 -11.375 -22.812 1 81 405 SER B CA 1
ATOM 7073 C C . SER B 1 405 ? 33.438 -12.445 -23.609 1 81 405 SER B C 1
ATOM 7075 O O . SER B 1 405 ? 33.062 -12.234 -24.766 1 81 405 SER B O 1
ATOM 7077 N N . GLU B 1 406 ? 33.094 -13.516 -22.906 1 84.56 406 GLU B N 1
ATOM 7078 C CA . GLU B 1 406 ? 32.469 -14.641 -23.609 1 84.56 406 GLU B CA 1
ATOM 7079 C C . GLU B 1 406 ? 30.984 -14.734 -23.328 1 84.56 406 GLU B C 1
ATOM 7081 O O . GLU B 1 406 ? 30.531 -14.445 -22.203 1 84.56 406 GLU B O 1
ATOM 7086 N N . LYS B 1 407 ? 30.281 -15.117 -24.328 1 88.31 407 LYS B N 1
ATOM 7087 C CA . LYS B 1 407 ? 28.859 -15.406 -24.219 1 88.31 407 LYS B CA 1
ATOM 7088 C C . LYS B 1 407 ? 28.594 -16.906 -24.172 1 88.31 407 LYS B C 1
ATOM 7090 O O . LYS B 1 407 ? 28.953 -17.641 -25.094 1 88.31 407 LYS B O 1
ATOM 7095 N N . LYS B 1 408 ? 28.062 -17.297 -23.094 1 89.56 408 LYS B N 1
ATOM 7096 C CA . LYS B 1 408 ? 27.797 -18.719 -22.891 1 89.56 408 LYS B CA 1
ATOM 7097 C C . LYS B 1 408 ? 26.297 -19 -22.891 1 89.56 408 LYS B C 1
ATOM 7099 O O . LYS B 1 408 ? 25.531 -18.312 -22.203 1 89.56 408 LYS B O 1
ATOM 7104 N N . SER B 1 409 ? 25.922 -20 -23.594 1 91.56 409 SER B N 1
ATOM 7105 C CA . SER B 1 409 ? 24.516 -20.406 -23.656 1 91.56 409 SER B CA 1
ATOM 7106 C C . SER B 1 409 ? 24.078 -21.094 -22.375 1 91.56 409 SER B C 1
ATOM 7108 O O . SER B 1 409 ? 24.828 -21.891 -21.797 1 91.56 409 SER B O 1
ATOM 7110 N N . ILE B 1 410 ? 22.875 -20.859 -21.922 1 92.88 410 ILE B N 1
ATOM 7111 C CA . ILE B 1 410 ? 22.281 -21.5 -20.75 1 92.88 410 ILE B CA 1
ATOM 7112 C C . ILE B 1 410 ? 21.594 -22.797 -21.172 1 92.88 410 ILE B C 1
ATOM 7114 O O . ILE B 1 410 ? 20.688 -22.781 -22.016 1 92.88 410 ILE B O 1
ATOM 7118 N N . PRO B 1 411 ? 21.969 -23.891 -20.625 1 93.19 411 PRO B N 1
ATOM 7119 C CA . PRO B 1 411 ? 21.297 -25.141 -20.953 1 93.19 411 PRO B CA 1
ATOM 7120 C C . PRO B 1 411 ? 19.828 -25.141 -20.531 1 93.19 411 PRO B C 1
ATOM 7122 O O . PRO B 1 411 ? 19.453 -24.5 -19.547 1 93.19 411 PRO B O 1
ATOM 7125 N N . TRP B 1 412 ? 19 -25.922 -21.281 1 94.38 412 TRP B N 1
ATOM 7126 C CA . TRP B 1 412 ? 17.562 -25.953 -21.031 1 94.38 412 TRP B CA 1
ATOM 7127 C C . TRP B 1 412 ? 17.266 -26.422 -19.609 1 94.38 412 TRP B C 1
ATOM 7129 O O . TRP B 1 412 ? 16.281 -26 -19 1 94.38 412 TRP B O 1
ATOM 7139 N N . ARG B 1 413 ? 18.094 -27.25 -18.984 1 94.81 413 ARG B N 1
ATOM 7140 C CA . ARG B 1 413 ? 17.891 -27.812 -17.656 1 94.81 413 ARG B CA 1
ATOM 7141 C C . ARG B 1 413 ? 17.922 -26.719 -16.594 1 94.81 413 ARG B C 1
ATOM 7143 O O . ARG B 1 413 ? 17.344 -26.859 -15.516 1 94.81 413 ARG B O 1
ATOM 7150 N N . GLN B 1 414 ? 18.594 -25.625 -16.906 1 95.06 414 GLN B N 1
ATOM 7151 C CA . GLN B 1 414 ? 18.781 -24.547 -15.93 1 95.06 414 GLN B CA 1
ATOM 7152 C C . GLN B 1 414 ? 17.562 -23.625 -15.883 1 95.06 414 GLN B C 1
ATOM 7154 O O . GLN B 1 414 ? 17.516 -22.703 -15.07 1 95.06 414 GLN B O 1
ATOM 7159 N N . PHE B 1 415 ? 16.609 -23.891 -16.719 1 96.44 415 PHE B N 1
ATOM 7160 C CA . PHE B 1 415 ? 15.32 -23.203 -16.625 1 96.44 415 PHE B CA 1
ATOM 7161 C C . PHE B 1 415 ? 14.391 -23.922 -15.664 1 96.44 415 PHE B C 1
ATOM 7163 O O . PHE B 1 415 ? 13.406 -23.359 -15.188 1 96.44 415 PHE B O 1
ATOM 7170 N N . ASN B 1 416 ? 14.656 -25.156 -15.398 1 97.44 416 ASN B N 1
ATOM 7171 C CA . ASN B 1 416 ? 13.922 -25.984 -14.453 1 97.44 416 ASN B CA 1
ATOM 7172 C C . ASN B 1 416 ? 12.422 -25.969 -14.742 1 97.44 416 ASN B C 1
ATOM 7174 O O . ASN B 1 416 ? 11.617 -25.719 -13.852 1 97.44 416 ASN B O 1
ATOM 7178 N N . GLU B 1 417 ? 12.086 -26.25 -16 1 98.31 417 GLU B N 1
ATOM 7179 C CA . GLU B 1 417 ? 10.695 -26.297 -16.438 1 98.31 417 GLU B CA 1
ATOM 7180 C C . GLU B 1 417 ? 10.086 -27.672 -16.172 1 98.31 417 GLU B C 1
ATOM 7182 O O . GLU B 1 417 ? 10.75 -28.688 -16.344 1 98.31 417 GLU B O 1
ATOM 7187 N N . GLU B 1 418 ? 8.836 -27.656 -15.742 1 98.62 418 GLU B N 1
ATOM 7188 C CA . GLU B 1 418 ? 8.031 -28.859 -15.578 1 98.62 418 GLU B CA 1
ATOM 7189 C C . GLU B 1 418 ? 6.66 -28.703 -16.234 1 98.62 418 GLU B C 1
ATOM 7191 O O . GLU B 1 418 ? 6.262 -27.594 -16.578 1 98.62 418 GLU B O 1
ATOM 7196 N N . VAL B 1 419 ? 6.016 -29.828 -16.453 1 98.69 419 VAL B N 1
ATOM 7197 C CA . VAL B 1 419 ? 4.672 -29.797 -17.031 1 98.69 419 VAL B CA 1
ATOM 7198 C C . VAL B 1 419 ? 3.674 -30.375 -16.031 1 98.69 419 VAL B C 1
ATOM 7200 O O . VAL B 1 419 ? 3.869 -31.484 -15.523 1 98.69 419 VAL B O 1
ATOM 7203 N N . HIS B 1 420 ? 2.686 -29.688 -15.711 1 98.69 420 HIS B N 1
ATOM 7204 C CA . HIS B 1 420 ? 1.671 -30.141 -14.766 1 98.69 420 HIS B CA 1
ATOM 7205 C C . HIS B 1 420 ? 0.916 -31.359 -15.297 1 98.69 420 HIS B C 1
ATOM 7207 O O . HIS B 1 420 ? 0.611 -31.422 -16.5 1 98.69 420 HIS B O 1
ATOM 7213 N N . PRO B 1 421 ? 0.492 -32.281 -14.484 1 98.12 421 PRO B N 1
ATOM 7214 C CA . PRO B 1 421 ? -0.204 -33.469 -14.953 1 98.12 421 PRO B CA 1
ATOM 7215 C C . PRO B 1 421 ? -1.557 -33.156 -15.594 1 98.12 421 PRO B C 1
ATOM 7217 O O . PRO B 1 421 ? -2.113 -34 -16.312 1 98.12 421 PRO B O 1
ATOM 7220 N N . SER B 1 422 ? -2.129 -31.984 -15.336 1 97.88 422 SER B N 1
ATOM 7221 C CA . SER B 1 422 ? -3.396 -31.609 -15.945 1 97.88 422 SER B CA 1
ATOM 7222 C C . SER B 1 422 ? -3.273 -31.516 -17.469 1 97.88 422 SER B C 1
ATOM 7224 O O . SER B 1 422 ? -4.273 -31.594 -18.172 1 97.88 422 SER B O 1
ATOM 7226 N N . VAL B 1 423 ? -2.043 -31.328 -18 1 97.69 423 VAL B N 1
ATOM 7227 C CA . VAL B 1 423 ? -1.836 -31.234 -19.438 1 97.69 423 VAL B CA 1
ATOM 7228 C C . VAL B 1 423 ? -2.121 -32.594 -20.094 1 97.69 423 VAL B C 1
ATOM 7230 O O . VAL B 1 423 ? -2.996 -32.688 -20.953 1 97.69 423 VAL B O 1
ATOM 7233 N N . ILE B 1 424 ? -1.437 -33.594 -19.625 1 97.25 424 ILE B N 1
ATOM 7234 C CA . ILE B 1 424 ? -1.612 -34.906 -20.234 1 97.25 424 ILE B CA 1
ATOM 7235 C C . ILE B 1 424 ? -3.016 -35.438 -19.938 1 97.25 424 ILE B C 1
ATOM 7237 O O . ILE B 1 424 ? -3.623 -36.125 -20.781 1 97.25 424 ILE B O 1
ATOM 7241 N N . HIS B 1 425 ? -3.492 -35.188 -18.75 1 96.75 425 HIS B N 1
ATOM 7242 C CA . HIS B 1 425 ? -4.852 -35.594 -18.406 1 96.75 425 HIS B CA 1
ATOM 7243 C C . HIS B 1 425 ? -5.863 -35 -19.375 1 96.75 425 HIS B C 1
ATOM 7245 O O . HIS B 1 425 ? -6.797 -35.688 -19.812 1 96.75 425 HIS B O 1
ATOM 7251 N N . ARG B 1 426 ? -5.75 -33.75 -19.688 1 95.88 426 ARG B N 1
ATOM 7252 C CA . ARG B 1 426 ? -6.641 -33.094 -20.656 1 95.88 426 ARG B CA 1
ATOM 7253 C C . ARG B 1 426 ? -6.488 -33.688 -22.047 1 95.88 426 ARG B C 1
ATOM 7255 O O . ARG B 1 426 ? -7.48 -33.938 -22.734 1 95.88 426 ARG B O 1
ATOM 7262 N N . VAL B 1 427 ? -5.273 -33.969 -22.516 1 95.81 427 VAL B N 1
ATOM 7263 C CA . VAL B 1 427 ? -5.004 -34.562 -23.828 1 95.81 427 VAL B CA 1
ATOM 7264 C C . VAL B 1 427 ? -5.738 -35.906 -23.938 1 95.81 427 VAL B C 1
ATOM 7266 O O . VAL B 1 427 ? -6.324 -36.219 -24.969 1 95.81 427 VAL B O 1
ATOM 7269 N N . LYS B 1 428 ? -5.777 -36.594 -22.875 1 94.06 428 LYS B N 1
ATOM 7270 C CA . LYS B 1 428 ? -6.352 -37.938 -22.875 1 94.06 428 LYS B CA 1
ATOM 7271 C C . LYS B 1 428 ? -7.871 -37.875 -22.75 1 94.06 428 LYS B C 1
ATOM 7273 O O . LYS B 1 428 ? -8.57 -38.781 -23.234 1 94.06 428 LYS B O 1
ATOM 7278 N N . ASN B 1 429 ? -8.383 -36.875 -22.141 1 91.38 429 ASN B N 1
ATOM 7279 C CA . ASN B 1 429 ? -9.797 -36.906 -21.75 1 91.38 429 ASN B CA 1
ATOM 7280 C C . ASN B 1 429 ? -10.625 -35.906 -22.547 1 91.38 429 ASN B C 1
ATOM 7282 O O . ASN B 1 429 ? -11.852 -36 -22.578 1 91.38 429 ASN B O 1
ATOM 7286 N N . ARG B 1 430 ? -9.992 -34.969 -23.109 1 90.69 430 ARG B N 1
ATOM 7287 C CA . ARG B 1 430 ? -10.727 -34.031 -23.922 1 90.69 430 ARG B CA 1
ATOM 7288 C C . ARG B 1 430 ? -10.469 -34.25 -25.406 1 90.69 430 ARG B C 1
ATOM 7290 O O . ARG B 1 430 ? -9.359 -34.031 -25.891 1 90.69 430 ARG B O 1
ATOM 7297 N N . LYS B 1 431 ? -11.523 -34.594 -26.062 1 88.62 431 LYS B N 1
ATOM 7298 C CA . LYS B 1 431 ? -11.398 -34.938 -27.484 1 88.62 431 LYS B CA 1
ATOM 7299 C C . LYS B 1 431 ? -10.906 -33.719 -28.266 1 88.62 431 LYS B C 1
ATOM 7301 O O . LYS B 1 431 ? -11.438 -32.625 -28.125 1 88.62 431 LYS B O 1
ATOM 7306 N N . GLY B 1 432 ? -9.844 -33.906 -28.953 1 88.88 432 GLY B N 1
ATOM 7307 C CA . GLY B 1 432 ? -9.359 -32.875 -29.891 1 88.88 432 GLY B CA 1
ATOM 7308 C C . GLY B 1 432 ? -8.367 -31.922 -29.266 1 88.88 432 GLY B C 1
ATOM 7309 O O . GLY B 1 432 ? -7.824 -31.047 -29.938 1 88.88 432 GLY B O 1
ATOM 7310 N N . TYR B 1 433 ? -8.172 -32.094 -28.016 1 92.5 433 TYR B N 1
ATOM 7311 C CA . TYR B 1 433 ? -7.246 -31.172 -27.391 1 92.5 433 TYR B CA 1
ATOM 7312 C C . TYR B 1 433 ? -5.805 -31.641 -27.531 1 92.5 433 TYR B C 1
ATOM 7314 O O . TYR B 1 433 ? -5.484 -32.781 -27.219 1 92.5 433 TYR B O 1
ATOM 7322 N N . MET B 1 434 ? -4.98 -30.844 -28.062 1 93 434 MET B N 1
ATOM 7323 C CA . MET B 1 434 ? -3.523 -30.922 -28.094 1 93 434 MET B CA 1
ATOM 7324 C C . MET B 1 434 ? -2.896 -29.547 -27.969 1 93 434 MET B C 1
ATOM 7326 O O . MET B 1 434 ? -3.156 -28.672 -28.797 1 93 434 MET B O 1
ATOM 7330 N N . PRO B 1 435 ? -2.164 -29.391 -26.828 1 93.06 435 PRO B N 1
ATOM 7331 C CA . PRO B 1 435 ? -1.556 -28.062 -26.766 1 93.06 435 PRO B CA 1
ATOM 7332 C C . PRO B 1 435 ? -0.638 -27.766 -27.938 1 93.06 435 PRO B C 1
ATOM 7334 O O . PRO B 1 435 ? 0.135 -28.641 -28.359 1 93.06 435 PRO B O 1
ATOM 7337 N N . GLY B 1 436 ? -0.7 -26.547 -28.438 1 89.44 436 GLY B N 1
ATOM 7338 C CA . GLY B 1 436 ? 0.05 -26.141 -29.625 1 89.44 436 GLY B CA 1
ATOM 7339 C C . GLY B 1 436 ? 1.528 -26.469 -29.531 1 89.44 436 GLY B C 1
ATOM 7340 O O . GLY B 1 436 ? 2.08 -27.109 -30.422 1 89.44 436 GLY B O 1
ATOM 7341 N N . PRO B 1 437 ? 2.146 -26.109 -28.5 1 93.06 437 PRO B N 1
ATOM 7342 C CA . PRO B 1 437 ? 3.586 -26.344 -28.359 1 93.06 437 PRO B CA 1
ATOM 7343 C C . PRO B 1 437 ? 3.951 -27.812 -28.391 1 93.06 437 PRO B C 1
ATOM 7345 O O . PRO B 1 437 ? 5.059 -28.172 -28.797 1 93.06 437 PRO B O 1
ATOM 7348 N N . PHE B 1 438 ? 3.078 -28.734 -28.016 1 94.69 438 PHE B N 1
ATOM 7349 C CA . PHE B 1 438 ? 3.395 -30.141 -27.906 1 94.69 438 PHE B CA 1
ATOM 7350 C C . PHE B 1 438 ? 2.852 -30.922 -29.109 1 94.69 438 PHE B C 1
ATOM 7352 O O . PHE B 1 438 ? 2.971 -32.156 -29.172 1 94.69 438 PHE B O 1
ATOM 7359 N N . ALA B 1 439 ? 2.275 -30.188 -30.062 1 90.94 439 ALA B N 1
ATOM 7360 C CA . ALA B 1 439 ? 1.636 -30.828 -31.203 1 90.94 439 ALA B CA 1
ATOM 7361 C C . ALA B 1 439 ? 2.674 -31.469 -32.125 1 90.94 439 ALA B C 1
ATOM 7363 O O . ALA B 1 439 ? 2.379 -32.438 -32.812 1 90.94 439 ALA B O 1
ATOM 7364 N N . LYS B 1 440 ? 3.852 -30.859 -32.094 1 89.62 440 LYS B N 1
ATOM 7365 C CA . LYS B 1 440 ? 4.879 -31.391 -32.969 1 89.62 440 LYS B CA 1
ATOM 7366 C C . LYS B 1 440 ? 6.168 -31.688 -32.219 1 89.62 440 LYS B C 1
ATOM 7368 O O . LYS B 1 440 ? 6.699 -30.812 -31.516 1 89.62 440 LYS B O 1
ATOM 7373 N N . GLY B 1 441 ? 6.602 -32.875 -32.344 1 91.88 441 GLY B N 1
ATOM 7374 C CA . GLY B 1 441 ? 7.949 -33.219 -31.906 1 91.88 441 GLY B CA 1
ATOM 7375 C C . GLY B 1 441 ? 8.016 -33.656 -30.453 1 91.88 441 GLY B C 1
ATOM 7376 O O . GLY B 1 441 ? 9.078 -34.062 -29.984 1 91.88 441 GLY B O 1
ATOM 7377 N N . TRP B 1 442 ? 7.039 -33.531 -29.75 1 96.31 442 TRP B N 1
ATOM 7378 C CA . TRP B 1 442 ? 7.031 -33.906 -28.344 1 96.31 442 TRP B CA 1
ATOM 7379 C C . TRP B 1 442 ? 6.316 -35.25 -28.156 1 96.31 442 TRP B C 1
ATOM 7381 O O . TRP B 1 442 ? 5.316 -35.531 -28.812 1 96.31 442 TRP B O 1
ATOM 7391 N N . LYS B 1 443 ? 6.879 -36.062 -27.281 1 96.06 443 LYS B N 1
ATOM 7392 C CA . LYS B 1 443 ? 6.277 -37.344 -26.875 1 96.06 443 LYS B CA 1
ATOM 7393 C C . LYS B 1 443 ? 6.145 -37.438 -25.359 1 96.06 443 LYS B C 1
ATOM 7395 O O . LYS B 1 443 ? 7.047 -37.031 -24.625 1 96.06 443 LYS B O 1
ATOM 7400 N N . TYR B 1 444 ? 5.004 -37.844 -24.938 1 96.94 444 TYR B N 1
ATOM 7401 C CA . TYR B 1 444 ? 4.785 -38.094 -23.5 1 96.94 444 TYR B CA 1
ATOM 7402 C C . TYR B 1 444 ? 5.18 -39.5 -23.125 1 96.94 444 TYR B C 1
ATOM 7404 O O . TYR B 1 444 ? 4.773 -40.469 -23.766 1 96.94 444 TYR B O 1
ATOM 7412 N N . VAL B 1 445 ? 5.977 -39.656 -22.109 1 96.38 445 VAL B N 1
ATOM 7413 C CA . VAL B 1 445 ? 6.387 -40.969 -21.578 1 96.38 445 VAL B CA 1
ATOM 7414 C C . VAL B 1 445 ? 5.754 -41.188 -20.203 1 96.38 445 VAL B C 1
ATOM 7416 O O . VAL B 1 445 ? 6.012 -40.406 -19.266 1 96.38 445 VAL B O 1
ATOM 7419 N N . GLU B 1 446 ? 5.004 -42.219 -20.031 1 95.19 446 GLU B N 1
ATOM 7420 C CA . GLU B 1 446 ? 4.289 -42.5 -18.797 1 95.19 446 GLU B CA 1
ATOM 7421 C C . GLU B 1 446 ? 5.25 -42.938 -17.703 1 95.19 446 GLU B C 1
ATOM 7423 O O . GLU B 1 446 ? 6.359 -43.406 -17.984 1 95.19 446 GLU B O 1
ATOM 7428 N N . SER B 1 447 ? 4.711 -42.656 -16.5 1 92.5 447 SER B N 1
ATOM 7429 C CA . SER B 1 447 ? 5.449 -43.188 -15.344 1 92.5 447 SER B CA 1
ATOM 7430 C C . SER B 1 447 ? 5.477 -44.688 -15.344 1 92.5 447 SER B C 1
ATOM 7432 O O . SER B 1 447 ? 4.441 -45.344 -15.5 1 92.5 447 SER B O 1
ATOM 7434 N N . THR B 1 448 ? 6.703 -45.281 -15.281 1 87.75 448 THR B N 1
ATOM 7435 C CA . THR B 1 448 ? 6.879 -46.719 -15.195 1 87.75 448 THR B CA 1
ATOM 7436 C C . THR B 1 448 ? 7.844 -47.094 -14.07 1 87.75 448 THR B C 1
ATOM 7438 O O . THR B 1 448 ? 8.875 -46.438 -13.898 1 87.75 448 THR B O 1
ATOM 7441 N N . ASN B 1 449 ? 7.527 -48.156 -13.242 1 85.75 449 ASN B N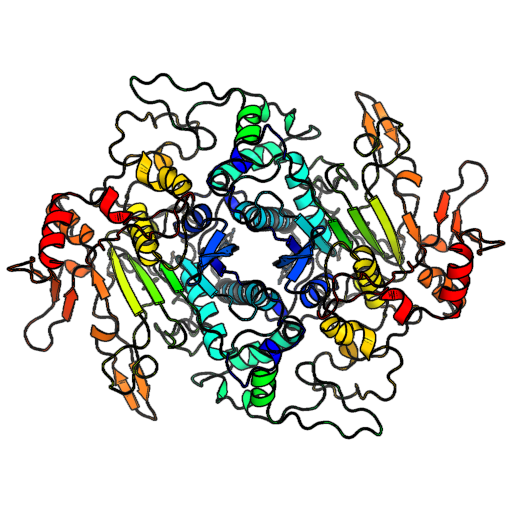 1
ATOM 7442 C CA . ASN B 1 449 ? 8.391 -48.719 -12.203 1 85.75 449 ASN B CA 1
ATOM 7443 C C . ASN B 1 449 ? 8.914 -47.625 -11.266 1 85.75 449 ASN B C 1
ATOM 7445 O O . ASN B 1 449 ? 10.109 -47.562 -10.992 1 85.75 449 ASN B O 1
ATOM 7449 N N . GLY B 1 450 ? 8.047 -46.688 -10.969 1 86.56 450 GLY B N 1
ATOM 7450 C CA . GLY B 1 450 ? 8.422 -45.688 -9.977 1 86.56 450 GLY B CA 1
ATOM 7451 C C . GLY B 1 450 ? 9.117 -44.469 -10.57 1 86.56 450 GLY B C 1
ATOM 7452 O O . GLY B 1 450 ? 9.43 -43.531 -9.859 1 86.56 450 GLY B O 1
ATOM 7453 N N . ALA B 1 451 ? 9.414 -44.469 -11.812 1 92.12 451 ALA B N 1
ATOM 7454 C CA . ALA B 1 451 ? 10.047 -43.344 -12.469 1 92.12 451 ALA B CA 1
ATOM 7455 C C . ALA B 1 451 ? 9.023 -42.25 -12.789 1 92.12 451 ALA B C 1
ATOM 7457 O O . ALA B 1 451 ? 7.867 -42.562 -13.094 1 92.12 451 ALA B O 1
ATOM 7458 N N . ARG B 1 452 ? 9.445 -41.094 -12.719 1 95.12 452 ARG B N 1
ATOM 7459 C CA . ARG B 1 452 ? 8.594 -39.906 -12.969 1 95.12 452 ARG B CA 1
ATOM 7460 C C . ARG B 1 452 ? 8.258 -39.812 -14.453 1 95.12 452 ARG B C 1
ATOM 7462 O O . ARG B 1 452 ? 9.109 -40.062 -15.305 1 95.12 452 ARG B O 1
ATOM 7469 N N . ALA B 1 453 ? 6.969 -39.531 -14.828 1 97.25 453 ALA B N 1
ATOM 7470 C CA . ALA B 1 453 ? 6.566 -39.281 -16.203 1 97.25 453 ALA B CA 1
ATOM 7471 C C . ALA B 1 453 ? 7.203 -37.969 -16.719 1 97.25 453 ALA B C 1
ATOM 7473 O O . ALA B 1 453 ? 7.633 -37.125 -15.93 1 97.25 453 ALA B O 1
ATOM 7474 N N . TYR B 1 454 ? 7.359 -37.844 -18.062 1 97.56 454 TYR B N 1
ATOM 7475 C CA . TYR B 1 454 ? 7.984 -36.688 -18.641 1 97.56 454 TYR B CA 1
ATOM 7476 C C . TYR B 1 454 ? 7.582 -36.5 -20.094 1 97.56 454 TYR B C 1
ATOM 7478 O O . TYR B 1 454 ? 7.016 -37.406 -20.703 1 97.56 454 TYR B O 1
ATOM 7486 N N . TRP B 1 455 ? 7.719 -35.312 -20.609 1 97.94 455 TRP B N 1
ATOM 7487 C CA . TRP B 1 455 ? 7.652 -35 -22.031 1 97.94 455 TRP B CA 1
ATOM 7488 C C . TRP B 1 455 ? 9.047 -34.906 -22.641 1 97.94 455 TRP B C 1
ATOM 7490 O O . TRP B 1 455 ? 9.961 -34.344 -22.016 1 97.94 455 TRP B O 1
ATOM 7500 N N . VAL B 1 456 ? 9.203 -35.469 -23.797 1 97.81 456 VAL B N 1
ATOM 7501 C CA . VAL B 1 456 ? 10.539 -35.469 -24.391 1 97.81 456 VAL B CA 1
ATOM 7502 C C . VAL B 1 456 ? 10.461 -35.031 -25.844 1 97.81 456 VAL B C 1
ATOM 7504 O O . VAL B 1 456 ? 9.508 -35.375 -26.547 1 97.81 456 VAL B O 1
ATOM 7507 N N . LYS B 1 457 ? 11.328 -34.188 -26.219 1 97.19 457 LYS B N 1
ATOM 7508 C CA . LYS B 1 457 ? 11.523 -33.781 -27.609 1 97.19 457 LYS B CA 1
ATOM 7509 C C . LYS B 1 457 ? 12.93 -34.125 -28.094 1 97.19 457 LYS B C 1
ATOM 7511 O O . LYS B 1 457 ? 13.914 -33.75 -27.453 1 97.19 457 LYS B O 1
ATOM 7516 N N . GLY B 1 458 ? 12.914 -34.719 -29.328 1 94 458 GLY B N 1
ATOM 7517 C CA . GLY B 1 458 ? 14.203 -35.156 -29.859 1 94 458 GLY B CA 1
ATOM 7518 C C . GLY B 1 458 ? 14.664 -36.5 -29.328 1 94 458 GLY B C 1
ATOM 7519 O O . GLY B 1 458 ? 13.859 -37.25 -28.781 1 94 458 GLY B O 1
ATOM 7520 N N . SER B 1 459 ? 15.992 -36.906 -29.766 1 90.44 459 SER B N 1
ATOM 7521 C CA . SER B 1 459 ? 16.547 -38.188 -29.359 1 90.44 459 SER B CA 1
ATOM 7522 C C . SER B 1 459 ? 18.016 -38.094 -29 1 90.44 459 SER B C 1
ATOM 7524 O O . SER B 1 459 ? 18.688 -37.125 -29.375 1 90.44 459 SER B O 1
ATOM 7526 N N . GLY B 1 460 ? 18.469 -38.969 -28.156 1 88.31 460 GLY B N 1
ATOM 7527 C CA . GLY B 1 460 ? 19.875 -39.031 -27.797 1 88.31 460 GLY B CA 1
ATOM 7528 C C . GLY B 1 460 ? 20.281 -38.031 -26.75 1 88.31 460 GLY B C 1
ATOM 7529 O O . GLY B 1 460 ? 19.5 -37.719 -25.844 1 88.31 460 GLY B O 1
ATOM 7530 N N . GLU B 1 461 ? 21.484 -37.531 -26.781 1 86.88 461 GLU B N 1
ATOM 7531 C CA . GLU B 1 461 ? 22.062 -36.656 -25.797 1 86.88 461 GLU B CA 1
ATOM 7532 C C . GLU B 1 461 ? 21.516 -35.219 -25.938 1 86.88 461 GLU B C 1
ATOM 7534 O O . GLU B 1 461 ? 21.516 -34.469 -24.969 1 86.88 461 GLU B O 1
ATOM 7539 N N . GLY B 1 462 ? 20.906 -34.938 -26.984 1 89.69 462 GLY B N 1
ATOM 7540 C CA . GLY B 1 462 ? 20.406 -33.594 -27.234 1 89.69 462 GLY B CA 1
ATOM 7541 C C . GLY B 1 462 ? 18.906 -33.469 -26.984 1 89.69 462 GLY B C 1
ATOM 7542 O O . GLY B 1 462 ? 18.328 -32.406 -27.188 1 89.69 462 GLY B O 1
ATOM 7543 N N . ALA B 1 463 ? 18.359 -34.531 -26.453 1 95.31 463 ALA B N 1
ATOM 7544 C CA . ALA B 1 463 ? 16.922 -34.5 -26.203 1 95.31 463 ALA B CA 1
ATOM 7545 C C . ALA B 1 463 ? 16.578 -33.562 -25.078 1 95.31 463 ALA B C 1
ATOM 7547 O O . ALA B 1 463 ? 17.328 -33.438 -24.109 1 95.31 463 ALA B O 1
ATOM 7548 N N . ILE B 1 464 ? 15.531 -32.812 -25.266 1 96.94 464 ILE B N 1
ATOM 7549 C CA . ILE B 1 464 ? 14.984 -31.969 -24.203 1 96.94 464 ILE B CA 1
ATOM 7550 C C . ILE B 1 464 ? 13.938 -32.75 -23.406 1 96.94 464 ILE B C 1
ATOM 7552 O O . ILE B 1 464 ? 13.016 -33.312 -23.984 1 96.94 464 ILE B O 1
ATOM 7556 N N . VAL B 1 465 ? 14.094 -32.812 -22.109 1 97.44 465 VAL B N 1
ATOM 7557 C CA . VAL B 1 465 ? 13.18 -33.562 -21.234 1 97.44 465 VAL B CA 1
ATOM 7558 C C . VAL B 1 465 ? 12.547 -32.594 -20.219 1 97.44 465 VAL B C 1
ATOM 7560 O O . VAL B 1 465 ? 13.258 -31.875 -19.516 1 97.44 465 VAL B O 1
ATOM 7563 N N . LEU B 1 466 ? 11.258 -32.531 -20.203 1 98.25 466 LEU B N 1
ATOM 7564 C CA . LEU B 1 466 ? 10.508 -31.828 -19.172 1 98.25 466 LEU B CA 1
ATOM 7565 C C . LEU B 1 466 ? 9.758 -32.781 -18.266 1 98.25 466 LEU B C 1
ATOM 7567 O O . LEU B 1 466 ? 8.805 -33.438 -18.703 1 98.25 466 LEU B O 1
ATOM 7571 N N . ASN B 1 467 ? 10.133 -32.844 -17.016 1 97.81 467 ASN B N 1
ATOM 7572 C CA . ASN B 1 467 ? 9.492 -33.75 -16.078 1 97.81 467 ASN B CA 1
ATOM 7573 C C . ASN B 1 467 ? 8.055 -33.344 -15.773 1 97.81 467 ASN B C 1
ATOM 7575 O O . ASN B 1 467 ? 7.727 -32.156 -15.836 1 97.81 467 ASN B O 1
ATOM 7579 N N . GLU B 1 468 ? 7.234 -34.312 -15.547 1 98.12 468 GLU B N 1
ATOM 7580 C CA . GLU B 1 468 ? 5.906 -34 -15.016 1 98.12 468 GLU B CA 1
ATOM 7581 C C . GLU B 1 468 ? 5.988 -33.5 -13.578 1 98.12 468 GLU B C 1
ATOM 7583 O O . GLU B 1 468 ? 6.711 -34.062 -12.75 1 98.12 468 GLU B O 1
ATOM 7588 N N . TYR B 1 469 ? 5.352 -32.406 -13.312 1 98.31 469 TYR B N 1
ATOM 7589 C CA . TYR B 1 469 ? 5.273 -31.875 -11.961 1 98.31 469 TYR B CA 1
ATOM 7590 C C . TYR B 1 469 ? 4.605 -32.875 -11.016 1 98.31 469 TYR B C 1
ATOM 7592 O O . TYR B 1 469 ? 3.6 -33.5 -11.375 1 98.31 469 TYR B O 1
ATOM 7600 N N . LEU B 1 470 ? 5.16 -33.094 -9.828 1 97.56 470 LEU B N 1
ATOM 7601 C CA . LEU B 1 470 ? 4.57 -33.938 -8.797 1 97.56 470 LEU B CA 1
ATOM 7602 C C . LEU B 1 470 ? 3.811 -33.125 -7.773 1 97.56 470 LEU B C 1
ATOM 7604 O O . LEU B 1 470 ? 4.402 -32.281 -7.086 1 97.56 470 LEU B O 1
ATOM 7608 N N . ILE B 1 471 ? 2.484 -33.312 -7.66 1 97.62 471 ILE B N 1
ATOM 7609 C CA . ILE B 1 471 ? 1.685 -32.656 -6.633 1 97.62 471 ILE B CA 1
ATOM 7610 C C . ILE B 1 471 ? 2.145 -33.094 -5.25 1 97.62 471 ILE B C 1
ATOM 7612 O O . ILE B 1 471 ? 2.107 -34.312 -4.941 1 97.62 471 ILE B O 1
ATOM 7616 N N . PRO B 1 472 ? 2.523 -32.156 -4.414 1 95.81 472 PRO B N 1
ATOM 7617 C CA . PRO B 1 472 ? 3.172 -32.562 -3.164 1 95.81 472 PRO B CA 1
ATOM 7618 C C . PRO B 1 472 ? 2.193 -33.156 -2.154 1 95.81 472 PRO B C 1
ATOM 7620 O O . PRO B 1 472 ? 1.025 -32.75 -2.113 1 95.81 472 PRO B O 1
ATOM 7623 N N . LYS B 1 473 ? 2.729 -34.094 -1.393 1 92.81 473 LYS B N 1
ATOM 7624 C CA . LYS B 1 473 ? 2.051 -34.562 -0.181 1 92.81 473 LYS B CA 1
ATOM 7625 C C . LYS B 1 473 ? 2.414 -33.688 1.014 1 92.81 473 LYS B C 1
ATOM 7627 O O . LYS B 1 473 ? 3.58 -33.594 1.408 1 92.81 473 LYS B O 1
ATOM 7632 N N . LEU B 1 474 ? 1.473 -32.875 1.39 1 89.44 474 LEU B N 1
ATOM 7633 C CA . LEU B 1 474 ? 1.769 -31.938 2.471 1 89.44 474 LEU B CA 1
ATOM 7634 C C . LEU B 1 474 ? 1.04 -32.344 3.75 1 89.44 474 LEU B C 1
ATOM 7636 O O . LEU B 1 474 ? -0.14 -32.688 3.711 1 89.44 474 LEU B O 1
ATOM 7640 N N . GLU B 1 475 ? 1.772 -32.719 4.836 1 73.94 475 GLU B N 1
ATOM 7641 C CA . GLU B 1 475 ? 1.171 -33.125 6.098 1 73.94 475 GLU B CA 1
ATOM 7642 C C . GLU B 1 475 ? 1.15 -31.984 7.105 1 73.94 475 GLU B C 1
ATOM 7644 O O . GLU B 1 475 ? 1.824 -30.969 6.91 1 73.94 475 GLU B O 1
ATOM 7649 N N . GLU B 1 476 ? 0.316 -32.188 8.102 1 64.5 476 GLU B N 1
ATOM 7650 C CA . GLU B 1 476 ? -0.104 -31.219 9.094 1 64.5 476 GLU B CA 1
ATOM 7651 C C . GLU B 1 476 ? 1.099 -30.594 9.805 1 64.5 476 GLU B C 1
ATOM 7653 O O . GLU B 1 476 ? 2.08 -31.281 10.094 1 64.5 476 GLU B O 1
ATOM 7658 N N . PHE B 1 477 ? 1.202 -29.266 9.531 1 57.97 477 PHE B N 1
ATOM 7659 C CA . PHE B 1 477 ? 2.154 -28.516 10.344 1 57.97 477 PHE B CA 1
ATOM 7660 C C . PHE B 1 477 ? 1.675 -28.422 11.789 1 57.97 477 PHE B C 1
ATOM 7662 O O . PHE B 1 477 ? 0.509 -28.109 12.039 1 57.97 477 PHE B O 1
ATOM 7669 N N . ASP B 1 478 ? 2.205 -29.031 12.805 1 55.75 478 ASP B N 1
ATOM 7670 C CA . ASP B 1 478 ? 1.835 -29.109 14.211 1 55.75 478 ASP B CA 1
ATOM 7671 C C . ASP B 1 478 ? 1.469 -27.719 14.75 1 55.75 478 ASP B C 1
ATOM 7673 O O . ASP B 1 478 ? 0.561 -27.594 15.57 1 55.75 478 ASP B O 1
ATOM 7677 N N . GLN B 1 479 ? 2.227 -26.703 14.523 1 53.72 479 GLN B N 1
ATOM 7678 C CA . GLN B 1 479 ? 2.25 -25.484 15.336 1 53.72 479 GLN B CA 1
ATOM 7679 C C . GLN B 1 479 ? 1.014 -24.625 15.086 1 53.72 479 GLN B C 1
ATOM 7681 O O . GLN B 1 479 ? 0.785 -23.641 15.781 1 53.72 479 GLN B O 1
ATOM 7686 N N . SER B 1 480 ? 0.16 -24.984 14.141 1 59.03 480 SER B N 1
ATOM 7687 C CA . SER B 1 480 ? -0.959 -24.078 13.883 1 59.03 480 SER B CA 1
ATOM 7688 C C . SER B 1 480 ? -2.254 -24.625 14.477 1 59.03 480 SER B C 1
ATOM 7690 O O . SER B 1 480 ? -3.348 -24.25 14.039 1 59.03 480 SER B O 1
ATOM 7692 N N . VAL B 1 481 ? -2.061 -25.359 15.578 1 62 481 VAL B N 1
ATOM 7693 C CA . VAL B 1 481 ? -3.252 -25.969 16.172 1 62 481 VAL B CA 1
ATOM 7694 C C . VAL B 1 481 ? -4.086 -24.875 16.859 1 62 481 VAL B C 1
ATOM 7696 O O . VAL B 1 481 ? -3.559 -24.078 17.625 1 62 481 VAL B O 1
ATOM 7699 N N . GLY B 1 482 ? -5.281 -24.719 16.438 1 74.69 482 GLY B N 1
ATOM 7700 C CA . GLY B 1 482 ? -6.277 -23.812 16.984 1 74.69 482 GLY B CA 1
ATOM 7701 C C . GLY B 1 482 ? -6.477 -22.562 16.172 1 74.69 482 GLY B C 1
ATOM 7702 O O . GLY B 1 482 ? -7.336 -21.734 16.484 1 74.69 482 GLY B O 1
ATOM 7703 N N . HIS B 1 483 ? -5.641 -22.516 15.086 1 86.19 483 HIS B N 1
ATOM 7704 C CA . HIS B 1 483 ? -5.816 -21.344 14.234 1 86.19 483 HIS B CA 1
ATOM 7705 C C . HIS B 1 483 ? -6.473 -21.719 12.906 1 86.19 483 HIS B C 1
ATOM 7707 O O . HIS B 1 483 ? -6.617 -22.906 12.594 1 86.19 483 HIS B O 1
ATOM 7713 N N . ASP B 1 484 ? -6.961 -20.734 12.188 1 91.38 484 ASP B N 1
ATOM 7714 C CA . ASP B 1 484 ? -7.633 -20.922 10.906 1 91.38 484 ASP B CA 1
ATOM 7715 C C . ASP B 1 484 ? -6.621 -21.078 9.773 1 91.38 484 ASP B C 1
ATOM 7717 O O . ASP B 1 484 ? -6.891 -20.703 8.633 1 91.38 484 ASP B O 1
ATOM 7721 N N . HIS B 1 485 ? -5.488 -21.75 9.977 1 91.94 485 HIS B N 1
ATOM 7722 C CA . HIS B 1 485 ? -4.469 -21.906 8.945 1 91.94 485 HIS B CA 1
ATOM 7723 C C . HIS B 1 485 ? -4.664 -23.188 8.156 1 91.94 485 HIS B C 1
ATOM 7725 O O . HIS B 1 485 ? -4.867 -24.25 8.742 1 91.94 485 HIS B O 1
ATOM 7731 N N . TRP B 1 486 ? -4.641 -23.062 6.816 1 93.19 486 TRP B N 1
ATOM 7732 C CA . TRP B 1 486 ? -4.691 -24.234 5.957 1 93.19 486 TRP B CA 1
ATOM 7733 C C . TRP B 1 486 ? -3.438 -25.078 6.117 1 93.19 486 TRP B C 1
ATOM 7735 O O . TRP B 1 486 ? -2.32 -24.562 6.09 1 93.19 486 TRP B O 1
ATOM 7745 N N . GLN B 1 487 ? -3.615 -26.469 6.25 1 89.94 487 GLN B N 1
ATOM 7746 C CA . GLN B 1 487 ? -2.484 -27.312 6.625 1 89.94 487 GLN B CA 1
ATOM 7747 C C . GLN B 1 487 ? -2.404 -28.547 5.738 1 89.94 487 GLN B C 1
ATOM 7749 O O . GLN B 1 487 ? -2.055 -29.641 6.211 1 89.94 487 GLN B O 1
ATOM 7754 N N . SER B 1 488 ? -2.781 -28.438 4.508 1 91.88 488 SER B N 1
ATOM 7755 C CA . SER B 1 488 ? -2.723 -29.578 3.596 1 91.88 488 SER B CA 1
ATOM 7756 C C . SER B 1 488 ? -2.451 -29.125 2.164 1 91.88 488 SER B C 1
ATOM 7758 O O . SER B 1 488 ? -2.25 -27.938 1.91 1 91.88 488 SER B O 1
ATOM 7760 N N . SER B 1 489 ? -2.256 -30.156 1.311 1 95.12 489 SER B N 1
ATOM 7761 C CA . SER B 1 489 ? -2.123 -29.875 -0.114 1 95.12 489 SER B CA 1
ATOM 7762 C C . SER B 1 489 ? -3.465 -29.5 -0.729 1 95.12 489 SER B C 1
ATOM 7764 O O . SER B 1 489 ? -4.375 -30.328 -0.807 1 95.12 489 SER B O 1
ATOM 7766 N N . LEU B 1 490 ? -3.555 -28.281 -1.148 1 95.94 490 LEU B N 1
ATOM 7767 C CA . LEU B 1 490 ? -4.801 -27.797 -1.733 1 95.94 490 LEU B CA 1
ATOM 7768 C C . LEU B 1 490 ? -5.082 -28.5 -3.061 1 95.94 490 LEU B C 1
ATOM 7770 O O . LEU B 1 490 ? -6.219 -28.891 -3.332 1 95.94 490 LEU B O 1
ATOM 7774 N N . GLU B 1 491 ? -4.055 -28.766 -3.879 1 96.69 491 GLU B N 1
ATOM 7775 C CA . GLU B 1 491 ? -4.211 -29.422 -5.176 1 96.69 491 GLU B CA 1
ATOM 7776 C C . GLU B 1 491 ? -4.773 -30.828 -5.02 1 96.69 491 GLU B C 1
ATOM 7778 O O . GLU B 1 491 ? -5.598 -31.266 -5.824 1 96.69 491 GLU B O 1
ATOM 7783 N N . ARG B 1 492 ? -4.375 -31.469 -4.066 1 95.62 492 ARG B N 1
ATOM 7784 C CA . ARG B 1 492 ? -4.766 -32.875 -3.904 1 95.62 492 ARG B CA 1
ATOM 7785 C C . ARG B 1 492 ? -6.23 -32.969 -3.492 1 95.62 492 ARG B C 1
ATOM 7787 O O . ARG B 1 492 ? -6.824 -34.062 -3.582 1 95.62 492 ARG B O 1
ATOM 7794 N N . THR B 1 493 ? -6.836 -31.922 -2.996 1 93.81 493 THR B N 1
ATOM 7795 C CA . THR B 1 493 ? -8.227 -31.969 -2.562 1 93.81 493 THR B CA 1
ATOM 7796 C C . THR B 1 493 ? -9.156 -32.188 -3.754 1 93.81 493 THR B C 1
ATOM 7798 O O . THR B 1 493 ? -10.305 -32.594 -3.59 1 93.81 493 THR B O 1
ATOM 7801 N N . PHE B 1 494 ? -8.695 -31.812 -4.984 1 93.31 494 PHE B N 1
ATOM 7802 C CA . PHE B 1 494 ? -9.648 -31.922 -6.09 1 93.31 494 PHE B CA 1
ATOM 7803 C C . PHE B 1 494 ? -8.977 -32.5 -7.324 1 93.31 494 PHE B C 1
ATOM 7805 O O . PHE B 1 494 ? -9.617 -32.688 -8.367 1 93.31 494 PHE B O 1
ATOM 7812 N N . ALA B 1 495 ? -7.652 -32.906 -7.273 1 95.69 495 ALA B N 1
ATOM 7813 C CA . ALA B 1 495 ? -7.043 -33.656 -8.367 1 95.69 495 ALA B CA 1
ATOM 7814 C C . ALA B 1 495 ? -7.699 -35.031 -8.523 1 95.69 495 ALA B C 1
ATOM 7816 O O . ALA B 1 495 ? -8.008 -35.688 -7.527 1 95.69 495 ALA B O 1
ATOM 7817 N N . PRO B 1 496 ? -7.891 -35.438 -9.805 1 94.94 496 PRO B N 1
ATOM 7818 C CA . PRO B 1 496 ? -8.508 -36.75 -10.008 1 94.94 496 PRO B CA 1
ATOM 7819 C C . PRO B 1 496 ? -7.727 -37.875 -9.328 1 94.94 496 PRO B C 1
ATOM 7821 O O . PRO B 1 496 ? -6.496 -37.875 -9.312 1 94.94 496 PRO B O 1
ATOM 7824 N N . LYS B 1 497 ? -8.469 -38.875 -8.891 1 94 497 LYS B N 1
ATOM 7825 C CA . LYS B 1 497 ? -7.879 -39.969 -8.141 1 94 497 LYS B CA 1
ATOM 7826 C C . LYS B 1 497 ? -6.863 -40.75 -8.992 1 94 497 LYS B C 1
ATOM 7828 O O . LYS B 1 497 ? -5.82 -41.156 -8.492 1 94 497 LYS B O 1
ATOM 7833 N N . ASP B 1 498 ? -7.172 -40.938 -10.219 1 92.88 498 ASP B N 1
ATOM 7834 C CA . ASP B 1 498 ? -6.273 -41.688 -11.094 1 92.88 498 ASP B CA 1
ATOM 7835 C C . ASP B 1 498 ? -4.945 -40.938 -11.266 1 92.88 498 ASP B C 1
ATOM 7837 O O . ASP B 1 498 ? -3.895 -41.562 -11.414 1 92.88 498 ASP B O 1
ATOM 7841 N N . VAL B 1 499 ? -4.965 -39.625 -11.266 1 95 499 VAL B N 1
ATOM 7842 C CA . VAL B 1 499 ? -3.75 -38.812 -11.367 1 95 499 VAL B CA 1
ATOM 7843 C C . VAL B 1 499 ? -2.945 -38.938 -10.078 1 95 499 VAL B C 1
ATOM 7845 O O . VAL B 1 499 ? -1.746 -39.219 -10.109 1 95 499 VAL B O 1
ATOM 7848 N N . VAL B 1 500 ? -3.588 -38.75 -8.922 1 95.19 500 VAL B N 1
ATOM 7849 C CA . VAL B 1 500 ? -2.926 -38.75 -7.625 1 95.19 500 VAL B CA 1
ATOM 7850 C C . VAL B 1 500 ? -2.324 -40.125 -7.348 1 95.19 500 VAL B C 1
ATOM 7852 O O . VAL B 1 500 ? -1.211 -40.219 -6.828 1 95.19 500 VAL B O 1
ATOM 7855 N N . ASP B 1 501 ? -3.051 -41.188 -7.703 1 93.5 501 ASP B N 1
ATOM 7856 C CA . ASP B 1 501 ? -2.574 -42.531 -7.488 1 93.5 501 ASP B CA 1
ATOM 7857 C C . ASP B 1 501 ? -1.284 -42.812 -8.266 1 93.5 501 ASP B C 1
ATOM 7859 O O . ASP B 1 501 ? -0.341 -43.406 -7.727 1 93.5 501 ASP B O 1
ATOM 7863 N N . LYS B 1 502 ? -1.265 -42.406 -9.492 1 92.25 502 LYS B N 1
ATOM 7864 C CA . LYS B 1 502 ? -0.073 -42.562 -10.312 1 92.25 502 LYS B CA 1
ATOM 7865 C C . LYS B 1 502 ? 1.106 -41.781 -9.75 1 92.25 502 LYS B C 1
ATOM 7867 O O . LYS B 1 502 ? 2.23 -42.281 -9.703 1 92.25 502 LYS B O 1
ATOM 7872 N N . GLN B 1 503 ? 0.815 -40.594 -9.344 1 94.44 503 GLN B N 1
ATOM 7873 C CA . GLN B 1 503 ? 1.86 -39.719 -8.797 1 94.44 503 GLN B CA 1
ATOM 7874 C C . GLN B 1 503 ? 2.393 -40.281 -7.48 1 94.44 503 GLN B C 1
ATOM 7876 O O . GLN B 1 503 ? 3.584 -40.156 -7.188 1 94.44 503 GLN B O 1
ATOM 7881 N N . ASP B 1 504 ? 1.548 -40.875 -6.641 1 93.5 504 ASP B N 1
ATOM 7882 C CA . ASP B 1 504 ? 1.939 -41.438 -5.344 1 93.5 504 ASP B CA 1
ATOM 7883 C C . ASP B 1 504 ? 2.893 -42.625 -5.512 1 93.5 504 ASP B C 1
ATOM 7885 O O . ASP B 1 504 ? 3.73 -42.875 -4.645 1 93.5 504 ASP B O 1
ATOM 7889 N N . THR B 1 505 ? 2.859 -43.312 -6.621 1 91.44 505 THR B N 1
ATOM 7890 C CA . THR B 1 505 ? 3.766 -44.406 -6.906 1 91.44 505 THR B CA 1
ATOM 7891 C C . THR B 1 505 ? 5.184 -43.906 -7.145 1 91.44 505 THR B C 1
ATOM 7893 O O . THR B 1 505 ? 6.156 -44.594 -6.84 1 91.44 505 THR B O 1
ATOM 7896 N N . VAL B 1 506 ? 5.242 -42.719 -7.621 1 91.56 506 VAL B N 1
ATOM 7897 C CA . VAL B 1 506 ? 6.531 -42.125 -7.922 1 91.56 506 VAL B CA 1
ATOM 7898 C C . VAL B 1 506 ? 7.137 -41.531 -6.648 1 91.56 506 VAL B C 1
ATOM 7900 O O . VAL B 1 506 ? 8.359 -41.5 -6.492 1 91.56 506 VAL B O 1
ATOM 7903 N N . GLN B 1 507 ? 6.316 -41 -5.715 1 89.38 507 GLN B N 1
ATOM 7904 C CA . GLN B 1 507 ? 6.773 -40.312 -4.527 1 89.38 507 GLN B CA 1
ATOM 7905 C C . GLN B 1 507 ? 7.004 -41.25 -3.365 1 89.38 507 GLN B C 1
ATOM 7907 O O . GLN B 1 507 ? 7.328 -40.844 -2.256 1 89.38 507 GLN B O 1
ATOM 7912 N N . ARG B 1 508 ? 6.906 -42.625 -3.496 1 76.19 508 ARG B N 1
ATOM 7913 C CA . ARG B 1 508 ? 7.215 -43.594 -2.477 1 76.19 508 ARG B CA 1
ATOM 7914 C C . ARG B 1 508 ? 8.727 -43.812 -2.346 1 76.19 508 ARG B C 1
ATOM 7916 O O . ARG B 1 508 ? 9.461 -43.688 -3.326 1 76.19 508 ARG B O 1
#

pLDDT: mean 83.91, std 18.22, range [25.73, 98.88]

Secondary structure (DSSP, 8-state):
--TT-HHHHSTTTTTPPP-EEEEEE-SS--HHHHSSSPPPPHHHHHHHHB-SEEE-TTS-EEEEEEEEE------S-----HHHHHHHHHHHHHHHHHHHHHHHHH--TT-EEEEEEETHHHHHHHHHHHHHHHH-B--TGGGGGHHHHHHHHHTTTTS-GGGSHHHHSBPPTTGGGPPPPBTTBPPPP--BHHHHHHHHSBTT--EEEEEEE--B----STTT---TT--SSS------TTEEEEEEEEETT---TT--B------GGGB-TTSSSBSSEEEEEEESS-HHHHH--S-GGG---SHHHHHHHHHHHHTTTTS-BBHHHHHHHTGGGSS---B----TTSTTHHHHHPPP-GGGSPP--TTSTT-TTTTTTTSTT--TT----TT----EEEETTEEEEPPGGGG-EEE-HHHHHHHHHSTT---GGGSSSEEEE---TTPPPEEEESSGGG-EEEEEPPPP-----GGGTTS-B--S-TGGGTS-HHHHHHHHHH--/--TT-HHHHSTTTTTPPP-EEEEEE-SS--HHHHSSSPPPPHHHHHHHHB-SEEE-TTS-EEEEEEEEE------S-----HHHHHHHHHHHHHHHHHHHHHHHHH--TT-EEEEEEETHHHHHHHHHHHHHHHH-B--TGGGGGHHHHHHHHHT-TTS-GGGSHHHHSBPPTTGGGPPPPBTTBPPPP--BHHHHHHHHSBTT--EEEEEEES-B----SSSS---TT--SSSS-----TTEEEEEEEEETT---TT--B------GGGB-TTSSSBSSEEEEEEESS-HHHHH--S-GGG---SHHHHHHHHHHHHTTTTS-BBHHHHHHHTGGGSS---B----TTSTTHHHHHPPP-GGGSPP--TTSTT-TTTTTTTSS---TT----TT----EEEETTEEEEPPGGGG-EEE-HHHHHHHHHSTT---GGGSSSEEEE---TTPPPEEEESSGGG-EEEEEPPPP-----GGGTTS-B--S-TGGGTS-HHHHHHHHHH--